Protein AF-0000000082941789 (afdb_homodimer)

Organism: Aphis glycines (NCBI:txid307491)

Nearest PDB structures (foldseek):
  6ey7-assembly2_B  TM=3.973E-01  e=3.651E+00  Human herpesvirus 5 strain AD169
  7m5o-assembly1_A  TM=1.607E-01  e=4.211E-01  Biggievirus Mos11
  6ey7-assembly2_B  TM=4.343E-01  e=2.459E+00  Human herpesvirus 5 strain AD169
  6w2v-assembly1_A  TM=1.800E-01  e=8.247E+00  synthetic construct

pLDDT: mean 80.83, std 19.11, range [17.14, 97.19]

Secondary structure (DSSP, 8-state):
-------------------------------------------------PPP-GGGGGGTEEEES-TTS-EEEETTT-PBPPGGG-SHHHHHHHHHHH-GGGTT--HHHHHHHHHHHHHHHHHHHHHHHHHHHHHHHHHHHHHHHHHTT--TTHIIIIIHHHHHHHHHHHH-HHHHHHHTTS---HHHHHHHHHHHHHHHHHHHHHHHTTT--EEEEEEEEE-TTS-EEEEEEEEEEETTEEEEEEEEEEE--TT--HHHHHHHH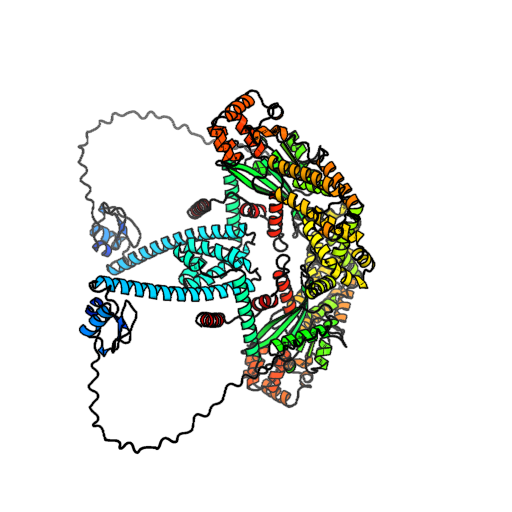HHHHHHTT--GGGEEEEEE-S-HHHH-TTTSHHHHHHHH-TT-EEEE-HHHHHHHHHH---HHHHHHHHHHHHHHHHHHT-HHHHHHHHHHHHHHT-S--------TT-GGGGHHHHHHHHHTHHHHHHHHTTT-HHHHHHHT-HHHHHHHHHHHHHHHHHHHHHHHT-STT-BHHHHHHHHHHHHHHHHHHHHHHHTT--TTSHHHHHH-TT-TTTHHHHHHHHHHHHHHHHSTTTS----GGGGHHHH-TTS--TTTTTTS-HHHHHHHHHHHH-HHHHHHHHHS-HHHHHHHHTTT-HHHHHHHHHHHTSB---HHHHHHHHHHHHHS-GGGTT-S-HHHHHHHHH-SSPP-HHHHHHHHHHHHH-/-------------------------------------------------PPP-GGGGGGTEEEES-TTS-EEEETTT-PBPPGGG-SHHHHHHHHHHH-GGGTT--HHHHHHHHHHHHHHHHHHHHHHHHHHHHHHHHHHHHHHHHHTT--TTHIIIIIHHHHHHHHHHHH-HHHHHHHTTS---HHHHHHHHHHHHHHHHHHHHHHHTTT--EEEEEEEEE-TT--EEEEEEEEEEETTEEEEEEEEEEE--TT--HHHHHHHHHHHHHHTT--GGGEEEEEE-S-HHHH-TTTSHHHHHHHH-TT-EEEE-HHHHHHHHHH---HHHHHHHHHHHHHHHHHHT-HHHHHHHHHHHHHHT-S--------TT-GGGGHHHHHHHHHTHHHHHHHHTTT-HHHHHHHT-HHHHHHHHHHHHHHHHHHHHHHHT-STT-BHHHHHHHHHHHHHHHHHHHHHHHTT--TTSHHHHHH-TT-TTTHHHHHHHHHHHHHHHHSTTTS----GGGGHHHH-TTS--TTTTTTS-HHHHHHHHHHHH-HHHHHHHHHS-HHHHHHHHTTT-HHHHHHHHHHHTSB---HHHHHHHHHHHHHS-GGGTT-S-HHHHHHHHH-SSPP-HHHHHHHHHHHHH-

Structure (mmCIF, N/CA/C/O backbone):
data_AF-0000000082941789-model_v1
#
loop_
_entity.id
_entity.type
_entity.pdbx_description
1 polymer 'Uncharacterized protein'
#
loop_
_atom_site.group_PDB
_atom_site.id
_atom_site.type_symbol
_atom_site.label_atom_id
_atom_site.label_alt_id
_atom_site.label_comp_id
_atom_site.label_asym_id
_atom_site.label_entity_id
_atom_site.label_seq_id
_atom_site.pdbx_PDB_ins_code
_atom_site.Cartn_x
_atom_site.Cartn_y
_atom_site.Cartn_z
_atom_site.occupancy
_atom_site.B_iso_or_equiv
_atom_site.auth_seq_id
_atom_site.auth_comp_id
_atom_site.auth_asym_id
_atom_site.auth_atom_id
_atom_site.pdbx_PDB_model_num
ATOM 1 N N . MET A 1 1 ? 34.562 6.492 15.297 1 21.12 1 MET A N 1
ATOM 2 C CA . MET A 1 1 ? 34.25 7.918 15.297 1 21.12 1 MET A CA 1
ATOM 3 C C . MET A 1 1 ? 35.344 8.727 14.625 1 21.12 1 MET A C 1
ATOM 5 O O . MET A 1 1 ? 35.25 9.945 14.508 1 21.12 1 MET A O 1
ATOM 9 N N . ASP A 1 2 ? 36.625 8.164 14.602 1 20.77 2 ASP A N 1
ATOM 10 C CA . ASP A 1 2 ? 38 8.578 14.547 1 20.77 2 ASP A CA 1
ATOM 11 C C . ASP A 1 2 ? 38.281 9.391 13.281 1 20.77 2 ASP A C 1
ATOM 13 O O . ASP A 1 2 ? 37.688 9.141 12.234 1 20.77 2 ASP A O 1
ATOM 17 N N . LYS A 1 3 ? 39.062 10.539 13.547 1 21.45 3 LYS A N 1
ATOM 18 C CA . LYS A 1 3 ? 39.531 11.828 13.055 1 21.45 3 LYS A CA 1
ATOM 19 C C . LYS A 1 3 ? 40.469 11.641 11.859 1 21.45 3 LYS A C 1
ATOM 21 O O . LYS A 1 3 ? 41.531 12.25 11.805 1 21.45 3 LYS A O 1
ATOM 26 N N . PHE A 1 4 ? 40.375 10.531 11.195 1 20.3 4 PHE A N 1
ATOM 27 C CA . PHE A 1 4 ? 41.469 10.164 10.305 1 20.3 4 PHE A CA 1
ATOM 28 C C . PHE A 1 4 ? 41.781 11.312 9.344 1 20.3 4 PHE A C 1
ATOM 30 O O . PHE A 1 4 ? 40.875 11.922 8.781 1 20.3 4 PHE A O 1
ATOM 37 N N . ILE A 1 5 ? 43.031 11.875 9.391 1 20.11 5 ILE A N 1
ATOM 38 C CA . ILE A 1 5 ? 43.938 12.969 9.078 1 20.11 5 ILE A CA 1
ATOM 39 C C . ILE A 1 5 ? 44.219 13 7.574 1 20.11 5 ILE A C 1
ATOM 41 O O . ILE A 1 5 ? 44.969 13.852 7.086 1 20.11 5 ILE A O 1
ATOM 45 N N . VAL A 1 6 ? 43.438 12.484 6.711 1 21.05 6 VAL A N 1
ATOM 46 C CA . VAL A 1 6 ? 44.188 12.242 5.492 1 21.05 6 VAL A CA 1
ATOM 47 C C . VAL A 1 6 ? 44.812 13.562 4.996 1 21.05 6 VAL A C 1
ATOM 49 O O . VAL A 1 6 ? 44.094 14.539 4.801 1 21.05 6 VAL A O 1
ATOM 52 N N . LYS A 1 7 ? 46.094 13.68 5.043 1 18.95 7 LYS A N 1
ATOM 53 C CA . LYS A 1 7 ? 47.188 14.641 4.836 1 18.95 7 LYS A CA 1
ATOM 54 C C . LYS A 1 7 ? 47.125 15.234 3.43 1 18.95 7 LYS A C 1
ATOM 56 O O . LYS A 1 7 ? 46.594 14.609 2.506 1 18.95 7 LYS A O 1
ATOM 61 N N . LYS A 1 8 ? 47.656 16.484 3.293 1 20.62 8 LYS A N 1
ATOM 62 C CA . LYS A 1 8 ? 47.781 17.688 2.463 1 20.62 8 LYS A CA 1
ATOM 63 C C . LYS A 1 8 ? 48.719 17.438 1.286 1 20.62 8 LYS A C 1
ATOM 65 O O . LYS A 1 8 ? 49.406 18.359 0.846 1 20.62 8 LYS A O 1
ATOM 70 N N . ARG A 1 9 ? 48.844 16.234 0.715 1 17.36 9 ARG A N 1
ATOM 71 C CA . ARG A 1 9 ? 50.094 16.172 -0.062 1 17.36 9 ARG A CA 1
ATOM 72 C C . ARG A 1 9 ? 50.219 17.359 -1.002 1 17.36 9 ARG A C 1
ATOM 74 O O . ARG A 1 9 ? 49.281 17.703 -1.716 1 17.36 9 ARG A O 1
ATOM 81 N N . LYS A 1 10 ? 51.344 18.141 -0.85 1 18.33 10 LYS A N 1
ATOM 82 C CA . LYS A 1 10 ? 52.031 19.344 -1.296 1 18.33 10 LYS A CA 1
ATOM 83 C C . LYS A 1 10 ? 52.375 19.266 -2.779 1 18.33 10 LYS A C 1
ATOM 85 O O . LYS A 1 10 ? 53.031 20.156 -3.322 1 18.33 10 LYS A O 1
ATOM 90 N N . LEU A 1 11 ? 51.688 18.5 -3.566 1 18.98 11 LEU A N 1
ATOM 91 C CA . LEU A 1 11 ? 52.5 18.219 -4.754 1 18.98 11 LEU A CA 1
ATOM 92 C C . LEU A 1 11 ? 53.062 19.5 -5.332 1 18.98 11 LEU A C 1
ATOM 94 O O . LEU A 1 11 ? 52.375 20.5 -5.457 1 18.98 11 LEU A O 1
ATOM 98 N N . GLU A 1 12 ? 54.406 19.609 -5.461 1 17.58 12 GLU A N 1
ATOM 99 C CA . GLU A 1 12 ? 55.594 20.453 -5.676 1 17.58 12 GLU A CA 1
ATOM 100 C C . GLU A 1 12 ? 55.469 21.234 -6.98 1 17.58 12 GLU A C 1
ATOM 102 O O . GLU A 1 12 ? 55.688 22.453 -7.004 1 17.58 12 GLU A O 1
ATOM 107 N N . ASP A 1 13 ? 55.781 20.547 -8.117 1 19.44 13 ASP A N 1
ATOM 108 C CA . ASP A 1 13 ? 56.938 20.984 -8.914 1 19.44 13 ASP A CA 1
ATOM 109 C C . ASP A 1 13 ? 56.562 22.172 -9.805 1 19.44 13 ASP A C 1
ATOM 111 O O . ASP A 1 13 ? 55.438 22.25 -10.305 1 19.44 13 ASP A O 1
ATOM 115 N N . GLY A 1 14 ? 57.281 23.25 -9.711 1 19.62 14 GLY A N 1
ATOM 116 C CA . GLY A 1 14 ? 57.438 24.656 -10.062 1 19.62 14 GLY A CA 1
ATOM 117 C C . GLY A 1 14 ? 57.594 24.875 -11.555 1 19.62 14 GLY A C 1
ATOM 118 O O . GLY A 1 14 ? 57.938 25.984 -11.984 1 19.62 14 GLY A O 1
ATOM 119 N N . VAL A 1 15 ? 57.406 23.719 -12.406 1 20.02 15 VAL A N 1
ATOM 120 C CA . VAL A 1 15 ? 58.188 23.938 -13.609 1 20.02 15 VAL A CA 1
ATOM 121 C C . VAL A 1 15 ? 57.875 25.297 -14.211 1 20.02 15 VAL A C 1
ATOM 123 O O . VAL A 1 15 ? 56.688 25.672 -14.312 1 20.02 15 VAL A O 1
ATOM 126 N N . PRO A 1 16 ? 58.875 26.078 -14.359 1 20.83 16 PRO A N 1
ATOM 127 C CA . PRO A 1 16 ? 59.156 27.484 -14.617 1 20.83 16 PRO A CA 1
ATOM 128 C C . PRO A 1 16 ? 58.656 27.938 -15.992 1 20.83 16 PRO A C 1
ATOM 130 O O . PRO A 1 16 ? 58.844 29.094 -16.375 1 20.83 16 PRO A O 1
ATOM 133 N N . LEU A 1 17 ? 57.531 27.234 -16.469 1 19.16 17 LEU A N 1
ATOM 134 C CA . LEU A 1 17 ? 57.531 27.375 -17.922 1 19.16 17 LEU A CA 1
ATOM 135 C C . LEU A 1 17 ? 57.656 28.844 -18.328 1 19.16 17 LEU A C 1
ATOM 137 O O . LEU A 1 17 ? 56.906 29.703 -17.875 1 19.16 17 LEU A O 1
ATOM 141 N N . ASN A 1 18 ? 58.812 29.156 -18.719 1 19.53 18 ASN A N 1
ATOM 142 C CA . ASN A 1 18 ? 59.562 30.359 -19.078 1 19.53 18 ASN A CA 1
ATOM 143 C C . ASN A 1 18 ? 58.875 31.109 -20.219 1 19.53 18 ASN A C 1
ATOM 145 O O . ASN A 1 18 ? 59.438 32.031 -20.797 1 19.53 18 ASN A O 1
ATOM 149 N N . ILE A 1 19 ? 57.531 30.844 -20.344 1 19.5 19 ILE A N 1
ATOM 150 C CA . ILE A 1 19 ? 57.156 31.234 -21.703 1 19.5 19 ILE A CA 1
ATOM 151 C C . ILE A 1 19 ? 57.531 32.688 -21.938 1 19.5 19 ILE A C 1
ATOM 153 O O . ILE A 1 19 ? 57.125 33.594 -21.172 1 19.5 19 ILE A O 1
ATOM 157 N N . SER A 1 20 ? 58.656 32.812 -22.594 1 19.39 20 SER A N 1
ATOM 158 C CA . SER A 1 20 ? 59.406 34 -23 1 19.39 20 SER A CA 1
ATOM 159 C C . SER A 1 20 ? 58.531 35 -23.719 1 19.39 20 SER A C 1
ATOM 161 O O . SER A 1 20 ? 57.906 34.688 -24.734 1 19.39 20 SER A O 1
ATOM 163 N N . ILE A 1 21 ? 57.75 35.719 -22.922 1 20.83 21 ILE A N 1
ATOM 164 C CA . ILE A 1 21 ? 56.875 36.812 -23.375 1 20.83 21 ILE A CA 1
ATOM 165 C C . ILE A 1 21 ? 57.688 37.781 -24.234 1 20.83 21 ILE A C 1
ATOM 167 O O . ILE A 1 21 ? 58.5 38.562 -23.719 1 20.83 21 ILE A O 1
ATOM 171 N N . GLU A 1 22 ? 58.406 37.062 -25.219 1 18.97 22 GLU A N 1
ATOM 172 C CA . GLU A 1 22 ? 59.281 38.031 -25.875 1 18.97 22 GLU A CA 1
ATOM 173 C C . GLU A 1 22 ? 58.5 39.281 -26.25 1 18.97 22 GLU A C 1
ATOM 175 O O . GLU A 1 22 ? 57.375 39.219 -26.688 1 18.97 22 GLU A O 1
ATOM 180 N N . LYS A 1 23 ? 58.938 40.344 -25.609 1 21.62 23 LYS A N 1
ATOM 181 C CA . LYS A 1 23 ? 58.625 41.781 -25.625 1 21.62 23 LYS A CA 1
ATOM 182 C C . LYS A 1 23 ? 58.719 42.344 -27.031 1 21.62 23 LYS A C 1
ATOM 184 O O . LYS A 1 23 ? 59.812 42.594 -27.516 1 21.62 23 LYS A O 1
ATOM 189 N N . GLU A 1 24 ? 58.125 41.531 -28 1 19.52 24 GLU A N 1
ATOM 190 C CA . GLU A 1 24 ? 58.469 42.062 -29.312 1 19.52 24 GLU A CA 1
ATOM 191 C C . GLU A 1 24 ? 58.281 43.562 -29.344 1 19.52 24 GLU A C 1
ATOM 193 O O . GLU A 1 24 ? 57.312 44.094 -28.781 1 19.52 24 GLU A O 1
ATOM 198 N N . ASP A 1 25 ? 59.375 44.219 -29.625 1 19.8 25 ASP A N 1
ATOM 199 C CA . ASP A 1 25 ? 59.812 45.625 -29.719 1 19.8 25 ASP A CA 1
ATOM 200 C C . ASP A 1 25 ? 58.906 46.438 -30.625 1 19.8 25 ASP A C 1
ATOM 202 O O . ASP A 1 25 ? 58.281 45.875 -31.547 1 19.8 25 ASP A O 1
ATOM 206 N N . ASP A 1 26 ? 58.531 47.594 -30.109 1 20.8 26 ASP A N 1
ATOM 207 C CA . ASP A 1 26 ? 57.656 48.781 -30.359 1 20.8 26 ASP A CA 1
ATOM 208 C C . ASP A 1 26 ? 58 49.406 -31.703 1 20.8 26 ASP A C 1
ATOM 210 O O . ASP A 1 26 ? 57.562 50.531 -31.969 1 20.8 26 ASP A O 1
ATOM 214 N N . HIS A 1 27 ? 58.5 48.531 -32.719 1 21.22 27 HIS A N 1
ATOM 215 C CA . HIS A 1 27 ? 59.125 49.375 -33.75 1 21.22 27 HIS A CA 1
ATOM 216 C C . HIS A 1 27 ? 58.125 50.438 -34.25 1 21.22 27 HIS A C 1
ATOM 218 O O . HIS A 1 27 ? 56.938 50.156 -34.344 1 21.22 27 HIS A O 1
ATOM 224 N N . VAL A 1 28 ? 58.562 51.656 -34.125 1 21.38 28 VAL A N 1
ATOM 225 C CA . VAL A 1 28 ? 58.125 53.031 -34.375 1 21.38 28 VAL A CA 1
ATOM 226 C C . VAL A 1 28 ? 57.719 53.188 -35.844 1 21.38 28 VAL A C 1
ATOM 228 O O . VAL A 1 28 ? 58.531 53.094 -36.75 1 21.38 28 VAL A O 1
ATOM 231 N N . ALA A 1 29 ? 56.688 52.438 -36.281 1 21.31 29 ALA A N 1
ATOM 232 C CA . ALA A 1 29 ? 56.312 52.531 -37.688 1 21.31 29 ALA A CA 1
ATOM 233 C C . ALA A 1 29 ? 56.125 54 -38.094 1 21.31 29 ALA A C 1
ATOM 235 O O . ALA A 1 29 ? 55.469 54.781 -37.406 1 21.31 29 ALA A O 1
ATOM 236 N N . SER A 1 30 ? 57.094 54.438 -38.75 1 21.31 30 SER A N 1
ATOM 237 C CA . SER A 1 30 ? 57.25 55.75 -39.344 1 21.31 30 SER A CA 1
ATOM 238 C C . SER A 1 30 ? 56.031 56.094 -40.219 1 21.31 30 SER A C 1
ATOM 240 O O . SER A 1 30 ? 55.469 55.219 -40.875 1 21.31 30 SER A O 1
ATOM 242 N N . THR A 1 31 ? 55.281 57.156 -39.844 1 21.75 31 THR A N 1
ATOM 243 C CA . THR A 1 31 ? 54.062 57.875 -40.188 1 21.75 31 THR A CA 1
ATOM 244 C C . THR A 1 31 ? 54.094 58.25 -41.656 1 21.75 31 THR A C 1
ATOM 246 O O . THR A 1 31 ? 53.25 59.031 -42.125 1 21.75 31 THR A O 1
ATOM 249 N N . SER A 1 32 ? 54.562 57.312 -42.594 1 22.19 32 SER A N 1
ATOM 250 C CA . SER A 1 32 ? 54.719 57.969 -43.906 1 22.19 32 SER A CA 1
ATOM 251 C C . SER A 1 32 ? 53.375 58.531 -44.406 1 22.19 32 SER A C 1
ATOM 253 O O . SER A 1 32 ? 52.312 57.969 -44.125 1 22.19 32 SER A O 1
ATOM 255 N N . VAL A 1 33 ? 53.312 59.781 -44.719 1 23.94 33 VAL A N 1
ATOM 256 C CA . VAL A 1 33 ? 52.375 60.812 -45.188 1 23.94 33 VAL A CA 1
ATOM 257 C C . VAL A 1 33 ? 51.656 60.344 -46.438 1 23.94 33 VAL A C 1
ATOM 259 O O . VAL A 1 33 ? 52.281 60.188 -47.5 1 23.94 33 VAL A O 1
ATOM 262 N N . VAL A 1 34 ? 50.938 59.188 -46.375 1 24.55 34 VAL A N 1
ATOM 263 C CA . VAL A 1 34 ? 50.406 58.75 -47.688 1 24.55 34 VAL A CA 1
ATOM 264 C C . VAL A 1 34 ? 49.375 59.781 -48.156 1 24.55 34 VAL A C 1
ATOM 266 O O . VAL A 1 34 ? 48.531 60.219 -47.406 1 24.55 34 VAL A O 1
ATOM 269 N N . SER A 1 35 ? 49.688 60.594 -49.156 1 23.2 35 SER A N 1
ATOM 270 C CA . SER A 1 35 ? 48.906 61.594 -49.875 1 23.2 35 SER A CA 1
ATOM 271 C C . SER A 1 35 ? 47.625 61.031 -50.438 1 23.2 35 SER A C 1
ATOM 273 O O . SER A 1 35 ? 47.625 59.969 -51.031 1 23.2 35 SER A O 1
ATOM 275 N N . LYS A 1 36 ? 46.438 61.312 -49.719 1 25.81 36 LYS A N 1
ATOM 276 C CA . LYS A 1 36 ? 45.031 60.969 -49.906 1 25.81 36 LYS A CA 1
ATOM 277 C C . LYS A 1 36 ? 44.562 61.25 -51.344 1 25.81 36 LYS A C 1
ATOM 279 O O . LYS A 1 36 ? 44.406 62.406 -51.719 1 25.81 36 LYS A O 1
ATOM 284 N N . VAL A 1 37 ? 45.125 60.531 -52.344 1 26.55 37 VAL A N 1
ATOM 285 C CA . VAL A 1 37 ? 44.5 60.844 -53.625 1 26.55 37 VAL A CA 1
ATOM 286 C C . VAL A 1 37 ? 43 60.625 -53.562 1 26.55 37 VAL A C 1
ATOM 288 O O . VAL A 1 37 ? 42.531 59.625 -53.031 1 26.55 37 VAL A O 1
ATOM 291 N N . VAL A 1 38 ? 42.125 61.656 -53.562 1 28.27 38 VAL A N 1
ATOM 292 C CA . VAL A 1 38 ? 40.688 61.844 -53.562 1 28.27 38 VAL A CA 1
ATOM 293 C C . VAL A 1 38 ? 40.031 60.906 -54.594 1 28.27 38 VAL A C 1
ATOM 295 O O . VAL A 1 38 ? 40.25 61.062 -55.781 1 28.27 38 VAL A O 1
ATOM 298 N N . GLN A 1 39 ? 40.062 59.562 -54.375 1 29.69 39 GLN A N 1
ATOM 299 C CA . GLN A 1 39 ? 39.344 58.719 -55.344 1 29.69 39 GLN A CA 1
ATOM 300 C C . GLN A 1 39 ? 37.875 59.125 -55.469 1 29.69 39 GLN A C 1
ATOM 302 O O . GLN A 1 39 ? 37.219 59.406 -54.469 1 29.69 39 GLN A O 1
ATOM 307 N N . GLU A 1 40 ? 37.312 59.5 -56.594 1 32.72 40 GLU A N 1
ATOM 308 C CA . GLU A 1 40 ? 36 59.875 -57.125 1 32.72 40 GLU A CA 1
ATOM 309 C C . GLU A 1 40 ? 34.938 58.844 -56.688 1 32.72 40 GLU A C 1
ATOM 311 O O . GLU A 1 40 ? 35.156 57.656 -56.781 1 32.72 40 GLU A O 1
ATOM 316 N N . ASN A 1 41 ? 34.031 59.188 -55.75 1 30.48 41 ASN A N 1
ATOM 317 C CA . ASN A 1 41 ? 32.906 58.531 -55.094 1 30.48 41 ASN A CA 1
ATOM 318 C C . ASN A 1 41 ? 31.969 57.875 -56.094 1 30.48 41 ASN A C 1
ATOM 320 O O . ASN A 1 41 ? 31.234 58.562 -56.812 1 30.48 41 ASN A O 1
ATOM 324 N N . LYS A 1 42 ? 32.312 56.812 -56.938 1 35.19 42 LYS A N 1
ATOM 325 C CA . LYS A 1 42 ? 31.328 56.125 -57.781 1 35.19 42 LYS A CA 1
ATOM 326 C C . LYS A 1 42 ? 30.062 55.781 -57 1 35.19 42 LYS A C 1
ATOM 328 O O . LYS A 1 42 ? 30.141 55.25 -55.875 1 35.19 42 LYS A O 1
ATOM 333 N N . GLN A 1 43 ? 28.938 56.5 -57.219 1 36.56 43 GLN A N 1
ATOM 334 C CA . GLN A 1 43 ? 27.609 56.281 -56.656 1 36.56 43 GLN A CA 1
ATOM 335 C C . GLN A 1 43 ? 27.281 54.781 -56.594 1 36.56 43 GLN A C 1
ATOM 337 O O . GLN A 1 43 ? 27.578 54.031 -57.531 1 36.56 43 GLN A O 1
ATOM 342 N N . PRO A 1 44 ? 27.172 54.219 -55.438 1 44.91 44 PRO A N 1
ATOM 343 C CA . PRO A 1 44 ? 26.828 52.781 -55.406 1 44.91 44 PRO A CA 1
ATOM 344 C C . PRO A 1 44 ? 25.625 52.438 -56.281 1 44.91 44 PRO A C 1
ATOM 346 O O . PRO A 1 44 ? 24.641 53.156 -56.312 1 44.91 44 PRO A O 1
ATOM 349 N N . THR A 1 45 ? 25.766 51.938 -57.5 1 47.66 45 THR A N 1
ATOM 350 C CA . THR A 1 45 ? 24.734 51.438 -58.406 1 47.66 45 THR A CA 1
ATOM 351 C C . THR A 1 45 ? 23.625 50.719 -57.594 1 47.66 45 THR A C 1
ATOM 353 O O . THR A 1 45 ? 23.906 49.969 -56.656 1 47.66 45 THR A O 1
ATOM 356 N N . PRO A 1 46 ? 22.391 51.25 -57.625 1 51.81 46 PRO A N 1
ATOM 357 C CA . PRO A 1 46 ? 21.266 50.688 -56.906 1 51.81 46 PRO A CA 1
ATOM 358 C C . PRO A 1 46 ? 21.219 49.156 -57 1 51.81 46 PRO A C 1
ATOM 360 O O . PRO A 1 46 ? 21.406 48.594 -58.094 1 51.81 46 PRO A O 1
ATOM 363 N N . ILE A 1 47 ? 21.562 48.5 -56.031 1 57.56 47 ILE A N 1
ATOM 364 C CA . ILE A 1 47 ? 21.531 47.031 -55.969 1 57.56 47 ILE A CA 1
ATOM 365 C C . ILE A 1 47 ? 20.141 46.531 -56.312 1 57.56 47 ILE A C 1
ATOM 367 O O . ILE A 1 47 ? 19.156 46.844 -55.625 1 57.56 47 ILE A O 1
ATOM 371 N N . LEU A 1 48 ? 19.75 46.25 -57.469 1 69.12 48 LEU A N 1
ATOM 372 C CA . LEU A 1 48 ? 18.531 45.656 -57.969 1 69.12 48 LEU A CA 1
ATOM 373 C C . LEU A 1 48 ? 18.156 44.375 -57.219 1 69.12 48 LEU A C 1
ATOM 375 O O . LEU A 1 48 ? 18.953 43.438 -57.156 1 69.12 48 LEU A O 1
ATOM 379 N N . VAL A 1 49 ? 17.094 44.469 -56.406 1 77.62 49 VAL A N 1
ATOM 380 C CA . VAL A 1 49 ? 16.562 43.344 -55.688 1 77.62 49 VAL A CA 1
ATOM 381 C C . VAL A 1 49 ? 15.695 42.469 -56.625 1 77.62 49 VAL A C 1
ATOM 383 O O . VAL A 1 49 ? 14.758 42.969 -57.219 1 77.62 49 VAL A O 1
ATOM 386 N N . ARG A 1 50 ? 16.109 41.312 -56.906 1 84.06 50 ARG A N 1
ATOM 387 C CA . ARG A 1 50 ? 15.406 40.406 -57.781 1 84.06 50 ARG A CA 1
ATOM 388 C C . ARG A 1 50 ? 14.344 39.594 -57.031 1 84.06 50 ARG A C 1
ATOM 390 O O . ARG A 1 50 ? 14.523 39.281 -55.875 1 84.06 50 ARG A O 1
ATOM 397 N N . LYS A 1 51 ? 13.234 39.438 -57.719 1 85.44 51 LYS A N 1
ATOM 398 C CA . LYS A 1 51 ? 12.117 38.688 -57.125 1 85.44 51 LYS A CA 1
ATOM 399 C C . LYS A 1 51 ? 12.156 37.219 -57.531 1 85.44 51 LYS A C 1
ATOM 401 O O . LYS A 1 51 ? 12.703 36.906 -58.594 1 85.44 51 LYS A O 1
ATOM 406 N N . TYR A 1 52 ? 11.633 36.344 -56.75 1 87.19 52 TYR A N 1
ATOM 407 C CA . TYR A 1 52 ? 11.578 34.938 -57.031 1 87.19 52 TYR A CA 1
ATOM 408 C C . TYR A 1 52 ? 10.477 34.625 -58.062 1 87.19 52 TYR A C 1
ATOM 410 O O . TYR A 1 52 ? 9.352 35.125 -57.938 1 87.19 52 TYR A O 1
ATOM 418 N N . LEU A 1 53 ? 10.828 33.938 -59.094 1 83.81 53 LEU A N 1
ATOM 419 C CA . LEU A 1 53 ? 9.859 33.469 -60.094 1 83.81 53 LEU A CA 1
ATOM 420 C C . LEU A 1 53 ? 9.602 31.984 -59.969 1 83.81 53 LEU A C 1
ATOM 422 O O . LEU A 1 53 ? 10.531 31.203 -59.719 1 83.81 53 LEU A O 1
ATOM 426 N N . ASP A 1 54 ? 8.406 31.516 -60.125 1 83.75 54 ASP A N 1
ATOM 427 C CA . ASP A 1 54 ? 7.992 30.109 -60 1 83.75 54 ASP A CA 1
ATOM 428 C C . ASP A 1 54 ? 8.781 29.219 -60.938 1 83.75 54 ASP A C 1
ATOM 430 O O . ASP A 1 54 ? 8.961 28.031 -60.656 1 83.75 54 ASP A O 1
ATOM 434 N N . ASN A 1 55 ? 9.266 29.766 -62 1 85.31 55 ASN A N 1
ATOM 435 C CA . ASN A 1 55 ? 10.008 29 -62.969 1 85.31 55 ASN A CA 1
ATOM 436 C C . ASN A 1 55 ? 11.359 28.547 -62.438 1 85.31 55 ASN A C 1
ATOM 438 O O . ASN A 1 55 ? 11.977 27.625 -62.969 1 85.31 55 ASN A O 1
ATOM 442 N N . TYR A 1 56 ? 11.758 29.203 -61.344 1 89.12 56 TYR A N 1
ATOM 443 C CA . TYR A 1 56 ? 13.055 28.844 -60.781 1 89.12 56 TYR A CA 1
ATOM 444 C C . TYR A 1 56 ? 12.992 27.484 -60.125 1 89.12 56 TYR A C 1
ATOM 446 O O . TYR A 1 56 ? 14.023 26.844 -59.875 1 89.12 56 TYR A O 1
ATOM 454 N N . LEU A 1 57 ? 11.836 26.969 -59.875 1 88 57 LEU A N 1
ATOM 455 C CA . LEU A 1 57 ? 11.641 25.625 -59.344 1 88 57 LEU A CA 1
ATOM 456 C C . LEU A 1 57 ? 12.109 24.562 -60.344 1 88 57 LEU A C 1
ATOM 458 O O . LEU A 1 57 ? 12.484 23.453 -59.938 1 88 57 LEU A O 1
ATOM 462 N N . ASN A 1 58 ? 12.125 24.922 -61.656 1 85.88 58 ASN A N 1
ATOM 463 C CA . ASN A 1 58 ? 12.617 24.031 -62.688 1 85.88 58 ASN A CA 1
ATOM 464 C C . ASN A 1 58 ? 14.109 23.766 -62.531 1 85.88 58 ASN A C 1
ATOM 466 O O . ASN A 1 58 ? 14.617 22.766 -63.062 1 85.88 58 ASN A O 1
ATOM 470 N N . PHE A 1 59 ? 14.656 24.688 -61.781 1 88.25 59 PHE A N 1
ATOM 471 C CA . PHE A 1 59 ? 16.094 24.531 -61.562 1 88.25 59 PHE A CA 1
ATOM 472 C C . PHE A 1 59 ? 16.375 24.062 -60.156 1 88.25 59 PHE A C 1
ATOM 474 O O . PHE A 1 59 ? 17.531 24.031 -59.719 1 88.25 59 PHE A O 1
ATOM 481 N N . GLY A 1 60 ? 15.312 23.703 -59.344 1 88 60 GLY A N 1
ATOM 482 C CA . GLY A 1 60 ? 15.469 23.156 -58 1 88 60 GLY A CA 1
ATOM 483 C C . GLY A 1 60 ? 15.656 24.219 -56.938 1 88 60 GLY A C 1
ATOM 484 O O . GLY A 1 60 ? 16.25 23.953 -55.875 1 88 60 GLY A O 1
ATOM 485 N N . PHE A 1 61 ? 15.242 25.375 -57.188 1 89.31 61 PHE A N 1
ATOM 486 C CA . PHE A 1 61 ? 15.461 26.422 -56.219 1 89.31 61 PHE A CA 1
ATOM 487 C C . PHE A 1 61 ? 14.133 26.953 -55.688 1 89.31 61 PHE A C 1
ATOM 489 O O . PHE A 1 61 ? 13.172 27.094 -56.438 1 89.31 61 PHE A O 1
ATOM 496 N N . THR A 1 62 ? 14.047 27.078 -54.375 1 88.12 62 THR A N 1
ATOM 497 C CA . THR A 1 62 ? 13 27.812 -53.688 1 88.12 62 THR A CA 1
ATOM 498 C C . THR A 1 62 ? 13.547 29.078 -53.031 1 88.12 62 THR A C 1
ATOM 500 O O . THR A 1 62 ? 14.672 29.5 -53.344 1 88.12 62 THR A O 1
ATOM 503 N N . PHE A 1 63 ? 12.758 29.859 -52.469 1 85 63 PHE A N 1
ATOM 504 C CA . PHE A 1 63 ? 13.289 31.078 -51.844 1 85 63 PHE A CA 1
ATOM 505 C C . PHE A 1 63 ? 13.109 31.047 -50.344 1 85 63 PHE A C 1
ATOM 507 O O . PHE A 1 63 ? 12.25 30.344 -49.812 1 85 63 PHE A O 1
ATOM 514 N N . ASN A 1 64 ? 14.109 31.594 -49.688 1 81.19 64 ASN A N 1
ATOM 515 C CA . ASN A 1 64 ? 14.109 31.797 -48.25 1 81.19 64 ASN A CA 1
ATOM 516 C C . ASN A 1 64 ? 14.359 33.25 -47.875 1 81.19 64 ASN A C 1
ATOM 518 O O . ASN A 1 64 ? 14.836 34.031 -48.719 1 81.19 64 ASN A O 1
ATOM 522 N N . GLY A 1 65 ? 13.789 33.75 -46.75 1 70.56 65 GLY A N 1
ATOM 523 C CA . GLY A 1 65 ? 14.016 35.125 -46.312 1 70.56 65 GLY A CA 1
ATOM 524 C C . GLY A 1 65 ? 12.812 36 -46.5 1 70.56 65 GLY A C 1
ATOM 525 O O . GLY A 1 65 ? 11.734 35.562 -46.875 1 70.56 65 GLY A O 1
ATOM 526 N N . PRO A 1 66 ? 12.945 37.344 -46.281 1 76.75 66 PRO A N 1
ATOM 527 C CA . PRO A 1 66 ? 11.836 38.281 -46.375 1 76.75 66 PRO A CA 1
ATOM 528 C C . PRO A 1 66 ? 11.367 38.5 -47.812 1 76.75 66 PRO A C 1
ATOM 530 O O . PRO A 1 66 ? 12.156 38.312 -48.75 1 76.75 66 PRO A O 1
ATOM 533 N N . GLU A 1 67 ? 10.086 38.719 -48.062 1 76.75 67 GLU A N 1
ATOM 534 C CA . GLU A 1 67 ? 9.477 38.906 -49.375 1 76.75 67 GLU A CA 1
ATOM 535 C C . GLU A 1 67 ? 10.141 40.031 -50.125 1 76.75 67 GLU A C 1
ATOM 537 O O . GLU A 1 67 ? 10.188 40.031 -51.375 1 76.75 67 GLU A O 1
ATOM 542 N N . ASN A 1 68 ? 10.695 41.031 -49.5 1 77.62 68 ASN A N 1
ATOM 543 C CA . ASN A 1 68 ? 11.289 42.219 -50.156 1 77.62 68 ASN A CA 1
ATOM 544 C C . ASN A 1 68 ? 12.695 41.906 -50.656 1 77.62 68 ASN A C 1
ATOM 546 O O . ASN A 1 68 ? 13.242 42.656 -51.469 1 77.62 68 ASN A O 1
ATOM 550 N N . ARG A 1 69 ? 13.289 40.938 -50.156 1 79.44 69 ARG A N 1
ATOM 551 C CA . ARG A 1 69 ? 14.609 40.531 -50.625 1 79.44 69 ARG A CA 1
ATOM 552 C C . ARG A 1 69 ? 14.797 39.031 -50.5 1 79.44 69 ARG A C 1
ATOM 554 O O . ARG A 1 69 ? 15.562 38.562 -49.656 1 79.44 69 ARG A O 1
ATOM 561 N N . PRO A 1 70 ? 14.133 38.219 -51.375 1 85.94 70 PRO A N 1
ATOM 562 C CA . PRO A 1 70 ? 14.234 36.781 -51.281 1 85.94 70 PRO A CA 1
ATOM 563 C C . PRO A 1 70 ? 15.602 36.25 -51.688 1 85.94 70 PRO A C 1
ATOM 565 O O . PRO A 1 70 ? 16.25 36.812 -52.562 1 85.94 70 PRO A O 1
ATOM 568 N N . VAL A 1 71 ? 16.062 35.312 -51 1 87.12 71 VAL A N 1
ATOM 569 C CA . VAL A 1 71 ? 17.312 34.625 -51.344 1 87.12 71 VAL A CA 1
ATOM 570 C C . VAL A 1 71 ? 17.016 33.25 -51.875 1 87.12 71 VAL A C 1
ATOM 572 O O . VAL A 1 71 ? 16.25 32.5 -51.281 1 87.12 71 VAL A O 1
ATOM 575 N N . PRO A 1 72 ? 17.531 33 -53.062 1 87.62 72 PRO A N 1
ATOM 576 C CA . PRO A 1 72 ? 17.281 31.641 -53.625 1 87.62 72 PRO A CA 1
ATOM 577 C C . PRO A 1 72 ? 18 30.547 -52.812 1 87.62 72 PRO A C 1
ATOM 579 O O . PRO A 1 72 ? 19.156 30.719 -52.438 1 87.62 72 PRO A O 1
ATOM 582 N N . GLN A 1 73 ? 17.188 29.516 -52.5 1 88.75 73 GLN A N 1
ATOM 583 C CA . GLN A 1 73 ? 17.719 28.359 -51.781 1 88.75 73 GLN A CA 1
ATOM 584 C C . GLN A 1 73 ? 17.531 27.078 -52.594 1 88.75 73 GLN A C 1
ATOM 586 O O . GLN A 1 73 ? 16.438 26.797 -53.062 1 88.75 73 GLN A O 1
ATOM 591 N N . CYS A 1 74 ? 18.594 26.328 -52.75 1 86.38 74 CYS A N 1
ATOM 592 C CA . CYS A 1 74 ? 18.531 25.062 -53.5 1 86.38 74 CYS A CA 1
ATOM 593 C C . CYS A 1 74 ? 17.797 24 -52.688 1 86.38 74 CYS A C 1
ATOM 595 O O . CYS A 1 74 ? 18.125 23.766 -51.531 1 86.38 74 CYS A O 1
ATOM 597 N N . ILE A 1 75 ? 16.891 23.359 -53.219 1 85.94 75 ILE A N 1
ATOM 598 C CA . ILE A 1 75 ? 16.062 22.359 -52.531 1 85.94 75 ILE A CA 1
ATOM 599 C C . ILE A 1 75 ? 16.875 21.078 -52.312 1 85.94 75 ILE A C 1
ATOM 601 O O . ILE A 1 75 ? 16.625 20.328 -51.375 1 85.94 75 ILE A O 1
ATOM 605 N N . VAL A 1 76 ? 17.891 20.859 -53.125 1 79.94 76 VAL A N 1
ATOM 606 C CA . VAL A 1 76 ? 18.641 19.609 -53.094 1 79.94 76 VAL A CA 1
ATOM 607 C C . VAL A 1 76 ? 19.781 19.719 -52.062 1 79.94 76 VAL A C 1
ATOM 609 O O . VAL A 1 76 ? 19.906 18.844 -51.219 1 79.94 76 VAL A O 1
ATOM 612 N N . CYS A 1 77 ? 20.5 20.703 -52.156 1 79.5 77 CYS A N 1
ATOM 613 C CA . CYS A 1 77 ? 21.672 20.766 -51.281 1 79.5 77 CYS A CA 1
ATOM 614 C C . CYS A 1 77 ? 21.438 21.75 -50.125 1 79.5 77 CYS A C 1
ATOM 616 O O . CYS A 1 77 ? 22.219 21.797 -49.188 1 79.5 77 CYS A O 1
ATOM 618 N N . GLY A 1 78 ? 20.438 22.609 -50.125 1 83.25 78 GLY A N 1
ATOM 619 C CA . GLY A 1 78 ? 20.094 23.531 -49.062 1 83.25 78 GLY A CA 1
ATOM 620 C C . GLY A 1 78 ? 20.906 24.812 -49.062 1 83.25 78 GLY A C 1
ATOM 621 O O . GLY A 1 78 ? 20.75 25.672 -48.219 1 83.25 78 GLY A O 1
ATOM 622 N N . GLU A 1 79 ? 21.719 25.016 -50.094 1 83.06 79 GLU A N 1
ATOM 623 C CA . GLU A 1 79 ? 22.594 26.188 -50.188 1 83.06 79 GLU A CA 1
ATOM 624 C C . GLU A 1 79 ? 21.797 27.438 -50.531 1 83.06 79 GLU A C 1
ATOM 626 O O . GLU A 1 79 ? 20.938 27.406 -51.406 1 83.06 79 GLU A O 1
ATOM 631 N N . LYS A 1 80 ? 22.031 28.5 -49.812 1 87.38 80 LYS A N 1
ATOM 632 C CA . LYS A 1 80 ? 21.422 29.812 -50.062 1 87.38 80 LYS A CA 1
ATOM 633 C C . LYS A 1 80 ? 22.359 30.703 -50.906 1 87.38 80 LYS A C 1
ATOM 635 O O . LYS A 1 80 ? 23.547 30.812 -50.594 1 87.38 80 LYS A O 1
ATOM 640 N N . LEU A 1 81 ? 21.891 31.156 -51.938 1 86 81 LEU A N 1
ATOM 641 C CA . LEU A 1 81 ? 22.656 32.062 -52.781 1 86 81 LEU A CA 1
ATOM 642 C C . LEU A 1 81 ? 22.25 33.5 -52.562 1 86 81 LEU A C 1
ATOM 644 O O . LEU A 1 81 ? 21.25 33.781 -51.906 1 86 81 LEU A O 1
ATOM 648 N N . SER A 1 82 ? 23.078 34.469 -52.969 1 84.94 82 SER A N 1
ATOM 649 C CA . SER A 1 82 ? 22.766 35.875 -52.812 1 84.94 82 SER A CA 1
ATOM 650 C C . SER A 1 82 ? 21.609 36.281 -53.719 1 84.94 82 SER A C 1
ATOM 652 O O . SER A 1 82 ? 21.297 35.594 -54.688 1 84.94 82 SER A O 1
ATOM 654 N N . ASN A 1 83 ? 20.875 37.25 -53.406 1 87.31 83 ASN A N 1
ATOM 655 C CA . ASN A 1 83 ? 19.75 37.75 -54.188 1 87.31 83 ASN A CA 1
ATOM 656 C C . ASN A 1 83 ? 20.172 38.062 -55.625 1 87.31 83 ASN A C 1
ATOM 658 O O . ASN A 1 83 ? 19.391 37.906 -56.562 1 87.31 83 ASN A O 1
ATOM 662 N N . GLU A 1 84 ? 21.453 38.406 -55.875 1 84.5 84 GLU A N 1
ATOM 663 C CA . GLU A 1 84 ? 21.969 38.75 -57.188 1 84.5 84 GLU A CA 1
ATOM 664 C C . GLU A 1 84 ? 22.031 37.531 -58.094 1 84.5 84 GLU A C 1
ATOM 666 O O . GLU A 1 84 ? 22.031 37.656 -59.312 1 84.5 84 GLU A O 1
ATOM 671 N N . SER A 1 85 ? 21.984 36.375 -57.406 1 87.12 85 SER A N 1
ATOM 672 C CA . SER A 1 85 ? 22.094 35.125 -58.156 1 87.12 85 SER A CA 1
ATOM 673 C C . SER A 1 85 ? 20.734 34.625 -58.594 1 87.12 85 SER A C 1
ATOM 675 O O . SER A 1 85 ? 20.625 33.562 -59.219 1 87.12 85 SER A O 1
ATOM 677 N N . MET A 1 86 ? 19.75 35.406 -58.312 1 87.44 86 MET A N 1
ATOM 678 C CA . MET A 1 86 ? 18.391 35.031 -58.688 1 87.44 86 MET A CA 1
ATOM 679 C C . MET A 1 86 ? 18.125 35.281 -60.156 1 87.44 86 MET A C 1
ATOM 681 O O . MET A 1 86 ? 17.203 36.031 -60.5 1 87.44 86 MET A O 1
ATOM 685 N N . VAL A 1 87 ? 18.938 34.781 -61.062 1 87.19 87 VAL A N 1
ATOM 686 C CA . VAL A 1 87 ? 18.812 34.812 -62.531 1 87.19 87 VAL A CA 1
ATOM 687 C C . VAL A 1 87 ? 18.891 33.375 -63.094 1 87.19 87 VAL A C 1
ATOM 689 O O . VAL A 1 87 ? 19.609 32.531 -62.531 1 87.19 87 VAL A O 1
ATOM 692 N N . SER A 1 88 ? 18.172 33.031 -64.062 1 88.19 88 SER A N 1
ATOM 693 C CA . SER A 1 88 ? 18.047 31.688 -64.625 1 88.19 88 SER A CA 1
ATOM 694 C C . SER A 1 88 ? 19.406 31.094 -65 1 88.19 88 SER A C 1
ATOM 696 O O . SER A 1 88 ? 19.641 29.906 -64.75 1 88.19 88 SER A O 1
ATOM 698 N N . SER A 1 89 ? 20.25 31.875 -65.562 1 88 89 SER A N 1
ATOM 699 C CA . SER A 1 89 ? 21.547 31.391 -66 1 88 89 SER A CA 1
ATOM 700 C C . SER A 1 89 ? 22.406 30.906 -64.812 1 88 89 SER A C 1
ATOM 702 O O . SER A 1 89 ? 23.016 29.844 -64.875 1 88 89 SER A O 1
ATOM 704 N N . LYS A 1 90 ? 22.328 31.688 -63.781 1 88.19 90 LYS A N 1
ATOM 705 C CA . LYS A 1 90 ? 23.141 31.344 -62.625 1 88.19 90 LYS A CA 1
ATOM 706 C C . LYS A 1 90 ? 22.547 30.172 -61.875 1 88.19 90 LYS A C 1
ATOM 708 O O . LYS A 1 90 ? 23.281 29.297 -61.375 1 88.19 90 LYS A O 1
ATOM 713 N N . LEU A 1 91 ? 21.281 30.031 -61.719 1 91.5 91 LEU A N 1
ATOM 714 C CA . LEU A 1 91 ? 20.609 28.938 -61.031 1 91.5 91 LEU A CA 1
ATOM 715 C C . LEU A 1 91 ? 20.781 27.625 -61.812 1 91.5 91 LEU A C 1
ATOM 717 O O . LEU A 1 91 ? 21.016 26.578 -61.219 1 91.5 91 LEU A O 1
ATOM 721 N N . LYS A 1 92 ? 20.766 27.75 -63.125 1 87.38 92 LYS A N 1
ATOM 722 C CA . LYS A 1 92 ? 21 26.578 -64 1 87.38 92 LYS A CA 1
ATOM 723 C C . LYS A 1 92 ? 22.438 26.094 -63.875 1 87.38 92 LYS A C 1
ATOM 725 O O . LYS A 1 92 ? 22.688 24.891 -63.875 1 87.38 92 LYS A O 1
ATOM 730 N N . ARG A 1 93 ? 23.266 26.969 -63.75 1 88.31 93 ARG A N 1
ATOM 731 C CA . ARG A 1 93 ? 24.672 26.641 -63.594 1 88.31 93 ARG A CA 1
ATOM 732 C C . ARG A 1 93 ? 24.922 25.891 -62.281 1 88.31 93 ARG A C 1
ATOM 734 O O . ARG A 1 93 ? 25.672 24.906 -62.25 1 88.31 93 ARG A O 1
ATOM 741 N N . HIS A 1 94 ? 24.281 26.406 -61.25 1 89.88 94 HIS A N 1
ATOM 742 C CA . HIS A 1 94 ? 24.391 25.703 -59.969 1 89.88 94 HIS A CA 1
ATOM 743 C C . HIS A 1 94 ? 23.891 24.266 -60.094 1 89.88 94 HIS A C 1
ATOM 745 O O . HIS A 1 94 ? 24.547 23.344 -59.625 1 89.88 94 HIS A O 1
ATOM 751 N N . LEU A 1 95 ? 22.766 24.031 -60.719 1 88.81 95 LEU A N 1
ATOM 752 C CA . LEU A 1 95 ? 22.188 22.719 -60.906 1 88.81 95 LEU A CA 1
ATOM 753 C C . LEU A 1 95 ? 23.094 21.828 -61.75 1 88.81 95 LEU A C 1
ATOM 755 O O . LEU A 1 95 ? 23.297 20.656 -61.438 1 88.81 95 LEU A O 1
ATOM 759 N N . SER A 1 96 ? 23.703 22.391 -62.781 1 86.75 96 SER A N 1
ATOM 760 C CA . SER A 1 96 ? 24.547 21.625 -63.688 1 86.75 96 SER A CA 1
ATOM 761 C C . SER A 1 96 ? 25.906 21.312 -63.031 1 86.75 96 SER A C 1
ATOM 763 O O . SER A 1 96 ? 26.484 20.266 -63.281 1 86.75 96 SER A O 1
ATOM 765 N N . SER A 1 97 ? 26.312 22.203 -62.188 1 87.75 97 SER A N 1
ATOM 766 C CA . SER A 1 97 ? 27.641 22.031 -61.594 1 87.75 97 SER A CA 1
ATOM 767 C C . SER A 1 97 ? 27.594 21.188 -60.344 1 87.75 97 SER A C 1
ATOM 769 O O . SER A 1 97 ? 28.422 20.297 -60.156 1 87.75 97 SER A O 1
ATOM 771 N N . LYS A 1 98 ? 26.609 21.453 -59.531 1 84.56 98 LYS A N 1
ATOM 772 C CA . LYS A 1 98 ? 26.594 20.781 -58.219 1 84.56 98 LYS A CA 1
ATOM 773 C C . LYS A 1 98 ? 25.703 19.547 -58.25 1 84.56 98 LYS A C 1
ATOM 775 O O . LYS A 1 98 ? 25.938 18.594 -57.5 1 84.56 98 LYS A O 1
ATOM 780 N N . HIS A 1 99 ? 24.703 19.578 -59.062 1 86.25 99 HIS A N 1
ATOM 781 C CA . HIS A 1 99 ? 23.734 18.484 -59.125 1 86.25 99 HIS A CA 1
ATOM 782 C C . HIS A 1 99 ? 23.5 18.016 -60.531 1 86.25 99 HIS A C 1
ATOM 784 O O . HIS A 1 99 ? 22.359 17.969 -61 1 86.25 99 HIS A O 1
ATOM 790 N N . SER A 1 100 ? 24.562 17.641 -61.156 1 85.5 100 SER A N 1
ATOM 791 C CA . SER A 1 100 ? 24.516 17.266 -62.594 1 85.5 100 SER A CA 1
ATOM 792 C C . SER A 1 100 ? 23.609 16.062 -62.812 1 85.5 100 SER A C 1
ATOM 794 O O . SER A 1 100 ? 23.031 15.898 -63.875 1 85.5 100 SER A O 1
ATOM 796 N N . HIS A 1 101 ? 23.484 15.273 -61.75 1 81.88 101 HIS A N 1
ATOM 797 C CA . HIS A 1 101 ? 22.688 14.055 -61.844 1 81.88 101 HIS A CA 1
ATOM 798 C C . HIS A 1 101 ? 21.203 14.359 -61.906 1 81.88 101 HIS A C 1
ATOM 800 O O . HIS A 1 101 ? 20.391 13.492 -62.25 1 81.88 101 HIS A O 1
ATOM 806 N N . LEU A 1 102 ? 20.781 15.562 -61.625 1 82.56 102 LEU A N 1
ATOM 807 C CA . LEU A 1 102 ? 19.375 15.945 -61.625 1 82.56 102 LEU A CA 1
ATOM 808 C C . LEU A 1 102 ? 19.047 16.844 -62.812 1 82.56 102 LEU A C 1
ATOM 810 O O . LEU A 1 102 ? 17.953 17.391 -62.906 1 82.56 102 LEU A O 1
ATOM 814 N N . LEU A 1 103 ? 20.156 16.781 -63.688 1 79.75 103 LEU A N 1
ATOM 815 C CA . LEU A 1 103 ? 19.984 17.547 -64.875 1 79.75 103 LEU A CA 1
ATOM 816 C C . LEU A 1 103 ? 18.938 16.891 -65.812 1 79.75 103 LEU A C 1
ATOM 818 O O . LEU A 1 103 ? 18.984 15.68 -66.062 1 79.75 103 LEU A O 1
ATOM 822 N N . GLY A 1 104 ? 17.75 17.547 -66.125 1 79.12 104 GLY A N 1
ATOM 823 C CA . GLY A 1 104 ? 16.688 17 -66.938 1 79.12 104 GLY A CA 1
ATOM 824 C C . GLY A 1 104 ? 15.414 16.719 -66.188 1 79.12 104 GLY A C 1
ATOM 825 O O . GLY A 1 104 ? 14.383 16.391 -66.812 1 79.12 104 GLY A O 1
ATOM 826 N N . LYS A 1 105 ? 15.562 16.75 -64.875 1 81.75 105 LYS A N 1
ATOM 827 C CA . LYS A 1 105 ? 14.352 16.547 -64.125 1 81.75 105 LYS A CA 1
ATOM 828 C C . LYS A 1 105 ? 13.383 17.719 -64.25 1 81.75 105 LYS A C 1
ATOM 830 O O . LYS A 1 105 ? 13.805 18.844 -64.562 1 81.75 105 LYS A O 1
ATOM 835 N N . ASP A 1 106 ? 12.141 17.344 -64.25 1 80.94 106 ASP A N 1
ATOM 836 C CA . ASP A 1 106 ? 11.141 18.359 -64.5 1 80.94 106 ASP A CA 1
ATOM 837 C C . ASP A 1 106 ? 10.742 19.094 -63.219 1 80.94 106 ASP A C 1
ATOM 839 O O . ASP A 1 106 ? 11.188 18.734 -62.125 1 80.94 106 ASP A O 1
ATOM 843 N N . LYS A 1 107 ? 9.961 20.156 -63.375 1 83.25 107 LYS A N 1
ATOM 844 C CA . LYS A 1 107 ? 9.453 21 -62.281 1 83.25 107 LYS A CA 1
ATOM 845 C C . LYS A 1 107 ? 8.727 20.156 -61.219 1 83.25 107 LYS A C 1
ATOM 847 O O . LYS A 1 107 ? 8.812 20.453 -60.031 1 83.25 107 LYS A O 1
ATOM 852 N N . ASN A 1 108 ? 8.117 19.156 -61.688 1 82.19 108 ASN A N 1
ATOM 853 C CA . ASN A 1 108 ? 7.34 18.312 -60.781 1 82.19 108 ASN A CA 1
ATOM 854 C C . ASN A 1 108 ? 8.234 17.562 -59.812 1 82.19 108 ASN A C 1
ATOM 856 O O . ASN A 1 108 ? 7.871 17.375 -58.625 1 82.19 108 ASN A O 1
ATOM 860 N N . TYR A 1 109 ? 9.305 17.219 -60.25 1 84.81 109 TYR A N 1
ATOM 861 C CA . TYR A 1 109 ? 10.266 16.547 -59.375 1 84.81 109 TYR A CA 1
ATOM 862 C C . TYR A 1 109 ? 10.703 17.453 -58.25 1 84.81 109 TYR A C 1
ATOM 864 O O . TYR A 1 109 ? 10.688 17.047 -57.094 1 84.81 109 TYR A O 1
ATOM 872 N N . PHE A 1 110 ? 11.078 18.609 -58.594 1 85.06 110 PHE A N 1
ATOM 873 C CA . PHE A 1 110 ? 11.578 19.531 -57.562 1 85.06 110 PHE A CA 1
ATOM 874 C C . PHE A 1 110 ? 10.453 20.016 -56.656 1 85.06 110 PHE A C 1
ATOM 876 O O . PHE A 1 110 ? 10.672 20.281 -55.469 1 85.06 110 PHE A O 1
ATOM 883 N N . SER A 1 111 ? 9.273 20.031 -57.156 1 83.62 111 SER A N 1
ATOM 884 C CA . SER A 1 111 ? 8.109 20.359 -56.344 1 83.62 111 SER A CA 1
ATOM 885 C C . SER A 1 111 ? 7.828 19.281 -55.312 1 83.62 111 SER A C 1
ATOM 887 O O . SER A 1 111 ? 7.488 19.578 -54.156 1 83.62 111 SER A O 1
ATOM 889 N N . ARG A 1 112 ? 7.992 18.125 -55.656 1 80.94 112 ARG A N 1
ATOM 890 C CA . ARG A 1 112 ? 7.816 17.016 -54.719 1 80.94 112 ARG A CA 1
ATOM 891 C C . ARG A 1 112 ? 8.891 17.031 -53.656 1 80.94 112 ARG A C 1
ATOM 893 O O . ARG A 1 112 ? 8.609 16.781 -52.469 1 80.94 112 ARG A O 1
ATOM 900 N N . LEU A 1 113 ? 10.078 17.281 -54.125 1 79.69 113 LEU A N 1
ATOM 901 C CA . LEU A 1 113 ? 11.188 17.359 -53.188 1 79.69 113 LEU A CA 1
ATOM 902 C C . LEU A 1 113 ? 10.969 18.484 -52.188 1 79.69 113 LEU A C 1
ATOM 904 O O . LEU A 1 113 ? 11.242 18.312 -51 1 79.69 113 LEU A O 1
ATOM 908 N N . LEU A 1 114 ? 10.531 19.562 -52.688 1 79.75 114 LEU A N 1
ATOM 909 C CA . LEU A 1 114 ? 10.219 20.688 -51.812 1 79.75 114 LEU A CA 1
ATOM 910 C C . LEU A 1 114 ? 9.094 20.344 -50.844 1 79.75 114 LEU A C 1
ATOM 912 O O . LEU A 1 114 ? 9.172 20.641 -49.656 1 79.75 114 LEU A O 1
ATOM 916 N N . SER A 1 115 ? 8.031 19.734 -51.375 1 78.88 115 SER A N 1
ATOM 917 C CA . SER A 1 115 ? 6.906 19.328 -50.562 1 78.88 115 SER A CA 1
ATOM 918 C C . SER A 1 115 ? 7.332 18.328 -49.5 1 78.88 115 SER A C 1
ATOM 920 O O . SER A 1 115 ? 6.875 18.391 -48.344 1 78.88 115 SER A O 1
ATOM 922 N N . SER A 1 116 ? 8.211 17.5 -49.906 1 76.62 116 SER A N 1
ATOM 923 C CA . SER A 1 116 ? 8.727 16.516 -48.969 1 76.62 116 SER A CA 1
ATOM 924 C C . SER A 1 116 ? 9.555 17.156 -47.875 1 76.62 116 SER A C 1
ATOM 926 O O . SER A 1 116 ? 9.461 16.781 -46.719 1 76.62 116 SER A O 1
ATOM 928 N N . GLU A 1 117 ? 10.414 18.109 -48.312 1 74.06 117 GLU A N 1
ATOM 929 C CA . GLU A 1 117 ? 11.227 18.844 -47.344 1 74.06 117 GLU A CA 1
ATOM 930 C C . GLU A 1 117 ? 10.352 19.641 -46.375 1 74.06 117 GLU A C 1
ATOM 932 O O . GLU A 1 117 ? 10.648 19.734 -45.188 1 74.06 117 GLU A O 1
ATOM 937 N N . GLU A 1 118 ? 9.367 20.234 -46.938 1 74.06 118 GLU A N 1
ATOM 938 C CA . GLU A 1 118 ? 8.43 20.984 -46.094 1 74.06 118 GLU A CA 1
ATOM 939 C C . GLU A 1 118 ? 7.676 20.047 -45.156 1 74.06 118 GLU A C 1
ATOM 941 O O . GLU A 1 118 ? 7.469 20.391 -43.969 1 74.06 118 GLU A O 1
ATOM 946 N N . LYS A 1 119 ? 7.27 18.984 -45.719 1 70.06 119 LYS A N 1
ATOM 947 C CA . LYS A 1 119 ? 6.586 18 -44.875 1 70.06 119 LYS A CA 1
ATOM 948 C C . LYS A 1 119 ? 7.504 17.484 -43.781 1 70.06 119 LYS A C 1
ATOM 950 O O . LYS A 1 119 ? 7.07 17.312 -42.625 1 70.06 119 LYS A O 1
ATOM 955 N N . GLN A 1 120 ? 8.758 17.266 -44.219 1 69.94 120 GLN A N 1
ATOM 956 C CA . GLN A 1 120 ? 9.734 16.812 -43.25 1 69.94 120 GLN A CA 1
ATOM 957 C C . GLN A 1 120 ? 9.969 17.859 -42.156 1 69.94 120 GLN A C 1
ATOM 959 O O . GLN A 1 120 ? 10.086 17.531 -40.969 1 69.94 120 GLN A O 1
ATOM 964 N N . ALA A 1 121 ? 10.094 19.109 -42.625 1 69.12 121 ALA A N 1
ATOM 965 C CA . ALA A 1 121 ? 10.273 20.203 -41.656 1 69.12 121 ALA A CA 1
ATOM 966 C C . ALA A 1 121 ? 9.062 20.328 -40.719 1 69.12 121 ALA A C 1
ATOM 968 O O . ALA A 1 121 ? 9.227 20.516 -39.531 1 69.12 121 ALA A O 1
ATOM 969 N N . LYS A 1 122 ? 7.918 20.203 -41.25 1 69.69 122 LYS A N 1
ATOM 970 C CA . LYS A 1 122 ? 6.699 20.266 -40.438 1 69.69 122 LYS A CA 1
ATOM 971 C C . LYS A 1 122 ? 6.617 19.094 -39.469 1 69.69 122 LYS A C 1
ATOM 973 O O . LYS A 1 122 ? 6.207 19.266 -38.344 1 69.69 122 LYS A O 1
ATOM 978 N N . THR A 1 123 ? 7.078 18 -40 1 69.44 123 THR A N 1
ATOM 979 C CA . THR A 1 123 ? 7.082 16.812 -39.156 1 69.44 123 THR A CA 1
ATOM 980 C C . THR A 1 123 ? 8.07 16.969 -38 1 69.44 123 THR A C 1
ATOM 982 O O . THR A 1 123 ? 7.789 16.547 -36.875 1 69.44 123 THR A O 1
ATOM 985 N N . MET A 1 124 ? 9.148 17.625 -38.375 1 68.62 124 MET A N 1
ATOM 986 C CA . MET A 1 124 ? 10.164 17.828 -37.344 1 68.62 124 MET A CA 1
ATOM 987 C C . MET A 1 124 ? 9.664 18.797 -36.281 1 68.62 124 MET A C 1
ATOM 989 O O . MET A 1 124 ? 9.891 18.578 -35.062 1 68.62 124 MET A O 1
ATOM 993 N N . VAL A 1 125 ? 9.078 19.859 -36.75 1 68.75 125 VAL A N 1
ATOM 994 C CA . VAL A 1 125 ? 8.516 20.828 -35.844 1 68.75 125 VAL A CA 1
ATOM 995 C C . VAL A 1 125 ? 7.438 20.172 -34.969 1 68.75 125 VAL A C 1
ATOM 997 O O . VAL A 1 125 ? 7.375 20.391 -33.75 1 68.75 125 VAL A O 1
ATOM 1000 N N . ARG A 1 126 ? 6.707 19.406 -35.625 1 70.12 126 ARG A N 1
ATOM 1001 C CA . ARG A 1 126 ? 5.645 18.703 -34.906 1 70.12 126 ARG A CA 1
ATOM 1002 C C . ARG A 1 126 ? 6.227 17.766 -33.875 1 70.12 126 ARG A C 1
ATOM 1004 O O . ARG A 1 126 ? 5.73 17.688 -32.75 1 70.12 126 ARG A O 1
ATOM 1011 N N . ARG A 1 127 ? 7.215 17.156 -34.219 1 68.75 127 ARG A N 1
ATOM 1012 C CA . ARG A 1 127 ? 7.852 16.219 -33.312 1 68.75 127 ARG A CA 1
ATOM 1013 C C . ARG A 1 127 ? 8.445 16.953 -32.094 1 68.75 127 ARG A C 1
ATOM 1015 O O . ARG A 1 127 ? 8.375 16.469 -30.984 1 68.75 127 ARG A O 1
ATOM 1022 N N . ALA A 1 128 ? 9.047 18.047 -32.438 1 71.75 128 ALA A N 1
ATOM 1023 C CA . ALA A 1 128 ? 9.633 18.828 -31.359 1 71.75 128 ALA A CA 1
ATOM 1024 C C . ALA A 1 128 ? 8.555 19.344 -30.406 1 71.75 128 ALA A C 1
ATOM 1026 O O . ALA A 1 128 ? 8.742 19.344 -29.188 1 71.75 128 ALA A O 1
ATOM 1027 N N . THR A 1 129 ? 7.535 19.797 -30.984 1 77.56 129 THR A N 1
ATOM 1028 C CA . THR A 1 129 ? 6.434 20.297 -30.156 1 77.56 129 THR A CA 1
ATOM 1029 C C . THR A 1 129 ? 5.832 19.172 -29.312 1 77.56 129 THR A C 1
ATOM 1031 O O . THR A 1 129 ? 5.488 19.375 -28.156 1 77.56 129 THR A O 1
ATOM 1034 N N . ILE A 1 130 ? 5.809 18.078 -29.922 1 79.75 130 ILE A N 1
ATOM 1035 C CA . ILE A 1 130 ? 5.242 16.938 -29.219 1 79.75 130 ILE A CA 1
ATOM 1036 C C . ILE A 1 130 ? 6.152 16.547 -28.062 1 79.75 130 ILE A C 1
ATOM 1038 O O . ILE A 1 130 ? 5.676 16.203 -26.969 1 79.75 130 ILE A O 1
ATOM 1042 N N . SER A 1 131 ? 7.367 16.672 -28.344 1 84 131 SER A N 1
ATOM 1043 C CA . SER A 1 131 ? 8.328 16.312 -27.297 1 84 131 SER A CA 1
ATOM 1044 C C . SER A 1 131 ? 8.25 17.266 -26.109 1 84 131 SER A C 1
ATOM 1046 O O . SER A 1 131 ? 8.375 16.844 -24.969 1 84 131 SER A O 1
ATOM 1048 N N . GLU A 1 132 ? 8.039 18.531 -26.469 1 88.12 132 GLU A N 1
ATOM 1049 C CA . GLU A 1 132 ? 7.906 19.531 -25.422 1 88.12 132 GLU A CA 1
ATOM 1050 C C . GLU A 1 132 ? 6.637 19.297 -24.594 1 88.12 132 GLU A C 1
ATOM 1052 O O . GLU A 1 132 ? 6.648 19.422 -23.375 1 88.12 132 GLU A O 1
ATOM 1057 N N . LYS A 1 133 ? 5.621 18.984 -25.297 1 91.31 133 LYS A N 1
ATOM 1058 C CA . LYS A 1 133 ? 4.359 18.719 -24.609 1 91.31 133 LYS A CA 1
ATOM 1059 C C . LYS A 1 133 ? 4.449 17.453 -23.766 1 91.31 133 LYS A C 1
ATOM 1061 O O . LYS A 1 133 ? 3.9 17.391 -22.656 1 91.31 133 LYS A O 1
ATOM 1066 N N . ALA A 1 134 ? 5.141 16.516 -24.297 1 94 134 ALA A N 1
ATOM 1067 C CA . ALA A 1 134 ? 5.316 15.258 -23.578 1 94 134 ALA A CA 1
ATOM 1068 C C . ALA A 1 134 ? 6.133 15.461 -22.312 1 94 134 ALA A C 1
ATOM 1070 O O . ALA A 1 134 ? 5.871 14.82 -21.281 1 94 134 ALA A O 1
ATOM 1071 N N . LEU A 1 135 ? 7.074 16.297 -22.453 1 94 135 LEU A N 1
ATOM 1072 C CA . LEU A 1 135 ? 7.906 16.609 -21.297 1 94 135 LEU A CA 1
ATOM 1073 C C . LEU A 1 135 ? 7.082 17.281 -20.188 1 94 135 LEU A C 1
ATOM 1075 O O . LEU A 1 135 ? 7.207 16.922 -19.016 1 94 135 LEU A O 1
ATOM 1079 N N . LEU A 1 136 ? 6.289 18.234 -20.594 1 95.19 136 LEU A N 1
ATOM 1080 C CA . LEU A 1 136 ? 5.41 18.922 -19.641 1 95.19 136 LEU A CA 1
ATOM 1081 C C . LEU A 1 136 ? 4.461 17.938 -18.969 1 95.19 136 LEU A C 1
ATOM 1083 O O . LEU A 1 136 ? 4.27 17.984 -17.75 1 95.19 136 LEU A O 1
ATOM 1087 N N . ALA A 1 137 ? 3.902 17.062 -19.766 1 96.19 137 ALA A N 1
ATOM 1088 C CA . ALA A 1 137 ? 2.994 16.047 -19.234 1 96.19 137 ALA A CA 1
ATOM 1089 C C . ALA A 1 137 ? 3.711 15.133 -18.25 1 96.19 137 ALA A C 1
ATOM 1091 O O . ALA A 1 137 ? 3.146 14.758 -17.219 1 96.19 137 ALA A O 1
ATOM 1092 N N . SER A 1 138 ? 4.898 14.758 -18.578 1 96.56 138 SER A N 1
ATOM 1093 C CA . SER A 1 138 ? 5.699 13.875 -17.734 1 96.56 138 SER A CA 1
ATOM 1094 C C . SER A 1 138 ? 5.926 14.484 -16.359 1 96.56 138 SER A C 1
ATOM 1096 O O . SER A 1 138 ? 5.797 13.797 -15.344 1 96.56 138 SER A O 1
ATOM 1098 N N . TYR A 1 139 ? 6.246 15.781 -16.281 1 97 139 TYR A N 1
ATOM 1099 C CA . TYR A 1 139 ? 6.461 16.469 -15.016 1 97 139 TYR A CA 1
ATOM 1100 C C . TYR A 1 139 ? 5.168 16.562 -14.219 1 97 139 TYR A C 1
ATOM 1102 O O . TYR A 1 139 ? 5.168 16.328 -13.008 1 97 139 TYR A O 1
ATOM 1110 N N . LYS A 1 140 ? 4.109 16.875 -14.891 1 96.88 140 LYS A N 1
ATOM 1111 C CA . LYS A 1 140 ? 2.832 17.031 -14.203 1 96.88 140 LYS A CA 1
ATOM 1112 C C . LYS A 1 140 ? 2.352 15.711 -13.617 1 96.88 140 LYS A C 1
ATOM 1114 O O . LYS A 1 140 ? 1.838 15.672 -12.5 1 96.88 140 LYS A O 1
ATOM 1119 N N . VAL A 1 141 ? 2.51 14.656 -14.383 1 97.19 141 VAL A N 1
ATOM 1120 C CA . VAL A 1 141 ? 2.121 13.336 -13.898 1 97.19 141 VAL A CA 1
ATOM 1121 C C . VAL A 1 141 ? 2.998 12.945 -12.703 1 97.19 141 VAL A C 1
ATOM 1123 O O . VAL A 1 141 ? 2.506 12.391 -11.719 1 97.19 141 VAL A O 1
ATOM 1126 N N . SER A 1 142 ? 4.281 13.164 -12.812 1 96.62 142 SER A N 1
ATOM 1127 C CA . SER A 1 142 ? 5.203 12.844 -11.734 1 96.62 142 SER A CA 1
ATOM 1128 C C . SER A 1 142 ? 4.848 13.602 -10.461 1 96.62 142 SER A C 1
ATOM 1130 O O . SER A 1 142 ? 5.02 13.078 -9.352 1 96.62 142 SER A O 1
ATOM 1132 N N . GLU A 1 143 ? 4.426 14.836 -10.602 1 96.38 143 GLU A N 1
ATOM 1133 C CA . GLU A 1 143 ? 3.986 15.609 -9.445 1 96.38 143 GLU A CA 1
ATOM 1134 C C . GLU A 1 143 ? 2.793 14.953 -8.758 1 96.38 143 GLU A C 1
ATOM 1136 O O . GLU A 1 143 ? 2.736 14.883 -7.531 1 96.38 143 GLU A O 1
ATOM 1141 N N . ILE A 1 144 ? 1.861 14.453 -9.594 1 96 144 ILE A N 1
ATOM 1142 C CA . ILE A 1 144 ? 0.674 13.797 -9.055 1 96 144 ILE A CA 1
ATOM 1143 C C . ILE A 1 144 ? 1.079 12.531 -8.312 1 96 144 ILE A C 1
ATOM 1145 O O . ILE A 1 144 ? 0.577 12.258 -7.219 1 96 144 ILE A O 1
ATOM 1149 N N . VAL A 1 145 ? 1.964 11.75 -8.859 1 94.62 145 VAL A N 1
ATOM 1150 C CA . VAL A 1 145 ? 2.443 10.508 -8.266 1 94.62 145 VAL A CA 1
ATOM 1151 C C . VAL A 1 145 ? 3.062 10.797 -6.898 1 94.62 145 VAL A C 1
ATOM 1153 O O . VAL A 1 145 ? 2.789 10.086 -5.926 1 94.62 145 VAL A O 1
ATOM 1156 N N . ALA A 1 146 ? 3.865 11.805 -6.809 1 93.44 146 ALA A N 1
ATOM 1157 C CA . ALA A 1 146 ? 4.52 12.164 -5.555 1 93.44 146 ALA A CA 1
ATOM 1158 C C . ALA A 1 146 ? 3.506 12.688 -4.535 1 93.44 146 ALA A C 1
ATOM 1160 O O . ALA A 1 146 ? 3.527 12.289 -3.369 1 93.44 146 ALA A O 1
ATOM 1161 N N . LYS A 1 147 ? 2.615 13.594 -4.965 1 93.44 147 LYS A N 1
ATOM 1162 C CA . LYS A 1 147 ? 1.638 14.211 -4.078 1 93.44 147 LYS A CA 1
ATOM 1163 C C . LYS A 1 147 ? 0.693 13.172 -3.484 1 93.44 147 LYS A C 1
ATOM 1165 O O . LYS A 1 147 ? 0.226 13.32 -2.354 1 93.44 147 LYS A O 1
ATOM 1170 N N . ARG A 1 148 ? 0.492 12.148 -4.281 1 91.38 148 ARG A N 1
ATOM 1171 C CA . ARG A 1 148 ? -0.427 11.109 -3.82 1 91.38 148 ARG A CA 1
ATOM 1172 C C . ARG A 1 148 ? 0.33 9.953 -3.178 1 91.38 148 ARG A C 1
ATOM 1174 O O . ARG A 1 148 ? -0.249 8.898 -2.908 1 91.38 148 ARG A O 1
ATOM 1181 N N . MET A 1 149 ? 1.599 10.07 -2.973 1 89.5 149 MET A N 1
ATOM 1182 C CA . MET A 1 149 ? 2.467 9.156 -2.23 1 89.5 149 MET A CA 1
ATOM 1183 C C . MET A 1 149 ? 2.463 7.766 -2.859 1 89.5 149 MET A C 1
ATOM 1185 O O . MET A 1 149 ? 2.428 6.762 -2.15 1 89.5 149 MET A O 1
ATOM 1189 N N . GLN A 1 150 ? 2.361 7.719 -4.184 1 89.69 150 GLN A N 1
ATOM 1190 C CA . GLN A 1 150 ? 2.377 6.449 -4.898 1 89.69 150 GLN A CA 1
ATOM 1191 C C . GLN A 1 150 ? 3.795 6.07 -5.32 1 89.69 150 GLN A C 1
ATOM 1193 O O . GLN A 1 150 ? 4.648 6.941 -5.496 1 89.69 150 GLN A O 1
ATOM 1198 N N . PRO A 1 151 ? 4.051 4.758 -5.477 1 89.06 151 PRO A N 1
ATOM 1199 C CA . PRO A 1 151 ? 5.348 4.359 -6.027 1 89.06 151 PRO A CA 1
ATOM 1200 C C . PRO A 1 151 ? 5.559 4.855 -7.457 1 89.06 151 PRO A C 1
ATOM 1202 O O . PRO A 1 151 ? 4.586 5.059 -8.195 1 89.06 151 PRO A O 1
ATOM 1205 N N . HIS A 1 152 ? 6.801 4.98 -7.828 1 90.12 152 HIS A N 1
ATOM 1206 C CA . HIS A 1 152 ? 7.137 5.523 -9.141 1 90.12 152 HIS A CA 1
ATOM 1207 C C . HIS A 1 152 ? 6.645 4.609 -10.258 1 90.12 152 HIS A C 1
ATOM 1209 O O . HIS A 1 152 ? 6.297 5.082 -11.344 1 90.12 152 HIS A O 1
ATOM 1215 N N . THR A 1 153 ? 6.559 3.348 -10.023 1 91.56 153 THR A N 1
ATOM 1216 C CA . THR A 1 153 ? 6.211 2.363 -11.039 1 91.56 153 THR A CA 1
ATOM 1217 C C . THR A 1 153 ? 4.746 2.5 -11.445 1 91.56 153 THR A C 1
ATOM 1219 O O . THR A 1 153 ? 4.336 1.992 -12.492 1 91.56 153 THR A O 1
ATOM 1222 N N . ILE A 1 154 ? 3.928 3.131 -10.648 1 93.5 154 ILE A N 1
ATOM 1223 C CA . ILE A 1 154 ? 2.496 3.242 -10.898 1 93.5 154 ILE A CA 1
ATOM 1224 C C . ILE A 1 154 ? 2.264 3.996 -12.211 1 93.5 154 ILE A C 1
ATOM 1226 O O . ILE A 1 154 ? 1.269 3.762 -12.898 1 93.5 154 ILE A O 1
ATOM 1230 N N . ALA A 1 155 ? 3.176 4.93 -12.516 1 95.19 155 ALA A N 1
ATOM 1231 C CA . ALA A 1 155 ? 3.02 5.738 -13.719 1 95.19 155 ALA A CA 1
ATOM 1232 C C . ALA A 1 155 ? 3.066 4.863 -14.969 1 95.19 155 ALA A C 1
ATOM 1234 O O . ALA A 1 155 ? 2.225 4.996 -15.859 1 95.19 155 ALA A O 1
ATOM 1235 N N . GLU A 1 156 ? 3.959 3.934 -15.039 1 93.56 156 GLU A N 1
ATOM 1236 C CA . GLU A 1 156 ? 4.137 3.07 -16.203 1 93.56 156 GLU A CA 1
ATOM 1237 C C . GLU A 1 156 ? 3.174 1.889 -16.172 1 93.56 156 GLU A C 1
ATOM 1239 O O . GLU A 1 156 ? 2.674 1.459 -17.203 1 93.56 156 GLU A O 1
ATOM 1244 N N . ASP A 1 157 ? 2.889 1.466 -14.969 1 92.88 157 ASP A N 1
ATOM 1245 C CA . ASP A 1 157 ? 2.172 0.201 -14.844 1 92.88 157 ASP A CA 1
ATOM 1246 C C . ASP A 1 157 ? 0.662 0.424 -14.828 1 92.88 157 ASP A C 1
ATOM 1248 O O . ASP A 1 157 ? -0.106 -0.461 -15.211 1 92.88 157 ASP A O 1
ATOM 1252 N N . VAL A 1 158 ? 0.215 1.57 -14.336 1 95 158 VAL A N 1
ATOM 1253 C CA . VAL A 1 158 ? -1.218 1.747 -14.125 1 95 158 VAL A CA 1
ATOM 1254 C C . VAL A 1 158 ? -1.701 2.986 -14.875 1 95 158 VAL A C 1
ATOM 1256 O O . VAL A 1 158 ? -2.607 2.9 -15.703 1 95 158 VAL A O 1
ATOM 1259 N N . ILE A 1 159 ? -1.044 4.113 -14.672 1 96.5 159 ILE A N 1
ATOM 1260 C CA . ILE A 1 159 ? -1.522 5.387 -15.203 1 96.5 159 ILE A CA 1
ATOM 1261 C C . ILE A 1 159 ? -1.469 5.359 -16.734 1 96.5 159 ILE A C 1
ATOM 1263 O O . ILE A 1 159 ? -2.469 5.633 -17.391 1 96.5 159 ILE A O 1
ATOM 1267 N N . LEU A 1 160 ? -0.328 5.027 -17.281 1 95.69 160 LEU A N 1
ATOM 1268 C CA . LEU A 1 160 ? -0.148 5.094 -18.719 1 95.69 160 LEU A CA 1
ATOM 1269 C C . LEU A 1 160 ? -1.079 4.113 -19.438 1 95.69 160 LEU A C 1
ATOM 1271 O O . LEU A 1 160 ? -1.795 4.492 -20.359 1 95.69 160 LEU A O 1
ATOM 1275 N N . PRO A 1 161 ? -1.123 2.865 -19.016 1 95.56 161 PRO A N 1
ATOM 1276 C CA . PRO A 1 161 ? -2.055 1.943 -19.672 1 95.56 161 PRO A CA 1
ATOM 1277 C C . PRO A 1 161 ? -3.512 2.383 -19.531 1 95.56 161 PRO A C 1
ATOM 1279 O O . PRO A 1 161 ? -4.297 2.232 -20.469 1 95.56 161 PRO A O 1
ATOM 1282 N N . ALA A 1 162 ? -3.92 2.854 -18.391 1 96.56 162 ALA A N 1
ATOM 1283 C CA . ALA A 1 162 ? -5.285 3.334 -18.203 1 96.56 162 ALA A CA 1
ATOM 1284 C C . ALA A 1 162 ? -5.582 4.527 -19.109 1 96.56 162 ALA A C 1
ATOM 1286 O O . ALA A 1 162 ? -6.656 4.609 -19.703 1 96.56 162 ALA A O 1
ATOM 1287 N N . CYS A 1 163 ? -4.605 5.414 -19.172 1 96.75 163 CYS A N 1
ATOM 1288 C CA . CYS A 1 163 ? -4.762 6.578 -20.047 1 96.75 163 CYS A CA 1
ATOM 1289 C C . CYS A 1 163 ? -4.891 6.156 -21.5 1 96.75 163 CYS A C 1
ATOM 1291 O O . CYS A 1 163 ? -5.699 6.719 -22.25 1 96.75 163 CYS A O 1
ATOM 1293 N N . LYS A 1 164 ? -4.102 5.188 -21.906 1 95.56 164 LYS A N 1
ATOM 1294 C CA . LYS A 1 164 ? -4.168 4.688 -23.266 1 95.56 164 LYS A CA 1
ATOM 1295 C C . LYS A 1 164 ? -5.551 4.129 -23.578 1 95.56 164 LYS A C 1
ATOM 1297 O O . LYS A 1 164 ? -6.113 4.406 -24.656 1 95.56 164 LYS A O 1
ATOM 1302 N N . GLU A 1 165 ? -6.105 3.412 -22.672 1 95.75 165 GLU A N 1
ATOM 1303 C CA . GLU A 1 165 ? -7.43 2.832 -22.859 1 95.75 165 GLU A CA 1
ATOM 1304 C C . GLU A 1 165 ? -8.5 3.912 -22.922 1 95.75 165 GLU A C 1
ATOM 1306 O O . GLU A 1 165 ? -9.438 3.826 -23.719 1 95.75 165 GLU A O 1
ATOM 1311 N N . ILE A 1 166 ? -8.391 4.895 -22.031 1 95.88 166 ILE A N 1
ATOM 1312 C CA . ILE A 1 166 ? -9.367 5.98 -22.016 1 95.88 166 ILE A CA 1
ATOM 1313 C C . ILE A 1 166 ? -9.312 6.75 -23.328 1 95.88 166 ILE A C 1
ATOM 1315 O O . ILE A 1 166 ? -10.344 6.957 -23.984 1 95.88 166 ILE A O 1
ATOM 1319 N N . VAL A 1 167 ? -8.109 7.113 -23.766 1 95.88 167 VAL A N 1
ATOM 1320 C CA . VAL A 1 167 ? -7.934 7.957 -24.953 1 95.88 167 VAL A CA 1
ATOM 1321 C C . VAL A 1 167 ? -8.273 7.172 -26.203 1 95.88 167 VAL A C 1
ATOM 1323 O O . VAL A 1 167 ? -8.891 7.707 -27.141 1 95.88 167 VAL A O 1
ATOM 1326 N N . LYS A 1 168 ? -7.91 5.914 -26.219 1 94.5 168 LYS A N 1
ATOM 1327 C CA . LYS A 1 168 ? -8.258 5.07 -27.359 1 94.5 168 LYS A CA 1
ATOM 1328 C C . LYS A 1 168 ? -9.766 4.949 -27.516 1 94.5 168 LYS A C 1
ATOM 1330 O O . LYS A 1 168 ? -10.289 5.062 -28.625 1 94.5 168 LYS A O 1
ATOM 1335 N N . SER A 1 169 ? -10.438 4.754 -26.422 1 93.56 169 SER A N 1
ATOM 1336 C CA . SER A 1 169 ? -11.883 4.559 -26.438 1 93.56 169 SER A CA 1
ATOM 1337 C C . SER A 1 169 ? -12.609 5.867 -26.734 1 93.56 169 SER A C 1
ATOM 1339 O O . SER A 1 169 ? -13.586 5.883 -27.484 1 93.56 169 SER A O 1
ATOM 1341 N N . MET A 1 170 ? -12.086 6.977 -26.266 1 93 170 MET A N 1
ATOM 1342 C CA . MET A 1 170 ? -12.805 8.242 -26.344 1 93 170 MET A CA 1
ATOM 1343 C C . MET A 1 170 ? -12.383 9.031 -27.578 1 93 170 MET A C 1
ATOM 1345 O O . MET A 1 170 ? -13.211 9.672 -28.219 1 93 170 MET A O 1
ATOM 1349 N N . LEU A 1 171 ? -11.031 9.008 -27.938 1 92.31 171 LEU A N 1
ATOM 1350 C CA . LEU A 1 171 ? -10.508 9.938 -28.938 1 92.31 171 LEU A CA 1
ATOM 1351 C C . LEU A 1 171 ? -9.938 9.18 -30.125 1 92.31 171 LEU A C 1
ATOM 1353 O O . LEU A 1 171 ? -9.633 9.781 -31.156 1 92.31 171 LEU A O 1
ATOM 1357 N N . GLY A 1 172 ? -9.727 7.922 -29.984 1 91.44 172 GLY A N 1
ATOM 1358 C CA . GLY A 1 172 ? -9.32 7.133 -31.125 1 91.44 172 GLY A CA 1
ATOM 1359 C C . GLY A 1 172 ? -7.871 6.676 -31.062 1 91.44 172 GLY A C 1
ATOM 1360 O O . GLY A 1 172 ? -7.152 7.023 -30.125 1 91.44 172 GLY A O 1
ATOM 1361 N N . ASP A 1 173 ? -7.41 6 -32.031 1 92.56 173 ASP A N 1
ATOM 1362 C CA . ASP A 1 173 ? -6.117 5.32 -32.062 1 92.56 173 ASP A CA 1
ATOM 1363 C C . ASP A 1 173 ? -4.977 6.316 -32.25 1 92.56 173 ASP A C 1
ATOM 1365 O O . ASP A 1 173 ? -3.893 6.141 -31.688 1 92.56 173 ASP A O 1
ATOM 1369 N N . ASN A 1 174 ? -5.207 7.336 -33 1 90.12 174 ASN A N 1
ATOM 1370 C CA . ASN A 1 174 ? -4.16 8.32 -33.25 1 90.12 174 ASN A CA 1
ATOM 1371 C C . ASN A 1 174 ? -3.799 9.086 -31.984 1 90.12 174 ASN A C 1
ATOM 1373 O O . ASN A 1 174 ? -2.621 9.336 -31.719 1 90.12 174 ASN A O 1
ATOM 1377 N N . ALA A 1 175 ? -4.836 9.438 -31.281 1 92.06 175 ALA A N 1
ATOM 1378 C CA . ALA A 1 175 ? -4.605 10.141 -30.016 1 92.06 175 ALA A CA 1
ATOM 1379 C C . ALA A 1 175 ? -3.857 9.25 -29.031 1 92.06 175 ALA A C 1
ATOM 1381 O O . ALA A 1 175 ? -3.004 9.734 -28.281 1 92.06 175 ALA A O 1
ATOM 1382 N N . GLU A 1 176 ? -4.145 7.996 -29.047 1 94 176 GLU A N 1
ATOM 1383 C CA . GLU A 1 176 ? -3.484 7.039 -28.172 1 94 176 GLU A CA 1
ATOM 1384 C C . GLU A 1 176 ? -1.992 6.945 -28.484 1 94 176 GLU A C 1
ATOM 1386 O O . GLU A 1 176 ? -1.168 6.867 -27.562 1 94 176 GLU A O 1
ATOM 1391 N N . LYS A 1 177 ? -1.643 6.902 -29.719 1 91.06 177 LYS A N 1
ATOM 1392 C CA . LYS A 1 177 ? -0.24 6.836 -30.125 1 91.06 177 LYS A CA 1
ATOM 1393 C C . LYS A 1 177 ? 0.521 8.078 -29.672 1 91.06 177 LYS A C 1
ATOM 1395 O O . LYS A 1 177 ? 1.688 7.988 -29.281 1 91.06 177 LYS A O 1
ATOM 1400 N N . GLU A 1 178 ? -0.155 9.188 -29.719 1 90.69 178 GLU A N 1
ATOM 1401 C CA . GLU A 1 178 ? 0.485 10.438 -29.312 1 90.69 178 GLU A CA 1
ATOM 1402 C C . GLU A 1 178 ? 0.784 10.43 -27.812 1 90.69 178 GLU A C 1
ATOM 1404 O O . GLU A 1 178 ? 1.863 10.852 -27.391 1 90.69 178 GLU A O 1
ATOM 1409 N N . ILE A 1 179 ? -0.137 9.977 -27.016 1 93.19 179 ILE A N 1
ATOM 1410 C CA . ILE A 1 179 ? 0.026 10.031 -25.562 1 93.19 179 ILE A CA 1
ATOM 1411 C C . ILE A 1 179 ? 1.037 8.977 -25.125 1 93.19 179 ILE A C 1
ATOM 1413 O O . ILE A 1 179 ? 1.619 9.086 -24.031 1 93.19 179 ILE A O 1
ATOM 1417 N N . SER A 1 180 ? 1.213 7.898 -25.969 1 92.5 180 SER A N 1
ATOM 1418 C CA . SER A 1 180 ? 2.146 6.824 -25.641 1 92.5 180 SER A CA 1
ATOM 1419 C C . SER A 1 180 ? 3.588 7.32 -25.656 1 92.5 180 SER A C 1
ATOM 1421 O O . SER A 1 180 ? 4.48 6.664 -25.109 1 92.5 180 SER A O 1
ATOM 1423 N N . LEU A 1 181 ? 3.762 8.531 -26.141 1 91.5 181 LEU A N 1
ATOM 1424 C CA . LEU A 1 181 ? 5.102 9.094 -26.25 1 91.5 181 LEU A CA 1
ATOM 1425 C C . LEU A 1 181 ? 5.523 9.758 -24.938 1 91.5 181 LEU A C 1
ATOM 1427 O O . LEU A 1 181 ? 6.684 10.133 -24.781 1 91.5 181 LEU A O 1
ATOM 1431 N N . VAL A 1 182 ? 4.68 9.914 -24 1 94.38 182 VAL A N 1
ATOM 1432 C CA . VAL A 1 182 ? 5.008 10.539 -22.719 1 94.38 182 VAL A CA 1
ATOM 1433 C C . VAL A 1 182 ? 5.891 9.602 -21.906 1 94.38 182 VAL A C 1
ATOM 1435 O O . VAL A 1 182 ? 5.488 8.477 -21.578 1 94.38 182 VAL A O 1
ATOM 1438 N N . PRO A 1 183 ? 7.078 9.984 -21.578 1 93.94 183 PRO A N 1
ATOM 1439 C CA . PRO A 1 183 ? 7.953 9.109 -20.797 1 93.94 183 PRO A CA 1
ATOM 1440 C C . PRO A 1 183 ? 7.527 9.008 -19.328 1 93.94 183 PRO A C 1
ATOM 1442 O O . PRO A 1 183 ? 7.52 10.016 -18.625 1 93.94 183 PRO A O 1
ATOM 1445 N N . LEU A 1 184 ? 7.207 7.848 -18.906 1 95.81 184 LEU A N 1
ATOM 1446 C CA . LEU A 1 184 ? 6.719 7.672 -17.531 1 95.81 184 LEU A CA 1
ATOM 1447 C C . LEU A 1 184 ? 7.355 6.445 -16.891 1 95.81 184 LEU A C 1
ATOM 1449 O O . LEU A 1 184 ? 6.742 5.805 -16.031 1 95.81 184 LEU A O 1
ATOM 1453 N N . SER A 1 185 ? 8.547 6.125 -17.281 1 93.31 185 SER A N 1
ATOM 1454 C CA . SER A 1 185 ? 9.25 5.008 -16.656 1 93.31 185 SER A CA 1
ATOM 1455 C C . SER A 1 185 ? 9.594 5.32 -15.211 1 93.31 185 SER A C 1
ATOM 1457 O O . SER A 1 185 ? 9.586 6.484 -14.797 1 93.31 185 SER A O 1
ATOM 1459 N N . ASN A 1 186 ? 9.867 4.32 -14.508 1 91.06 186 ASN A N 1
ATOM 1460 C CA . ASN A 1 186 ? 10.242 4.453 -13.102 1 91.06 186 ASN A CA 1
ATOM 1461 C C . ASN A 1 186 ? 11.398 5.426 -12.914 1 91.06 186 ASN A C 1
ATOM 1463 O O . ASN A 1 186 ? 11.344 6.309 -12.055 1 91.06 186 ASN A O 1
ATOM 1467 N N . ASP A 1 187 ? 12.391 5.285 -13.734 1 90.5 187 ASP A N 1
ATOM 1468 C CA . ASP A 1 187 ? 13.578 6.125 -13.625 1 90.5 187 ASP A CA 1
ATOM 1469 C C . ASP A 1 187 ? 13.273 7.566 -14.023 1 90.5 187 ASP A C 1
ATOM 1471 O O . ASP A 1 187 ? 13.781 8.508 -13.414 1 90.5 187 ASP A O 1
ATOM 1475 N N . THR A 1 188 ? 12.484 7.73 -15.047 1 93.31 188 THR A N 1
ATOM 1476 C CA . THR A 1 188 ? 12.117 9.07 -15.5 1 93.31 188 THR A CA 1
ATOM 1477 C C . THR A 1 188 ? 11.328 9.805 -14.422 1 93.31 188 THR A C 1
ATOM 1479 O O . THR A 1 188 ? 11.609 10.969 -14.125 1 93.31 188 THR A O 1
ATOM 1482 N N . VAL A 1 189 ? 10.375 9.133 -13.875 1 94.5 189 VAL A N 1
ATOM 1483 C CA . VAL A 1 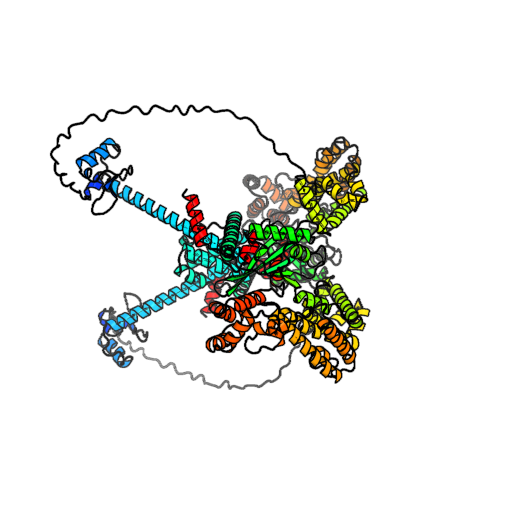189 ? 9.547 9.734 -12.836 1 94.5 189 VAL A CA 1
ATOM 1484 C C . VAL A 1 189 ? 10.414 10.109 -11.641 1 94.5 189 VAL A C 1
ATOM 1486 O O . VAL A 1 189 ? 10.25 11.18 -11.055 1 94.5 189 VAL A O 1
ATOM 1489 N N . SER A 1 190 ? 11.352 9.211 -11.281 1 92.81 190 SER A N 1
ATOM 1490 C CA . SER A 1 190 ? 12.266 9.484 -10.18 1 92.81 190 SER A CA 1
ATOM 1491 C C . SER A 1 190 ? 13.094 10.742 -10.438 1 92.81 190 SER A C 1
ATOM 1493 O O . SER A 1 190 ? 13.25 11.578 -9.547 1 92.81 190 SER A O 1
ATOM 1495 N N . ARG A 1 191 ? 13.555 10.859 -11.648 1 93.19 191 ARG A N 1
ATOM 1496 C CA . ARG A 1 191 ? 14.352 12.023 -12.023 1 93.19 191 ARG A CA 1
ATOM 1497 C C . ARG A 1 191 ? 13.516 13.297 -11.977 1 93.19 191 ARG A C 1
ATOM 1499 O O . ARG A 1 191 ? 14 14.344 -11.539 1 93.19 191 ARG A O 1
ATOM 1506 N N . ARG A 1 192 ? 12.305 13.258 -12.484 1 96.25 192 ARG A N 1
ATOM 1507 C CA . ARG A 1 192 ? 11.43 14.422 -12.477 1 96.25 192 ARG A CA 1
ATOM 1508 C C . ARG A 1 192 ? 11.148 14.883 -11.047 1 96.25 192 ARG A C 1
ATOM 1510 O O . ARG A 1 192 ? 11.133 16.078 -10.766 1 96.25 192 ARG A O 1
ATOM 1517 N N . ILE A 1 193 ? 10.914 13.922 -10.164 1 95.06 193 ILE A N 1
ATOM 1518 C CA . ILE A 1 193 ? 10.648 14.242 -8.766 1 95.06 193 ILE A CA 1
ATOM 1519 C C . ILE A 1 193 ? 11.883 14.883 -8.133 1 95.06 193 ILE A C 1
ATOM 1521 O O . ILE A 1 193 ? 11.766 15.852 -7.375 1 95.06 193 ILE A O 1
ATOM 1525 N N . GLY A 1 194 ? 13.039 14.336 -8.484 1 95 194 GLY A N 1
ATOM 1526 C CA . GLY A 1 194 ? 14.273 14.945 -8.023 1 95 194 GLY A CA 1
ATOM 1527 C C . GLY A 1 194 ? 14.43 16.375 -8.477 1 95 194 GLY A C 1
ATOM 1528 O O . GLY A 1 194 ? 14.812 17.25 -7.688 1 95 194 GLY A O 1
ATOM 1529 N N . ASP A 1 195 ? 14.094 16.641 -9.734 1 95.44 195 ASP A N 1
ATOM 1530 C CA . ASP A 1 195 ? 14.148 17.984 -10.281 1 95.44 195 ASP A CA 1
ATOM 1531 C C . ASP A 1 195 ? 13.188 18.922 -9.555 1 95.44 195 ASP A C 1
ATOM 1533 O O . ASP A 1 195 ? 13.539 20.047 -9.227 1 95.44 195 ASP A O 1
ATOM 1537 N N . MET A 1 196 ? 12.055 18.469 -9.391 1 97.19 196 MET A N 1
ATOM 1538 C CA . MET A 1 196 ? 11.039 19.281 -8.734 1 97.19 196 MET A CA 1
ATOM 1539 C C . MET A 1 196 ? 11.43 19.578 -7.293 1 97.19 196 MET A C 1
ATOM 1541 O O . MET A 1 196 ? 11.219 20.703 -6.809 1 97.19 196 MET A O 1
ATOM 1545 N N . SER A 1 197 ? 11.93 18.562 -6.629 1 95.62 197 SER A N 1
ATOM 1546 C CA . SER A 1 197 ? 12.391 18.75 -5.258 1 95.62 197 SER A CA 1
ATOM 1547 C C . SER A 1 197 ? 13.461 19.828 -5.184 1 95.62 197 SER A C 1
ATOM 1549 O O . SER A 1 197 ? 13.398 20.719 -4.332 1 95.62 197 SER A O 1
ATOM 1551 N N . SER A 1 198 ? 14.406 19.75 -6.113 1 94.69 198 SER A N 1
ATOM 1552 C CA . SER A 1 198 ? 15.484 20.75 -6.152 1 94.69 198 SER A CA 1
ATOM 1553 C C . SER A 1 198 ? 14.938 22.141 -6.453 1 94.69 198 SER A C 1
ATOM 1555 O O . SER A 1 198 ? 15.445 23.141 -5.934 1 94.69 198 SER A O 1
ATOM 1557 N N . ASP A 1 199 ? 14.016 22.188 -7.316 1 96 199 ASP A N 1
ATOM 1558 C CA . ASP A 1 199 ? 13.414 23.469 -7.664 1 96 199 ASP A CA 1
ATOM 1559 C C . ASP A 1 199 ? 12.68 24.078 -6.469 1 96 199 ASP A C 1
ATOM 1561 O O . ASP A 1 199 ? 12.75 25.281 -6.238 1 96 199 ASP A O 1
ATOM 1565 N N . ILE A 1 200 ? 11.961 23.281 -5.754 1 96.12 200 ILE A N 1
ATOM 1566 C CA . ILE A 1 200 ? 11.258 23.75 -4.566 1 96.12 200 ILE A CA 1
ATOM 1567 C C . ILE A 1 200 ? 12.258 24.297 -3.549 1 96.12 200 ILE A C 1
ATOM 1569 O O . ILE A 1 200 ? 12.047 25.359 -2.967 1 96.12 200 ILE A O 1
ATOM 1573 N N . GLN A 1 201 ? 13.32 23.562 -3.346 1 94 201 GLN A N 1
ATOM 1574 C CA . GLN A 1 201 ? 14.359 23.984 -2.418 1 94 201 GLN A CA 1
ATOM 1575 C C . GLN A 1 201 ? 14.93 25.344 -2.82 1 94 201 GLN A C 1
ATOM 1577 O O . GLN A 1 201 ? 15.141 26.219 -1.97 1 94 201 GLN A O 1
ATOM 1582 N N . CYS A 1 202 ? 15.109 25.5 -4.09 1 92.81 202 CYS A N 1
ATOM 1583 C CA . CYS A 1 202 ? 15.625 26.766 -4.605 1 92.81 202 CYS A CA 1
ATOM 1584 C C . CYS A 1 202 ? 14.625 27.891 -4.398 1 92.81 202 CYS A C 1
ATOM 1586 O O . CYS A 1 202 ? 15.008 29 -4.023 1 92.81 202 CYS A O 1
ATOM 1588 N N . HIS A 1 203 ? 13.438 27.578 -4.641 1 92.38 203 HIS A N 1
ATOM 1589 C CA . HIS A 1 203 ? 12.383 28.578 -4.488 1 92.38 203 HIS A CA 1
ATOM 1590 C C . HIS A 1 203 ? 12.258 29.016 -3.035 1 92.38 203 HIS A C 1
ATOM 1592 O O . HIS A 1 203 ? 12.047 30.203 -2.766 1 92.38 203 HIS A O 1
ATOM 1598 N N . VAL A 1 204 ? 12.352 28.109 -2.104 1 91.69 204 VAL A N 1
ATOM 1599 C CA . VAL A 1 204 ? 12.305 28.438 -0.681 1 91.69 204 VAL A CA 1
ATOM 1600 C C . VAL A 1 204 ? 13.484 29.312 -0.308 1 91.69 204 VAL A C 1
ATOM 1602 O O . VAL A 1 204 ? 13.336 30.297 0.426 1 91.69 204 VAL A O 1
ATOM 1605 N N . HIS A 1 205 ? 14.594 29.047 -0.84 1 91.06 205 HIS A N 1
ATOM 1606 C CA . HIS A 1 205 ? 15.797 29.844 -0.597 1 91.06 205 HIS A CA 1
ATOM 1607 C C . HIS A 1 205 ? 15.625 31.266 -1.109 1 91.06 205 HIS A C 1
ATOM 1609 O O . HIS A 1 205 ? 16.016 32.219 -0.44 1 91.06 205 HIS A O 1
ATOM 1615 N N . GLU A 1 206 ? 15.062 31.359 -2.266 1 89.88 206 GLU A N 1
ATOM 1616 C CA . GLU A 1 206 ? 14.828 32.688 -2.855 1 89.88 206 GLU A CA 1
ATOM 1617 C C . GLU A 1 206 ? 13.867 33.5 -2.01 1 89.88 206 GLU A C 1
ATOM 1619 O O . GLU A 1 206 ? 14.055 34.719 -1.848 1 89.88 206 GLU A O 1
ATOM 1624 N N . LYS A 1 207 ? 12.961 32.875 -1.445 1 89.06 207 LYS A N 1
ATOM 1625 C CA . LYS A 1 207 ? 11.953 33.594 -0.649 1 89.06 207 LYS A CA 1
ATOM 1626 C C . LYS A 1 207 ? 12.508 33.969 0.714 1 89.06 207 LYS A C 1
ATOM 1628 O O . LYS A 1 207 ? 12.094 35 1.293 1 89.06 207 LYS A O 1
ATOM 1633 N N . LEU A 1 208 ? 13.477 33.281 1.21 1 89.44 208 LEU A N 1
ATOM 1634 C CA . LEU A 1 208 ? 14 33.531 2.551 1 89.44 208 LEU A CA 1
ATOM 1635 C C . LEU A 1 208 ? 15.32 34.281 2.49 1 89.44 208 LEU A C 1
ATOM 1637 O O . LEU A 1 208 ? 15.891 34.625 3.527 1 89.44 208 LEU A O 1
ATOM 1641 N N . SER A 1 209 ? 15.852 34.531 1.322 1 79.38 209 SER A N 1
ATOM 1642 C CA . SER A 1 209 ? 17.141 35.188 1.153 1 79.38 209 SER A CA 1
ATOM 1643 C C . SER A 1 209 ? 17.141 36.594 1.746 1 79.38 209 SER A C 1
ATOM 1645 O O . SER A 1 209 ? 18.156 37.062 2.266 1 79.38 209 SER A O 1
ATOM 1647 N N . ASP A 1 210 ? 16.156 37.344 1.773 1 67.25 210 ASP A N 1
ATOM 1648 C CA . ASP A 1 210 ? 16.188 38.75 2.18 1 67.25 210 ASP A CA 1
ATOM 1649 C C . ASP A 1 210 ? 16.062 38.875 3.697 1 67.25 210 ASP A C 1
ATOM 1651 O O . ASP A 1 210 ? 15.469 39.844 4.195 1 67.25 210 ASP A O 1
ATOM 1655 N N . SER A 1 211 ? 16.766 38.094 4.395 1 65.69 211 SER A N 1
ATOM 1656 C CA . SER A 1 211 ? 16.891 38.219 5.844 1 65.69 211 SER A CA 1
ATOM 1657 C C . SER A 1 211 ? 15.539 38.094 6.527 1 65.69 211 SER A C 1
ATOM 1659 O O . SER A 1 211 ? 15.273 38.781 7.516 1 65.69 211 SER A O 1
ATOM 1661 N N . ARG A 1 212 ? 14.805 37.344 5.949 1 82.88 212 ARG A N 1
ATOM 1662 C CA . ARG A 1 212 ? 13.492 37.094 6.551 1 82.88 212 ARG A CA 1
ATOM 1663 C C . ARG A 1 212 ? 13.594 36.094 7.695 1 82.88 212 ARG A C 1
ATOM 1665 O O . ARG A 1 212 ? 14.398 35.156 7.648 1 82.88 212 ARG A O 1
ATOM 1672 N N . LEU A 1 213 ? 12.891 36.469 8.711 1 91.94 213 LEU A N 1
ATOM 1673 C CA . LEU A 1 213 ? 12.867 35.625 9.906 1 91.94 213 LEU A CA 1
ATOM 1674 C C . LEU A 1 213 ? 11.945 34.438 9.703 1 91.94 213 LEU A C 1
ATOM 1676 O O . LEU A 1 213 ? 11.016 34.5 8.906 1 91.94 213 LEU A O 1
ATOM 1680 N N . PHE A 1 214 ? 12.32 33.312 10.32 1 95.81 214 PHE A N 1
ATOM 1681 C CA . PHE A 1 214 ? 11.508 32.094 10.195 1 95.81 214 PHE A CA 1
ATOM 1682 C C . PHE A 1 214 ? 11.469 31.328 11.508 1 95.81 214 PHE A C 1
ATOM 1684 O O . PHE A 1 214 ? 12.258 31.594 12.414 1 95.81 214 PHE A O 1
ATOM 1691 N N . ALA A 1 215 ? 10.492 30.562 11.648 1 96.44 215 ALA A N 1
ATOM 1692 C CA . ALA A 1 215 ? 10.367 29.641 12.781 1 96.44 215 ALA A CA 1
ATOM 1693 C C . ALA A 1 215 ? 10.469 28.188 12.328 1 96.44 215 ALA A C 1
ATOM 1695 O O . ALA A 1 215 ? 10.18 27.875 11.172 1 96.44 215 ALA A O 1
ATOM 1696 N N . LEU A 1 216 ? 10.914 27.266 13.297 1 96.75 216 LEU A N 1
ATOM 1697 C CA . LEU A 1 216 ? 11.141 25.875 12.93 1 96.75 216 LEU A CA 1
ATOM 1698 C C . LEU A 1 216 ? 10.367 24.938 13.844 1 96.75 216 LEU A C 1
ATOM 1700 O O . LEU A 1 216 ? 10.156 25.25 15.023 1 96.75 216 LEU A O 1
ATOM 1704 N N . GLN A 1 217 ? 9.891 23.906 13.32 1 96.25 217 GLN A N 1
ATOM 1705 C CA . GLN A 1 217 ? 9.445 22.781 14.117 1 96.25 217 GLN A CA 1
ATOM 1706 C C . GLN A 1 217 ? 10.164 21.5 13.695 1 96.25 217 GLN A C 1
ATOM 1708 O O . GLN A 1 217 ? 10.43 21.297 12.508 1 96.25 217 GLN A O 1
ATOM 1713 N N . LEU A 1 218 ? 10.57 20.719 14.664 1 94.62 218 LEU A N 1
ATOM 1714 C CA . LEU A 1 218 ? 11.305 19.484 14.383 1 94.62 218 LEU A CA 1
ATOM 1715 C C . LEU A 1 218 ? 10.844 18.359 15.297 1 94.62 218 LEU A C 1
ATOM 1717 O O . LEU A 1 218 ? 10.422 18.594 16.422 1 94.62 218 LEU A O 1
ATOM 1721 N N . ASP A 1 219 ? 10.867 17.203 14.766 1 91.62 219 ASP A N 1
ATOM 1722 C CA . ASP A 1 219 ? 10.562 15.992 15.508 1 91.62 219 ASP A CA 1
ATOM 1723 C C . ASP A 1 219 ? 11.266 14.781 14.898 1 91.62 219 ASP A C 1
ATOM 1725 O O . ASP A 1 219 ? 11.641 14.805 13.719 1 91.62 219 ASP A O 1
ATOM 1729 N N . GLU A 1 220 ? 11.555 13.805 15.742 1 89.12 220 GLU A N 1
ATOM 1730 C CA . GLU A 1 220 ? 12.25 12.609 15.273 1 89.12 220 GLU A CA 1
ATOM 1731 C C . GLU A 1 220 ? 11.344 11.375 15.367 1 89.12 220 GLU A C 1
ATOM 1733 O O . GLU A 1 220 ? 10.508 11.281 16.266 1 89.12 220 GLU A O 1
ATOM 1738 N N . SER A 1 221 ? 11.438 10.531 14.344 1 82.81 221 SER A N 1
ATOM 1739 C CA . SER A 1 221 ? 10.711 9.266 14.367 1 82.81 221 SER A CA 1
ATOM 1740 C C . SER A 1 221 ? 11.508 8.164 13.688 1 82.81 221 SER A C 1
ATOM 1742 O O . SER A 1 221 ? 12.445 8.438 12.938 1 82.81 221 SER A O 1
ATOM 1744 N N . THR A 1 222 ? 11.164 6.961 14.016 1 79.19 222 THR A N 1
ATOM 1745 C CA . THR A 1 222 ? 11.82 5.812 13.398 1 79.19 222 THR A CA 1
ATOM 1746 C C . THR A 1 222 ? 10.984 5.273 12.242 1 79.19 222 THR A C 1
ATOM 1748 O O . THR A 1 222 ? 9.781 5.055 12.383 1 79.19 222 THR A O 1
ATOM 1751 N N . ASP A 1 223 ? 11.539 5.117 11.164 1 76.44 223 ASP A N 1
ATOM 1752 C CA . ASP A 1 223 ? 10.82 4.625 9.992 1 76.44 223 ASP A CA 1
ATOM 1753 C C . ASP A 1 223 ? 10.75 3.098 9.992 1 76.44 223 ASP A C 1
ATOM 1755 O O . ASP A 1 223 ? 11.219 2.451 10.93 1 76.44 223 ASP A O 1
ATOM 1759 N N . ILE A 1 224 ? 10.062 2.521 9.016 1 72.88 224 ILE A N 1
ATOM 1760 C CA . ILE A 1 224 ? 9.812 1.087 8.914 1 72.88 224 ILE A CA 1
ATOM 1761 C C . ILE A 1 224 ? 11.141 0.337 8.82 1 72.88 224 ILE A C 1
ATOM 1763 O O . ILE A 1 224 ? 11.242 -0.819 9.242 1 72.88 224 ILE A O 1
ATOM 1767 N N . SER A 1 225 ? 12.172 0.976 8.258 1 69.81 225 SER A N 1
ATOM 1768 C CA . SER A 1 225 ? 13.492 0.37 8.148 1 69.81 225 SER A CA 1
ATOM 1769 C C . SER A 1 225 ? 14.297 0.561 9.43 1 69.81 225 SER A C 1
ATOM 1771 O O . SER A 1 225 ? 15.508 0.349 9.445 1 69.81 225 SER A O 1
ATOM 1773 N N . LYS A 1 226 ? 13.656 1.139 10.469 1 72.19 226 LYS A N 1
ATOM 1774 C CA . LYS A 1 226 ? 14.234 1.336 11.797 1 72.19 226 LYS A CA 1
ATOM 1775 C C . LYS A 1 226 ? 15.312 2.416 11.773 1 72.19 226 LYS A C 1
ATOM 1777 O O . LYS A 1 226 ? 16.266 2.367 12.547 1 72.19 226 LYS A O 1
ATOM 1782 N N . LYS A 1 227 ? 15.266 3.15 10.828 1 78.44 227 LYS A N 1
ATOM 1783 C CA . LYS A 1 227 ? 16.141 4.32 10.766 1 78.44 227 LYS A CA 1
ATOM 1784 C C . LYS A 1 227 ? 15.477 5.531 11.414 1 78.44 227 LYS A C 1
ATOM 1786 O O . LYS A 1 227 ? 14.266 5.738 11.281 1 78.44 227 LYS A O 1
ATOM 1791 N N . CYS A 1 228 ? 16.297 6.258 12.211 1 83.75 228 CYS A N 1
ATOM 1792 C CA . CYS A 1 228 ? 15.789 7.469 12.844 1 83.75 228 CYS A CA 1
ATOM 1793 C C . CYS A 1 228 ? 15.773 8.633 11.859 1 83.75 228 CYS A C 1
ATOM 1795 O O . CYS A 1 228 ? 16.812 8.977 11.281 1 83.75 228 CYS A O 1
ATOM 1797 N N . GLN A 1 229 ? 14.625 9.18 11.648 1 88.88 229 GLN A N 1
ATOM 1798 C CA . GLN A 1 229 ? 14.453 10.281 10.711 1 88.88 229 GLN A CA 1
ATOM 1799 C C . GLN A 1 229 ? 14.086 11.57 11.445 1 88.88 229 GLN A C 1
ATOM 1801 O O . GLN A 1 229 ? 13.258 11.562 12.352 1 88.88 229 GLN A O 1
ATOM 1806 N N . LEU A 1 230 ? 14.789 12.641 11.117 1 92.5 230 LEU A N 1
ATOM 1807 C CA . LEU A 1 230 ? 14.469 13.969 11.633 1 92.5 230 LEU A CA 1
ATOM 1808 C C . LEU A 1 230 ? 13.68 14.773 10.609 1 92.5 230 LEU A C 1
ATOM 1810 O O . LEU A 1 230 ? 14.133 14.984 9.484 1 92.5 230 LEU A O 1
ATOM 1814 N N . LEU A 1 231 ? 12.5 15.164 10.984 1 94.19 231 LEU A N 1
ATOM 1815 C CA . LEU A 1 231 ? 11.664 15.992 10.117 1 94.19 231 LEU A CA 1
ATOM 1816 C C . LEU A 1 231 ? 11.656 17.438 10.586 1 94.19 231 LEU A C 1
ATOM 1818 O O . LEU A 1 231 ? 11.625 17.719 11.789 1 94.19 231 LEU A O 1
ATOM 1822 N N . SER A 1 232 ? 11.672 18.312 9.641 1 96.25 232 SER A N 1
ATOM 1823 C CA . SER A 1 232 ? 11.664 19.719 9.977 1 96.25 232 SER A CA 1
ATOM 1824 C C . SER A 1 232 ? 10.766 20.516 9.023 1 96.25 232 SER A C 1
ATOM 1826 O O . SER A 1 232 ? 10.703 20.219 7.828 1 96.25 232 SER A O 1
ATOM 1828 N N . TYR A 1 233 ? 10.031 21.438 9.516 1 96.69 233 TYR A N 1
ATOM 1829 C CA . TYR A 1 233 ? 9.188 22.375 8.789 1 96.69 233 TYR A CA 1
ATOM 1830 C C . TYR A 1 233 ? 9.57 23.812 9.125 1 96.69 233 TYR A C 1
ATOM 1832 O O . TYR A 1 233 ? 10.086 24.094 10.203 1 96.69 233 TYR A O 1
ATOM 1840 N N . ILE A 1 234 ? 9.344 24.672 8.211 1 96 234 ILE A N 1
ATOM 1841 C CA . ILE A 1 234 ? 9.68 26.078 8.383 1 96 234 ILE A CA 1
ATOM 1842 C C . ILE A 1 234 ? 8.445 26.938 8.148 1 96 234 ILE A C 1
ATOM 1844 O O . ILE A 1 234 ? 7.598 26.594 7.312 1 96 234 ILE A O 1
ATOM 1848 N N . ARG A 1 235 ? 8.297 27.875 8.938 1 95.44 235 ARG A N 1
ATOM 1849 C CA . ARG A 1 235 ? 7.203 28.844 8.828 1 95.44 235 ARG A CA 1
ATOM 1850 C C . ARG A 1 235 ? 7.734 30.25 8.602 1 95.44 235 ARG A C 1
ATOM 1852 O O . ARG A 1 235 ? 8.641 30.703 9.312 1 95.44 235 ARG A O 1
ATOM 1859 N N . PHE A 1 236 ? 7.266 30.984 7.605 1 93.94 236 PHE A N 1
ATOM 1860 C CA . PHE A 1 236 ? 7.699 32.344 7.305 1 93.94 236 PHE A CA 1
ATOM 1861 C C . PHE A 1 236 ? 6.605 33.125 6.578 1 93.94 236 PHE A C 1
ATOM 1863 O O . PHE A 1 236 ? 5.562 32.562 6.238 1 93.94 236 PHE A O 1
ATOM 1870 N N . ILE A 1 237 ? 6.812 34.406 6.484 1 91.56 237 ILE A N 1
ATOM 1871 C CA . ILE A 1 237 ? 5.832 35.25 5.84 1 91.56 237 ILE A CA 1
ATOM 1872 C C . ILE A 1 237 ? 6.223 35.469 4.379 1 91.56 237 ILE A C 1
ATOM 1874 O O . ILE A 1 237 ? 7.379 35.781 4.078 1 91.56 237 ILE A O 1
ATOM 1878 N N . ASP A 1 238 ? 5.281 35.125 3.492 1 88.12 238 ASP A N 1
ATOM 1879 C CA . ASP A 1 238 ? 5.434 35.406 2.07 1 88.12 238 ASP A CA 1
ATOM 1880 C C . ASP A 1 238 ? 4.203 36.125 1.52 1 88.12 238 ASP A C 1
ATOM 1882 O O . ASP A 1 238 ? 3.098 35.594 1.548 1 88.12 238 ASP A O 1
ATOM 1886 N N . ASP A 1 239 ? 4.363 37.25 0.876 1 81.12 239 ASP A N 1
ATOM 1887 C CA . ASP A 1 239 ? 3.307 38.062 0.256 1 81.12 239 ASP A CA 1
ATOM 1888 C C . ASP A 1 239 ? 2.102 38.188 1.185 1 81.12 239 ASP A C 1
ATOM 1890 O O . ASP A 1 239 ? 0.975 37.875 0.8 1 81.12 239 ASP A O 1
ATOM 1894 N N . ASP A 1 240 ? 2.254 38.531 2.428 1 79.81 240 ASP A N 1
ATOM 1895 C CA . ASP A 1 240 ? 1.239 38.844 3.424 1 79.81 240 ASP A CA 1
ATOM 1896 C C . ASP A 1 240 ? 0.522 37.594 3.91 1 79.81 240 ASP A C 1
ATOM 1898 O O . ASP A 1 240 ? -0.628 37.656 4.348 1 79.81 240 ASP A O 1
ATOM 1902 N N . SER A 1 241 ? 1.147 36.469 3.611 1 86.31 241 SER A N 1
ATOM 1903 C CA . SER A 1 241 ? 0.578 35.219 4.113 1 86.31 241 SER A CA 1
ATOM 1904 C C . SER A 1 241 ? 1.631 34.375 4.824 1 86.31 241 SER A C 1
ATOM 1906 O O . SER A 1 241 ? 2.826 34.5 4.547 1 86.31 241 SER A O 1
ATOM 1908 N N . VAL A 1 242 ? 1.126 33.625 5.762 1 91.19 242 VAL A N 1
ATOM 1909 C CA . VAL A 1 242 ? 2.018 32.719 6.473 1 91.19 242 VAL A CA 1
ATOM 1910 C C . VAL A 1 242 ? 2.18 31.438 5.676 1 91.19 242 VAL A C 1
ATOM 1912 O O . VAL A 1 242 ? 1.191 30.828 5.266 1 91.19 242 VAL A O 1
ATOM 1915 N N . ILE A 1 243 ? 3.389 31.047 5.402 1 92.75 243 ILE A N 1
ATOM 1916 C CA . ILE A 1 243 ? 3.662 29.828 4.656 1 92.75 243 ILE A CA 1
ATOM 1917 C C . ILE A 1 243 ? 4.293 28.797 5.582 1 92.75 243 ILE A C 1
ATOM 1919 O O . ILE A 1 243 ? 5.23 29.094 6.32 1 92.75 243 ILE A O 1
ATOM 1923 N N . GLU A 1 244 ? 3.693 27.719 5.648 1 94.75 244 GLU A N 1
ATOM 1924 C CA . GLU A 1 244 ? 4.273 26.547 6.305 1 94.75 244 GLU A CA 1
ATOM 1925 C C . GLU A 1 244 ? 4.84 25.562 5.285 1 94.75 244 GLU A C 1
ATOM 1927 O O . GLU A 1 244 ? 4.098 25.016 4.473 1 94.75 244 GLU A O 1
ATOM 1932 N N . GLN A 1 245 ? 6.125 25.375 5.371 1 94.94 245 GLN A N 1
ATOM 1933 C CA . GLN A 1 245 ? 6.828 24.688 4.301 1 94.94 245 GLN A CA 1
ATOM 1934 C C . GLN A 1 245 ? 7.664 23.531 4.852 1 94.94 245 GLN A C 1
ATOM 1936 O O . GLN A 1 245 ? 8.305 23.672 5.895 1 94.94 245 GLN A O 1
ATOM 1941 N N . PHE A 1 246 ? 7.531 22.422 4.117 1 95.81 246 PHE A N 1
ATOM 1942 C CA . PHE A 1 246 ? 8.414 21.312 4.418 1 95.81 246 PHE A CA 1
ATOM 1943 C C . PHE A 1 246 ? 9.867 21.672 4.133 1 95.81 246 PHE A C 1
ATOM 1945 O O . PHE A 1 246 ? 10.188 22.156 3.049 1 95.81 246 PHE A O 1
ATOM 1952 N N . LEU A 1 247 ? 10.727 21.406 5.086 1 95.31 247 LEU A N 1
ATOM 1953 C CA . LEU A 1 247 ? 12.117 21.781 4.895 1 95.31 247 LEU A CA 1
ATOM 1954 C C . LEU A 1 247 ? 12.969 20.578 4.516 1 95.31 247 LEU A C 1
ATOM 1956 O O . LEU A 1 247 ? 13.586 20.547 3.447 1 95.31 247 LEU A O 1
ATOM 1960 N N . ALA A 1 248 ? 12.969 19.531 5.465 1 94.44 248 ALA A N 1
ATOM 1961 C CA . ALA A 1 248 ? 13.82 18.391 5.156 1 94.44 248 ALA A CA 1
ATOM 1962 C C . ALA A 1 248 ? 13.445 17.172 6.008 1 94.44 248 ALA A C 1
ATOM 1964 O O . ALA A 1 248 ? 12.805 17.312 7.051 1 94.44 248 ALA A O 1
ATOM 1965 N N . CYS A 1 249 ? 13.719 16.094 5.516 1 93.06 249 CYS A N 1
ATOM 1966 C CA . CYS A 1 249 ? 13.742 14.82 6.223 1 93.06 249 CYS A CA 1
ATOM 1967 C C . CYS A 1 249 ? 15.141 14.211 6.188 1 93.06 249 CYS A C 1
ATOM 1969 O O . CYS A 1 249 ? 15.617 13.797 5.129 1 93.06 249 CYS A O 1
ATOM 1971 N N . SER A 1 250 ? 15.805 14.188 7.25 1 90.06 250 SER A N 1
ATOM 1972 C CA . SER A 1 250 ? 17.188 13.742 7.285 1 90.06 250 SER A CA 1
ATOM 1973 C C . SER A 1 250 ? 17.359 12.547 8.219 1 90.06 250 SER A C 1
ATOM 1975 O O . SER A 1 250 ? 16.766 12.5 9.297 1 90.06 250 SER A O 1
ATOM 1977 N N . GLU A 1 251 ? 18.141 11.625 7.777 1 87.25 251 GLU A N 1
ATOM 1978 C CA . GLU A 1 251 ? 18.453 10.461 8.602 1 87.25 251 GLU A CA 1
ATOM 1979 C C . GLU A 1 251 ? 19.469 10.805 9.68 1 87.25 251 GLU A C 1
ATOM 1981 O O . GLU A 1 251 ? 20.484 11.461 9.414 1 87.25 251 GLU A O 1
ATOM 1986 N N . LEU A 1 252 ? 19.094 10.539 10.922 1 85.19 252 LEU A N 1
ATOM 1987 C CA . LEU A 1 252 ? 20.016 10.758 12.031 1 85.19 252 LEU A CA 1
ATOM 1988 C C . LEU A 1 252 ? 20.922 9.547 12.242 1 85.19 252 LEU A C 1
ATOM 1990 O O . LEU A 1 252 ? 20.516 8.414 11.953 1 85.19 252 LEU A O 1
ATOM 1994 N N . PRO A 1 253 ? 22.109 9.906 12.609 1 70.94 253 PRO A N 1
ATOM 1995 C CA . PRO A 1 253 ? 23 8.773 12.906 1 70.94 253 PRO A CA 1
ATOM 1996 C C . PRO A 1 253 ? 22.469 7.906 14.047 1 70.94 253 PRO A C 1
ATOM 1998 O O . PRO A 1 253 ? 21.469 8.25 14.688 1 70.94 253 PRO A O 1
ATOM 2001 N N . THR A 1 254 ? 23.078 6.926 14.383 1 64.38 254 THR A N 1
ATOM 2002 C CA . THR A 1 254 ? 22.688 5.836 15.266 1 64.38 254 THR A CA 1
ATOM 2003 C C . THR A 1 254 ? 22.391 6.359 16.672 1 64.38 254 THR A C 1
ATOM 2005 O O . THR A 1 254 ? 21.453 5.887 17.328 1 64.38 254 THR A O 1
ATOM 2008 N N . THR A 1 255 ? 22.969 7.379 17.25 1 63.19 255 THR A N 1
ATOM 2009 C CA . THR A 1 255 ? 22.797 7.734 18.656 1 63.19 255 THR A CA 1
ATOM 2010 C C . THR A 1 255 ? 21.688 8.781 18.828 1 63.19 255 THR A C 1
ATOM 2012 O O . THR A 1 255 ? 21.094 8.898 19.906 1 63.19 255 THR A O 1
ATOM 2015 N N . SER A 1 256 ? 21.125 9.227 17.953 1 67.75 256 SER A N 1
ATOM 2016 C CA . SER A 1 256 ? 20.109 10.266 17.922 1 67.75 256 SER A CA 1
ATOM 2017 C C . SER A 1 256 ? 20.188 11.172 19.141 1 67.75 256 SER A C 1
ATOM 2019 O O . SER A 1 256 ? 19.188 11.414 19.828 1 67.75 256 SER A O 1
ATOM 2021 N N . THR A 1 257 ? 21.422 11.672 19.547 1 80.44 257 THR A N 1
ATOM 2022 C CA . THR A 1 257 ? 21.625 12.57 20.672 1 80.44 257 THR A CA 1
ATOM 2023 C C . THR A 1 257 ? 21.281 14.008 20.297 1 80.44 257 THR A C 1
ATOM 2025 O O . THR A 1 257 ? 21.062 14.305 19.109 1 80.44 257 THR A O 1
ATOM 2028 N N . GLY A 1 258 ? 21.188 14.859 21.312 1 86.5 258 GLY A N 1
ATOM 2029 C CA . GLY A 1 258 ? 20.922 16.266 21.062 1 86.5 258 GLY A CA 1
ATOM 2030 C C . GLY A 1 258 ? 21.953 16.906 20.141 1 86.5 258 GLY A C 1
ATOM 2031 O O . GLY A 1 258 ? 21.594 17.719 19.297 1 86.5 258 GLY A O 1
ATOM 2032 N N . ALA A 1 259 ? 23.172 16.469 20.297 1 87.81 259 ALA A N 1
ATOM 2033 C CA . ALA A 1 259 ? 24.234 17 19.469 1 87.81 259 ALA A CA 1
ATOM 2034 C C . ALA A 1 259 ? 24.062 16.547 18.016 1 87.81 259 ALA A C 1
ATOM 2036 O O . ALA A 1 259 ? 24.328 17.312 17.078 1 87.81 259 ALA A O 1
ATOM 2037 N N . ASP A 1 260 ? 23.672 15.32 17.891 1 88 260 ASP A N 1
ATOM 2038 C CA . ASP A 1 260 ? 23.453 14.789 16.547 1 88 260 ASP A CA 1
ATOM 2039 C C . ASP A 1 260 ? 22.344 15.555 15.828 1 88 260 ASP A C 1
ATOM 2041 O O . ASP A 1 260 ? 22.453 15.859 14.641 1 88 260 ASP A O 1
ATOM 2045 N N . VAL A 1 261 ? 21.312 15.828 16.578 1 91.88 261 VAL A N 1
ATOM 2046 C CA . VAL A 1 261 ? 20.172 16.547 16.031 1 91.88 261 VAL A CA 1
ATOM 2047 C C . VAL A 1 261 ? 20.594 17.969 15.641 1 91.88 261 VAL A C 1
ATOM 2049 O O . VAL A 1 261 ? 20.234 18.469 14.578 1 91.88 261 VAL A O 1
ATOM 2052 N N . TYR A 1 262 ? 21.359 18.594 16.516 1 93.5 262 TYR A N 1
ATOM 2053 C CA . TYR A 1 262 ? 21.844 19.953 16.25 1 93.5 262 TYR A CA 1
ATOM 2054 C C . TYR A 1 262 ? 22.688 19.984 14.984 1 93.5 262 TYR A C 1
ATOM 2056 O O . TYR A 1 262 ? 22.531 20.875 14.141 1 93.5 262 TYR A O 1
ATOM 2064 N N . ASP A 1 263 ? 23.609 19.047 14.859 1 92.25 263 ASP A N 1
ATOM 2065 C CA . ASP A 1 263 ? 24.484 18.984 13.688 1 92.25 263 ASP A CA 1
ATOM 2066 C C . ASP A 1 263 ? 23.672 18.75 12.414 1 92.25 263 ASP A C 1
ATOM 2068 O O . ASP A 1 263 ? 23.938 19.391 11.391 1 92.25 263 ASP A O 1
ATOM 2072 N N . SER A 1 264 ? 22.781 17.859 12.508 1 92.56 264 SER A N 1
ATOM 2073 C CA . SER A 1 264 ? 21.969 17.531 11.344 1 92.56 264 SER A CA 1
ATOM 2074 C C . SER A 1 264 ? 21.141 18.75 10.914 1 92.56 264 SER A C 1
ATOM 2076 O O . SER A 1 264 ? 21.047 19.047 9.719 1 92.56 264 SER A O 1
ATOM 2078 N N . MET A 1 265 ? 20.516 19.406 11.875 1 94.25 265 MET A N 1
ATOM 2079 C CA . MET A 1 265 ? 19.688 20.562 11.57 1 94.25 265 MET A CA 1
ATOM 2080 C C . MET A 1 265 ? 20.531 21.734 11.047 1 94.25 265 MET A C 1
ATOM 2082 O O . MET A 1 265 ? 20.109 22.453 10.141 1 94.25 265 MET A O 1
ATOM 2086 N N . SER A 1 266 ? 21.688 21.938 11.625 1 94.88 266 SER A N 1
ATOM 2087 C CA . SER A 1 266 ? 22.578 23 11.164 1 94.88 266 SER A CA 1
ATOM 2088 C C . SER A 1 266 ? 23.016 22.766 9.719 1 94.88 266 SER A C 1
ATOM 2090 O O . SER A 1 266 ? 23.078 23.703 8.922 1 94.88 266 SER A O 1
ATOM 2092 N N . ASN A 1 267 ? 23.312 21.516 9.469 1 93.56 267 ASN A N 1
ATOM 2093 C CA . ASN A 1 267 ? 23.656 21.172 8.102 1 93.56 267 ASN A CA 1
ATOM 2094 C C . ASN A 1 267 ? 22.484 21.422 7.145 1 93.56 267 ASN A C 1
ATOM 2096 O O . ASN A 1 267 ? 22.688 21.922 6.035 1 93.56 267 ASN A O 1
ATOM 2100 N N . THR A 1 268 ? 21.328 21.062 7.598 1 93.88 268 THR A N 1
ATOM 2101 C CA . THR A 1 268 ? 20.125 21.266 6.793 1 93.88 268 THR A CA 1
ATOM 2102 C C . THR A 1 268 ? 19.922 22.75 6.5 1 93.88 268 THR A C 1
ATOM 2104 O O . THR A 1 268 ? 19.578 23.125 5.379 1 93.88 268 THR A O 1
ATOM 2107 N N . LEU A 1 269 ? 20.094 23.609 7.492 1 94.19 269 LEU A N 1
ATOM 2108 C CA . LEU A 1 269 ? 19.953 25.062 7.305 1 94.19 269 LEU A CA 1
ATOM 2109 C C . LEU A 1 269 ? 20.984 25.578 6.324 1 94.19 269 LEU A C 1
ATOM 2111 O O . LEU A 1 269 ? 20.656 26.344 5.406 1 94.19 269 LEU A O 1
ATOM 2115 N N . THR A 1 270 ? 22.156 25.078 6.445 1 92.44 270 THR A N 1
ATOM 2116 C CA . THR A 1 270 ? 23.234 25.516 5.57 1 92.44 270 THR A CA 1
ATOM 2117 C C . THR A 1 270 ? 22.984 25.094 4.129 1 92.44 270 THR A C 1
ATOM 2119 O O . THR A 1 270 ? 23.188 25.875 3.197 1 92.44 270 THR A O 1
ATOM 2122 N N . GLU A 1 271 ? 22.594 23.891 4.008 1 89.94 271 GLU A N 1
ATOM 2123 C CA . GLU A 1 271 ? 22.312 23.344 2.684 1 89.94 271 GLU A CA 1
ATOM 2124 C C . GLU A 1 271 ? 21.188 24.125 1.995 1 89.94 271 GLU A C 1
ATOM 2126 O O . GLU A 1 271 ? 21.156 24.203 0.767 1 89.94 271 GLU A O 1
ATOM 2131 N N . ASN A 1 272 ? 20.297 24.688 2.752 1 89.94 272 ASN A N 1
ATOM 2132 C CA . ASN A 1 272 ? 19.172 25.438 2.195 1 89.94 272 ASN A CA 1
ATOM 2133 C C . ASN A 1 272 ? 19.453 26.938 2.174 1 89.94 272 ASN A C 1
ATOM 2135 O O . ASN A 1 272 ? 18.562 27.734 1.896 1 89.94 272 ASN A O 1
ATOM 2139 N N . GLY A 1 273 ? 20.688 27.297 2.547 1 87.75 273 GLY A N 1
ATOM 2140 C CA . GLY A 1 273 ? 21.094 28.703 2.527 1 87.75 273 GLY A CA 1
ATOM 2141 C C . GLY A 1 273 ? 20.5 29.516 3.664 1 87.75 273 GLY A C 1
ATOM 2142 O O . GLY A 1 273 ? 20.281 30.719 3.529 1 87.75 273 GLY A O 1
ATOM 2143 N N . LEU A 1 274 ? 20.156 28.828 4.688 1 92.75 274 LEU A N 1
ATOM 2144 C CA . LEU A 1 274 ? 19.578 29.5 5.848 1 92.75 274 LEU A CA 1
ATOM 2145 C C . LEU A 1 274 ? 20.562 29.547 7.008 1 92.75 274 LEU A C 1
ATOM 2147 O O . LEU A 1 274 ? 21.578 28.844 6.992 1 92.75 274 LEU A O 1
ATOM 2151 N N . SER A 1 275 ? 20.25 30.469 7.945 1 92.44 275 SER A N 1
ATOM 2152 C CA . SER A 1 275 ? 21.125 30.625 9.102 1 92.44 275 SER A CA 1
ATOM 2153 C C . SER A 1 275 ? 20.328 30.641 10.398 1 92.44 275 SER A C 1
ATOM 2155 O O . SER A 1 275 ? 19.188 31.125 10.43 1 92.44 275 SER A O 1
ATOM 2157 N N . TRP A 1 276 ? 20.953 30.219 11.461 1 94.25 276 TRP A N 1
ATOM 2158 C CA . TRP A 1 276 ? 20.344 30.234 12.781 1 94.25 276 TRP A CA 1
ATOM 2159 C C . TRP A 1 276 ? 20.094 31.672 13.242 1 94.25 276 TRP A C 1
ATOM 2161 O O . TRP A 1 276 ? 19.219 31.922 14.086 1 94.25 276 TRP A O 1
ATOM 2171 N N . LYS A 1 277 ? 20.766 32.625 12.711 1 91.75 277 LYS A N 1
ATOM 2172 C CA . LYS A 1 277 ? 20.625 34 13.086 1 91.75 277 LYS A CA 1
ATOM 2173 C C . LYS A 1 277 ? 19.234 34.531 12.742 1 91.75 277 LYS A C 1
ATOM 2175 O O . LYS A 1 277 ? 18.719 35.438 13.398 1 91.75 277 LYS A O 1
ATOM 2180 N N . ASN A 1 278 ? 18.672 33.938 11.766 1 93.75 278 ASN A N 1
ATOM 2181 C CA . ASN A 1 278 ? 17.359 34.375 11.32 1 93.75 278 ASN A CA 1
ATOM 2182 C C . ASN A 1 278 ? 16.25 33.531 11.906 1 93.75 278 ASN A C 1
ATOM 2184 O O . ASN A 1 278 ? 15.078 33.688 11.562 1 93.75 278 ASN A O 1
ATOM 2188 N N . CYS A 1 279 ? 16.641 32.594 12.781 1 95.69 279 CYS A N 1
ATOM 2189 C CA . CYS A 1 279 ? 15.656 31.688 13.367 1 95.69 279 CYS A CA 1
ATOM 2190 C C . CYS A 1 279 ? 15.039 32.281 14.617 1 95.69 279 CYS A C 1
ATOM 2192 O O . CYS A 1 279 ? 15.742 32.656 15.562 1 95.69 279 CYS A O 1
ATOM 2194 N N . LEU A 1 280 ? 13.758 32.438 14.586 1 94.44 280 LEU A N 1
ATOM 2195 C CA . LEU A 1 280 ? 13.039 33.031 15.695 1 94.44 280 LEU A CA 1
ATOM 2196 C C . LEU A 1 280 ? 12.859 32.062 16.844 1 94.44 280 LEU A C 1
ATOM 2198 O O . LEU A 1 280 ? 13.016 32.406 18.016 1 94.44 280 LEU A O 1
ATOM 2202 N N . SER A 1 281 ? 12.445 30.875 16.438 1 94.69 281 SER A N 1
ATOM 2203 C CA . SER A 1 281 ? 12.133 29.891 17.469 1 94.69 281 SER A CA 1
ATOM 2204 C C . SER A 1 281 ? 12.141 28.469 16.922 1 94.69 281 SER A C 1
ATOM 2206 O O . SER A 1 281 ? 12.008 28.281 15.703 1 94.69 281 SER A O 1
ATOM 2208 N N . VAL A 1 282 ? 12.328 27.5 17.875 1 95.06 282 VAL A N 1
ATOM 2209 C CA . VAL A 1 282 ? 12.281 26.094 17.531 1 95.06 282 VAL A CA 1
ATOM 2210 C C . VAL A 1 282 ? 11.25 25.375 18.391 1 95.06 282 VAL A C 1
ATOM 2212 O O . VAL A 1 282 ? 11.203 25.578 19.609 1 95.06 282 VAL A O 1
ATOM 2215 N N . CYS A 1 283 ? 10.383 24.672 17.719 1 94.56 283 CYS A N 1
ATOM 2216 C CA . CYS A 1 283 ? 9.391 23.859 18.438 1 94.56 283 CYS A CA 1
ATOM 2217 C C . CYS A 1 283 ? 9.719 22.375 18.328 1 94.56 283 CYS A C 1
ATOM 2219 O O . CYS A 1 283 ? 9.906 21.859 17.234 1 94.56 283 CYS A O 1
ATOM 2221 N N . THR A 1 284 ? 9.883 21.641 19.391 1 92.81 284 THR A N 1
ATOM 2222 C CA . THR A 1 284 ? 10.227 20.219 19.406 1 92.81 284 THR A CA 1
ATOM 2223 C C . THR A 1 284 ? 9.312 19.453 20.359 1 92.81 284 THR A C 1
ATOM 2225 O O . THR A 1 284 ? 8.461 20.047 21.031 1 92.81 284 THR A O 1
ATOM 2228 N N . ASP A 1 285 ? 9.641 18.219 20.234 1 83.06 285 ASP A N 1
ATOM 2229 C CA . ASP A 1 285 ? 8.875 17.422 21.172 1 83.06 285 ASP A CA 1
ATOM 2230 C C . ASP A 1 285 ? 9.531 17.391 22.547 1 83.06 285 ASP A C 1
ATOM 2232 O O . ASP A 1 285 ? 10.617 17.953 22.734 1 83.06 285 ASP A O 1
ATOM 2236 N N . GLY A 1 286 ? 9.109 17.203 23.625 1 73.56 286 GLY A N 1
ATOM 2237 C CA . GLY A 1 286 ? 9.594 17.219 25 1 73.56 286 GLY A CA 1
ATOM 2238 C C . GLY A 1 286 ? 10.523 16.078 25.328 1 73.56 286 GLY A C 1
ATOM 2239 O O . GLY A 1 286 ? 10.914 15.891 26.484 1 73.56 286 GLY A O 1
ATOM 2240 N N . ALA A 1 287 ? 11.07 15.359 24.219 1 76.69 287 ALA A N 1
ATOM 2241 C CA . ALA A 1 287 ? 11.969 14.234 24.484 1 76.69 287 ALA A CA 1
ATOM 2242 C C . ALA A 1 287 ? 13.312 14.719 25 1 76.69 287 ALA A C 1
ATOM 2244 O O . ALA A 1 287 ? 13.75 15.828 24.688 1 76.69 287 ALA A O 1
ATOM 2245 N N . PRO A 1 288 ? 13.938 13.961 25.781 1 74.69 288 PRO A N 1
ATOM 2246 C CA . PRO A 1 288 ? 15.203 14.383 26.391 1 74.69 288 PRO A CA 1
ATOM 2247 C C . PRO A 1 288 ? 16.266 14.773 25.359 1 74.69 288 PRO A C 1
ATOM 2249 O O . PRO A 1 288 ? 17.031 15.719 25.578 1 74.69 288 PRO A O 1
ATOM 2252 N N . ALA A 1 289 ? 16.328 14.07 24.297 1 75.5 289 ALA A N 1
ATOM 2253 C CA . ALA A 1 289 ? 17.297 14.391 23.25 1 75.5 289 ALA A CA 1
ATOM 2254 C C . ALA A 1 289 ? 17.047 15.789 22.672 1 75.5 289 ALA A C 1
ATOM 2256 O O . ALA A 1 289 ? 17.984 16.453 22.219 1 75.5 289 ALA A O 1
ATOM 2257 N N . MET A 1 290 ? 15.859 16.219 22.781 1 81.06 290 MET A N 1
ATOM 2258 C CA . MET A 1 290 ? 15.477 17.5 22.203 1 81.06 290 MET A CA 1
ATOM 2259 C C . MET A 1 290 ? 15.586 18.609 23.234 1 81.06 290 MET A C 1
ATOM 2261 O O . MET A 1 290 ? 16.141 19.688 22.953 1 81.06 290 MET A O 1
ATOM 2265 N N . THR A 1 291 ? 15.062 18.328 24.453 1 75.75 291 THR A N 1
ATOM 2266 C CA . THR A 1 291 ? 14.898 19.438 25.406 1 75.75 291 THR A CA 1
ATOM 2267 C C . THR A 1 291 ? 15.781 19.234 26.625 1 75.75 291 THR A C 1
ATOM 2269 O O . THR A 1 291 ? 15.68 19.984 27.594 1 75.75 291 THR A O 1
ATOM 2272 N N . GLY A 1 292 ? 16.656 18.266 26.562 1 71.5 292 GLY A N 1
ATOM 2273 C CA . GLY A 1 292 ? 17.547 18.094 27.688 1 71.5 292 GLY A CA 1
ATOM 2274 C C . GLY A 1 292 ? 18.297 19.359 28.062 1 71.5 292 GLY A C 1
ATOM 2275 O O . GLY A 1 292 ? 18.703 20.125 27.188 1 71.5 292 GLY A O 1
ATOM 2276 N N . LYS A 1 293 ? 18.406 19.703 29.266 1 73.12 293 LYS A N 1
ATOM 2277 C CA . LYS A 1 293 ? 18.922 20.969 29.781 1 73.12 293 LYS A CA 1
ATOM 2278 C C . LYS A 1 293 ? 20.391 21.172 29.375 1 73.12 293 LYS A C 1
ATOM 2280 O O . LYS A 1 293 ? 20.781 22.281 29.031 1 73.12 293 LYS A O 1
ATOM 2285 N N . PHE A 1 294 ? 21.109 20.109 29.281 1 73.5 294 PHE A N 1
ATOM 2286 C CA . PHE A 1 294 ? 22.531 20.312 29.047 1 73.5 294 PHE A CA 1
ATOM 2287 C C . PHE A 1 294 ? 22.938 19.703 27.703 1 73.5 294 PHE A C 1
ATOM 2289 O O . PHE A 1 294 ? 23.719 20.312 26.969 1 73.5 294 PHE A O 1
ATOM 2296 N N . LYS A 1 295 ? 22.328 18.625 27.375 1 77 295 LYS A N 1
ATOM 2297 C CA . LYS A 1 295 ? 22.828 17.891 26.219 1 77 295 LYS A CA 1
ATOM 2298 C C . LYS A 1 295 ? 21.75 17.812 25.125 1 77 295 LYS A C 1
ATOM 2300 O O . LYS A 1 295 ? 21.969 17.203 24.078 1 77 295 LYS A O 1
ATOM 2305 N N . GLY A 1 296 ? 20.719 18.531 25.406 1 86.12 296 GLY A N 1
ATOM 2306 C CA . GLY A 1 296 ? 19.625 18.453 24.438 1 86.12 296 GLY A CA 1
ATOM 2307 C C . GLY A 1 296 ? 19.844 19.359 23.234 1 86.12 296 GLY A C 1
ATOM 2308 O O . GLY A 1 296 ? 20.719 20.234 23.25 1 86.12 296 GLY A O 1
ATOM 2309 N N . PHE A 1 297 ? 19.188 19.141 22.188 1 91.38 297 PHE A N 1
ATOM 2310 C CA . PHE A 1 297 ? 19.234 19.906 20.953 1 91.38 297 PHE A CA 1
ATOM 2311 C C . PHE A 1 297 ? 18.984 21.391 21.234 1 91.38 297 PHE A C 1
ATOM 2313 O O . PHE A 1 297 ? 19.75 22.25 20.781 1 91.38 297 PHE A O 1
ATOM 2320 N N . VAL A 1 298 ? 17.922 21.719 22.031 1 91.31 298 VAL A N 1
ATOM 2321 C CA . VAL A 1 298 ? 17.547 23.094 22.328 1 91.31 298 VAL A CA 1
ATOM 2322 C C . VAL A 1 298 ? 18.656 23.766 23.125 1 91.31 298 VAL A C 1
ATOM 2324 O O . VAL A 1 298 ? 18.969 24.938 22.906 1 91.31 298 VAL A O 1
ATOM 2327 N N . ALA A 1 299 ? 19.219 23.016 24.016 1 91 299 ALA A N 1
ATOM 2328 C CA . ALA A 1 299 ? 20.328 23.562 24.812 1 91 299 ALA A CA 1
ATOM 2329 C C . ALA A 1 299 ? 21.516 23.938 23.922 1 91 299 ALA A C 1
ATOM 2331 O O . ALA A 1 299 ? 22.141 24.969 24.125 1 91 299 ALA A O 1
ATOM 2332 N N . LYS A 1 300 ? 21.781 23.156 23.016 1 92.5 300 LYS A N 1
ATOM 2333 C CA . LYS A 1 300 ? 22.891 23.422 22.094 1 92.5 300 LYS A CA 1
ATOM 2334 C C . LYS A 1 300 ? 22.594 24.641 21.234 1 92.5 300 LYS A C 1
ATOM 2336 O O . LYS A 1 300 ? 23.5 25.438 20.953 1 92.5 300 LYS A O 1
ATOM 2341 N N . VAL A 1 301 ? 21.406 24.75 20.766 1 93.62 301 VAL A N 1
ATOM 2342 C CA . VAL A 1 301 ? 21.031 25.906 19.953 1 93.62 301 VAL A CA 1
ATOM 2343 C C . VAL A 1 301 ? 21.172 27.188 20.766 1 93.62 301 VAL A C 1
ATOM 2345 O O . VAL A 1 301 ? 21.734 28.172 20.281 1 93.62 301 VAL A O 1
ATOM 2348 N N . LYS A 1 302 ? 20.672 27.172 21.984 1 92 302 LYS A N 1
ATOM 2349 C CA . LYS A 1 302 ? 20.688 28.359 22.844 1 92 302 LYS A CA 1
ATOM 2350 C C . LYS A 1 302 ? 22.109 28.734 23.234 1 92 302 LYS A C 1
ATOM 2352 O O . LYS A 1 302 ? 22.406 29.906 23.469 1 92 302 LYS A O 1
ATOM 2357 N N . GLN A 1 303 ? 22.969 27.766 23.328 1 91.56 303 GLN A N 1
ATOM 2358 C CA . GLN A 1 303 ? 24.375 28.031 23.641 1 91.56 303 GLN A CA 1
ATOM 2359 C C . GLN A 1 303 ? 25.047 28.844 22.547 1 91.56 303 GLN A C 1
ATOM 2361 O O . GLN A 1 303 ? 25.828 29.75 22.812 1 91.56 303 GLN A O 1
ATOM 2366 N N . ASN A 1 304 ? 24.703 28.547 21.375 1 92.12 304 ASN A N 1
ATOM 2367 C CA . ASN A 1 304 ? 25.297 29.219 20.219 1 92.12 304 ASN A CA 1
ATOM 2368 C C . ASN A 1 304 ? 24.484 30.438 19.812 1 92.12 304 ASN A C 1
ATOM 2370 O O . ASN A 1 304 ? 25.047 31.406 19.266 1 92.12 304 ASN A O 1
ATOM 2374 N N . PHE A 1 305 ? 23.156 30.312 19.984 1 94.44 305 PHE A N 1
ATOM 2375 C CA . PHE A 1 305 ? 22.234 31.375 19.594 1 94.44 305 PHE A CA 1
ATOM 2376 C C . PHE A 1 305 ? 21.203 31.625 20.672 1 94.44 305 PHE A C 1
ATOM 2378 O O . PHE A 1 305 ? 20.047 31.203 20.547 1 94.44 305 PHE A O 1
ATOM 2385 N N . PRO A 1 306 ? 21.469 32.375 21.625 1 91.94 306 PRO A N 1
ATOM 2386 C CA . PRO A 1 306 ? 20.609 32.562 22.812 1 91.94 306 PRO A CA 1
ATOM 2387 C C . PRO A 1 306 ? 19.312 33.281 22.469 1 91.94 306 PRO A C 1
ATOM 2389 O O . PRO A 1 306 ? 18.328 33.156 23.219 1 91.94 306 PRO A O 1
ATOM 2392 N N . ASN A 1 307 ? 19.219 33.938 21.406 1 90.25 307 ASN A N 1
ATOM 2393 C CA . ASN A 1 307 ? 18.031 34.719 21.047 1 90.25 307 ASN A CA 1
ATOM 2394 C C . ASN A 1 307 ? 16.938 33.844 20.438 1 90.25 307 ASN A C 1
ATOM 2396 O O . ASN A 1 307 ? 15.797 34.25 20.297 1 90.25 307 ASN A O 1
ATOM 2400 N N . VAL A 1 308 ? 17.328 32.625 20.094 1 92.69 308 VAL A N 1
ATOM 2401 C CA . VAL A 1 308 ? 16.359 31.703 19.5 1 92.69 308 VAL A CA 1
ATOM 2402 C C . VAL A 1 308 ? 15.43 31.156 20.578 1 92.69 308 VAL A C 1
ATOM 2404 O O . VAL A 1 308 ? 15.883 30.609 21.594 1 92.69 308 VAL A O 1
ATOM 2407 N N . GLY A 1 309 ? 14.148 31.422 20.375 1 89.25 309 GLY A N 1
ATOM 2408 C CA . GLY A 1 309 ? 13.172 30.922 21.328 1 89.25 309 GLY A CA 1
ATOM 2409 C C . GLY A 1 309 ? 12.93 29.422 21.203 1 89.25 309 GLY A C 1
ATOM 2410 O O . GLY A 1 309 ? 13.305 28.812 20.188 1 89.25 309 GLY A O 1
ATOM 2411 N N . SER A 1 310 ? 12.414 28.812 22.25 1 89.75 310 SER A N 1
ATOM 2412 C CA . SER A 1 310 ? 12.094 27.391 22.234 1 89.75 310 SER A CA 1
ATOM 2413 C C . SER A 1 310 ? 10.695 27.125 22.781 1 89.75 310 SER A C 1
ATOM 2415 O O . SER A 1 310 ? 10.273 27.766 23.75 1 89.75 310 SER A O 1
ATOM 2417 N N . THR A 1 311 ? 9.984 26.375 22.078 1 88.38 311 THR A N 1
ATOM 2418 C CA . THR A 1 311 ? 8.641 25.984 22.516 1 88.38 311 THR A CA 1
ATOM 2419 C C . THR A 1 311 ? 8.523 24.469 22.594 1 88.38 311 THR A C 1
ATOM 2421 O O . THR A 1 311 ? 8.945 23.75 21.688 1 88.38 311 THR A O 1
ATOM 2424 N N . HIS A 1 312 ? 8.055 23.984 23.75 1 88.56 312 HIS A N 1
ATOM 2425 C CA . HIS A 1 312 ? 7.691 22.578 23.875 1 88.56 312 HIS A CA 1
ATOM 2426 C C . HIS A 1 312 ? 6.293 22.312 23.312 1 88.56 312 HIS A C 1
ATOM 2428 O O . HIS A 1 312 ? 5.328 22.953 23.734 1 88.56 312 HIS A O 1
ATOM 2434 N N . CYS A 1 313 ? 6.195 21.422 22.438 1 90 313 CYS A N 1
ATOM 2435 C CA . CYS A 1 313 ? 4.957 21.141 21.719 1 90 313 CYS A CA 1
ATOM 2436 C C . CYS A 1 313 ? 3.793 20.969 22.688 1 90 313 CYS A C 1
ATOM 2438 O O . CYS A 1 313 ? 3.828 20.094 23.562 1 90 313 CYS A O 1
ATOM 2440 N N . PHE A 1 314 ? 2.764 21.766 22.5 1 87.31 314 PHE A N 1
ATOM 2441 C CA . PHE A 1 314 ? 1.608 21.781 23.391 1 87.31 314 PHE A CA 1
ATOM 2442 C C . PHE A 1 314 ? 0.872 20.453 23.344 1 87.31 314 PHE A C 1
ATOM 2444 O O . PHE A 1 314 ? 0.317 20.016 24.359 1 87.31 314 PHE A O 1
ATOM 2451 N N . ILE A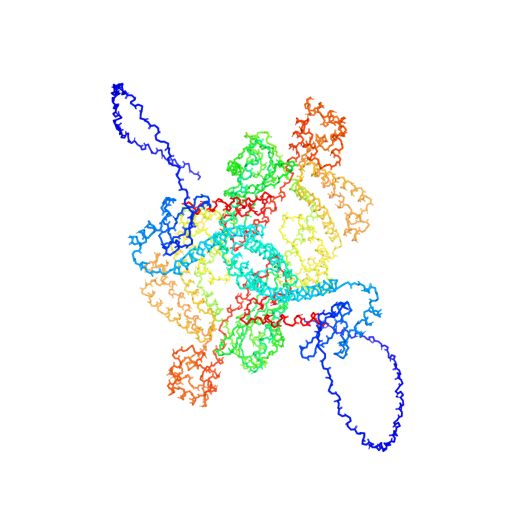 1 315 ? 0.851 19.828 22.234 1 84.56 315 ILE A N 1
ATOM 2452 C CA . ILE A 1 315 ? 0.164 18.547 22.094 1 84.56 315 ILE A CA 1
ATOM 2453 C C . ILE A 1 315 ? 0.867 17.484 22.922 1 84.56 315 ILE A C 1
ATOM 2455 O O . ILE A 1 315 ? 0.214 16.641 23.547 1 84.56 315 ILE A O 1
ATOM 2459 N N . HIS A 1 316 ? 2.117 17.516 22.969 1 80.88 316 HIS A N 1
ATOM 2460 C CA . HIS A 1 316 ? 2.881 16.562 23.766 1 80.88 316 HIS A CA 1
ATOM 2461 C C . HIS A 1 316 ? 2.734 16.844 25.25 1 80.88 316 HIS A C 1
ATOM 2463 O O . HIS A 1 316 ? 2.707 15.922 26.078 1 80.88 316 HIS A O 1
ATOM 2469 N N . ARG A 1 317 ? 2.738 18.078 25.531 1 81.56 317 ARG A N 1
ATOM 2470 C CA . ARG A 1 317 ? 2.531 18.453 26.938 1 81.56 317 ARG A CA 1
ATOM 2471 C C . ARG A 1 317 ? 1.17 17.984 27.438 1 81.56 317 ARG A C 1
ATOM 2473 O O . ARG A 1 317 ? 1.047 17.516 28.562 1 81.56 317 ARG A O 1
ATOM 2480 N N . GLU A 1 318 ? 0.24 18.188 26.562 1 82.62 318 GLU A N 1
ATOM 2481 C CA . GLU A 1 318 ? -1.093 17.703 26.906 1 82.62 318 GLU A CA 1
ATOM 2482 C C . GLU A 1 318 ? -1.083 16.203 27.156 1 82.62 318 GLU A C 1
ATOM 2484 O O . GLU A 1 318 ? -1.733 15.719 28.094 1 82.62 318 GLU A O 1
ATOM 2489 N N . ALA A 1 319 ? -0.409 15.5 26.359 1 77.81 319 ALA A N 1
ATOM 2490 C CA . ALA A 1 319 ? -0.329 14.047 26.484 1 77.81 319 ALA A CA 1
ATOM 2491 C C . ALA A 1 319 ? 0.331 13.656 27.812 1 77.81 319 ALA A C 1
ATOM 2493 O O . ALA A 1 319 ? -0.065 12.672 28.438 1 77.81 319 ALA A O 1
ATOM 2494 N N . LEU A 1 320 ? 1.314 14.383 28.234 1 73.62 320 LEU A N 1
ATOM 2495 C CA . LEU A 1 320 ? 2.006 14.141 29.5 1 73.62 320 LEU A CA 1
ATOM 2496 C C . LEU A 1 320 ? 1.075 14.383 30.688 1 73.62 320 LEU A C 1
ATOM 2498 O O . LEU A 1 320 ? 1.131 13.648 31.672 1 73.62 320 LEU A O 1
ATOM 2502 N N . MET A 1 321 ? 0.281 15.375 30.531 1 76.19 321 MET A N 1
ATOM 2503 C CA . MET A 1 321 ? -0.683 15.703 31.578 1 76.19 321 MET A CA 1
ATOM 2504 C C . MET A 1 321 ? -1.666 14.555 31.797 1 76.19 321 MET A C 1
ATOM 2506 O O . MET A 1 321 ? -2.037 14.258 32.938 1 76.19 321 MET A O 1
ATOM 2510 N N . VAL A 1 322 ? -2 13.898 30.766 1 74.25 322 VAL A N 1
ATOM 2511 C CA . VAL A 1 322 ? -3.018 12.852 30.797 1 74.25 322 VAL A CA 1
ATOM 2512 C C . VAL A 1 322 ? -2.412 11.562 31.359 1 74.25 322 VAL A C 1
ATOM 2514 O O . VAL A 1 322 ? -3.129 10.711 31.891 1 74.25 322 VAL A O 1
ATOM 2517 N N . LYS A 1 323 ? -1.122 11.453 31.344 1 71.44 323 LYS A N 1
ATOM 2518 C CA . LYS A 1 323 ? -0.459 10.25 31.828 1 71.44 323 LYS A CA 1
ATOM 2519 C C . LYS A 1 323 ? -0.614 10.109 33.344 1 71.44 323 LYS A C 1
ATOM 2521 O O . LYS A 1 323 ? -0.529 9 33.875 1 71.44 323 LYS A O 1
ATOM 2526 N N . THR A 1 324 ? -0.91 11.195 34 1 73.62 324 THR A N 1
ATOM 2527 C CA . THR A 1 324 ? -1.039 11.148 35.438 1 73.62 324 THR A CA 1
ATOM 2528 C C . THR A 1 324 ? -2.461 10.773 35.844 1 73.62 324 THR A C 1
ATOM 2530 O O . THR A 1 324 ? -3.082 11.453 36.656 1 73.62 324 THR A O 1
ATOM 2533 N N . ILE A 1 325 ? -2.924 9.719 35.344 1 79.81 325 ILE A N 1
ATOM 2534 C CA . ILE A 1 325 ? -4.242 9.211 35.688 1 79.81 325 ILE A CA 1
ATOM 2535 C C . ILE A 1 325 ? -4.164 8.477 37.031 1 79.81 325 ILE A C 1
ATOM 2537 O O . ILE A 1 325 ? -3.162 7.816 37.312 1 79.81 325 ILE A O 1
ATOM 2541 N N . PRO A 1 326 ? -5.145 8.719 37.812 1 86.62 326 PRO A N 1
ATOM 2542 C CA . PRO A 1 326 ? -5.152 8.008 39.094 1 86.62 326 PRO A CA 1
ATOM 2543 C C . PRO A 1 326 ? -5.016 6.5 38.938 1 86.62 326 PRO A C 1
ATOM 2545 O O . PRO A 1 326 ? -5.426 5.941 37.938 1 86.62 326 PRO A O 1
ATOM 2548 N N . ALA A 1 327 ? -4.492 5.91 39.969 1 88.12 327 ALA A N 1
ATOM 2549 C CA . ALA A 1 327 ? -4.172 4.484 39.938 1 88.12 327 ALA A CA 1
ATOM 2550 C C . ALA A 1 327 ? -5.422 3.652 39.656 1 88.12 327 ALA A C 1
ATOM 2552 O O . ALA A 1 327 ? -5.363 2.652 38.938 1 88.12 327 ALA A O 1
ATOM 2553 N N . GLU A 1 328 ? -6.453 4.074 40.281 1 90.81 328 GLU A N 1
ATOM 2554 C CA . GLU A 1 328 ? -7.695 3.326 40.094 1 90.81 328 GLU A CA 1
ATOM 2555 C C . GLU A 1 328 ? -8.148 3.307 38.656 1 90.81 328 GLU A C 1
ATOM 2557 O O . GLU A 1 328 ? -8.602 2.275 38.156 1 90.81 328 GLU A O 1
ATOM 2562 N N . LEU A 1 329 ? -8.07 4.371 38.062 1 90.69 329 LEU A N 1
ATOM 2563 C CA . LEU A 1 329 ? -8.469 4.473 36.656 1 90.69 329 LEU A CA 1
ATOM 2564 C C . LEU A 1 329 ? -7.426 3.83 35.75 1 90.69 329 LEU A C 1
ATOM 2566 O O . LEU A 1 329 ? -7.77 3.262 34.719 1 90.69 329 LEU A O 1
ATOM 2570 N N . LYS A 1 330 ? -6.191 3.914 36.094 1 87.5 330 LYS A N 1
ATOM 2571 C CA . LYS A 1 330 ? -5.113 3.301 35.312 1 87.5 330 LYS A CA 1
ATOM 2572 C C . LYS A 1 330 ? -5.266 1.783 35.281 1 87.5 330 LYS A C 1
ATOM 2574 O O . LYS A 1 330 ? -5.031 1.162 34.25 1 87.5 330 LYS A O 1
ATOM 2579 N N . ASN A 1 331 ? -5.625 1.268 36.406 1 89.56 331 ASN A N 1
ATOM 2580 C CA . ASN A 1 331 ? -5.848 -0.173 36.469 1 89.56 331 ASN A CA 1
ATOM 2581 C C . ASN A 1 331 ? -6.984 -0.604 35.531 1 89.56 331 ASN A C 1
ATOM 2583 O O . ASN A 1 331 ? -6.898 -1.647 34.875 1 89.56 331 ASN A O 1
ATOM 2587 N N . VAL A 1 332 ? -7.992 0.198 35.594 1 91.31 332 VAL A N 1
ATOM 2588 C CA . VAL A 1 332 ? -9.125 -0.093 34.719 1 91.31 332 VAL A CA 1
ATOM 2589 C C . VAL A 1 332 ? -8.68 -0.042 33.25 1 91.31 332 VAL A C 1
ATOM 2591 O O . VAL A 1 332 ? -9.016 -0.93 32.469 1 91.31 332 VAL A O 1
ATOM 2594 N N . LEU A 1 333 ? -7.93 0.943 32.938 1 88.12 333 LEU A N 1
ATOM 2595 C CA . LEU A 1 333 ? -7.441 1.115 31.562 1 88.12 333 LEU A CA 1
ATOM 2596 C C . LEU A 1 333 ? -6.551 -0.055 31.156 1 88.12 333 LEU A C 1
ATOM 2598 O O . LEU A 1 333 ? -6.676 -0.574 30.047 1 88.12 333 LEU A O 1
ATOM 2602 N N . ASN A 1 334 ? -5.688 -0.438 31.984 1 85.06 334 ASN A N 1
ATOM 2603 C CA . ASN A 1 334 ? -4.789 -1.553 31.703 1 85.06 334 ASN A CA 1
ATOM 2604 C C . ASN A 1 334 ? -5.559 -2.848 31.453 1 85.06 334 ASN A C 1
ATOM 2606 O O . ASN A 1 334 ? -5.184 -3.648 30.594 1 85.06 334 ASN A O 1
ATOM 2610 N N . LEU A 1 335 ? -6.504 -3.004 32.25 1 89.38 335 LEU A N 1
ATOM 2611 C CA . LEU A 1 335 ? -7.316 -4.203 32.094 1 89.38 335 LEU A CA 1
ATOM 2612 C C . LEU A 1 335 ? -8.055 -4.191 30.75 1 89.38 335 LEU A C 1
ATOM 2614 O O . LEU A 1 335 ? -8.195 -5.234 30.109 1 89.38 335 LEU A O 1
ATOM 2618 N N . VAL A 1 336 ? -8.57 -3.045 30.391 1 88.31 336 VAL A N 1
ATOM 2619 C CA . VAL A 1 336 ? -9.234 -2.914 29.094 1 88.31 336 VAL A CA 1
ATOM 2620 C C . VAL A 1 336 ? -8.266 -3.268 27.969 1 88.31 336 VAL A C 1
ATOM 2622 O O . VAL A 1 336 ? -8.617 -4 27.047 1 88.31 336 VAL A O 1
ATOM 2625 N N . VAL A 1 337 ? -7.035 -2.76 28.016 1 83.12 337 VAL A N 1
ATOM 2626 C CA . VAL A 1 337 ? -6.012 -3.016 27.016 1 83.12 337 VAL A CA 1
ATOM 2627 C C . VAL A 1 337 ? -5.703 -4.512 26.953 1 83.12 337 VAL A C 1
ATOM 2629 O O . VAL A 1 337 ? -5.543 -5.078 25.875 1 83.12 337 VAL A O 1
ATOM 2632 N N . ASN A 1 338 ? -5.66 -5.086 28.078 1 84.88 338 ASN A N 1
ATOM 2633 C CA . ASN A 1 338 ? -5.41 -6.523 28.141 1 84.88 338 ASN A CA 1
ATOM 2634 C C . ASN A 1 338 ? -6.52 -7.316 27.469 1 84.88 338 ASN A C 1
ATOM 2636 O O . ASN A 1 338 ? -6.254 -8.297 26.766 1 84.88 338 ASN A O 1
ATOM 2640 N N . MET A 1 339 ? -7.691 -6.949 27.75 1 87 339 MET A N 1
ATOM 2641 C CA . MET A 1 339 ? -8.836 -7.629 27.156 1 87 339 MET A CA 1
ATOM 2642 C C . MET A 1 339 ? -8.812 -7.5 25.625 1 87 339 MET A C 1
ATOM 2644 O O . MET A 1 339 ? -9.047 -8.477 24.922 1 87 339 MET A O 1
ATOM 2648 N N . VAL A 1 340 ? -8.539 -6.309 25.156 1 83.12 340 VAL A N 1
ATOM 2649 C CA . VAL A 1 340 ? -8.523 -6.043 23.719 1 83.12 340 VAL A CA 1
ATOM 2650 C C . VAL A 1 340 ? -7.398 -6.832 23.062 1 83.12 340 VAL A C 1
ATOM 2652 O O . VAL A 1 340 ? -7.586 -7.418 22 1 83.12 340 VAL A O 1
ATOM 2655 N N . ASN A 1 341 ? -6.285 -6.844 23.734 1 78 341 ASN A N 1
ATOM 2656 C CA . ASN A 1 341 ? -5.145 -7.586 23.203 1 78 341 ASN A CA 1
ATOM 2657 C C . ASN A 1 341 ? -5.426 -9.086 23.156 1 78 341 ASN A C 1
ATOM 2659 O O . ASN A 1 341 ? -4.98 -9.773 22.234 1 78 341 ASN A O 1
ATOM 2663 N N . PHE A 1 342 ? -6.105 -9.586 24.156 1 83.56 342 PHE A N 1
ATOM 2664 C CA . PHE A 1 342 ? -6.484 -10.992 24.203 1 83.56 342 PHE A CA 1
ATOM 2665 C C . PHE A 1 342 ? -7.336 -11.359 23 1 83.56 342 PHE A C 1
ATOM 2667 O O . PHE A 1 342 ? -7.184 -12.438 22.422 1 83.56 342 PHE A O 1
ATOM 2674 N N . VAL A 1 343 ? -8.211 -10.492 22.641 1 82.12 343 VAL A N 1
ATOM 2675 C CA . VAL A 1 343 ? -9.117 -10.75 21.516 1 82.12 343 VAL A CA 1
ATOM 2676 C C . VAL A 1 343 ? -8.352 -10.617 20.203 1 82.12 343 VAL A C 1
ATOM 2678 O O . VAL A 1 343 ? -8.484 -11.461 19.312 1 82.12 343 VAL A O 1
ATOM 2681 N N . LYS A 1 344 ? -7.477 -9.602 20.062 1 76.06 344 LYS A N 1
ATOM 2682 C CA . LYS A 1 344 ? -6.82 -9.266 18.812 1 76.06 344 LYS A CA 1
ATOM 2683 C C . LYS A 1 344 ? -5.688 -10.234 18.5 1 76.06 344 LYS A C 1
ATOM 2685 O O . LYS A 1 344 ? -5.305 -10.406 17.344 1 76.06 344 LYS A O 1
ATOM 2690 N N . SER A 1 345 ? -5.152 -10.852 19.484 1 73.12 345 SER A N 1
ATOM 2691 C CA . SER A 1 345 ? -4.035 -11.773 19.297 1 73.12 345 SER A CA 1
ATOM 2692 C C . SER A 1 345 ? -4.5 -13.078 18.656 1 73.12 345 SER A C 1
ATOM 2694 O O . SER A 1 345 ? -3.695 -13.805 18.062 1 73.12 345 SER A O 1
ATOM 2696 N N . ARG A 1 346 ? -5.746 -13.391 18.844 1 71.81 346 ARG A N 1
ATOM 2697 C CA . ARG A 1 346 ? -6.273 -14.641 18.312 1 71.81 346 ARG A CA 1
ATOM 2698 C C . ARG A 1 346 ? -7.277 -14.375 17.188 1 71.81 346 ARG A C 1
ATOM 2700 O O . ARG A 1 346 ? -8.336 -13.781 17.422 1 71.81 346 ARG A O 1
ATOM 2707 N N . ALA A 1 347 ? -6.934 -14.812 16.078 1 65.12 347 ALA A N 1
ATOM 2708 C CA . ALA A 1 347 ? -7.781 -14.586 14.914 1 65.12 347 ALA A CA 1
ATOM 2709 C C . ALA A 1 347 ? -9.18 -15.156 15.125 1 65.12 347 ALA A C 1
ATOM 2711 O O . ALA A 1 347 ? -10.172 -14.531 14.75 1 65.12 347 ALA A O 1
ATOM 2712 N N . LEU A 1 348 ? -9.219 -16.281 15.688 1 68.94 348 LEU A N 1
ATOM 2713 C CA . LEU A 1 348 ? -10.5 -16.953 15.914 1 68.94 348 LEU A CA 1
ATOM 2714 C C . LEU A 1 348 ? -11.406 -16.094 16.781 1 68.94 348 LEU A C 1
ATOM 2716 O O . LEU A 1 348 ? -12.602 -15.945 16.5 1 68.94 348 LEU A O 1
ATOM 2720 N N . LYS A 1 349 ? -10.906 -15.523 17.75 1 73.38 349 LYS A N 1
ATOM 2721 C CA . LYS A 1 349 ? -11.703 -14.719 18.672 1 73.38 349 LYS A CA 1
ATOM 2722 C C . LYS A 1 349 ? -12.219 -13.453 18 1 73.38 349 LYS A C 1
ATOM 2724 O O . LYS A 1 349 ? -13.344 -13.023 18.25 1 73.38 349 LYS A O 1
ATOM 2729 N N . THR A 1 350 ? -11.406 -12.977 17.25 1 73.19 350 THR A N 1
ATOM 2730 C CA . THR A 1 350 ? -11.812 -11.781 16.516 1 73.19 350 THR A CA 1
ATOM 2731 C C . THR A 1 350 ? -12.992 -12.086 15.594 1 73.19 350 THR A C 1
ATOM 2733 O O . THR A 1 350 ? -13.922 -11.289 15.477 1 73.19 350 THR A O 1
ATOM 2736 N N . ARG A 1 351 ? -12.93 -13.188 15.125 1 72 351 ARG A N 1
ATOM 2737 C CA . ARG A 1 351 ? -14 -13.594 14.227 1 72 351 ARG A CA 1
ATOM 2738 C C . ARG A 1 351 ? -15.297 -13.836 15 1 72 351 ARG A C 1
ATOM 2740 O O . ARG A 1 351 ? -16.375 -13.438 14.555 1 72 351 ARG A O 1
ATOM 2747 N N . ILE A 1 352 ? -15.133 -14.422 16.016 1 72.25 352 ILE A N 1
ATOM 2748 C CA . ILE A 1 352 ? -16.297 -14.727 16.844 1 72.25 352 ILE A CA 1
ATOM 2749 C C . ILE A 1 352 ? -16.953 -13.43 17.328 1 72.25 352 ILE A C 1
ATOM 2751 O O . ILE A 1 352 ? -18.172 -13.289 17.281 1 72.25 352 ILE A O 1
ATOM 2755 N N . LEU A 1 353 ? -16.141 -12.523 17.672 1 76.81 353 LEU A N 1
ATOM 2756 C CA . LEU A 1 353 ? -16.656 -11.242 18.156 1 76.81 353 LEU A CA 1
ATOM 2757 C C . LEU A 1 353 ? -17.391 -10.508 17.047 1 76.81 353 LEU A C 1
ATOM 2759 O O . LEU A 1 353 ? -18.469 -9.938 17.281 1 76.81 353 LEU A O 1
ATOM 2763 N N . LYS A 1 354 ? -16.75 -10.508 15.977 1 74.12 354 LYS A N 1
ATOM 2764 C CA . LYS A 1 354 ? -17.391 -9.852 14.836 1 74.12 354 LYS A CA 1
ATOM 2765 C C . LYS A 1 354 ? -18.766 -10.461 14.555 1 74.12 354 LYS A C 1
ATOM 2767 O O . LYS A 1 354 ? -19.719 -9.727 14.305 1 74.12 354 LYS A O 1
ATOM 2772 N N . GLU A 1 355 ? -18.812 -11.734 14.57 1 70.88 355 GLU A N 1
ATOM 2773 C CA . GLU A 1 355 ? -20.062 -12.422 14.32 1 70.88 355 GLU A CA 1
ATOM 2774 C C . GLU A 1 355 ? -21.094 -12.109 15.414 1 70.88 355 GLU A C 1
ATOM 2776 O O . GLU A 1 355 ? -22.266 -11.922 15.125 1 70.88 355 GLU A O 1
ATOM 2781 N N . MET A 1 356 ? -20.656 -12.062 16.562 1 73.56 356 MET A N 1
ATOM 2782 C CA . MET A 1 356 ? -21.547 -11.758 17.688 1 73.56 356 MET A CA 1
ATOM 2783 C C . MET A 1 356 ? -22.109 -10.344 17.562 1 73.56 356 MET A C 1
ATOM 2785 O O . MET A 1 356 ? -23.281 -10.117 17.828 1 73.56 356 MET A O 1
ATOM 2789 N N . CYS A 1 357 ? -21.25 -9.492 17.141 1 75.44 357 CYS A N 1
ATOM 2790 C CA . CYS A 1 357 ? -21.672 -8.102 16.984 1 75.44 357 CYS A CA 1
ATOM 2791 C C . CYS A 1 357 ? -22.688 -7.949 15.859 1 75.44 357 CYS A C 1
ATOM 2793 O O . CYS A 1 357 ? -23.656 -7.195 15.984 1 75.44 357 CYS A O 1
ATOM 2795 N N . ARG A 1 358 ? -22.406 -8.641 14.836 1 71.81 358 ARG A N 1
ATOM 2796 C CA . ARG A 1 358 ? -23.328 -8.602 13.703 1 71.81 358 ARG A CA 1
ATOM 2797 C C . ARG A 1 358 ? -24.688 -9.164 14.078 1 71.81 358 ARG A C 1
ATOM 2799 O O . ARG A 1 358 ? -25.719 -8.594 13.734 1 71.81 358 ARG A O 1
ATOM 2806 N N . GLU A 1 359 ? -24.656 -10.312 14.719 1 66.94 359 GLU A N 1
ATOM 2807 C CA . GLU A 1 359 ? -25.891 -10.945 15.156 1 66.94 359 GLU A CA 1
ATOM 2808 C C . GLU A 1 359 ? -26.672 -10.039 16.109 1 66.94 359 GLU A C 1
ATOM 2810 O O . GLU A 1 359 ? -27.906 -9.984 16.047 1 66.94 359 GLU A O 1
ATOM 2815 N N . ALA A 1 360 ? -25.922 -9.383 16.922 1 69.19 360 ALA A N 1
ATOM 2816 C CA . ALA A 1 360 ? -26.562 -8.539 17.922 1 69.19 360 ALA A CA 1
ATOM 2817 C C . ALA A 1 360 ? -26.906 -7.168 17.344 1 69.19 360 ALA A C 1
ATOM 2819 O O . ALA A 1 360 ? -27.641 -6.395 17.984 1 69.19 360 ALA A O 1
ATOM 2820 N N . GLY A 1 361 ? -26.422 -6.965 16.016 1 63.97 361 GLY A N 1
ATOM 2821 C CA . GLY A 1 361 ? -26.656 -5.66 15.414 1 63.97 361 GLY A CA 1
ATOM 2822 C C . GLY A 1 361 ? -25.875 -4.547 16.078 1 63.97 361 GLY A C 1
ATOM 2823 O O . GLY A 1 361 ? -26.375 -3.424 16.203 1 63.97 361 GLY A O 1
ATOM 2824 N N . SER A 1 362 ? -24.797 -4.965 16.609 1 69.06 362 SER A N 1
ATOM 2825 C CA . SER A 1 362 ? -24 -3.975 17.312 1 69.06 362 SER A CA 1
ATOM 2826 C C . SER A 1 362 ? -23.469 -2.908 16.359 1 69.06 362 SER A C 1
ATOM 2828 O O . SER A 1 362 ? -23.359 -3.143 15.156 1 69.06 362 SER A O 1
ATOM 2830 N N . LYS A 1 363 ? -23.234 -1.689 16.859 1 67.69 363 LYS A N 1
ATOM 2831 C CA . LYS A 1 363 ? -22.781 -0.533 16.094 1 67.69 363 LYS A CA 1
ATOM 2832 C C . LYS A 1 363 ? -21.391 -0.777 15.516 1 67.69 363 LYS A C 1
ATOM 2834 O O . LYS A 1 363 ? -21.062 -0.228 14.461 1 67.69 363 LYS A O 1
ATOM 2839 N N . HIS A 1 364 ? -20.641 -1.516 16.375 1 68.12 364 HIS A N 1
ATOM 2840 C CA . HIS A 1 364 ? -19.266 -1.772 15.953 1 68.12 364 HIS A CA 1
ATOM 2841 C C . HIS A 1 364 ? -19 -3.268 15.812 1 68.12 364 HIS A C 1
ATOM 2843 O O . HIS A 1 364 ? -19.672 -4.082 16.453 1 68.12 364 HIS A O 1
ATOM 2849 N N . ASP A 1 365 ? -18.141 -3.537 14.859 1 59.97 365 ASP A N 1
ATOM 2850 C CA . ASP A 1 365 ? -17.906 -4.965 14.664 1 59.97 365 ASP A CA 1
ATOM 2851 C C . ASP A 1 365 ? -16.438 -5.324 14.945 1 59.97 365 ASP A C 1
ATOM 2853 O O . ASP A 1 365 ? -16.062 -6.488 14.859 1 59.97 365 ASP A O 1
ATOM 2857 N N . THR A 1 366 ? -15.617 -4.227 15.148 1 62.81 366 THR A N 1
ATOM 2858 C CA . THR A 1 366 ? -14.211 -4.539 15.406 1 62.81 366 THR A CA 1
ATOM 2859 C C . THR A 1 366 ? -13.656 -3.654 16.516 1 62.81 366 THR A C 1
ATOM 2861 O O . THR A 1 366 ? -14.203 -2.584 16.797 1 62.81 366 THR A O 1
ATOM 2864 N N . LEU A 1 367 ? -12.711 -4.184 17.312 1 64.94 367 LEU A N 1
ATOM 2865 C CA . LEU A 1 367 ? -11.992 -3.426 18.328 1 64.94 367 LEU A CA 1
ATOM 2866 C C . LEU A 1 367 ? -10.727 -2.809 17.766 1 64.94 367 LEU A C 1
ATOM 2868 O O . LEU A 1 367 ? -10.117 -3.369 16.844 1 64.94 367 LEU A O 1
ATOM 2872 N N . VAL A 1 368 ? -10.453 -1.509 17.859 1 56.09 368 VAL A N 1
ATOM 2873 C CA . VAL A 1 368 ? -9.266 -0.835 17.328 1 56.09 368 VAL A CA 1
ATOM 2874 C C . VAL A 1 368 ? -8.281 -0.56 18.469 1 56.09 368 VAL A C 1
ATOM 2876 O O . 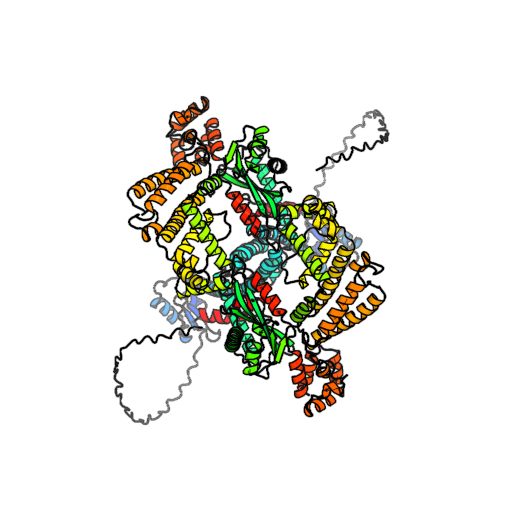VAL A 1 368 ? -8.664 -0.048 19.516 1 56.09 368 VAL A O 1
ATOM 2879 N N . LEU A 1 369 ? -7.535 -1.428 19.188 1 52.44 369 LEU A N 1
ATOM 2880 C CA . LEU A 1 369 ? -6.656 -0.913 20.234 1 52.44 369 LEU A CA 1
ATOM 2881 C C . LEU A 1 369 ? -5.191 -1.096 19.859 1 52.44 369 LEU A C 1
ATOM 2883 O O . LEU A 1 369 ? -4.785 -2.186 19.438 1 52.44 369 LEU A O 1
ATOM 2887 N N . HIS A 1 370 ? -4.441 -0.281 19.312 1 46.97 370 HIS A N 1
ATOM 2888 C CA . HIS A 1 370 ? -3.021 -0.614 19.266 1 46.97 370 HIS A CA 1
ATOM 2889 C C . HIS A 1 370 ? -2.352 -0.339 20.609 1 46.97 370 HIS A C 1
ATOM 2891 O O . HIS A 1 370 ? -3.033 -0.184 21.625 1 46.97 370 HIS A O 1
ATOM 2897 N N . THR A 1 371 ? -1.068 0.474 20.609 1 45.19 371 THR A N 1
ATOM 2898 C CA . THR A 1 371 ? 0.063 0.543 21.531 1 45.19 371 THR A CA 1
ATOM 2899 C C . THR A 1 371 ? -0.288 1.377 22.766 1 45.19 371 THR A C 1
ATOM 2901 O O . THR A 1 371 ? -1.17 2.236 22.703 1 45.19 371 THR A O 1
ATOM 2904 N N . GLU A 1 372 ? 0.087 0.995 23.969 1 44.28 372 GLU A N 1
ATOM 2905 C CA . GLU A 1 372 ? 0.059 1.646 25.281 1 44.28 372 GLU A CA 1
ATOM 2906 C C . GLU A 1 372 ? 0.208 3.158 25.141 1 44.28 372 GLU A C 1
ATOM 2908 O O . GLU A 1 372 ? -0.396 3.918 25.906 1 44.28 372 GLU A O 1
ATOM 2913 N N . ILE A 1 373 ? 1.026 3.564 24.344 1 44.72 373 ILE A N 1
ATOM 2914 C CA . ILE A 1 373 ? 1.493 4.938 24.516 1 44.72 373 ILE A CA 1
ATOM 2915 C C . ILE A 1 373 ? 0.468 5.91 23.938 1 44.72 373 ILE A C 1
ATOM 2917 O O . ILE A 1 373 ? 0.398 7.066 24.359 1 44.72 373 ILE A O 1
ATOM 2921 N N . ARG A 1 374 ? -0.294 5.547 22.906 1 53.41 374 ARG A N 1
ATOM 2922 C CA . ARG A 1 374 ? -1.026 6.684 22.359 1 53.41 374 ARG A CA 1
ATOM 2923 C C . ARG A 1 374 ? -2.465 6.707 22.859 1 53.41 374 ARG A C 1
ATOM 2925 O O . ARG A 1 374 ? -3.387 6.309 22.141 1 53.41 374 ARG A O 1
ATOM 2932 N N . TRP A 1 375 ? -2.586 7.031 24.109 1 52.12 375 TRP A N 1
ATOM 2933 C CA . TRP A 1 375 ? -3.875 7.07 24.797 1 52.12 375 TRP A CA 1
ATOM 2934 C C . TRP A 1 375 ? -4.859 7.969 24.047 1 52.12 375 TRP A C 1
ATOM 2936 O O . TRP A 1 375 ? -6.059 7.688 24.016 1 52.12 375 TRP A O 1
ATOM 2946 N N . LEU A 1 376 ? -4.289 9.078 23.562 1 52.47 376 LEU A N 1
ATOM 2947 C CA . LEU A 1 376 ? -5.207 10.078 23.031 1 52.47 376 LEU A CA 1
ATOM 2948 C C . LEU A 1 376 ? -5.93 9.555 21.797 1 52.47 376 LEU A C 1
ATOM 2950 O O . LEU A 1 376 ? -7.066 9.945 21.531 1 52.47 376 LEU A O 1
ATOM 2954 N N . SER A 1 377 ? -5.355 8.641 21.109 1 55.97 377 SER A N 1
ATOM 2955 C CA . SER A 1 377 ? -6.078 8.055 19.984 1 55.97 377 SER A CA 1
ATOM 2956 C C . SER A 1 377 ? -7.043 6.969 20.453 1 55.97 377 SER A C 1
ATOM 2958 O O . SER A 1 377 ? -7.859 6.473 19.672 1 55.97 377 SER A O 1
ATOM 2960 N N . LYS A 1 378 ? -7.262 6.91 21.891 1 59 378 LYS A N 1
ATOM 2961 C CA . LYS A 1 378 ? -7.945 5.766 22.484 1 59 378 LYS A CA 1
ATOM 2962 C C . LYS A 1 378 ? -9.398 6.098 22.797 1 59 378 LYS A C 1
ATOM 2964 O O . LYS A 1 378 ? -10.203 5.199 23.047 1 59 378 LYS A O 1
ATOM 2969 N N . GLY A 1 379 ? -9.719 7.438 22.75 1 60.22 379 GLY A N 1
ATOM 2970 C CA . GLY A 1 379 ? -11.086 7.773 23.125 1 60.22 379 GLY A CA 1
ATOM 2971 C C . GLY A 1 379 ? -12.125 7.02 22.328 1 60.22 379 GLY A C 1
ATOM 2972 O O . GLY A 1 379 ? -13.062 6.449 22.891 1 60.22 379 GLY A O 1
ATOM 2973 N N . LYS A 1 380 ? -11.875 6.961 21.125 1 72 380 LYS A N 1
ATOM 2974 C CA . LYS A 1 380 ? -12.844 6.289 20.266 1 72 380 LYS A CA 1
ATOM 2975 C C . LYS A 1 380 ? -12.789 4.777 20.453 1 72 380 LYS A C 1
ATOM 2977 O O . LYS A 1 380 ? -13.828 4.105 20.422 1 72 380 LYS A O 1
ATOM 2982 N N . ASP A 1 381 ? -11.68 4.387 20.844 1 77.31 381 ASP A N 1
ATOM 2983 C CA . ASP A 1 381 ? -11.508 2.951 21.047 1 77.31 381 ASP A CA 1
ATOM 2984 C C . ASP A 1 381 ? -12.164 2.492 22.344 1 77.31 381 ASP A C 1
ATOM 2986 O O . ASP A 1 381 ? -12.758 1.412 22.406 1 77.31 381 ASP A O 1
ATOM 2990 N N . LEU A 1 382 ? -12.102 3.338 23.344 1 84.25 382 LEU A N 1
ATOM 2991 C CA . LEU A 1 382 ? -12.719 3 24.625 1 84.25 382 LEU A CA 1
ATOM 2992 C C . LEU A 1 382 ? -14.234 3.035 24.516 1 84.25 382 LEU A C 1
ATOM 2994 O O . LEU A 1 382 ? -14.922 2.219 25.141 1 84.25 382 LEU A O 1
ATOM 2998 N N . GLN A 1 383 ? -14.68 4.023 23.812 1 84.88 383 GLN A N 1
ATOM 2999 C CA . GLN A 1 383 ? -16.125 4.102 23.594 1 84.88 383 GLN A CA 1
ATOM 3000 C C . GLN A 1 383 ? -16.641 2.857 22.875 1 84.88 383 GLN A C 1
ATOM 3002 O O . GLN A 1 383 ? -17.688 2.316 23.234 1 84.88 383 GLN A O 1
ATOM 3007 N N . ARG A 1 384 ? -15.898 2.428 21.922 1 82.25 384 ARG A N 1
ATOM 3008 C CA . ARG A 1 384 ? -16.266 1.222 21.188 1 82.25 384 ARG A CA 1
ATOM 3009 C C . ARG A 1 384 ? -16.25 0 22.109 1 82.25 384 ARG A C 1
ATOM 3011 O O . ARG A 1 384 ? -17.141 -0.849 22.031 1 82.25 384 ARG A O 1
ATOM 3018 N N . PHE A 1 385 ? -15.273 -0.167 22.922 1 87.31 385 PHE A N 1
ATOM 3019 C CA . PHE A 1 385 ? -15.18 -1.254 23.891 1 87.31 385 PHE A CA 1
ATOM 3020 C C . PHE A 1 385 ? -16.391 -1.267 24.812 1 87.31 385 PHE A C 1
ATOM 3022 O O . PHE A 1 385 ? -16.984 -2.322 25.062 1 87.31 385 PHE A O 1
ATOM 3029 N N . TYR A 1 386 ? -16.703 -0.072 25.266 1 88.69 386 TYR A N 1
ATOM 3030 C CA . TYR A 1 386 ? -17.812 0.054 26.203 1 88.69 386 TYR A CA 1
ATOM 3031 C C . TYR A 1 386 ? -19.125 -0.342 25.531 1 88.69 386 TYR A C 1
ATOM 3033 O O . TYR A 1 386 ? -19.969 -0.999 26.156 1 88.69 386 TYR A O 1
ATOM 3041 N N . GLU A 1 387 ? -19.312 -0.008 24.328 1 86.62 387 GLU A N 1
ATOM 3042 C CA . GLU A 1 387 ? -20.547 -0.309 23.609 1 86.62 387 GLU A CA 1
ATOM 3043 C C . GLU A 1 387 ? -20.641 -1.799 23.297 1 86.62 387 GLU A C 1
ATOM 3045 O O . GLU A 1 387 ? -21.75 -2.328 23.141 1 86.62 387 GLU A O 1
ATOM 3050 N N . LEU A 1 388 ? -19.5 -2.49 23.266 1 87.5 388 LEU A N 1
ATOM 3051 C CA . LEU A 1 388 ? -19.484 -3.91 22.938 1 87.5 388 LEU A CA 1
ATOM 3052 C C . LEU A 1 388 ? -19.312 -4.758 24.188 1 87.5 388 LEU A C 1
ATOM 3054 O O . LEU A 1 388 ? -18.953 -5.938 24.109 1 87.5 388 LEU A O 1
ATOM 3058 N N . LYS A 1 389 ? -19.531 -4.27 25.328 1 88.75 389 LYS A N 1
ATOM 3059 C CA . LYS A 1 389 ? -19.25 -4.945 26.594 1 88.75 389 LYS A CA 1
ATOM 3060 C C . LYS A 1 389 ? -20.062 -6.227 26.719 1 88.75 389 LYS A C 1
ATOM 3062 O O . LYS A 1 389 ? -19.578 -7.234 27.234 1 88.75 389 LYS A O 1
ATOM 3067 N N . ASN A 1 390 ? -21.219 -6.246 26.188 1 87.38 390 ASN A N 1
ATOM 3068 C CA . ASN A 1 390 ? -22.062 -7.43 26.297 1 87.38 390 ASN A CA 1
ATOM 3069 C C . ASN A 1 390 ? -21.578 -8.555 25.391 1 87.38 390 ASN A C 1
ATOM 3071 O O . ASN A 1 390 ? -21.531 -9.719 25.812 1 87.38 390 ASN A O 1
ATOM 3075 N N . GLU A 1 391 ? -21.234 -8.203 24.203 1 87.12 391 GLU A N 1
ATOM 3076 C CA . GLU A 1 391 ? -20.703 -9.188 23.281 1 87.12 391 GLU A CA 1
ATOM 3077 C C . GLU A 1 391 ? -19.375 -9.758 23.781 1 87.12 391 GLU A C 1
ATOM 3079 O O . GLU A 1 391 ? -19.109 -10.953 23.641 1 87.12 391 GLU A O 1
ATOM 3084 N N . LEU A 1 392 ? -18.656 -8.922 24.406 1 89.06 392 LEU A N 1
ATOM 3085 C CA . LEU A 1 392 ? -17.375 -9.359 24.938 1 89.06 392 LEU A CA 1
ATOM 3086 C C . LEU A 1 392 ? -17.578 -10.297 26.125 1 89.06 392 LEU A C 1
ATOM 3088 O O . LEU A 1 392 ? -16.844 -11.273 26.297 1 89.06 392 LEU A O 1
ATOM 3092 N N . SER A 1 393 ? -18.531 -9.984 26.906 1 90.62 393 SER A N 1
ATOM 3093 C CA . SER A 1 393 ? -18.844 -10.844 28.047 1 90.62 393 SER A CA 1
ATOM 3094 C C . SER A 1 393 ? -19.219 -12.25 27.594 1 90.62 393 SER A C 1
ATOM 3096 O O . SER A 1 393 ? -18.797 -13.234 28.203 1 90.62 393 SER A O 1
ATOM 3098 N N . LYS A 1 394 ? -19.906 -12.32 26.531 1 87.44 394 LYS A N 1
ATOM 3099 C CA . LYS A 1 394 ? -20.297 -13.617 25.984 1 87.44 394 LYS A CA 1
ATOM 3100 C C . LYS A 1 394 ? -19.094 -14.352 25.422 1 87.44 394 LYS A C 1
ATOM 3102 O O . LYS A 1 394 ? -18.969 -15.57 25.578 1 87.44 394 LYS A O 1
ATOM 3107 N N . LEU A 1 395 ? -18.297 -13.617 24.828 1 87.19 395 LEU A N 1
ATOM 3108 C CA . LEU A 1 395 ? -17.109 -14.203 24.203 1 87.19 395 LEU A CA 1
ATOM 3109 C C . LEU A 1 395 ? -16.172 -14.773 25.266 1 87.19 395 LEU A C 1
ATOM 3111 O O . LEU A 1 395 ? -15.57 -15.828 25.047 1 87.19 395 LEU A O 1
ATOM 3115 N N . PHE A 1 396 ? -16.078 -14.086 26.406 1 89.94 396 PHE A N 1
ATOM 3116 C CA . PHE A 1 396 ? -15.117 -14.461 27.438 1 89.94 396 PHE A CA 1
ATOM 3117 C C . PHE A 1 396 ? -15.711 -15.5 28.391 1 89.94 396 PHE A C 1
ATOM 3119 O O . PHE A 1 396 ? -15.008 -16.047 29.234 1 89.94 396 PHE A O 1
ATOM 3126 N N . SER A 1 397 ? -16.875 -15.805 28.328 1 87.06 397 SER A N 1
ATOM 3127 C CA . SER A 1 397 ? -17.609 -16.609 29.312 1 87.06 397 SER A CA 1
ATOM 3128 C C . SER A 1 397 ? -16.938 -17.953 29.531 1 87.06 397 SER A C 1
ATOM 3130 O O . SER A 1 397 ? -16.875 -18.438 30.672 1 87.06 397 SER A O 1
ATOM 3132 N N . THR A 1 398 ? -16.344 -18.469 28.453 1 82.62 398 THR A N 1
ATOM 3133 C CA . THR A 1 398 ? -15.797 -19.812 28.578 1 82.62 398 THR A CA 1
ATOM 3134 C C . THR A 1 398 ? -14.305 -19.766 28.906 1 82.62 398 THR A C 1
ATOM 3136 O O . THR A 1 398 ? -13.82 -20.562 29.719 1 82.62 398 THR A O 1
ATOM 3139 N N . GLU A 1 399 ? -13.594 -18.875 28.453 1 85.56 399 GLU A N 1
ATOM 3140 C CA . GLU A 1 399 ? -12.133 -18.922 28.484 1 85.56 399 GLU A CA 1
ATOM 3141 C C . GLU A 1 399 ? -11.578 -18.016 29.578 1 85.56 399 GLU A C 1
ATOM 3143 O O . GLU A 1 399 ? -10.539 -18.312 30.172 1 85.56 399 GLU A O 1
ATOM 3148 N N . LYS A 1 400 ? -12.25 -16.922 29.828 1 88.38 400 LYS A N 1
ATOM 3149 C CA . LYS A 1 400 ? -11.734 -15.93 30.766 1 88.38 400 LYS A CA 1
ATOM 3150 C C . LYS A 1 400 ? -12.836 -15.445 31.703 1 88.38 400 LYS A C 1
ATOM 3152 O O . LYS A 1 400 ? -13.266 -14.289 31.625 1 88.38 400 LYS A O 1
ATOM 3157 N N . PRO A 1 401 ? -13.195 -16.25 32.625 1 88.25 401 PRO A N 1
ATOM 3158 C CA . PRO A 1 401 ? -14.281 -15.859 33.531 1 88.25 401 PRO A CA 1
ATOM 3159 C C . PRO A 1 401 ? -13.938 -14.617 34.344 1 88.25 401 PRO A C 1
ATOM 3161 O O . PRO A 1 401 ? -14.836 -13.852 34.719 1 88.25 401 PRO A O 1
ATOM 3164 N N . ASP A 1 402 ? -12.688 -14.383 34.594 1 92.44 402 ASP A N 1
ATOM 3165 C CA . ASP A 1 402 ? -12.266 -13.195 35.312 1 92.44 402 ASP A CA 1
ATOM 3166 C C . ASP A 1 402 ? -12.641 -11.922 34.562 1 92.44 402 ASP A C 1
ATOM 3168 O O . ASP A 1 402 ? -13.07 -10.938 35.188 1 92.44 402 ASP A O 1
ATOM 3172 N N . PHE A 1 403 ? -12.508 -11.977 33.312 1 93.56 403 PHE A N 1
ATOM 3173 C CA . PHE A 1 403 ? -12.875 -10.844 32.469 1 93.56 403 PHE A CA 1
ATOM 3174 C C . PHE A 1 403 ? -14.375 -10.586 32.531 1 93.56 403 PHE A C 1
ATOM 3176 O O . PHE A 1 403 ? -14.805 -9.43 32.594 1 93.56 403 PHE A O 1
ATOM 3183 N N . VAL A 1 404 ? -15.109 -11.633 32.562 1 93.69 404 VAL A N 1
ATOM 3184 C CA . VAL A 1 404 ? -16.562 -11.531 32.562 1 93.69 404 VAL A CA 1
ATOM 3185 C C . VAL A 1 404 ? -17.031 -10.898 33.875 1 93.69 404 VAL A C 1
ATOM 3187 O O . VAL A 1 404 ? -17.984 -10.117 33.875 1 93.69 404 VAL A O 1
ATOM 3190 N N . ALA A 1 405 ? -16.406 -11.227 34.906 1 94.19 405 ALA A N 1
ATOM 3191 C CA . ALA A 1 405 ? -16.766 -10.664 36.188 1 94.19 405 ALA A CA 1
ATOM 3192 C C . ALA A 1 405 ? -16.641 -9.141 36.188 1 94.19 405 ALA A C 1
ATOM 3194 O O . ALA A 1 405 ? -17.5 -8.438 36.75 1 94.19 405 ALA A O 1
ATOM 3195 N N . TYR A 1 406 ? -15.656 -8.656 35.594 1 94.5 406 TYR A N 1
ATOM 3196 C CA . TYR A 1 406 ? -15.453 -7.215 35.5 1 94.5 406 TYR A CA 1
ATOM 3197 C C . TYR A 1 406 ? -16.484 -6.582 34.562 1 94.5 406 TYR A C 1
ATOM 3199 O O . TYR A 1 406 ? -17.047 -5.523 34.875 1 94.5 406 TYR A O 1
ATOM 3207 N N . LEU A 1 407 ? -16.797 -7.191 33.531 1 94.25 407 LEU A N 1
ATOM 3208 C CA . LEU A 1 407 ? -17.719 -6.656 32.531 1 94.25 407 LEU A CA 1
ATOM 3209 C C . LEU A 1 407 ? -19.141 -6.602 33.062 1 94.25 407 LEU A C 1
ATOM 3211 O O . LEU A 1 407 ? -19.969 -5.816 32.594 1 94.25 407 LEU A O 1
ATOM 3215 N N . ASN A 1 408 ? -19.344 -7.426 34.062 1 93 408 ASN A N 1
ATOM 3216 C CA . ASN A 1 408 ? -20.672 -7.438 34.688 1 93 408 ASN A CA 1
ATOM 3217 C C . ASN A 1 408 ? -20.703 -6.574 35.938 1 93 408 ASN A C 1
ATOM 3219 O O . ASN A 1 408 ? -21.766 -6.391 36.562 1 93 408 ASN A O 1
ATOM 3223 N N . ASP A 1 409 ? -19.594 -6.062 36.312 1 93.75 409 ASP A N 1
ATOM 3224 C CA . ASP A 1 409 ? -19.5 -5.18 37.469 1 93.75 409 ASP A CA 1
ATOM 3225 C C . ASP A 1 409 ? -19.891 -3.75 37.125 1 93.75 409 ASP A C 1
ATOM 3227 O O . ASP A 1 409 ? -19.188 -3.094 36.344 1 93.75 409 ASP A O 1
ATOM 3231 N N . THR A 1 410 ? -20.875 -3.258 37.656 1 93.25 410 THR A N 1
ATOM 3232 C CA . THR A 1 410 ? -21.406 -1.938 37.312 1 93.25 410 THR A CA 1
ATOM 3233 C C . THR A 1 410 ? -20.406 -0.846 37.688 1 93.25 410 THR A C 1
ATOM 3235 O O . THR A 1 410 ? -20.281 0.153 36.969 1 93.25 410 THR A O 1
ATOM 3238 N N . GLU A 1 411 ? -19.781 -0.979 38.781 1 94.31 411 GLU A N 1
ATOM 3239 C CA . GLU A 1 411 ? -18.797 0.008 39.188 1 94.31 411 GLU A CA 1
ATOM 3240 C C . GLU A 1 411 ? -17.625 0.068 38.219 1 94.31 411 GLU A C 1
ATOM 3242 O O . GLU A 1 411 ? -17.156 1.153 37.844 1 94.31 411 GLU A O 1
ATOM 3247 N N . TRP A 1 412 ? -17.203 -1.074 37.844 1 95.31 412 TRP A N 1
ATOM 3248 C CA . TRP A 1 412 ? -16.094 -1.129 36.906 1 95.31 412 TRP A CA 1
ATOM 3249 C C . TRP A 1 412 ? -16.5 -0.531 35.562 1 95.31 412 TRP A C 1
ATOM 3251 O O . TRP A 1 412 ? -15.734 0.232 34.938 1 95.31 412 TRP A O 1
ATOM 3261 N N . CYS A 1 413 ? -17.672 -0.82 35.125 1 95.19 413 CYS A N 1
ATOM 3262 C CA . CYS A 1 413 ? -18.172 -0.311 33.875 1 95.19 413 CYS A CA 1
ATOM 3263 C C . CYS A 1 413 ? -18.359 1.2 33.906 1 95.19 413 CYS A C 1
ATOM 3265 O O . CYS A 1 413 ? -18.172 1.889 32.906 1 95.19 413 CYS A O 1
ATOM 3267 N N . ALA A 1 414 ? -18.719 1.645 35.031 1 95.5 414 ALA A N 1
ATOM 3268 C CA . ALA A 1 414 ? -18.875 3.088 35.188 1 95.5 414 ALA A CA 1
ATOM 3269 C C . ALA A 1 414 ? -17.531 3.797 35.062 1 95.5 414 ALA A C 1
ATOM 3271 O O . ALA A 1 414 ? -17.453 4.891 34.5 1 95.5 414 ALA A O 1
ATOM 3272 N N . LYS A 1 415 ? -16.562 3.211 35.594 1 95.12 415 LYS A N 1
ATOM 3273 C CA . LYS A 1 415 ? -15.219 3.77 35.469 1 95.12 415 LYS A CA 1
ATOM 3274 C C . LYS A 1 415 ? -14.75 3.752 34 1 95.12 415 LYS A C 1
ATOM 3276 O O . LYS A 1 415 ? -14.094 4.684 33.562 1 95.12 415 LYS A O 1
ATOM 3281 N N . VAL A 1 416 ? -15.109 2.729 33.281 1 93.75 416 VAL A N 1
ATOM 3282 C CA . VAL A 1 416 ? -14.773 2.645 31.859 1 93.75 416 VAL A CA 1
ATOM 3283 C C . VAL A 1 416 ? -15.516 3.734 31.078 1 93.75 416 VAL A C 1
ATOM 3285 O O . VAL A 1 416 ? -14.945 4.379 30.203 1 93.75 416 VAL A O 1
ATOM 3288 N N . ALA A 1 417 ? -16.703 3.859 31.422 1 94.31 417 ALA A N 1
ATOM 3289 C CA . ALA A 1 417 ? -17.516 4.891 30.766 1 94.31 417 ALA A CA 1
ATOM 3290 C C . ALA A 1 417 ? -16.906 6.277 30.984 1 94.31 417 ALA A C 1
ATOM 3292 O O . ALA A 1 417 ? -16.844 7.082 30.047 1 94.31 417 ALA A O 1
ATOM 3293 N N . TYR A 1 418 ? -16.484 6.559 32.156 1 94.56 418 TYR A N 1
ATOM 3294 C CA . TYR A 1 418 ? -15.867 7.848 32.438 1 94.56 418 TYR A CA 1
ATOM 3295 C C . TYR A 1 418 ? -14.586 8.031 31.641 1 94.56 418 TYR A C 1
ATOM 3297 O O . TYR A 1 418 ? -14.336 9.109 31.109 1 94.56 418 TYR A O 1
ATOM 3305 N N . LEU A 1 419 ? -13.828 6.984 31.641 1 91.38 419 LEU A N 1
ATOM 3306 C CA . LEU A 1 419 ? -12.594 7.047 30.875 1 91.38 419 LEU A CA 1
ATOM 3307 C C . LEU A 1 419 ? -12.883 7.355 29.406 1 91.38 419 LEU A C 1
ATOM 3309 O O . LEU A 1 419 ? -12.18 8.148 28.781 1 91.38 419 LEU A O 1
ATOM 3313 N N . ALA A 1 420 ? -13.875 6.75 28.891 1 90.44 420 ALA A N 1
ATOM 3314 C CA . ALA A 1 420 ? -14.25 6.992 27.5 1 90.44 420 ALA A CA 1
ATOM 3315 C C . ALA A 1 420 ? -14.672 8.445 27.297 1 90.44 420 ALA A C 1
ATOM 3317 O O . ALA A 1 420 ? -14.281 9.078 26.312 1 90.44 420 ALA A O 1
ATOM 3318 N N . ASP A 1 421 ? -15.375 8.961 28.188 1 92.31 421 ASP A N 1
ATOM 3319 C CA . ASP A 1 421 ? -15.883 10.328 28.094 1 92.31 421 ASP A CA 1
ATOM 3320 C C . ASP A 1 421 ? -14.75 11.344 28.203 1 92.31 421 ASP A C 1
ATOM 3322 O O . ASP A 1 421 ? -14.641 12.266 27.391 1 92.31 421 ASP A O 1
ATOM 3326 N N . ILE A 1 422 ? -13.961 11.234 29.203 1 91.06 422 ILE A N 1
ATOM 3327 C CA . ILE A 1 422 ? -12.914 12.219 29.453 1 91.06 422 ILE A CA 1
ATOM 3328 C C . ILE A 1 422 ? -11.891 12.188 28.328 1 91.06 422 ILE A C 1
ATOM 3330 O O . ILE A 1 422 ? -11.375 13.234 27.906 1 91.06 422 ILE A O 1
ATOM 3334 N N . PHE A 1 423 ? -11.586 11.008 27.859 1 88.25 423 PHE A N 1
ATOM 3335 C CA . PHE A 1 423 ? -10.633 10.898 26.75 1 88.25 423 PHE A CA 1
ATOM 3336 C C . PHE A 1 423 ? -11.211 11.492 25.484 1 88.25 423 PHE A C 1
ATOM 3338 O O . PHE A 1 423 ? -10.477 12.031 24.656 1 88.25 423 PHE A O 1
ATOM 3345 N N . TYR A 1 424 ? -12.469 11.375 25.344 1 86.31 424 TYR A N 1
ATOM 3346 C CA . TYR A 1 424 ? -13.109 12.039 24.219 1 86.31 424 TYR A CA 1
ATOM 3347 C C . TYR A 1 424 ? -12.883 13.547 24.266 1 86.31 424 TYR A C 1
ATOM 3349 O O . TYR A 1 424 ? -12.516 14.164 23.266 1 86.31 424 TYR A O 1
ATOM 3357 N N . HIS A 1 425 ? -13.109 14.125 25.422 1 89.44 425 HIS A N 1
ATOM 3358 C CA . HIS A 1 425 ? -12.922 15.562 25.594 1 89.44 425 HIS A CA 1
ATOM 3359 C C . HIS A 1 425 ? -11.461 15.953 25.375 1 89.44 425 HIS A C 1
ATOM 3361 O O . HIS A 1 425 ? -11.172 16.984 24.766 1 89.44 425 HIS A O 1
ATOM 3367 N N . LEU A 1 426 ? -10.633 15.164 25.891 1 87.5 426 LEU A N 1
ATOM 3368 C CA . LEU A 1 426 ? -9.211 15.445 25.75 1 87.5 426 LEU A CA 1
ATOM 3369 C C . LEU A 1 426 ? -8.773 15.328 24.297 1 87.5 426 LEU A C 1
ATOM 3371 O O . LEU A 1 426 ? -7.914 16.094 23.828 1 87.5 426 LEU A O 1
ATOM 3375 N N . ASN A 1 427 ? -9.336 14.406 23.609 1 85.75 427 ASN A N 1
ATOM 3376 C CA . ASN A 1 427 ? -9.039 14.258 22.188 1 85.75 427 ASN A CA 1
ATOM 3377 C C . ASN A 1 427 ? -9.523 15.469 21.391 1 85.75 427 ASN A C 1
ATOM 3379 O O . ASN A 1 427 ? -8.859 15.891 20.438 1 85.75 427 ASN A O 1
ATOM 3383 N N . CYS A 1 428 ? -10.633 15.953 21.719 1 86.56 428 CYS A N 1
ATOM 3384 C CA . CYS A 1 428 ? -11.148 17.141 21.062 1 86.56 428 CYS A CA 1
ATOM 3385 C C . CYS A 1 428 ? -10.203 18.328 21.266 1 86.56 428 CYS A C 1
ATOM 3387 O O . CYS A 1 428 ? -9.953 19.094 20.328 1 86.56 428 CYS A O 1
ATOM 3389 N N . LEU A 1 429 ? -9.727 18.469 22.422 1 88.19 429 LEU A N 1
ATOM 3390 C CA . LEU A 1 429 ? -8.766 19.516 22.703 1 88.19 429 LEU A CA 1
ATOM 3391 C C . LEU A 1 429 ? -7.496 19.328 21.875 1 88.19 429 LEU A C 1
ATOM 3393 O O . LEU A 1 429 ? -6.996 20.281 21.266 1 88.19 429 LEU A O 1
ATOM 3397 N N . ASN A 1 430 ? -7.023 18.141 21.844 1 85.75 430 ASN A N 1
ATOM 3398 C CA . ASN A 1 430 ? -5.82 17.812 21.078 1 85.75 430 ASN A CA 1
ATOM 3399 C C . ASN A 1 430 ? -5.984 18.156 19.594 1 85.75 430 ASN A C 1
ATOM 3401 O O . ASN A 1 430 ? -5.109 18.797 19 1 85.75 430 ASN A O 1
ATOM 3405 N N . GLU A 1 431 ? -7.074 17.797 19.031 1 86.69 431 GLU A N 1
ATOM 3406 C CA . GLU A 1 431 ? -7.34 18.031 17.609 1 86.69 431 GLU A CA 1
ATOM 3407 C C . GLU A 1 431 ? -7.488 19.531 17.312 1 86.69 431 GLU A C 1
ATOM 3409 O O . GLU A 1 431 ? -7.121 19.984 16.234 1 86.69 431 GLU A O 1
ATOM 3414 N N . SER A 1 432 ? -8.023 20.234 18.25 1 89.56 432 SER A N 1
ATOM 3415 C CA . SER A 1 432 ? -8.25 21.656 18.047 1 89.56 432 SER A CA 1
ATOM 3416 C C . SER A 1 432 ? -6.938 22.422 17.953 1 89.56 432 SER A C 1
ATOM 3418 O O . SER A 1 432 ? -6.891 23.516 17.375 1 89.56 432 SER A O 1
ATOM 3420 N N . MET A 1 433 ? -5.918 21.859 18.531 1 90.12 433 MET A N 1
ATOM 3421 C CA . MET A 1 433 ? -4.625 22.547 18.531 1 90.12 433 MET A CA 1
ATOM 3422 C C . MET A 1 433 ? -3.803 22.141 17.312 1 90.12 433 MET A C 1
ATOM 3424 O O . MET A 1 433 ? -2.623 22.484 17.203 1 90.12 433 MET A O 1
ATOM 3428 N N . GLN A 1 434 ? -4.469 21.359 16.5 1 87.5 434 GLN A N 1
ATOM 3429 C CA . GLN A 1 434 ? -3.805 20.953 15.273 1 87.5 434 GLN A CA 1
ATOM 3430 C C . GLN A 1 434 ? -4.383 21.688 14.07 1 87.5 434 GLN A C 1
ATOM 3432 O O . GLN A 1 434 ? -5.574 22 14.039 1 87.5 434 GLN A O 1
ATOM 3437 N N . GLY A 1 435 ? -3.641 22.438 13.273 1 83.06 435 GLY A N 1
ATOM 3438 C CA . GLY A 1 435 ? -4.16 23.109 12.094 1 83.06 435 GLY A CA 1
ATOM 3439 C C . GLY A 1 435 ? -3.221 24.172 11.539 1 83.06 435 GLY A C 1
ATOM 3440 O O . GLY A 1 435 ? -2.203 24.484 12.156 1 83.06 435 GLY A O 1
ATOM 3441 N N . LYS A 1 436 ? -3.717 24.641 10.438 1 84.5 436 LYS A N 1
ATOM 3442 C CA . LYS A 1 436 ? -2.902 25.656 9.766 1 84.5 436 LYS A CA 1
ATOM 3443 C C . LYS A 1 436 ? -2.883 26.953 10.562 1 84.5 436 LYS A C 1
ATOM 3445 O O . LYS A 1 436 ? -3.91 27.375 11.109 1 84.5 436 LYS A O 1
ATOM 3450 N N . GLU A 1 437 ? -1.79 27.547 10.797 1 84.44 437 GLU A N 1
ATOM 3451 C CA . GLU A 1 437 ? -1.559 28.859 11.391 1 84.44 437 GLU A CA 1
ATOM 3452 C C . GLU A 1 437 ? -1.834 28.828 12.891 1 84.44 437 GLU A C 1
ATOM 3454 O O . GLU A 1 437 ? -2.135 29.875 13.492 1 84.44 437 GLU A O 1
ATOM 3459 N N . GLU A 1 438 ? -1.825 27.609 13.383 1 88.5 438 GLU A N 1
ATOM 3460 C CA . GLU A 1 438 ? -1.869 27.516 14.836 1 88.5 438 GLU A CA 1
ATOM 3461 C C . GLU A 1 438 ? -0.603 28.078 15.469 1 88.5 438 GLU A C 1
ATOM 3463 O O . GLU A 1 438 ? 0.505 27.828 14.992 1 88.5 438 GLU A O 1
ATOM 3468 N N . ASN A 1 439 ? -0.755 28.938 16.453 1 88.5 439 ASN A N 1
ATOM 3469 C CA . ASN A 1 439 ? 0.395 29.547 17.109 1 88.5 439 ASN A CA 1
ATOM 3470 C C . ASN A 1 439 ? 0.29 29.453 18.625 1 88.5 439 ASN A C 1
ATOM 3472 O O . ASN A 1 439 ? -0.636 28.828 19.141 1 88.5 439 ASN A O 1
ATOM 3476 N N . VAL A 1 440 ? 1.174 30.016 19.297 1 86.62 440 VAL A N 1
ATOM 3477 C CA . VAL A 1 440 ? 1.294 29.875 20.734 1 86.62 440 VAL A CA 1
ATOM 3478 C C . VAL A 1 440 ? 0.117 30.578 21.422 1 86.62 440 VAL A C 1
ATOM 3480 O O . VAL A 1 440 ? -0.385 30.094 22.438 1 86.62 440 VAL A O 1
ATOM 3483 N N . LEU A 1 441 ? -0.362 31.656 20.859 1 86.5 441 LEU A N 1
ATOM 3484 C CA . LEU A 1 441 ? -1.443 32.406 21.469 1 86.5 441 LEU A CA 1
ATOM 3485 C C . LEU A 1 441 ? -2.77 31.672 21.344 1 86.5 441 LEU A C 1
ATOM 3487 O O . LEU A 1 441 ? -3.498 31.547 22.328 1 86.5 441 LEU A O 1
ATOM 3491 N N . THR A 1 442 ? -3.035 31.203 20.156 1 87.56 442 THR A N 1
ATOM 3492 C CA . THR A 1 442 ? -4.293 30.484 19.953 1 87.56 442 THR A CA 1
ATOM 3493 C C . THR A 1 442 ? -4.316 29.188 20.75 1 87.56 442 THR A C 1
ATOM 3495 O O . THR A 1 442 ? -5.344 28.828 21.344 1 87.56 442 THR A O 1
ATOM 3498 N N . SER A 1 443 ? -3.248 28.469 20.812 1 88.62 443 SER A N 1
ATOM 3499 C CA . SER A 1 443 ? -3.172 27.219 21.578 1 88.62 443 SER A CA 1
ATOM 3500 C C . SER A 1 443 ? -3.334 27.484 23.062 1 88.62 443 SER A C 1
ATOM 3502 O O . SER A 1 443 ? -3.979 26.703 23.781 1 88.62 443 SER A O 1
ATOM 3504 N N . SER A 1 444 ? -2.75 28.547 23.484 1 85.31 444 SER A N 1
ATOM 3505 C CA . SER A 1 444 ? -2.879 28.906 24.906 1 85.31 444 SER A CA 1
ATOM 3506 C C . SER A 1 444 ? -4.324 29.234 25.25 1 85.31 444 SER A C 1
ATOM 3508 O O . SER A 1 444 ? -4.785 28.938 26.359 1 85.31 444 SER A O 1
ATOM 3510 N N . ASP A 1 445 ? -4.98 29.906 24.359 1 84.75 445 ASP A N 1
ATOM 3511 C CA . ASP A 1 445 ? -6.391 30.234 24.578 1 84.75 445 ASP A CA 1
ATOM 3512 C C . ASP A 1 445 ? -7.23 28.953 24.688 1 84.75 445 ASP A C 1
ATOM 3514 O O . ASP A 1 445 ? -8.141 28.875 25.516 1 84.75 445 ASP A O 1
ATOM 3518 N N . LYS A 1 446 ? -6.941 28.094 23.859 1 88.38 446 LYS A N 1
ATOM 3519 C CA . LYS A 1 446 ? -7.676 26.828 23.875 1 88.38 446 LYS A CA 1
ATOM 3520 C C . LYS A 1 446 ? -7.426 26.062 25.172 1 88.38 446 LYS A C 1
ATOM 3522 O O . LYS A 1 446 ? -8.352 25.469 25.75 1 88.38 446 LYS A O 1
ATOM 3527 N N . LEU A 1 447 ? -6.254 26.078 25.641 1 86.25 447 LEU A N 1
ATOM 3528 C CA . LEU A 1 447 ? -5.906 25.422 26.906 1 86.25 447 LEU A CA 1
ATOM 3529 C C . LEU A 1 447 ? -6.582 26.109 28.078 1 86.25 447 LEU A C 1
ATOM 3531 O O . LEU A 1 447 ? -7.098 25.438 28.984 1 86.25 447 LEU A O 1
ATOM 3535 N N . LYS A 1 448 ? -6.57 27.391 28.031 1 84.5 448 LYS A N 1
ATOM 3536 C CA . LYS A 1 448 ? -7.242 28.156 29.078 1 84.5 448 LYS A CA 1
ATOM 3537 C C . LYS A 1 448 ? -8.75 27.891 29.062 1 84.5 448 LYS A C 1
ATOM 3539 O O . LYS A 1 448 ? -9.375 27.812 30.125 1 84.5 448 LYS A O 1
ATOM 3544 N N . GLY A 1 449 ? -9.242 27.906 27.875 1 87.81 449 GLY A N 1
ATOM 3545 C CA . GLY A 1 449 ? -10.648 27.547 27.75 1 87.81 449 GLY A CA 1
ATOM 3546 C C . GLY A 1 449 ? -10.969 26.188 28.344 1 87.81 449 GLY A C 1
ATOM 3547 O O . GLY A 1 449 ? -12 26.016 29 1 87.81 449 GLY A O 1
ATOM 3548 N N . PHE A 1 450 ? -10.133 25.266 28.125 1 90.69 450 PHE A N 1
ATOM 3549 C CA . PHE A 1 450 ? -10.336 23.922 28.656 1 90.69 450 PHE A CA 1
ATOM 3550 C C . PHE A 1 450 ? -10.211 23.922 30.172 1 90.69 450 PHE A C 1
ATOM 3552 O O . PHE A 1 450 ? -10.945 23.219 30.859 1 90.69 450 PHE A O 1
ATOM 3559 N N . LEU A 1 451 ? -9.32 24.703 30.688 1 88.06 451 LEU A N 1
ATOM 3560 C CA . LEU A 1 451 ? -9.156 24.844 32.125 1 88.06 451 LEU A CA 1
ATOM 3561 C C . LEU A 1 451 ? -10.43 25.375 32.781 1 88.06 451 LEU A C 1
ATOM 3563 O O . LEU A 1 451 ? -10.852 24.891 33.844 1 88.06 451 LEU A O 1
ATOM 3567 N N . LYS A 1 452 ? -10.992 26.328 32.156 1 89.94 452 LYS A N 1
ATOM 3568 C CA . LYS A 1 452 ? -12.25 26.875 32.656 1 89.94 452 LYS A CA 1
ATOM 3569 C C . LYS A 1 452 ? -13.367 25.828 32.594 1 89.94 452 LYS A C 1
ATOM 3571 O O . LYS A 1 452 ? -14.211 25.781 33.5 1 89.94 452 LYS A O 1
ATOM 3576 N N . LYS A 1 453 ? -13.352 25.078 31.578 1 92.38 453 LYS A N 1
ATOM 3577 C CA . LYS A 1 453 ? -14.328 24 31.484 1 92.38 453 LYS A CA 1
ATOM 3578 C C . LYS A 1 453 ? -14.164 23 32.625 1 92.38 453 LYS A C 1
ATOM 3580 O O . LYS A 1 453 ? -15.156 22.531 33.188 1 92.38 453 LYS A O 1
ATOM 3585 N N . LEU A 1 454 ? -12.938 22.719 32.938 1 92.12 454 LEU A N 1
ATOM 3586 C CA . LEU A 1 454 ? -12.672 21.797 34.031 1 92.12 454 LEU A CA 1
ATOM 3587 C C . LEU A 1 454 ? -13.234 22.328 35.344 1 92.12 454 LEU A C 1
ATOM 3589 O O . LEU A 1 454 ? -13.797 21.562 36.125 1 92.12 454 LEU A O 1
ATOM 3593 N N . GLN A 1 455 ? -13.156 23.594 35.5 1 92.88 455 GLN A N 1
ATOM 3594 C CA . GLN A 1 455 ? -13.664 24.219 36.719 1 92.88 455 GLN A CA 1
ATOM 3595 C C . GLN A 1 455 ? -15.195 24.156 36.75 1 92.88 455 GLN A C 1
ATOM 3597 O O . GLN A 1 455 ? -15.773 23.891 37.812 1 92.88 455 GLN A O 1
ATOM 3602 N N . VAL A 1 456 ? -15.734 24.375 35.625 1 94.94 456 VAL A N 1
ATOM 3603 C CA . VAL A 1 456 ? -17.188 24.281 35.531 1 94.94 456 VAL A CA 1
ATOM 3604 C C . VAL A 1 456 ? -17.641 22.859 35.812 1 94.94 456 VAL A C 1
ATOM 3606 O O . VAL A 1 456 ? -18.594 22.625 36.562 1 94.94 456 VAL A O 1
ATOM 3609 N N . TRP A 1 457 ? -16.938 21.906 35.25 1 95.56 457 TRP A N 1
ATOM 3610 C CA . TRP A 1 457 ? -17.281 20.5 35.438 1 95.56 457 TRP A CA 1
ATOM 3611 C C . TRP A 1 457 ? -17.156 20.094 36.906 1 95.56 457 TRP A C 1
ATOM 3613 O O . TRP A 1 457 ? -18 19.375 37.438 1 95.56 457 TRP A O 1
ATOM 3623 N N . LYS A 1 458 ? -16.156 20.547 37.531 1 94.38 458 LYS A N 1
ATOM 3624 C CA . LYS A 1 458 ? -15.938 20.219 38.938 1 94.38 458 LYS A CA 1
ATOM 3625 C C . LYS A 1 458 ? -17.094 20.703 39.812 1 94.38 458 LYS A C 1
ATOM 3627 O O . LYS A 1 458 ? -17.562 19.984 40.688 1 94.38 458 LYS A O 1
ATOM 3632 N N . ARG A 1 459 ? -17.562 21.875 39.531 1 94.38 459 ARG A N 1
ATOM 3633 C CA . ARG A 1 459 ? -18.672 22.422 40.281 1 94.38 459 ARG A CA 1
ATOM 3634 C C . ARG A 1 459 ? -19.938 21.609 40.094 1 94.38 459 ARG A C 1
ATOM 3636 O O . ARG A 1 459 ? -20.688 21.359 41.031 1 94.38 459 ARG A O 1
ATOM 3643 N N . HIS A 1 460 ? -20.156 21.188 38.938 1 94.5 460 HIS A N 1
ATOM 3644 C CA . HIS A 1 460 ? -21.328 20.375 38.656 1 94.5 460 HIS A CA 1
ATOM 3645 C C . HIS A 1 460 ? -21.219 19 39.281 1 94.5 460 HIS A C 1
ATOM 3647 O O . HIS A 1 460 ? -22.219 18.453 39.781 1 94.5 460 HIS A O 1
ATOM 3653 N N . VAL A 1 461 ? -20.047 18.422 39.219 1 95.19 461 VAL A N 1
ATOM 3654 C CA . VAL A 1 461 ? -19.828 17.094 39.781 1 95.19 461 VAL A CA 1
ATOM 3655 C C . VAL A 1 461 ? -19.969 17.141 41.312 1 95.19 461 VAL A C 1
ATOM 3657 O O . VAL A 1 461 ? -20.453 16.188 41.906 1 95.19 461 VAL A O 1
ATOM 3660 N N . GLU A 1 462 ? -19.531 18.25 41.875 1 93.38 462 GLU A N 1
ATOM 3661 C CA . GLU A 1 462 ? -19.703 18.438 43.312 1 93.38 462 GLU A CA 1
ATOM 3662 C C . GLU A 1 462 ? -21.172 18.359 43.719 1 93.38 462 GLU A C 1
ATOM 3664 O O . GLU A 1 462 ? -21.516 17.922 44.812 1 93.38 462 GLU A O 1
ATOM 3669 N N . ASN A 1 463 ? -22.016 18.766 42.781 1 91.81 463 ASN A N 1
ATOM 3670 C CA . ASN A 1 463 ? -23.453 18.688 43 1 91.81 463 ASN A CA 1
ATOM 3671 C C . ASN A 1 463 ? -24.031 17.391 42.438 1 91.81 463 ASN A C 1
ATOM 3673 O O . ASN A 1 463 ? -25.234 17.297 42.188 1 91.81 463 ASN A O 1
ATOM 3677 N N . LYS A 1 464 ? -23.172 16.469 42.094 1 89.81 464 LYS A N 1
ATOM 3678 C CA . LYS A 1 464 ? -23.5 15.117 41.688 1 89.81 464 LYS A CA 1
ATOM 3679 C C . LYS A 1 464 ? -24.141 15.117 40.281 1 89.81 464 LYS A C 1
ATOM 3681 O O . LYS A 1 464 ? -24.969 14.258 39.969 1 89.81 464 LYS A O 1
ATOM 3686 N N . SER A 1 465 ? -23.781 16.109 39.625 1 91.56 465 SER A N 1
ATOM 3687 C CA . SER A 1 465 ? -24.234 16.141 38.25 1 91.56 465 SER A CA 1
ATOM 3688 C C . SER A 1 465 ? -23.156 15.68 37.281 1 91.56 465 SER A C 1
ATOM 3690 O O . SER A 1 465 ? -22.062 16.234 37.25 1 91.56 465 SER A O 1
ATOM 3692 N N . LEU A 1 466 ? -23.422 14.664 36.531 1 94.06 466 LEU A N 1
ATOM 3693 C CA . LEU A 1 466 ? -22.453 14.109 35.594 1 94.06 466 LEU A CA 1
ATOM 3694 C C . LEU A 1 466 ? -22.922 14.281 34.156 1 94.06 466 LEU A C 1
ATOM 3696 O O . LEU A 1 466 ? -22.562 13.492 33.281 1 94.06 466 LEU A O 1
ATOM 3700 N N . LYS A 1 467 ? -23.641 15.281 33.781 1 91.31 467 LYS A N 1
ATOM 3701 C CA . LYS A 1 467 ? -24.297 15.469 32.5 1 91.31 467 LYS A CA 1
ATOM 3702 C C . LYS A 1 467 ? -23.266 15.734 31.391 1 91.31 467 LYS A C 1
ATOM 3704 O O . LYS A 1 467 ? -23.531 15.477 30.219 1 91.31 467 LYS A O 1
ATOM 3709 N N . MET A 1 468 ? -22.141 16.25 31.75 1 93.44 468 MET A N 1
ATOM 3710 C CA . MET A 1 468 ? -21.109 16.562 30.766 1 93.44 468 MET A CA 1
ATOM 3711 C C . MET A 1 468 ? -20.438 15.297 30.25 1 93.44 468 MET A C 1
ATOM 3713 O O . MET A 1 468 ? -19.734 15.328 29.234 1 93.44 468 MET A O 1
ATOM 3717 N N . PHE A 1 469 ? -20.656 14.219 31 1 95 469 PHE A N 1
ATOM 3718 C CA . PHE A 1 469 ? -20.156 12.898 30.641 1 95 469 PHE A CA 1
ATOM 3719 C C . PHE A 1 469 ? -21.297 11.961 30.297 1 95 469 PHE A C 1
ATOM 3721 O O . PHE A 1 469 ? -21.734 11.18 31.141 1 95 469 PHE A O 1
ATOM 3728 N N . PRO A 1 470 ? -21.656 11.914 29.078 1 93.44 470 PRO A N 1
ATOM 3729 C CA . PRO A 1 470 ? -22.906 11.25 28.688 1 93.44 470 PRO A CA 1
ATOM 3730 C C . PRO A 1 470 ? -22.906 9.758 29.016 1 93.44 470 PRO A C 1
ATOM 3732 O O . PRO A 1 470 ? -23.906 9.234 29.516 1 93.44 470 PRO A O 1
ATOM 3735 N N . LEU A 1 471 ? -21.875 9.031 28.703 1 93.75 471 LEU A N 1
ATOM 3736 C CA . LEU A 1 471 ? -21.828 7.602 28.984 1 93.75 471 LEU A CA 1
ATOM 3737 C C . LEU A 1 471 ? -21.859 7.336 30.484 1 93.75 471 LEU A C 1
ATOM 3739 O O . LEU A 1 471 ? -22.531 6.398 30.938 1 93.75 471 LEU A O 1
ATOM 3743 N N . THR A 1 472 ? -21.109 8.133 31.25 1 94.56 472 THR A N 1
ATOM 3744 C CA . THR A 1 472 ? -21.094 8.008 32.688 1 94.56 472 THR A CA 1
ATOM 3745 C C . THR A 1 472 ? -22.469 8.32 33.281 1 94.56 472 THR A C 1
ATOM 3747 O O . THR A 1 472 ? -22.922 7.645 34.219 1 94.56 472 THR A O 1
ATOM 3750 N N . PHE A 1 473 ? -23.094 9.336 32.719 1 93.94 473 PHE A N 1
ATOM 3751 C CA . PHE A 1 473 ? -24.406 9.75 33.188 1 93.94 473 PHE A CA 1
ATOM 3752 C C . PHE A 1 473 ? -25.438 8.656 32.938 1 93.94 473 PHE A C 1
ATOM 3754 O O . PHE A 1 473 ? -26.344 8.461 33.75 1 93.94 473 PHE A O 1
ATOM 3761 N N . ASP A 1 474 ? -25.297 7.984 31.922 1 93.69 474 ASP A N 1
ATOM 3762 C CA . ASP A 1 474 ? -26.234 6.922 31.562 1 93.69 474 ASP A CA 1
ATOM 3763 C C . ASP A 1 474 ? -26.156 5.77 32.562 1 93.69 474 ASP A C 1
ATOM 3765 O O . ASP A 1 474 ? -27.188 5.191 32.938 1 93.69 474 ASP A O 1
ATOM 3769 N N . ILE A 1 475 ? -25.016 5.391 33.031 1 93.31 475 ILE A N 1
ATOM 3770 C CA . ILE A 1 475 ? -24.828 4.242 33.906 1 93.31 475 ILE A CA 1
ATOM 3771 C C . ILE A 1 475 ? -24.969 4.676 35.375 1 93.31 475 ILE A C 1
ATOM 3773 O O . ILE A 1 475 ? -25.359 3.877 36.219 1 93.31 475 ILE A O 1
ATOM 3777 N N . ASP A 1 476 ? -24.531 5.922 35.656 1 93.06 476 ASP A N 1
ATOM 3778 C CA . ASP A 1 476 ? -24.562 6.465 37.031 1 93.06 476 ASP A CA 1
ATOM 3779 C C . ASP A 1 476 ? -25.234 7.836 37.031 1 93.06 476 ASP A C 1
ATOM 3781 O O . ASP A 1 476 ? -24.594 8.844 37.375 1 93.06 476 ASP A O 1
ATOM 3785 N N . PRO A 1 477 ? -26.484 7.895 36.812 1 91.88 477 PRO A N 1
ATOM 3786 C CA . PRO A 1 477 ? -27.188 9.172 36.688 1 91.88 477 PRO A CA 1
ATOM 3787 C C . PRO A 1 477 ? -27.172 9.984 38 1 91.88 477 PRO A C 1
ATOM 3789 O O . PRO A 1 477 ? -27.203 11.219 37.938 1 91.88 477 PRO A O 1
ATOM 3792 N N . GLN A 1 478 ? -27.156 9.297 39.125 1 90.81 478 GLN A N 1
ATOM 3793 C CA . GLN A 1 478 ? -27.234 10.016 40.406 1 90.81 478 GLN A CA 1
ATOM 3794 C C . GLN A 1 478 ? -25.828 10.336 40.906 1 90.81 478 GLN A C 1
ATOM 3796 O O . GLN A 1 478 ? -25.688 11.078 41.906 1 90.81 478 GLN A O 1
ATOM 3801 N N . GLY A 1 479 ? -24.828 9.828 40.312 1 88.94 479 GLY A N 1
ATOM 3802 C CA . GLY A 1 479 ? -23.453 10.125 40.656 1 88.94 479 GLY A CA 1
ATOM 3803 C C . GLY A 1 479 ? -23.016 9.461 41.938 1 88.94 479 GLY A C 1
ATOM 3804 O O . GLY A 1 479 ? -22.078 9.93 42.625 1 88.94 479 GLY A O 1
ATOM 3805 N N . ASP A 1 480 ? -23.609 8.422 42.281 1 89.19 480 ASP A N 1
ATOM 3806 C CA . ASP A 1 480 ? -23.344 7.766 43.562 1 89.19 480 ASP A CA 1
ATOM 3807 C C . ASP A 1 480 ? -22.078 6.906 43.469 1 89.19 480 ASP A C 1
ATOM 3809 O O . ASP A 1 480 ? -21.375 6.75 44.469 1 89.19 480 ASP A O 1
ATOM 3813 N N . ILE A 1 481 ? -21.781 6.445 42.375 1 87.94 481 ILE A N 1
ATOM 3814 C CA . ILE A 1 481 ? -20.688 5.5 42.219 1 87.94 481 ILE A CA 1
ATOM 3815 C C . ILE A 1 481 ? -19.406 6.246 41.844 1 87.94 481 ILE A C 1
ATOM 3817 O O . ILE A 1 481 ? -18.344 6.02 42.438 1 87.94 481 ILE A O 1
ATOM 3821 N N . THR A 1 482 ? -19.5 7.16 40.875 1 91 482 THR A N 1
ATOM 3822 C CA . THR A 1 482 ? -18.281 7.641 40.219 1 91 482 THR A CA 1
ATOM 3823 C C . THR A 1 482 ? -18.016 9.102 40.562 1 91 482 THR A C 1
ATOM 3825 O O . THR A 1 482 ? -16.938 9.617 40.312 1 91 482 THR A O 1
ATOM 3828 N N . ALA A 1 483 ? -18.938 9.828 41.219 1 93.12 483 ALA A N 1
ATOM 3829 C CA . ALA A 1 483 ? -18.828 11.273 41.375 1 93.12 483 ALA A CA 1
ATOM 3830 C C . ALA A 1 483 ? -17.531 11.656 42.094 1 93.12 483 ALA A C 1
ATOM 3832 O O . ALA A 1 483 ? -16.828 12.578 41.688 1 93.12 483 ALA A O 1
ATOM 3833 N N . GLN A 1 484 ? -17.281 10.938 43.156 1 93.5 484 GLN A N 1
ATOM 3834 C CA . GLN A 1 484 ? -16.078 11.25 43.906 1 93.5 484 GLN A CA 1
ATOM 3835 C C . GLN A 1 484 ? -14.82 10.961 43.094 1 93.5 484 GLN A C 1
ATOM 3837 O O . GLN A 1 484 ? -13.859 11.734 43.125 1 93.5 484 GLN A O 1
ATOM 3842 N N . LEU A 1 485 ? -14.805 9.922 42.406 1 93.69 485 LEU A N 1
ATOM 3843 C CA . LEU A 1 485 ? -13.672 9.555 41.562 1 93.69 485 LEU A CA 1
ATOM 3844 C C . LEU A 1 485 ? -13.461 10.586 40.469 1 93.69 485 LEU A C 1
ATOM 3846 O O . LEU A 1 485 ? -12.328 10.961 40.156 1 93.69 485 LEU A O 1
ATOM 3850 N N . VAL A 1 486 ? -14.539 10.984 39.906 1 94.88 486 VAL A N 1
ATOM 3851 C CA . VAL A 1 486 ? -14.492 11.961 38.812 1 94.88 486 VAL A CA 1
ATOM 3852 C C . VAL A 1 486 ? -13.969 13.289 39.344 1 94.88 486 VAL A C 1
ATOM 3854 O O . VAL A 1 486 ? -13.109 13.922 38.719 1 94.88 486 VAL A O 1
ATOM 3857 N N . LEU A 1 487 ? -14.484 13.633 40.438 1 94.62 487 LEU A N 1
ATOM 3858 C CA . LEU A 1 487 ? -14.07 14.891 41.062 1 94.62 487 LEU A CA 1
ATOM 3859 C C . LEU A 1 487 ? -12.578 14.875 41.375 1 94.62 487 LEU A C 1
ATOM 3861 O O . LEU A 1 487 ? -11.875 15.859 41.125 1 94.62 487 LEU A O 1
ATOM 3865 N N . ASN A 1 488 ? -12.133 13.797 41.875 1 93.56 488 ASN A N 1
ATOM 3866 C CA . ASN A 1 488 ? -10.711 13.672 42.188 1 93.56 488 ASN A CA 1
ATOM 3867 C C . ASN A 1 488 ? -9.844 13.766 40.938 1 93.56 488 ASN A C 1
ATOM 3869 O O . ASN A 1 488 ? -8.812 14.438 40.938 1 93.56 488 ASN A O 1
ATOM 3873 N N . HIS A 1 489 ? -10.25 13.125 39.938 1 93.25 489 HIS A N 1
ATOM 3874 C CA . HIS A 1 489 ? -9.469 13.141 38.719 1 93.25 489 HIS A CA 1
ATOM 3875 C C . HIS A 1 489 ? -9.469 14.523 38.062 1 93.25 489 HIS A C 1
ATOM 3877 O O . HIS A 1 489 ? -8.438 14.984 37.562 1 93.25 489 HIS A O 1
ATOM 3883 N N . LEU A 1 490 ? -10.609 15.125 38.062 1 93.31 490 LEU A N 1
ATOM 3884 C CA . LEU A 1 490 ? -10.703 16.453 37.5 1 93.31 490 LEU A CA 1
ATOM 3885 C C . LEU A 1 490 ? -9.836 17.453 38.281 1 93.31 490 LEU A C 1
ATOM 3887 O O . LEU A 1 490 ? -9.219 18.344 37.656 1 93.31 490 LEU A O 1
ATOM 3891 N N . THR A 1 491 ? -9.82 17.281 39.5 1 91.69 491 THR A N 1
ATOM 3892 C CA . THR A 1 491 ? -8.977 18.141 40.312 1 91.69 491 THR A CA 1
ATOM 3893 C C . THR A 1 491 ? -7.496 17.906 40.031 1 91.69 491 THR A C 1
ATOM 3895 O O . THR A 1 491 ? -6.719 18.859 39.938 1 91.69 491 THR A O 1
ATOM 3898 N N . ASP A 1 492 ? -7.191 16.688 39.844 1 89 492 ASP A N 1
ATOM 3899 C CA . ASP A 1 492 ? -5.82 16.359 39.5 1 89 492 ASP A CA 1
ATOM 3900 C C . ASP A 1 492 ? -5.449 16.953 38.125 1 89 492 ASP A C 1
ATOM 3902 O O . ASP A 1 492 ? -4.328 17.438 37.938 1 89 492 ASP A O 1
ATOM 3906 N N . LEU A 1 493 ? -6.348 16.859 37.219 1 88.69 493 LEU A N 1
ATOM 3907 C CA . LEU A 1 493 ? -6.117 17.406 35.875 1 88.69 493 LEU A CA 1
ATOM 3908 C C . LEU A 1 493 ? -5.945 18.922 35.938 1 88.69 493 LEU A C 1
ATOM 3910 O O . LEU A 1 493 ? -5.078 19.469 35.25 1 88.69 493 LEU A O 1
ATOM 3914 N N . GLU A 1 494 ? -6.766 19.531 36.688 1 87.94 494 GLU A N 1
ATOM 3915 C CA . GLU A 1 494 ? -6.676 20.969 36.844 1 87.94 494 GLU A CA 1
ATOM 3916 C C . GLU A 1 494 ? -5.336 21.375 37.469 1 87.94 494 GLU A C 1
ATOM 3918 O O . GLU A 1 494 ? -4.703 22.328 37 1 87.94 494 GLU A O 1
ATOM 3923 N N . ASP A 1 495 ? -4.945 20.672 38.406 1 85.25 495 ASP A N 1
ATOM 3924 C CA . ASP A 1 495 ? -3.674 20.953 39.062 1 85.25 495 ASP A CA 1
ATOM 3925 C C . ASP A 1 495 ? -2.498 20.75 38.125 1 85.25 495 ASP A C 1
ATOM 3927 O O . ASP A 1 495 ? -1.54 21.531 38.125 1 85.25 495 ASP A O 1
ATOM 3931 N N . SER A 1 496 ? -2.605 19.734 37.406 1 82.06 496 SER A N 1
ATOM 3932 C CA . SER A 1 496 ? -1.541 19.453 36.469 1 82.06 496 SER A CA 1
ATOM 3933 C C . SER A 1 496 ? -1.443 20.547 35.406 1 82.06 496 SER A C 1
ATOM 3935 O O . SER A 1 496 ? -0.354 20.844 34.906 1 82.06 496 SER A O 1
ATOM 3937 N N . MET A 1 497 ? -2.518 21.078 35.031 1 81.81 497 MET A N 1
ATOM 3938 C CA . MET A 1 497 ? -2.541 22.109 34 1 81.81 497 MET A CA 1
ATOM 3939 C C . MET A 1 497 ? -2.037 23.438 34.531 1 81.81 497 MET A C 1
ATOM 3941 O O . MET A 1 497 ? -1.44 24.234 33.812 1 81.81 497 MET A O 1
ATOM 3945 N N . THR A 1 498 ? -2.393 23.625 35.75 1 75.38 498 THR A N 1
ATOM 3946 C CA . THR A 1 498 ? -2.025 24.906 36.344 1 75.38 498 THR A CA 1
ATOM 3947 C C . THR A 1 498 ? -0.577 24.875 36.844 1 75.38 498 THR A C 1
ATOM 3949 O O . THR A 1 498 ? 0.075 25.906 36.938 1 75.38 498 THR A O 1
ATOM 3952 N N . GLN A 1 499 ? -0.262 23.641 37.219 1 65 499 GLN A N 1
ATOM 3953 C CA . GLN A 1 499 ? 1.106 23.562 37.719 1 65 499 GLN A CA 1
ATOM 3954 C C . GLN A 1 499 ? 2.113 23.812 36.594 1 65 499 GLN A C 1
ATOM 3956 O O . GLN A 1 499 ? 1.892 23.422 35.438 1 65 499 GLN A O 1
ATOM 3961 N N . TYR A 1 500 ? 2.705 25 36.562 1 53.03 500 TYR A N 1
ATOM 3962 C CA . TYR A 1 500 ? 3.654 25.688 35.688 1 53.03 500 TYR A CA 1
ATOM 3963 C C . TYR A 1 500 ? 4.527 24.688 34.938 1 53.03 500 TYR A C 1
ATOM 3965 O O . TYR A 1 500 ? 5.043 25 33.875 1 53.03 500 TYR A O 1
ATOM 3973 N N . GLN A 1 501 ? 4.543 23.516 35.469 1 54.84 501 GLN A N 1
ATOM 3974 C CA . GLN A 1 501 ? 5.609 22.688 34.906 1 54.84 501 GLN A CA 1
ATOM 3975 C C . GLN A 1 501 ? 5.289 22.25 33.469 1 54.84 501 GLN A C 1
ATOM 3977 O O . GLN A 1 501 ? 6.176 22.188 32.625 1 54.84 501 GLN A O 1
ATOM 3982 N N . TYR A 1 502 ? 4.039 22 33.219 1 57.22 502 TYR A N 1
ATOM 3983 C CA . TYR A 1 502 ? 3.785 21.469 31.891 1 57.22 502 TYR A CA 1
ATOM 3984 C C . TYR A 1 502 ? 3.475 22.594 30.906 1 57.22 502 TYR A C 1
ATOM 3986 O O . TYR A 1 502 ? 3.803 22.5 29.719 1 57.22 502 TYR A O 1
ATOM 3994 N N . PHE A 1 503 ? 2.877 23.547 31.391 1 59.03 503 PHE A N 1
ATOM 3995 C CA . PHE A 1 503 ? 2.59 24.656 30.5 1 59.03 503 PHE A CA 1
ATOM 3996 C C . PHE A 1 503 ? 3.115 25.969 31.094 1 59.03 503 PHE A C 1
ATOM 3998 O O . PHE A 1 503 ? 2.479 26.562 31.969 1 59.03 503 PHE A O 1
ATOM 4005 N N . PRO A 1 504 ? 4.52 26 31.062 1 52.62 504 PRO A N 1
ATOM 4006 C CA . PRO A 1 504 ? 5.062 27.234 31.641 1 52.62 504 PRO A CA 1
ATOM 4007 C C . PRO A 1 504 ? 4.133 28.438 31.469 1 52.62 504 PRO A C 1
ATOM 4009 O O . PRO A 1 504 ? 3.375 28.484 30.5 1 52.62 504 PRO A O 1
ATOM 4012 N N . ARG A 1 505 ? 3.883 29.047 32.469 1 48.19 505 ARG A N 1
ATOM 4013 C CA . ARG A 1 505 ? 3.158 30.312 32.469 1 48.19 505 ARG A CA 1
ATOM 4014 C C . ARG A 1 505 ? 3.498 31.141 31.25 1 48.19 505 ARG A C 1
ATOM 4016 O O . ARG A 1 505 ? 4.527 31.828 31.203 1 48.19 505 ARG A O 1
ATOM 4023 N N . ILE A 1 506 ? 3.549 30.609 30.156 1 49.91 506 ILE A N 1
ATOM 4024 C CA . ILE A 1 506 ? 3.621 31.547 29.047 1 49.91 506 ILE A CA 1
ATOM 4025 C C . ILE A 1 506 ? 2.836 32.812 29.375 1 49.91 506 ILE A C 1
ATOM 4027 O O . ILE A 1 506 ? 1.615 32.75 29.547 1 49.91 506 ILE A O 1
ATOM 4031 N N . SER A 1 507 ? 3.328 33.438 30.359 1 56.88 507 SER A N 1
ATOM 4032 C CA . SER A 1 507 ? 2.641 34.688 30.672 1 56.88 507 SER A CA 1
ATOM 4033 C C . SER A 1 507 ? 2.051 35.344 29.422 1 56.88 507 SER A C 1
ATOM 4035 O O . SER A 1 507 ? 2.676 36.188 28.812 1 56.88 507 SER A O 1
ATOM 4037 N N . VAL A 1 508 ? 1.191 34.562 28.766 1 63.12 508 VAL A N 1
ATOM 4038 C CA . VAL A 1 508 ? 0.535 34.938 27.516 1 63.12 508 VAL A CA 1
ATOM 4039 C C . VAL A 1 508 ? -0.151 36.312 27.688 1 63.12 508 VAL A C 1
ATOM 4041 O O . VAL A 1 508 ? -0.441 37 26.703 1 63.12 508 VAL A O 1
ATOM 4044 N N . ASP A 1 509 ? -0.223 36.625 28.969 1 71.94 509 ASP A N 1
ATOM 4045 C CA . ASP A 1 509 ? -0.83 37.938 29.188 1 71.94 509 ASP A CA 1
ATOM 4046 C C . ASP A 1 509 ? 0.084 39.062 28.688 1 71.94 509 ASP A C 1
ATOM 4048 O O . ASP A 1 509 ? -0.388 40.125 28.344 1 71.94 509 ASP A O 1
ATOM 4052 N N . LYS A 1 510 ? 1.304 38.562 28.688 1 75.88 510 LYS A N 1
ATOM 4053 C CA . LYS A 1 510 ? 2.275 39.531 28.219 1 75.88 510 LYS A CA 1
ATOM 4054 C C . LYS A 1 510 ? 2.064 39.844 26.734 1 75.88 510 LYS A C 1
ATOM 4056 O O . LYS A 1 510 ? 2.49 40.875 26.25 1 75.88 510 LYS A O 1
ATOM 4061 N N . TYR A 1 511 ? 1.312 39 26.062 1 82.44 511 TYR A N 1
ATOM 4062 C CA . TYR A 1 511 ? 1.149 39.188 24.625 1 82.44 511 TYR A CA 1
ATOM 4063 C C . TYR A 1 511 ? -0.286 39.562 24.281 1 82.44 511 TYR A C 1
ATOM 4065 O O . TYR A 1 511 ? -0.721 39.406 23.141 1 82.44 511 TYR A O 1
ATOM 4073 N N . ASP A 1 512 ? -0.962 40.125 25.234 1 84.81 512 ASP A N 1
ATOM 4074 C CA . ASP A 1 512 ? -2.35 40.5 25 1 84.81 512 ASP A CA 1
ATOM 4075 C C . ASP A 1 512 ? -2.445 41.625 23.969 1 84.81 512 ASP A C 1
ATOM 4077 O O . ASP A 1 512 ? -3.414 41.688 23.203 1 84.81 512 ASP A O 1
ATOM 4081 N N . TRP A 1 513 ? -1.417 42.469 24.031 1 88.75 513 TRP A N 1
ATOM 4082 C CA . TRP A 1 513 ? -1.426 43.562 23.078 1 88.75 513 TRP A CA 1
ATOM 4083 C C . TRP A 1 513 ? -1.323 43.031 21.656 1 88.75 513 TRP A C 1
ATOM 4085 O O . TRP A 1 513 ? -1.772 43.719 20.719 1 88.75 513 TRP A O 1
ATOM 4095 N N . VAL A 1 514 ? -0.72 41.906 21.469 1 90 514 VAL A N 1
ATOM 4096 C CA . VAL A 1 514 ? -0.619 41.312 20.156 1 90 514 VAL A CA 1
ATOM 4097 C C . VAL A 1 514 ? -1.988 40.781 19.703 1 90 514 VAL A C 1
ATOM 4099 O O . VAL A 1 514 ? -2.387 40.969 18.562 1 90 514 VAL A O 1
ATOM 4102 N N . ARG A 1 515 ? -2.697 40.281 20.609 1 88.06 515 ARG A N 1
ATOM 4103 C CA . ARG A 1 515 ? -4.008 39.688 20.328 1 88.06 515 ARG A CA 1
ATOM 4104 C C . ARG A 1 515 ? -5.031 40.781 20.031 1 88.06 515 ARG A C 1
ATOM 4106 O O . ARG A 1 515 ? -5.828 40.688 19.094 1 88.06 515 ARG A O 1
ATOM 4113 N N . ASN A 1 516 ? -4.977 41.688 20.984 1 87.56 516 ASN A N 1
ATOM 4114 C CA . ASN A 1 516 ? -5.883 42.812 20.859 1 87.56 516 ASN A CA 1
ATOM 4115 C C . ASN A 1 516 ? -5.195 44.125 21.25 1 87.56 516 ASN A C 1
ATOM 4117 O O . ASN A 1 516 ? -5.191 44.5 22.422 1 87.56 516 ASN A O 1
ATOM 4121 N N . PRO A 1 517 ? -4.734 44.781 20.219 1 89.38 517 PRO A N 1
ATOM 4122 C CA . PRO A 1 517 ? -4.039 46.031 20.516 1 89.38 517 PRO A CA 1
ATOM 4123 C C . PRO A 1 517 ? -4.961 47.094 21.125 1 89.38 517 PRO A C 1
ATOM 4125 O O . PRO A 1 517 ? -4.484 48.094 21.672 1 89.38 517 PRO A O 1
ATOM 4128 N N . TYR A 1 518 ? -6.27 46.844 21.172 1 86.5 518 TYR A N 1
ATOM 4129 C CA . TYR A 1 518 ? -7.223 47.875 21.609 1 86.5 518 TYR A CA 1
ATOM 4130 C C . TYR A 1 518 ? -7.695 47.594 23.031 1 86.5 518 TYR A C 1
ATOM 4132 O O . TYR A 1 518 ? -8.352 48.438 23.656 1 86.5 518 TYR A O 1
ATOM 4140 N N . ALA A 1 519 ? -7.469 46.375 23.484 1 79.38 519 ALA A N 1
ATOM 4141 C CA . ALA A 1 519 ? -7.82 46.031 24.859 1 79.38 519 ALA A CA 1
ATOM 4142 C C . ALA A 1 519 ? -6.574 45.719 25.688 1 79.38 519 ALA A C 1
ATOM 4144 O O . ALA A 1 519 ? -6.336 44.562 26.062 1 79.38 519 ALA A O 1
ATOM 4145 N N . THR A 1 520 ? -5.754 46.75 25.844 1 75 520 THR A N 1
ATOM 4146 C CA . THR A 1 520 ? -4.484 46.469 26.5 1 75 520 THR A CA 1
ATOM 4147 C C . THR A 1 520 ? -4.535 46.875 27.984 1 75 520 THR A C 1
ATOM 4149 O O . THR A 1 520 ? -5.207 47.844 28.344 1 75 520 THR A O 1
ATOM 4152 N N . SER A 1 521 ? -4.062 45.906 28.734 1 71.94 521 SER A N 1
ATOM 4153 C CA . SER A 1 521 ? -3.883 46.219 30.156 1 71.94 521 SER A CA 1
ATOM 4154 C C . SER A 1 521 ? -2.479 46.75 30.438 1 71.94 521 SER A C 1
ATOM 4156 O O . SER A 1 521 ? -1.574 46.562 29.625 1 71.94 521 SER A O 1
ATOM 4158 N N . SER A 1 522 ? -2.346 47.438 31.516 1 69.38 522 SER A N 1
ATOM 4159 C CA . SER A 1 522 ? -1.061 48 31.906 1 69.38 522 SER A CA 1
ATOM 4160 C C . SER A 1 522 ? 0.002 46.938 32.062 1 69.38 522 SER A C 1
ATOM 4162 O O . SER A 1 522 ? 1.178 47.156 31.766 1 69.38 522 SER A O 1
ATOM 4164 N N . GLU A 1 523 ? -0.399 45.781 32.312 1 69.44 523 GLU A N 1
ATOM 4165 C CA . GLU A 1 523 ? 0.538 44.688 32.531 1 69.44 523 GLU A CA 1
ATOM 4166 C C . GLU A 1 523 ? 1.115 44.188 31.219 1 69.44 523 GLU A C 1
ATOM 4168 O O . GLU A 1 523 ? 2.297 43.844 31.141 1 69.44 523 GLU A O 1
ATOM 4173 N N . SER A 1 524 ? 0.376 44.25 30.25 1 70.38 524 SER A N 1
ATOM 4174 C CA . SER A 1 524 ? 0.787 43.688 28.969 1 70.38 524 SER A CA 1
ATOM 4175 C C . SER A 1 524 ? 1.75 44.625 28.25 1 70.38 524 SER A C 1
ATOM 4177 O O . SER A 1 524 ? 2.506 44.219 27.375 1 70.38 524 SER A O 1
ATOM 4179 N N . THR A 1 525 ? 1.776 45.875 28.688 1 76.25 525 THR A N 1
ATOM 4180 C CA . THR A 1 525 ? 2.602 46.844 27.969 1 76.25 525 THR A CA 1
ATOM 4181 C C . THR A 1 525 ? 3.857 47.188 28.766 1 76.25 525 THR A C 1
ATOM 4183 O O . THR A 1 525 ? 4.699 47.969 28.312 1 76.25 525 THR A O 1
ATOM 4186 N N . ALA A 1 526 ? 3.93 46.5 29.875 1 75.38 526 ALA A N 1
ATOM 4187 C CA . ALA A 1 526 ? 5.023 46.844 30.781 1 75.38 526 ALA A CA 1
ATOM 4188 C C . ALA A 1 526 ? 6.371 46.469 30.172 1 75.38 526 ALA A C 1
ATOM 4190 O O . ALA A 1 526 ? 7.379 47.125 30.422 1 75.38 526 ALA A O 1
ATOM 4191 N N . ASP A 1 527 ? 6.355 45.5 29.375 1 79.12 527 ASP A N 1
ATOM 4192 C CA . ASP A 1 527 ? 7.621 45 28.859 1 79.12 527 ASP A CA 1
ATOM 4193 C C . ASP A 1 527 ? 7.957 45.656 27.516 1 79.12 527 ASP A C 1
ATOM 4195 O O . ASP A 1 527 ? 9.016 45.375 26.938 1 79.12 527 ASP A O 1
ATOM 4199 N N . LEU A 1 528 ? 7.188 46.562 27.094 1 86.12 528 LEU A N 1
ATOM 4200 C CA . LEU A 1 528 ? 7.418 47.188 25.797 1 86.12 528 LEU A CA 1
ATOM 4201 C C . LEU A 1 528 ? 8.375 48.375 25.922 1 86.12 528 LEU A C 1
ATOM 4203 O O . LEU A 1 528 ? 8.352 49.094 26.922 1 86.12 528 LEU A O 1
ATOM 4207 N N . SER A 1 529 ? 9.227 48.5 25.078 1 88.12 529 SER A N 1
ATOM 4208 C CA . SER A 1 529 ? 10.07 49.688 25.031 1 88.12 529 SER A CA 1
ATOM 4209 C C . SER A 1 529 ? 9.227 50.938 24.797 1 88.12 529 SER A C 1
ATOM 4211 O O . SER A 1 529 ? 8.078 50.844 24.359 1 88.12 529 SER A O 1
ATOM 4213 N N . LEU A 1 530 ? 9.797 52 25.125 1 88.88 530 LEU A N 1
ATOM 4214 C CA . LEU A 1 530 ? 9.094 53.25 24.984 1 88.88 530 LEU A CA 1
ATOM 4215 C C . LEU A 1 530 ? 8.625 53.469 23.547 1 88.88 530 LEU A C 1
ATOM 4217 O O . LEU A 1 530 ? 7.5 53.906 23.312 1 88.88 530 LEU A O 1
ATOM 4221 N N . GLU A 1 531 ? 9.453 53.125 22.672 1 90.81 531 GLU A N 1
ATOM 4222 C CA . GLU A 1 531 ? 9.117 53.281 21.266 1 90.81 531 GLU A CA 1
ATOM 4223 C C . GLU A 1 531 ? 7.918 52.438 20.875 1 90.81 531 GLU A C 1
ATOM 4225 O O . GLU A 1 531 ? 7.039 52.875 20.141 1 90.81 531 GLU A O 1
ATOM 4230 N N . LYS A 1 532 ? 7.891 51.281 21.344 1 91.81 532 LYS A N 1
ATOM 4231 C CA . LYS A 1 532 ? 6.805 50.344 21.047 1 91.81 532 LYS A CA 1
ATOM 4232 C C . LYS A 1 532 ? 5.5 50.812 21.703 1 91.81 532 LYS A C 1
ATOM 4234 O O . LYS A 1 532 ? 4.426 50.688 21.109 1 91.81 532 LYS A O 1
ATOM 4239 N N . GLU A 1 533 ? 5.652 51.312 22.844 1 89.62 533 GLU A N 1
ATOM 4240 C CA . GLU A 1 533 ? 4.469 51.781 23.547 1 89.62 533 GLU A CA 1
ATOM 4241 C C . GLU A 1 533 ? 3.846 53 22.828 1 89.62 533 GLU A C 1
ATOM 4243 O O . GLU A 1 533 ? 2.621 53.125 22.781 1 89.62 533 GLU A O 1
ATOM 4248 N N . GLU A 1 534 ? 4.719 53.812 22.344 1 90.56 534 GLU A N 1
ATOM 4249 C CA . GLU A 1 534 ? 4.23 54.969 21.609 1 90.56 534 GLU A CA 1
ATOM 4250 C C . GLU A 1 534 ? 3.508 54.562 20.328 1 90.56 534 GLU A C 1
ATOM 4252 O O . GLU A 1 534 ? 2.445 55.094 20.016 1 90.56 534 GLU A O 1
ATOM 4257 N N . GLN A 1 535 ? 4.082 53.594 19.734 1 92.38 535 GLN A N 1
ATOM 4258 C CA . GLN A 1 535 ? 3.453 53.125 18.5 1 92.38 535 GLN A CA 1
ATOM 4259 C C . GLN A 1 535 ? 2.117 52.469 18.797 1 92.38 535 GLN A C 1
ATOM 4261 O O . GLN A 1 535 ? 1.157 52.625 18.047 1 92.38 535 GLN A O 1
ATOM 4266 N N . LEU A 1 536 ? 2.09 51.781 19.844 1 92.12 536 LEU A N 1
ATOM 4267 C CA . LEU A 1 536 ? 0.856 51.094 20.234 1 92.12 536 LEU A CA 1
ATOM 4268 C C . LEU A 1 536 ? -0.241 52.125 20.547 1 92.12 536 LEU A C 1
ATOM 4270 O O . LEU A 1 536 ? -1.402 51.906 20.188 1 92.12 536 LEU A O 1
ATOM 4274 N N . ALA A 1 537 ? 0.17 53.156 21.141 1 90 537 ALA A N 1
ATOM 4275 C CA . ALA A 1 537 ? -0.789 54.188 21.469 1 90 537 ALA A CA 1
ATOM 4276 C C . ALA A 1 537 ? -1.37 54.812 20.219 1 90 537 ALA A C 1
ATOM 4278 O O . ALA A 1 537 ? -2.562 55.125 20.156 1 90 537 ALA A O 1
ATOM 4279 N N . GLU A 1 538 ? -0.543 54.969 19.281 1 91.81 538 GLU A N 1
ATOM 4280 C CA . GLU A 1 538 ? -0.994 55.531 18.016 1 91.81 538 GLU A CA 1
ATOM 4281 C C . GLU A 1 538 ? -1.94 54.594 17.297 1 91.81 538 GLU A C 1
ATOM 4283 O O . GLU A 1 538 ? -2.924 55.031 16.688 1 91.81 538 GLU A O 1
ATOM 4288 N N . ILE A 1 539 ? -1.618 53.344 17.312 1 92.56 539 ILE A N 1
ATOM 4289 C C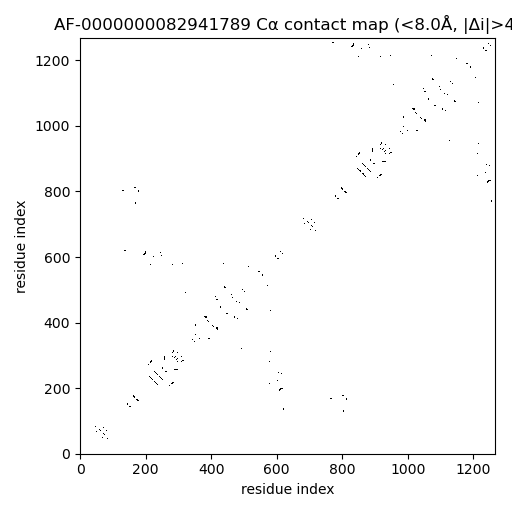A . ILE A 1 539 ? -2.449 52.312 16.672 1 92.56 539 ILE A CA 1
ATOM 4290 C C . ILE A 1 539 ? -3.84 52.312 17.312 1 92.56 539 ILE A C 1
ATOM 4292 O O . ILE A 1 539 ? -4.844 52.188 16.609 1 92.56 539 ILE A O 1
ATOM 4296 N N . GLN A 1 540 ? -3.934 52.531 18.562 1 90.81 540 GLN A N 1
ATOM 4297 C CA . GLN A 1 540 ? -5.188 52.5 19.312 1 90.81 540 GLN A CA 1
ATOM 4298 C C . GLN A 1 540 ? -6.109 53.625 18.906 1 90.81 540 GLN A C 1
ATOM 4300 O O . GLN A 1 540 ? -7.332 53.531 19.031 1 90.81 540 GLN A O 1
ATOM 4305 N N . GLU A 1 541 ? -5.465 54.656 18.438 1 89.19 541 GLU A N 1
ATOM 4306 C CA . GLU A 1 541 ? -6.258 55.844 18.094 1 89.19 541 GLU A CA 1
ATOM 4307 C C . GLU A 1 541 ? -6.531 55.906 16.594 1 89.19 541 GLU A C 1
ATOM 4309 O O . GLU A 1 541 ? -7.312 56.75 16.125 1 89.19 541 GLU A O 1
ATOM 4314 N N . ASP A 1 542 ? -5.906 55.062 15.922 1 88.19 542 ASP A N 1
ATOM 4315 C CA . ASP A 1 542 ? -6.082 55.031 14.469 1 88.19 542 ASP A CA 1
ATOM 4316 C C . ASP A 1 542 ? -7.367 54.312 14.094 1 88.19 542 ASP A C 1
ATOM 4318 O O . ASP A 1 542 ? -7.449 53.062 14.234 1 88.19 542 ASP A O 1
ATOM 4322 N N . ARG A 1 543 ? -8.312 54.906 13.516 1 86.12 543 ARG A N 1
ATOM 4323 C CA . ARG A 1 543 ? -9.617 54.312 13.195 1 86.12 543 ARG A CA 1
ATOM 4324 C C . ARG A 1 543 ? -9.523 53.375 12.008 1 86.12 543 ARG A C 1
ATOM 4326 O O . ARG A 1 543 ? -10.242 52.375 11.945 1 86.12 543 ARG A O 1
ATOM 4333 N N . THR A 1 544 ? -8.68 53.719 11.109 1 87.44 544 THR A N 1
ATOM 4334 C CA . THR A 1 544 ? -8.5 52.875 9.945 1 87.44 544 THR A CA 1
ATOM 4335 C C . THR A 1 544 ? -7.938 51.5 10.352 1 87.44 544 THR A C 1
ATOM 4337 O O . THR A 1 544 ? -8.391 50.469 9.867 1 87.44 544 THR A O 1
ATOM 4340 N N . LEU A 1 545 ? -7.008 51.531 11.18 1 90.69 545 LEU A N 1
ATOM 4341 C CA . LEU A 1 545 ? -6.398 50.281 11.656 1 90.69 545 LEU A CA 1
ATOM 4342 C C . LEU A 1 545 ? -7.387 49.469 12.492 1 90.69 545 LEU A C 1
ATOM 4344 O O . LEU A 1 545 ? -7.359 48.25 12.477 1 90.69 545 LEU A O 1
ATOM 4348 N N . ARG A 1 546 ? -8.234 50.156 13.164 1 89.38 546 ARG A N 1
ATOM 4349 C CA . ARG A 1 546 ? -9.258 49.469 13.945 1 89.38 546 ARG A CA 1
ATOM 4350 C C . ARG A 1 546 ? -10.219 48.719 13.039 1 89.38 546 ARG A C 1
ATOM 4352 O O . ARG A 1 546 ? -10.641 47.594 13.359 1 89.38 546 ARG A O 1
ATOM 4359 N N . MET A 1 547 ? -10.562 49.281 12.023 1 87.62 547 MET A N 1
ATOM 4360 C CA . MET A 1 547 ? -11.438 48.594 11.055 1 87.62 547 MET A CA 1
ATOM 4361 C C . MET A 1 547 ? -10.75 47.375 10.445 1 87.62 547 MET A C 1
ATOM 4363 O O . MET A 1 547 ? -11.375 46.344 10.289 1 87.62 547 MET A O 1
ATOM 4367 N N . LYS A 1 548 ? -9.492 47.531 10.102 1 89.5 548 LYS A N 1
ATOM 4368 C CA . LYS A 1 548 ? -8.727 46.406 9.531 1 89.5 548 LYS A CA 1
ATOM 4369 C C . LYS A 1 548 ? -8.617 45.25 10.516 1 89.5 548 LYS A C 1
ATOM 4371 O O . LYS A 1 548 ? -8.633 44.094 10.109 1 89.5 548 LYS A O 1
ATOM 4376 N N . TYR A 1 549 ? -8.461 45.562 11.742 1 91.5 549 TYR A N 1
ATOM 4377 C CA . TYR A 1 549 ? -8.359 44.562 12.797 1 91.5 549 TYR A CA 1
ATOM 4378 C C . TYR A 1 549 ? -9.625 43.688 12.859 1 91.5 549 TYR A C 1
ATOM 4380 O O . TYR A 1 549 ? -9.555 42.5 13.07 1 91.5 549 TYR A O 1
ATOM 4388 N N . ASN A 1 550 ? -10.711 44.25 12.578 1 87.25 550 ASN A N 1
ATOM 4389 C CA . ASN A 1 550 ? -11.992 43.562 12.672 1 87.25 550 ASN A CA 1
ATOM 4390 C C . ASN A 1 550 ? -12.273 42.75 11.414 1 87.25 550 ASN A C 1
ATOM 4392 O O . ASN A 1 550 ? -13.023 41.781 11.461 1 87.25 550 ASN A O 1
ATOM 4396 N N . GLU A 1 551 ? -11.617 43 10.367 1 87.44 551 GLU A N 1
ATOM 4397 C CA . GLU A 1 551 ? -11.953 42.406 9.086 1 87.44 551 GLU A CA 1
ATOM 4398 C C . GLU A 1 551 ? -10.953 41.312 8.703 1 87.44 551 GLU A C 1
ATOM 4400 O O . GLU A 1 551 ? -11.266 40.438 7.91 1 87.44 551 GLU A O 1
ATOM 4405 N N . SER A 1 552 ? -9.875 41.469 9.211 1 86.69 552 SER A N 1
ATOM 4406 C CA . SER A 1 552 ? -8.812 40.594 8.734 1 86.69 552 SER A CA 1
ATOM 4407 C C . SER A 1 552 ? -8.297 39.688 9.859 1 86.69 552 SER A C 1
ATOM 4409 O O . SER A 1 552 ? -8.453 40 11.039 1 86.69 552 SER A O 1
ATOM 4411 N N . PRO A 1 553 ? -7.758 38.594 9.43 1 86.5 553 PRO A N 1
ATOM 4412 C CA . PRO A 1 553 ? -7.074 37.781 10.445 1 86.5 553 PRO A CA 1
ATOM 4413 C C . PRO A 1 553 ? -5.941 38.562 11.133 1 86.5 553 PRO A C 1
ATOM 4415 O O . PRO A 1 553 ? -5.367 39.469 10.555 1 86.5 553 PRO A O 1
ATOM 4418 N N . LEU A 1 554 ? -5.609 38.156 12.273 1 88.88 554 LEU A N 1
ATOM 4419 C CA . LEU A 1 554 ? -4.703 38.906 13.156 1 88.88 554 LEU A CA 1
ATOM 4420 C C . LEU A 1 554 ? -3.355 39.125 12.484 1 88.88 554 LEU A C 1
ATOM 4422 O O . LEU A 1 554 ? -2.809 40.219 12.539 1 88.88 554 LEU A O 1
ATOM 4426 N N . ILE A 1 555 ? -2.852 38.125 11.875 1 88.06 555 ILE A N 1
ATOM 4427 C CA . ILE A 1 555 ? -1.521 38.25 11.289 1 88.06 555 ILE A CA 1
ATOM 4428 C C . ILE A 1 555 ? -1.56 39.219 10.125 1 88.06 555 ILE A C 1
ATOM 4430 O O . ILE A 1 555 ? -0.613 40 9.914 1 88.06 555 ILE A O 1
ATOM 4434 N N . ARG A 1 556 ? -2.578 39.25 9.352 1 87.81 556 ARG A N 1
ATOM 4435 C CA . ARG A 1 556 ? -2.719 40.188 8.242 1 87.81 556 ARG A CA 1
ATOM 4436 C C . ARG A 1 556 ? -2.857 41.625 8.742 1 87.81 556 ARG A C 1
ATOM 4438 O O . ARG A 1 556 ? -2.367 42.562 8.109 1 87.81 556 ARG A O 1
ATOM 4445 N N . PHE A 1 557 ? -3.539 41.844 9.867 1 92.56 557 PHE A N 1
ATOM 4446 C CA . PHE A 1 557 ? -3.658 43.156 10.508 1 92.56 557 PHE A CA 1
ATOM 4447 C C . PHE A 1 557 ? -2.283 43.719 10.852 1 92.56 557 PHE A C 1
ATOM 4449 O O . PHE A 1 557 ? -1.973 44.844 10.508 1 92.56 557 PHE A O 1
ATOM 4456 N N . TRP A 1 558 ? -1.522 42.844 11.438 1 93.19 558 TRP A N 1
ATOM 4457 C CA . TRP A 1 558 ? -0.216 43.312 11.875 1 93.19 558 TRP A CA 1
ATOM 4458 C C . TRP A 1 558 ? 0.702 43.562 10.688 1 93.19 558 TRP A C 1
ATOM 4460 O O . TRP A 1 558 ? 1.543 44.469 10.719 1 93.19 558 TRP A O 1
ATOM 4470 N N . MET A 1 559 ? 0.507 42.812 9.656 1 90.5 559 MET A N 1
ATOM 4471 C CA . MET A 1 559 ? 1.274 43.062 8.438 1 90.5 559 MET A CA 1
ATOM 4472 C C . MET A 1 559 ? 0.896 44.406 7.809 1 90.5 559 MET A C 1
ATOM 4474 O O . MET A 1 559 ? 1.76 45.125 7.309 1 90.5 559 MET A O 1
ATOM 4478 N N . TYR A 1 560 ? -0.308 44.625 7.828 1 90.12 560 TYR A N 1
ATOM 4479 C CA . TYR A 1 560 ? -0.791 45.938 7.332 1 90.12 560 TYR A CA 1
ATOM 4480 C C . TYR A 1 560 ? -0.268 47.062 8.188 1 90.12 560 TYR A C 1
ATOM 4482 O O . TYR A 1 560 ? 0.15 48.094 7.668 1 90.12 560 TYR A O 1
ATOM 4490 N N . ALA A 1 561 ? -0.277 46.906 9.484 1 93.25 561 ALA A N 1
ATOM 4491 C CA . ALA A 1 561 ? 0.153 47.938 10.438 1 93.25 561 ALA A CA 1
ATOM 4492 C C . ALA A 1 561 ? 1.657 48.188 10.336 1 93.25 561 ALA A C 1
ATOM 4494 O O . ALA A 1 561 ? 2.146 49.25 10.727 1 93.25 561 ALA A O 1
ATOM 4495 N N . LYS A 1 562 ? 2.389 47.25 9.805 1 91.88 562 LYS A N 1
ATOM 4496 C CA . LYS A 1 562 ? 3.844 47.312 9.727 1 91.88 562 LYS A CA 1
ATOM 4497 C C . LYS A 1 562 ? 4.297 48.469 8.836 1 91.88 562 LYS A C 1
ATOM 4499 O O . LYS A 1 562 ? 5.371 49.031 9.047 1 91.88 562 LYS A O 1
ATOM 4504 N N . THR A 1 563 ? 3.555 48.812 7.918 1 90.31 563 THR A N 1
ATOM 4505 C CA . THR A 1 563 ? 3.91 49.875 6.992 1 90.31 563 THR A CA 1
ATOM 4506 C C . THR A 1 563 ? 4.086 51.219 7.734 1 90.31 563 THR A C 1
ATOM 4508 O O . THR A 1 563 ? 5.004 51.969 7.438 1 90.31 563 THR A O 1
ATOM 4511 N N . GLU A 1 564 ? 3.232 51.469 8.703 1 92.19 564 GLU A N 1
ATOM 4512 C CA . GLU A 1 564 ? 3.254 52.719 9.438 1 92.19 564 GLU A CA 1
ATOM 4513 C C . GLU A 1 564 ? 3.967 52.562 10.781 1 92.19 564 GLU A C 1
ATOM 4515 O O . GLU A 1 564 ? 4.625 53.5 11.25 1 92.19 564 GLU A O 1
ATOM 4520 N N . TYR A 1 565 ? 3.719 51.375 11.312 1 93.88 565 TYR A N 1
ATOM 4521 C CA . TYR A 1 565 ? 4.277 51.094 12.633 1 93.88 565 TYR A CA 1
ATOM 4522 C C . TYR A 1 565 ? 5.141 49.844 12.617 1 93.88 565 TYR A C 1
ATOM 4524 O O . TYR A 1 565 ? 4.801 48.844 13.242 1 93.88 565 TYR A O 1
ATOM 4532 N N . PRO A 1 566 ? 6.324 49.875 12.125 1 92.88 566 PRO A N 1
ATOM 4533 C CA . PRO A 1 566 ? 7.129 48.688 11.844 1 92.88 566 PRO A CA 1
ATOM 4534 C C . PRO A 1 566 ? 7.688 48.031 13.102 1 92.88 566 PRO A C 1
ATOM 4536 O O . PRO A 1 566 ? 7.785 46.812 13.18 1 92.88 566 PRO A O 1
ATOM 4539 N N . VAL A 1 567 ? 8.008 48.75 14.109 1 92.69 567 VAL A N 1
ATOM 4540 C CA . VAL A 1 567 ? 8.719 48.219 15.266 1 92.69 567 VAL A CA 1
ATOM 4541 C C . VAL A 1 567 ? 7.797 47.281 16.062 1 92.69 567 VAL A C 1
ATOM 4543 O O . VAL A 1 567 ? 8.141 46.125 16.312 1 92.69 567 VAL A O 1
ATOM 4546 N N . ILE A 1 568 ? 6.613 47.844 16.391 1 93.12 568 ILE A N 1
ATOM 4547 C CA . ILE A 1 568 ? 5.699 47.031 17.203 1 93.12 568 ILE A CA 1
ATOM 4548 C C . ILE A 1 568 ? 5.09 45.938 16.359 1 93.12 568 ILE A C 1
ATOM 4550 O O . ILE A 1 568 ? 4.832 44.844 16.844 1 93.12 568 ILE A O 1
ATOM 4554 N N . ALA A 1 569 ? 4.855 46.25 15.109 1 93.81 569 ALA A N 1
ATOM 4555 C CA . ALA A 1 569 ? 4.262 45.25 14.219 1 93.81 569 ALA A CA 1
ATOM 4556 C C . ALA A 1 569 ? 5.215 44.094 13.984 1 93.81 569 ALA A C 1
ATOM 4558 O O . ALA A 1 569 ? 4.785 42.938 13.93 1 93.81 569 ALA A O 1
ATOM 4559 N N . ASP A 1 570 ? 6.438 44.406 13.875 1 92.25 570 ASP A N 1
ATOM 4560 C CA . ASP A 1 570 ? 7.438 43.375 13.68 1 92.25 570 ASP A CA 1
ATOM 4561 C C . ASP A 1 570 ? 7.496 42.438 14.891 1 92.25 570 ASP A C 1
ATOM 4563 O O . ASP A 1 570 ? 7.637 41.219 14.742 1 92.25 570 ASP A O 1
ATOM 4567 N N . GLU A 1 571 ? 7.434 43.031 15.961 1 91.88 571 GLU A N 1
ATOM 4568 C CA . GLU A 1 571 ? 7.445 42.219 17.172 1 91.88 571 GLU A CA 1
ATOM 4569 C C . GLU A 1 571 ? 6.219 41.312 17.25 1 91.88 571 GLU A C 1
ATOM 4571 O O . GLU A 1 571 ? 6.32 40.156 17.656 1 91.88 571 GLU A O 1
ATOM 4576 N N . ALA A 1 572 ? 5.098 41.906 16.938 1 92.56 572 ALA A N 1
ATOM 4577 C CA . ALA A 1 572 ? 3.863 41.125 16.953 1 92.56 572 ALA A CA 1
ATOM 4578 C C . ALA A 1 572 ? 3.934 39.969 15.953 1 92.56 572 ALA A C 1
ATOM 4580 O O . ALA A 1 572 ? 3.566 38.844 16.281 1 92.56 572 ALA A O 1
ATOM 4581 N N . ILE A 1 573 ? 4.414 40.25 14.773 1 92.25 573 ILE A N 1
ATOM 4582 C CA . ILE A 1 573 ? 4.523 39.25 13.727 1 92.25 573 ILE A CA 1
ATOM 4583 C C . ILE A 1 573 ? 5.484 38.125 14.164 1 92.25 573 ILE A C 1
ATOM 4585 O O . ILE A 1 573 ? 5.219 36.938 13.945 1 92.25 573 ILE A O 1
ATOM 4589 N N . ASN A 1 574 ? 6.531 38.531 14.781 1 91.5 574 ASN A N 1
ATOM 4590 C CA . ASN A 1 574 ? 7.516 37.562 15.25 1 91.5 574 ASN A CA 1
ATOM 4591 C C . ASN A 1 574 ? 6.91 36.594 16.266 1 91.5 574 ASN A C 1
ATOM 4593 O O . ASN A 1 574 ? 7.203 35.375 16.234 1 91.5 574 ASN A O 1
ATOM 4597 N N . ILE A 1 575 ? 6.098 37.094 17.062 1 89.31 575 ILE A N 1
ATOM 4598 C CA . ILE A 1 575 ? 5.465 36.281 18.094 1 89.31 575 ILE A CA 1
ATOM 4599 C C . ILE A 1 575 ? 4.461 35.312 17.438 1 89.31 575 ILE A C 1
ATOM 4601 O O . ILE A 1 575 ? 4.375 34.156 17.812 1 89.31 575 ILE A O 1
ATOM 4605 N N . LEU A 1 576 ? 3.754 35.812 16.484 1 91.25 576 LEU A N 1
ATOM 4606 C CA . LEU A 1 576 ? 2.705 35.031 15.836 1 91.25 576 LEU A CA 1
ATOM 4607 C C . LEU A 1 576 ? 3.307 33.938 14.953 1 91.25 576 LEU A C 1
ATOM 4609 O O . LEU A 1 576 ? 2.629 32.969 14.617 1 91.25 576 LEU A O 1
ATOM 4613 N N . LEU A 1 577 ? 4.531 34 14.602 1 93.06 577 LEU A N 1
ATOM 4614 C CA . LEU A 1 577 ? 5.188 33.062 13.711 1 93.06 577 LEU A CA 1
ATOM 4615 C C . LEU A 1 577 ? 5.656 31.828 14.477 1 93.06 577 LEU A C 1
ATOM 4617 O O . LEU A 1 577 ? 5.957 30.797 13.875 1 93.06 577 LEU A O 1
ATOM 4621 N N . HIS A 1 578 ? 5.68 31.891 15.781 1 92.69 578 HIS A N 1
ATOM 4622 C CA . HIS A 1 578 ? 6.141 30.75 16.594 1 92.69 578 HIS A CA 1
ATOM 4623 C C . HIS A 1 578 ? 5.207 29.562 16.438 1 92.69 578 HIS A C 1
ATOM 4625 O O . HIS A 1 578 ? 3.986 29.703 16.547 1 92.69 578 HIS A O 1
ATOM 4631 N N . PHE A 1 579 ? 5.793 28.359 16.203 1 94 579 PHE A N 1
ATOM 4632 C CA . PHE A 1 579 ? 4.996 27.141 16.234 1 94 579 PHE A CA 1
ATOM 4633 C C . PHE A 1 579 ? 4.605 26.797 17.672 1 94 579 PHE A C 1
ATOM 4635 O O . PHE A 1 579 ? 5.41 26.953 18.594 1 94 579 PHE A O 1
ATOM 4642 N N . SER A 1 580 ? 3.42 26.391 17.797 1 91.31 580 SER A N 1
ATOM 4643 C CA . SER A 1 580 ? 3.002 25.922 19.109 1 91.31 580 SER A CA 1
ATOM 4644 C C . SER A 1 580 ? 3.035 24.406 19.203 1 91.31 580 SER A C 1
ATOM 4646 O O . SER A 1 580 ? 3.096 23.844 20.297 1 91.31 580 SER A O 1
ATOM 4648 N N . THR A 1 581 ? 2.896 23.797 18.062 1 92.06 581 THR A N 1
ATOM 4649 C CA . THR A 1 581 ? 2.84 22.344 18.047 1 92.06 581 THR A CA 1
ATOM 4650 C C . THR A 1 581 ? 3.709 21.781 16.922 1 92.06 581 THR A C 1
ATOM 4652 O O . THR A 1 581 ? 4.195 22.531 16.078 1 92.06 581 THR A O 1
ATOM 4655 N N . THR A 1 582 ? 3.939 20.453 17 1 92.75 582 THR A N 1
ATOM 4656 C CA . THR A 1 582 ? 4.684 19.766 15.953 1 92.75 582 THR A CA 1
ATOM 4657 C C . THR A 1 582 ? 3.75 18.906 15.102 1 92.75 582 THR A C 1
ATOM 4659 O O . THR A 1 582 ? 4.09 17.766 14.758 1 92.75 582 THR A O 1
ATOM 4662 N N . TYR A 1 583 ? 2.561 19.422 14.828 1 89.06 583 TYR A N 1
ATOM 4663 C CA . TYR A 1 583 ? 1.54 18.641 14.148 1 89.06 583 TYR A CA 1
ATOM 4664 C C . TYR A 1 583 ? 1.956 18.328 12.711 1 89.06 583 TYR A C 1
ATOM 4666 O O . TYR A 1 583 ? 1.621 17.281 12.172 1 89.06 583 TYR A O 1
ATOM 4674 N N . LEU A 1 584 ? 2.68 19.25 12.062 1 92.94 584 LEU A N 1
ATOM 4675 C CA . LEU A 1 584 ? 3.133 19.031 10.695 1 92.94 584 LEU A CA 1
ATOM 4676 C C . LEU A 1 584 ? 4.102 17.844 10.625 1 92.94 584 LEU A C 1
ATOM 4678 O O . LEU A 1 584 ? 4.09 17.094 9.656 1 92.94 584 LEU A O 1
ATOM 4682 N N . CYS A 1 585 ? 4.902 17.719 11.664 1 92.25 585 CYS A N 1
ATOM 4683 C CA . CYS A 1 585 ? 5.82 16.578 11.711 1 92.25 585 CYS A CA 1
ATOM 4684 C C . CYS A 1 585 ? 5.062 15.266 11.836 1 92.25 585 CYS A C 1
ATOM 4686 O O . CYS A 1 585 ? 5.445 14.266 11.227 1 92.25 585 CYS A O 1
ATOM 4688 N N . GLU A 1 586 ? 3.994 15.305 12.578 1 86.56 586 GLU A N 1
ATOM 4689 C CA . GLU A 1 586 ? 3.162 14.109 12.68 1 86.56 586 GLU A CA 1
ATOM 4690 C C . GLU A 1 586 ? 2.566 13.727 11.328 1 86.56 586 GLU A C 1
ATOM 4692 O O . GLU A 1 586 ? 2.508 12.547 10.984 1 86.56 586 GLU A O 1
ATOM 4697 N N . LEU A 1 587 ? 2.129 14.719 10.656 1 86.19 587 LEU A N 1
ATOM 4698 C CA . LEU A 1 587 ? 1.622 14.492 9.305 1 86.19 587 LEU A CA 1
ATOM 4699 C C . LEU A 1 587 ? 2.723 13.961 8.398 1 86.19 587 LEU A C 1
ATOM 4701 O O . LEU A 1 587 ? 2.477 13.086 7.562 1 86.19 587 LEU A O 1
ATOM 4705 N N . GLY A 1 588 ? 3.84 14.578 8.586 1 91.12 588 GLY A N 1
ATOM 4706 C CA . GLY A 1 588 ? 4.984 14.133 7.801 1 91.12 588 GLY A CA 1
ATOM 4707 C C . GLY A 1 588 ? 5.355 12.68 8.062 1 91.12 588 GLY A C 1
ATOM 4708 O O . GLY A 1 588 ? 5.703 11.945 7.137 1 91.12 588 GLY A O 1
ATOM 4709 N N . PHE A 1 589 ? 5.273 12.25 9.297 1 88.19 589 PHE A N 1
ATOM 4710 C CA . PHE A 1 589 ? 5.594 10.867 9.641 1 88.19 589 PHE A CA 1
ATOM 4711 C C . PHE A 1 589 ? 4.582 9.906 9.031 1 88.19 589 PHE A C 1
ATOM 4713 O O . PHE A 1 589 ? 4.941 8.805 8.602 1 88.19 589 PHE A O 1
ATOM 4720 N N . SER A 1 590 ? 3.354 10.352 9.055 1 84.19 590 SER A N 1
ATOM 4721 C CA . SER A 1 590 ? 2.324 9.547 8.398 1 84.19 590 SER A CA 1
ATOM 4722 C C . SER A 1 590 ? 2.615 9.391 6.914 1 84.19 590 SER A C 1
ATOM 4724 O O . SER A 1 590 ? 2.496 8.289 6.367 1 84.19 590 SER A O 1
ATOM 4726 N N . ALA A 1 591 ? 2.994 10.438 6.328 1 87.56 591 ALA A N 1
ATOM 4727 C CA . ALA A 1 591 ? 3.359 10.398 4.914 1 87.56 591 ALA A CA 1
ATOM 4728 C C . ALA A 1 591 ? 4.566 9.492 4.684 1 87.56 591 ALA A C 1
ATOM 4730 O O . ALA A 1 591 ? 4.59 8.711 3.736 1 87.56 591 ALA A O 1
ATOM 4731 N N . LEU A 1 592 ? 5.523 9.609 5.566 1 88.12 592 LEU A N 1
ATOM 4732 C CA . LEU A 1 592 ? 6.738 8.805 5.473 1 88.12 592 LEU A CA 1
ATOM 4733 C C . LEU A 1 592 ? 6.41 7.32 5.527 1 88.12 592 LEU A C 1
ATOM 4735 O O . LEU A 1 592 ? 6.961 6.527 4.754 1 88.12 592 LEU A O 1
ATOM 4739 N N . THR A 1 593 ? 5.496 7.004 6.367 1 83.19 593 THR A N 1
ATOM 4740 C CA . THR A 1 593 ? 5.098 5.609 6.527 1 83.19 593 THR A CA 1
ATOM 4741 C C . THR A 1 593 ? 4.387 5.105 5.27 1 83.19 593 THR A C 1
ATOM 4743 O O . THR A 1 593 ? 4.52 3.936 4.906 1 83.19 593 THR A O 1
ATOM 4746 N N . ASN A 1 594 ? 3.68 5.938 4.66 1 80.94 594 ASN A N 1
ATOM 4747 C CA . ASN A 1 594 ? 2.973 5.566 3.441 1 80.94 594 ASN A CA 1
ATOM 4748 C C . ASN A 1 594 ? 3.926 5.438 2.258 1 80.94 594 ASN A C 1
ATOM 4750 O O . ASN A 1 594 ? 3.74 4.574 1.398 1 80.94 594 ASN A O 1
ATOM 4754 N N . ILE A 1 595 ? 4.844 6.309 2.252 1 84.75 595 ILE A N 1
ATOM 4755 C CA . ILE A 1 595 ? 5.797 6.332 1.147 1 84.75 595 ILE A CA 1
ATOM 4756 C C . ILE A 1 595 ? 6.77 5.164 1.281 1 84.75 595 ILE A C 1
ATOM 4758 O O . ILE A 1 595 ? 7.031 4.453 0.308 1 84.75 595 ILE A O 1
ATOM 4762 N N . LYS A 1 596 ? 7.262 5.008 2.488 1 80.19 596 LYS A N 1
ATOM 4763 C CA . LYS A 1 596 ? 8.195 3.92 2.758 1 80.19 596 LYS A CA 1
ATOM 4764 C C . LYS A 1 596 ? 7.484 2.725 3.383 1 80.19 596 LYS A C 1
ATOM 4766 O O . LYS A 1 596 ? 7.363 2.637 4.605 1 80.19 596 LYS A O 1
ATOM 4771 N N . ASN A 1 597 ? 6.988 1.911 2.58 1 71.06 597 ASN A N 1
ATOM 4772 C CA . ASN A 1 597 ? 6.328 0.71 3.082 1 71.06 597 ASN A CA 1
ATOM 4773 C C . ASN A 1 597 ? 7.199 -0.529 2.893 1 71.06 597 ASN A C 1
ATOM 4775 O O . ASN A 1 597 ? 8.352 -0.425 2.465 1 71.06 597 ASN A O 1
ATOM 4779 N N . LYS A 1 598 ? 6.719 -1.641 3.26 1 63.31 598 LYS A N 1
ATOM 4780 C CA . LYS A 1 598 ? 7.504 -2.873 3.244 1 63.31 598 LYS A CA 1
ATOM 4781 C C . LYS A 1 598 ? 8.07 -3.143 1.854 1 63.31 598 LYS A C 1
ATOM 4783 O O . LYS A 1 598 ? 9.203 -3.607 1.722 1 63.31 598 LYS A O 1
ATOM 4788 N N . LYS A 1 599 ? 7.316 -2.727 0.858 1 61.25 599 LYS A N 1
ATOM 4789 C CA . LYS A 1 599 ? 7.742 -2.988 -0.514 1 61.25 599 LYS A CA 1
ATOM 4790 C C . LYS A 1 599 ? 8.75 -1.944 -0.986 1 61.25 599 LYS A C 1
ATOM 4792 O O . LYS A 1 599 ? 9.523 -2.195 -1.91 1 61.25 599 LYS A O 1
ATOM 4797 N N . ARG A 1 600 ? 8.773 -0.772 -0.265 1 67.38 600 ARG A N 1
ATOM 4798 C CA . ARG A 1 600 ? 9.625 0.34 -0.673 1 67.38 600 ARG A CA 1
ATOM 4799 C C . ARG A 1 600 ? 10.57 0.748 0.452 1 67.38 600 ARG A C 1
ATOM 4801 O O . ARG A 1 600 ? 10.844 1.936 0.644 1 67.38 600 ARG A O 1
ATOM 4808 N N . GLU A 1 601 ? 10.914 -0.197 1.188 1 61.16 601 GLU A N 1
ATOM 4809 C CA . GLU A 1 601 ? 11.727 0.061 2.369 1 61.16 601 GLU A CA 1
ATOM 4810 C C . GLU A 1 601 ? 13.086 0.647 1.986 1 61.16 601 GLU A C 1
ATOM 4812 O O . GLU A 1 601 ? 13.664 1.426 2.744 1 61.16 601 GLU A O 1
ATOM 4817 N N . ARG A 1 602 ? 13.461 0.414 0.71 1 54.62 602 ARG A N 1
ATOM 4818 C CA . ARG A 1 602 ? 14.82 0.768 0.32 1 54.62 602 ARG A CA 1
ATOM 4819 C C . ARG A 1 602 ? 14.844 2.068 -0.477 1 54.62 602 ARG A C 1
ATOM 4821 O O . ARG A 1 602 ? 15.875 2.443 -1.037 1 54.62 602 ARG A O 1
ATOM 4828 N N . LEU A 1 603 ? 13.766 2.678 -0.393 1 68 603 LEU A N 1
ATOM 4829 C CA . LEU A 1 603 ? 13.727 3.922 -1.154 1 68 603 LEU A CA 1
ATOM 4830 C C . LEU A 1 603 ? 14.773 4.902 -0.648 1 68 603 LEU A C 1
ATOM 4832 O O . LEU A 1 603 ? 14.781 5.262 0.532 1 68 603 LEU A O 1
ATOM 4836 N N . LEU A 1 604 ? 15.727 5.25 -1.461 1 58.88 604 LEU A N 1
ATOM 4837 C CA . LEU A 1 604 ? 16.875 6.059 -1.083 1 58.88 604 LEU A CA 1
ATOM 4838 C C . LEU A 1 604 ? 16.516 7.539 -1.043 1 58.88 604 LEU A C 1
ATOM 4840 O O . LEU A 1 604 ? 17.016 8.281 -0.187 1 58.88 604 LEU A O 1
ATOM 4844 N N . SER A 1 605 ? 15.695 7.996 -1.896 1 77.12 605 SER A N 1
ATOM 4845 C CA . SER A 1 605 ? 15.438 9.43 -1.986 1 77.12 605 SER A CA 1
ATOM 4846 C C . SER A 1 605 ? 14.062 9.781 -1.428 1 77.12 605 SER A C 1
ATOM 4848 O O . SER A 1 605 ? 13.281 10.484 -2.078 1 77.12 605 SER A O 1
ATOM 4850 N N . VAL A 1 606 ? 14.016 9.414 -0.115 1 84.81 606 VAL A N 1
ATOM 4851 C CA . VAL A 1 606 ? 12.711 9.633 0.505 1 84.81 606 VAL A CA 1
ATOM 4852 C C . VAL A 1 606 ? 12.492 11.117 0.743 1 84.81 606 VAL A C 1
ATOM 4854 O O . VAL A 1 606 ? 11.359 11.609 0.641 1 84.81 606 VAL A O 1
ATOM 4857 N N . ASP A 1 607 ? 13.602 11.852 0.986 1 89.38 607 ASP A N 1
ATOM 4858 C CA . ASP A 1 607 ? 13.523 13.289 1.252 1 89.38 607 ASP A CA 1
ATOM 4859 C C . ASP A 1 607 ? 12.969 14.039 0.043 1 89.38 607 ASP A C 1
ATOM 4861 O O . ASP A 1 607 ? 12.156 14.953 0.192 1 89.38 607 ASP A O 1
ATOM 4865 N N . GLN A 1 608 ? 13.414 13.688 -1.121 1 91.38 608 GLN A N 1
ATOM 4866 C CA . GLN A 1 608 ? 12.953 14.344 -2.342 1 91.38 608 GLN A CA 1
ATOM 4867 C C . GLN A 1 608 ? 11.461 14.086 -2.574 1 91.38 608 GLN A C 1
ATOM 4869 O O . GLN A 1 608 ? 10.727 15 -2.947 1 91.38 608 GLN A O 1
ATOM 4874 N N . GLU A 1 609 ? 11.094 12.859 -2.32 1 92 609 GLU A N 1
ATOM 4875 C CA . GLU A 1 609 ? 9.688 12.508 -2.461 1 92 609 GLU A CA 1
ATOM 4876 C C . GLU A 1 609 ? 8.82 13.289 -1.48 1 92 609 GLU A C 1
ATOM 4878 O O . GLU A 1 609 ? 7.762 13.805 -1.853 1 92 609 GLU A O 1
ATOM 4883 N N . MET A 1 610 ? 9.281 13.359 -0.284 1 94 610 MET A N 1
ATOM 4884 C CA . MET A 1 610 ? 8.523 14.039 0.765 1 94 610 MET A CA 1
ATOM 4885 C C . MET A 1 610 ? 8.422 15.531 0.485 1 94 610 MET A C 1
ATOM 4887 O O . MET A 1 610 ? 7.383 16.141 0.749 1 94 610 MET A O 1
ATOM 4891 N N . ARG A 1 611 ? 9.469 16.094 -0.016 1 94.69 611 ARG A N 1
ATOM 4892 C CA . ARG A 1 611 ? 9.461 17.516 -0.309 1 94.69 611 ARG A CA 1
ATOM 4893 C C . ARG A 1 611 ? 8.391 17.859 -1.336 1 94.69 611 ARG A C 1
ATOM 4895 O O . ARG A 1 611 ? 7.637 18.812 -1.159 1 94.69 611 ARG A O 1
ATOM 4902 N N . VAL A 1 612 ? 8.328 17.078 -2.387 1 95.19 612 VAL A N 1
ATOM 4903 C CA . VAL A 1 612 ? 7.324 17.344 -3.414 1 95.19 612 VAL A CA 1
ATOM 4904 C C . VAL A 1 612 ? 5.93 17.062 -2.857 1 95.19 612 VAL A C 1
ATOM 4906 O O . VAL A 1 612 ? 4.977 17.781 -3.168 1 95.19 612 VAL A O 1
ATOM 4909 N N . CYS A 1 613 ? 5.805 16.078 -2.016 1 94.19 613 CYS A N 1
ATOM 4910 C CA . CYS A 1 613 ? 4.535 15.617 -1.464 1 94.19 613 CYS A CA 1
ATOM 4911 C C . CYS A 1 613 ? 3.98 16.625 -0.459 1 94.19 613 CYS A C 1
ATOM 4913 O O . CYS A 1 613 ? 2.785 16.922 -0.474 1 94.19 613 CYS A O 1
ATOM 4915 N N . LEU A 1 614 ? 4.816 17.188 0.394 1 94.31 614 LEU A N 1
ATOM 4916 C CA . LEU A 1 614 ? 4.332 17.891 1.583 1 94.31 614 LEU A CA 1
ATOM 4917 C C . LEU A 1 614 ? 4.531 19.391 1.451 1 94.31 614 LEU A C 1
ATOM 4919 O O . LEU A 1 614 ? 3.996 20.172 2.25 1 94.31 614 LEU A O 1
ATOM 4923 N N . SER A 1 615 ? 5.238 19.812 0.427 1 93.69 615 SER A N 1
ATOM 4924 C CA . SER A 1 615 ? 5.535 21.234 0.287 1 93.69 615 SER A CA 1
ATOM 4925 C C . SER A 1 615 ? 4.289 22.031 -0.112 1 93.69 615 SER A C 1
ATOM 4927 O O . SER A 1 615 ? 3.48 21.547 -0.912 1 93.69 615 SER A O 1
ATOM 4929 N N . SER A 1 616 ? 4.176 23.172 0.483 1 91.62 616 SER A N 1
ATOM 4930 C CA . SER A 1 616 ? 3.121 24.109 0.093 1 91.62 616 SER A CA 1
ATOM 4931 C C . SER A 1 616 ? 3.5 24.875 -1.169 1 91.62 616 SER A C 1
ATOM 4933 O O . SER A 1 616 ? 2.635 25.219 -1.978 1 91.62 616 SER A O 1
ATOM 4935 N N . ILE A 1 617 ? 4.777 25.156 -1.272 1 92.81 617 ILE A N 1
ATOM 4936 C CA . ILE A 1 617 ? 5.297 25.812 -2.467 1 92.81 617 ILE A CA 1
ATOM 4937 C C . ILE A 1 617 ? 5.398 24.797 -3.609 1 92.81 617 ILE A C 1
ATOM 4939 O O . ILE A 1 617 ? 6.027 23.75 -3.463 1 92.81 617 ILE A O 1
ATOM 4943 N N . ARG A 1 618 ? 4.855 25.094 -4.734 1 93.06 618 ARG A N 1
ATOM 4944 C CA . ARG A 1 618 ? 4.828 24.188 -5.875 1 93.06 618 ARG A CA 1
ATOM 4945 C C . ARG A 1 618 ? 6.07 24.359 -6.742 1 93.06 618 ARG A C 1
ATOM 4947 O O . ARG A 1 618 ? 6.625 25.453 -6.832 1 93.06 618 ARG A O 1
ATOM 4954 N N . PRO A 1 619 ? 6.457 23.234 -7.332 1 95.75 619 PRO A N 1
ATOM 4955 C CA . PRO A 1 619 ? 7.566 23.375 -8.281 1 95.75 619 PRO A CA 1
ATOM 4956 C C . PRO A 1 619 ? 7.184 24.172 -9.523 1 95.75 619 PRO A C 1
ATOM 4958 O O . PRO A 1 619 ? 6.031 24.125 -9.961 1 95.75 619 PRO A O 1
ATOM 4961 N N . ARG A 1 620 ? 8.086 25.062 -10.102 1 94.5 620 ARG A N 1
ATOM 4962 C CA . ARG A 1 620 ? 7.902 25.797 -11.352 1 94.5 620 ARG A CA 1
ATOM 4963 C C . ARG A 1 620 ? 8.164 24.891 -12.555 1 94.5 620 ARG A C 1
ATOM 4965 O O . ARG A 1 620 ? 9.227 24.969 -13.18 1 94.5 620 ARG A O 1
ATOM 4972 N N . ILE A 1 621 ? 7.207 24.047 -12.898 1 95.94 621 ILE A N 1
ATOM 4973 C CA . ILE A 1 621 ? 7.32 22.969 -13.875 1 95.94 621 ILE A CA 1
ATOM 4974 C C . ILE A 1 621 ? 7.676 23.547 -15.242 1 95.94 621 ILE A C 1
ATOM 4976 O O . ILE A 1 621 ? 8.477 22.984 -15.977 1 95.94 621 ILE A O 1
ATOM 4980 N N . GLU A 1 622 ? 7.102 24.703 -15.594 1 92.44 622 GLU A N 1
ATOM 4981 C CA . GLU A 1 622 ? 7.395 25.328 -16.875 1 92.44 622 GLU A CA 1
ATOM 4982 C C . GLU A 1 622 ? 8.867 25.703 -16.984 1 92.44 622 GLU A C 1
ATOM 4984 O O . GLU A 1 622 ? 9.492 25.531 -18.031 1 92.44 622 GLU A O 1
ATOM 4989 N N . LEU A 1 623 ? 9.328 26.219 -15.883 1 91.94 623 LEU A N 1
ATOM 4990 C CA . LEU A 1 623 ? 10.742 26.578 -15.852 1 91.94 623 LEU A CA 1
ATOM 4991 C C . LEU A 1 623 ? 11.625 25.344 -15.977 1 91.94 623 LEU A C 1
ATOM 4993 O O . LEU A 1 623 ? 12.648 25.375 -16.656 1 91.94 623 LEU A O 1
ATOM 4997 N N . LEU A 1 624 ? 11.273 24.281 -15.336 1 94.31 624 LEU A N 1
ATOM 4998 C CA . LEU A 1 624 ? 12.031 23.031 -15.383 1 94.31 624 LEU A CA 1
ATOM 4999 C C . LEU A 1 624 ? 12.047 22.469 -16.797 1 94.31 624 LEU A C 1
ATOM 5001 O O . LEU A 1 624 ? 13.062 21.938 -17.25 1 94.31 624 LEU A O 1
ATOM 5005 N N . CYS A 1 625 ? 10.906 22.562 -17.484 1 92.62 625 CYS A N 1
ATOM 5006 C CA . CYS A 1 625 ? 10.82 22.109 -18.875 1 92.62 625 CYS A CA 1
ATOM 5007 C C . CYS A 1 625 ? 11.75 22.906 -19.781 1 92.62 625 CYS A C 1
ATOM 5009 O O . CYS A 1 625 ? 12.438 22.328 -20.625 1 92.62 625 CYS A O 1
ATOM 5011 N N . MET A 1 626 ? 11.82 24.203 -19.547 1 88.94 626 MET A N 1
ATOM 5012 C CA . MET A 1 626 ? 12.68 25.062 -20.359 1 88.94 626 MET A CA 1
ATOM 5013 C C . MET A 1 626 ? 14.148 24.734 -20.141 1 88.94 626 MET A C 1
ATOM 5015 O O . MET A 1 626 ? 14.922 24.688 -21.109 1 88.94 626 MET A O 1
ATOM 5019 N N . LYS A 1 627 ? 14.461 24.453 -18.938 1 87.06 627 LYS A N 1
ATOM 5020 C CA . LYS A 1 627 ? 15.852 24.125 -18.625 1 87.06 627 LYS A CA 1
ATOM 5021 C C . LYS A 1 627 ? 16.266 22.812 -19.266 1 87.06 627 LYS A C 1
ATOM 5023 O O . LYS A 1 627 ? 17.406 22.672 -19.719 1 87.06 627 LYS A O 1
ATOM 5028 N N . ARG A 1 628 ? 15.438 21.859 -19.312 1 85.69 628 ARG A N 1
ATOM 5029 C CA . ARG A 1 628 ? 15.75 20.547 -19.859 1 85.69 628 ARG A CA 1
ATOM 5030 C C . ARG A 1 628 ? 15.844 20.594 -21.375 1 85.69 628 ARG A C 1
ATOM 5032 O O . ARG A 1 628 ? 16.656 19.891 -21.969 1 85.69 628 ARG A O 1
ATOM 5039 N N . LEU A 1 629 ? 14.961 21.312 -21.953 1 77.81 629 LEU A N 1
ATOM 5040 C CA . LEU A 1 629 ? 14.992 21.469 -23.406 1 77.81 629 LEU A CA 1
ATOM 5041 C C . LEU A 1 629 ? 16.266 22.172 -23.844 1 77.81 629 LEU A C 1
ATOM 5043 O O . LEU A 1 629 ? 16.828 21.859 -24.891 1 77.81 629 LEU A O 1
ATOM 5047 N N . ALA A 1 630 ? 16.688 23.047 -23.016 1 66.88 630 ALA A N 1
ATOM 5048 C CA . ALA A 1 630 ? 17.906 23.781 -23.312 1 66.88 630 ALA A CA 1
ATOM 5049 C C . ALA A 1 630 ? 19.125 22.859 -23.234 1 66.88 630 ALA A C 1
ATOM 5051 O O . ALA A 1 630 ? 20.094 23.031 -23.984 1 66.88 630 ALA A O 1
ATOM 5052 N N . GLN A 1 631 ? 19.125 21.906 -22.391 1 64.62 631 GLN A N 1
ATOM 5053 C CA . GLN A 1 631 ? 20.234 20.984 -22.219 1 64.62 631 GLN A CA 1
ATOM 5054 C C . GLN A 1 631 ? 20.328 20 -23.391 1 64.62 631 GLN A C 1
ATOM 5056 O O . GLN A 1 631 ? 21.422 19.609 -23.812 1 64.62 631 GLN A O 1
ATOM 5061 N N . VAL A 1 632 ? 19.172 19.531 -23.891 1 57.78 632 VAL A N 1
ATOM 5062 C CA . VAL A 1 632 ? 19.156 18.609 -25.016 1 57.78 632 VAL A CA 1
ATOM 5063 C C . VAL A 1 632 ? 19.594 19.328 -26.297 1 57.78 632 VAL A C 1
ATOM 5065 O O . VAL A 1 632 ? 20.25 18.734 -27.156 1 57.78 632 VAL A O 1
ATOM 5068 N N . SER A 1 633 ? 19.344 20.672 -26.406 1 48.28 633 SER A N 1
ATOM 5069 C CA . SER A 1 633 ? 19.734 21.422 -27.578 1 48.28 633 SER A CA 1
ATOM 5070 C C . SER A 1 633 ? 21.234 21.75 -27.547 1 48.28 633 SER A C 1
ATOM 5072 O O . SER A 1 633 ? 21.844 22.016 -28.594 1 48.28 633 SER A O 1
ATOM 5074 N N . HIS A 1 634 ? 21.797 21.734 -26.438 1 41.69 634 HIS A N 1
ATOM 5075 C CA . HIS A 1 634 ? 23.234 22 -26.438 1 41.69 634 HIS A CA 1
ATOM 5076 C C . HIS A 1 634 ? 24.031 20.703 -26.516 1 41.69 634 HIS A C 1
ATOM 5078 O O . HIS A 1 634 ? 25.062 20.641 -27.203 1 41.69 634 HIS A O 1
ATOM 5084 N N . MET B 1 1 ? -23.562 -23.328 13.375 1 20.61 1 MET B N 1
ATOM 5085 C CA . MET B 1 1 ? -24.359 -23.578 12.164 1 20.61 1 MET B CA 1
ATOM 5086 C C . MET B 1 1 ? -25.828 -23.328 12.422 1 20.61 1 MET B C 1
ATOM 5088 O O . MET B 1 1 ? -26.688 -23.766 11.656 1 20.61 1 MET B O 1
ATOM 5092 N N . ASP B 1 2 ? -26.125 -22.719 13.523 1 20.73 2 ASP B N 1
ATOM 5093 C CA . ASP B 1 2 ? -27.453 -22.609 14.109 1 20.73 2 ASP B CA 1
ATOM 5094 C C . ASP B 1 2 ? -28.453 -22.031 13.102 1 20.73 2 ASP B C 1
ATOM 5096 O O . ASP B 1 2 ? -28.125 -21.125 12.344 1 20.73 2 ASP B O 1
ATOM 5100 N N . LYS B 1 3 ? -29.5 -22.875 12.867 1 21.7 3 LYS B N 1
ATOM 5101 C CA . LYS B 1 3 ? -30.672 -23.109 12.016 1 21.7 3 LYS B CA 1
ATOM 5102 C C . LYS B 1 3 ? -31.672 -21.969 12.125 1 21.7 3 LYS B C 1
ATOM 5104 O O . LYS B 1 3 ? -32.531 -21.984 13 1 21.7 3 LYS B O 1
ATOM 5109 N N . PHE B 1 4 ? -31.094 -20.781 12.258 1 21.05 4 PHE B N 1
ATOM 5110 C CA . PHE B 1 4 ? -31.953 -19.641 12.539 1 21.05 4 PHE B CA 1
ATOM 5111 C C . PHE B 1 4 ? -33.094 -19.578 11.547 1 21.05 4 PHE B C 1
ATOM 5113 O O . PHE B 1 4 ? -32.906 -19.703 10.336 1 21.05 4 PHE B O 1
ATOM 5120 N N . ILE B 1 5 ? -34.281 -19.828 12.086 1 20.81 5 ILE B N 1
ATOM 5121 C CA . ILE B 1 5 ? -35.719 -20.062 11.812 1 20.81 5 ILE B CA 1
ATOM 5122 C C . ILE B 1 5 ? -36.281 -18.891 11.016 1 20.81 5 ILE B C 1
ATOM 5124 O O . ILE B 1 5 ? -35.969 -17.734 11.312 1 20.81 5 ILE B O 1
ATOM 5128 N N . VAL B 1 6 ? -36.875 -19.203 9.836 1 22.69 6 VAL B N 1
ATOM 5129 C CA . VAL B 1 6 ? -37.594 -18.734 8.656 1 22.69 6 VAL B CA 1
ATOM 5130 C C . VAL B 1 6 ? -38.875 -18.016 9.086 1 22.69 6 VAL B C 1
ATOM 5132 O O . VAL B 1 6 ? -39.812 -18.672 9.539 1 22.69 6 VAL B O 1
ATOM 5135 N N . LYS B 1 7 ? -38.844 -17.141 10 1 17.14 7 LYS B N 1
ATOM 5136 C CA . LYS B 1 7 ? -40.188 -16.828 10.492 1 17.14 7 LYS B CA 1
ATOM 5137 C C . LYS B 1 7 ? -41.094 -16.375 9.359 1 17.14 7 LYS B C 1
ATOM 5139 O O . LYS B 1 7 ? -40.75 -15.469 8.602 1 17.14 7 LYS B O 1
ATOM 5144 N N . LYS B 1 8 ? -42.094 -17.203 9.133 1 20.3 8 LYS B N 1
ATOM 5145 C CA . LYS B 1 8 ? -43.281 -17.25 8.266 1 20.3 8 LYS B CA 1
ATOM 5146 C C . LYS B 1 8 ? -44.219 -16.094 8.57 1 20.3 8 LYS B C 1
ATOM 5148 O O . LYS B 1 8 ? -44.906 -16.094 9.594 1 20.3 8 LYS B O 1
ATOM 5153 N N . ARG B 1 9 ? -43.75 -14.922 8.602 1 17.83 9 ARG B N 1
ATOM 5154 C CA . ARG B 1 9 ? -44.781 -13.961 8.977 1 17.83 9 ARG B CA 1
ATOM 5155 C C . ARG B 1 9 ? -46.062 -14.203 8.188 1 17.83 9 ARG B C 1
ATOM 5157 O O . ARG B 1 9 ? -46.031 -14.398 6.973 1 17.83 9 ARG B O 1
ATOM 5164 N N . LYS B 1 10 ? -47.281 -14.32 8.859 1 18.81 10 LYS B N 1
ATOM 5165 C CA . LYS B 1 10 ? -48.688 -14.703 8.797 1 18.81 10 LYS B CA 1
ATOM 5166 C C . LYS B 1 10 ? -49.469 -13.773 7.887 1 18.81 10 LYS B C 1
ATOM 5168 O O . LYS B 1 10 ? -50.625 -14.055 7.539 1 18.81 10 LYS B O 1
ATOM 5173 N N . LEU B 1 11 ? -49.031 -12.617 7.535 1 18.95 11 LEU B N 1
ATOM 5174 C CA . LEU B 1 11 ? -50.219 -11.75 7.562 1 18.95 11 LEU B CA 1
ATOM 5175 C C . LEU B 1 11 ? -51.375 -12.352 6.77 1 18.95 11 LEU B C 1
ATOM 5177 O O . LEU B 1 11 ? -51.125 -13.07 5.793 1 18.95 11 LEU B O 1
ATOM 5181 N N . GLU B 1 12 ? -52.688 -12.117 7.195 1 17.48 12 GLU B N 1
ATOM 5182 C CA . GLU B 1 12 ? -54.125 -12.469 7.211 1 17.48 12 GLU B CA 1
ATOM 5183 C C . GLU B 1 12 ? -54.719 -12.383 5.812 1 17.48 12 GLU B C 1
ATOM 5185 O O . GLU B 1 12 ? -55.344 -13.344 5.336 1 17.48 12 GLU B O 1
ATOM 5190 N N . ASP B 1 13 ? -55.469 -11.227 5.586 1 18.89 13 ASP B N 1
ATOM 5191 C CA . ASP B 1 13 ? -56.906 -11.117 5.359 1 18.89 13 ASP B CA 1
ATOM 5192 C C . ASP B 1 13 ? -57.25 -11.375 3.893 1 18.89 13 ASP B C 1
ATOM 5194 O O . ASP B 1 13 ? -56.438 -11.109 3.002 1 18.89 13 ASP B O 1
ATOM 5198 N N . GLY B 1 14 ? -58.312 -12.195 3.605 1 18.8 14 GLY B N 1
ATOM 5199 C CA . GLY B 1 14 ? -59.031 -12.977 2.592 1 18.8 14 GLY B CA 1
ATOM 5200 C C . GLY B 1 14 ? -59.656 -12.117 1.514 1 18.8 14 GLY B C 1
ATOM 5201 O O . GLY B 1 14 ? -60.312 -12.641 0.612 1 18.8 14 GLY B O 1
ATOM 5202 N N . VAL B 1 15 ? -59.656 -10.75 1.651 1 19.55 15 VAL B N 1
ATOM 5203 C CA . VAL B 1 15 ? -60.938 -10.227 1.147 1 19.55 15 VAL B CA 1
ATOM 5204 C C . VAL B 1 15 ? -61.125 -10.664 -0.299 1 19.55 15 VAL B C 1
ATOM 5206 O O . VAL B 1 15 ? -60.188 -10.648 -1.099 1 19.55 15 VAL B O 1
ATOM 5209 N N . PRO B 1 16 ? -62.281 -11.234 -0.608 1 19.73 16 PRO B N 1
ATOM 5210 C CA . PRO B 1 16 ? -62.938 -12.039 -1.654 1 19.73 16 PRO B CA 1
ATOM 5211 C C . PRO B 1 16 ? -63.094 -11.281 -2.967 1 19.73 16 PRO B C 1
ATOM 5213 O O . PRO B 1 16 ? -63.562 -11.844 -3.961 1 19.73 16 PRO B O 1
ATOM 5216 N N . LEU B 1 17 ? -62.312 -10.305 -3.271 1 18.56 17 LEU B N 1
ATOM 5217 C CA . LEU B 1 17 ? -63 -9.375 -4.148 1 18.56 17 LEU B CA 1
ATOM 5218 C C . LEU B 1 17 ? -63.625 -10.102 -5.34 1 18.56 17 LEU B C 1
ATOM 5220 O O . LEU B 1 17 ? -62.938 -10.859 -6.023 1 18.56 17 LEU B O 1
ATOM 5224 N N . ASN B 1 18 ? -64.938 -10.117 -5.461 1 18.19 18 ASN B N 1
ATOM 5225 C CA . ASN B 1 18 ? -66 -10.781 -6.191 1 18.19 18 ASN B CA 1
ATOM 5226 C C . ASN B 1 18 ? -65.938 -10.461 -7.684 1 18.19 18 ASN B C 1
ATOM 5228 O O . ASN B 1 18 ? -66.75 -10.992 -8.461 1 18.19 18 ASN B O 1
ATOM 5232 N N . ILE B 1 19 ? -65 -9.703 -8.156 1 19.17 19 ILE B N 1
ATOM 5233 C CA . ILE B 1 19 ? -65.625 -8.922 -9.242 1 19.17 19 ILE B CA 1
ATOM 5234 C C . ILE B 1 19 ? -66.125 -9.867 -10.336 1 19.17 19 ILE B C 1
ATOM 5236 O O . ILE B 1 19 ? -65.438 -10.805 -10.727 1 19.17 19 ILE B O 1
ATOM 5240 N N . SER B 1 20 ? -67.375 -9.68 -10.734 1 18.55 20 SER B N 1
ATOM 5241 C CA . SER B 1 20 ? -68.5 -10.281 -11.461 1 18.55 20 SER B CA 1
ATOM 5242 C C . SER B 1 20 ? -68.125 -10.523 -12.922 1 18.55 20 SER B C 1
ATOM 5244 O O . SER B 1 20 ? -67.5 -9.672 -13.562 1 18.55 20 SER B O 1
ATOM 5246 N N . ILE B 1 21 ? -68 -11.766 -13.32 1 20.38 21 ILE B N 1
ATOM 5247 C CA . ILE B 1 21 ? -67.75 -12.508 -14.562 1 20.38 21 ILE B CA 1
ATOM 5248 C C . ILE B 1 21 ? -68.875 -12.141 -15.578 1 20.38 21 ILE B C 1
ATOM 5250 O O . ILE B 1 21 ? -69 -12.797 -16.625 1 20.38 21 ILE B O 1
ATOM 5254 N N . GLU B 1 22 ? -69.438 -10.898 -15.461 1 17.55 22 GLU B N 1
ATOM 5255 C CA . GLU B 1 22 ? -70.688 -11.102 -16.172 1 17.55 22 GLU B CA 1
ATOM 5256 C C . GLU B 1 22 ? -70.438 -11.734 -17.531 1 17.55 22 GLU B C 1
ATOM 5258 O O . GLU B 1 22 ? -69.312 -11.703 -18.062 1 17.55 22 GLU B O 1
ATOM 5263 N N . LYS B 1 23 ? -71.688 -11.875 -18.203 1 17.47 23 LYS B N 1
ATOM 5264 C CA . LYS B 1 23 ? -72.5 -12.742 -19.047 1 17.47 23 LYS B CA 1
ATOM 5265 C C . LYS B 1 23 ? -72.188 -12.508 -20.531 1 17.47 23 LYS B C 1
ATOM 5267 O O . LYS B 1 23 ? -72.75 -13.203 -21.391 1 17.47 23 LYS B O 1
ATOM 5272 N N . GLU B 1 24 ? -71.375 -11.523 -20.922 1 18.62 24 GLU B N 1
ATOM 5273 C CA . GLU B 1 24 ? -72 -11.031 -22.141 1 18.62 24 GLU B CA 1
ATOM 5274 C C . GLU B 1 24 ? -72.062 -12.117 -23.203 1 18.62 24 GLU B C 1
ATOM 5276 O O . GLU B 1 24 ? -71.125 -12.867 -23.391 1 18.62 24 GLU B O 1
ATOM 5281 N N . ASP B 1 25 ? -73.375 -12.398 -23.578 1 18.84 25 ASP B N 1
ATOM 5282 C CA . ASP B 1 25 ? -74.062 -13.328 -24.453 1 18.84 25 ASP B CA 1
ATOM 5283 C C . ASP B 1 25 ? -73.5 -13.328 -25.859 1 18.84 25 ASP B C 1
ATOM 5285 O O . ASP B 1 25 ? -72.875 -12.336 -26.281 1 18.84 25 ASP B O 1
ATOM 5289 N N . ASP B 1 26 ? -73.375 -14.531 -26.344 1 19.83 26 ASP B N 1
ATOM 5290 C CA . ASP B 1 26 ? -72.875 -15.227 -27.531 1 19.83 26 ASP B CA 1
ATOM 5291 C C . ASP B 1 26 ? -73.562 -14.703 -28.797 1 19.83 26 ASP B C 1
ATOM 5293 O O . ASP B 1 26 ? -73.438 -15.305 -29.859 1 19.83 26 ASP B O 1
ATOM 5297 N N . HIS B 1 27 ? -74.25 -13.461 -28.703 1 20.23 27 HIS B N 1
ATOM 5298 C CA . HIS B 1 27 ? -75.25 -13.508 -29.781 1 20.23 27 HIS B CA 1
ATOM 5299 C C . HIS B 1 27 ? -74.562 -13.773 -31.125 1 20.23 27 HIS B C 1
ATOM 5301 O O . HIS B 1 27 ? -73.5 -13.289 -31.375 1 20.23 27 HIS B O 1
ATOM 5307 N N . VAL B 1 28 ? -75 -14.852 -31.688 1 19.45 28 VAL B N 1
ATOM 5308 C CA . VAL B 1 28 ? -74.812 -15.594 -32.938 1 19.45 28 VAL B CA 1
ATOM 5309 C C . VAL B 1 28 ? -75 -14.68 -34.125 1 19.45 28 VAL B C 1
ATOM 5311 O O . VAL B 1 28 ? -76.125 -14.289 -34.406 1 19.45 28 VAL B O 1
ATOM 5314 N N . ALA B 1 29 ? -74.5 -13.422 -34.094 1 19.83 29 ALA B N 1
ATOM 5315 C CA . ALA B 1 29 ? -75 -12.648 -35.219 1 19.83 29 ALA B CA 1
ATOM 5316 C C . ALA B 1 29 ? -74.875 -13.414 -36.531 1 19.83 29 ALA B C 1
ATOM 5318 O O . ALA B 1 29 ? -73.875 -14.102 -36.719 1 19.83 29 ALA B O 1
ATOM 5319 N N . SER B 1 30 ? -76 -13.656 -37.062 1 19.38 30 SER B N 1
ATOM 5320 C CA . SER B 1 30 ? -76.375 -14.273 -38.344 1 19.38 30 SER B CA 1
ATOM 5321 C C . SER B 1 30 ? -75.562 -13.734 -39.5 1 19.38 30 SER B C 1
ATOM 5323 O O . SER B 1 30 ? -75.188 -12.57 -39.5 1 19.38 30 SER B O 1
ATOM 5325 N N . THR B 1 31 ? -74.875 -14.617 -40.156 1 20.64 31 THR B N 1
ATOM 5326 C CA . THR B 1 31 ? -74 -14.672 -41.312 1 20.64 31 THR B CA 1
ATOM 5327 C C . THR B 1 31 ? -74.625 -14.008 -42.531 1 20.64 31 THR B C 1
ATOM 5329 O O . THR B 1 31 ? -75.5 -14.586 -43.156 1 20.64 31 THR B O 1
ATOM 5332 N N . SER B 1 32 ? -75.25 -12.734 -42.312 1 21.39 32 SER B N 1
ATOM 5333 C CA . SER B 1 32 ? -75.938 -12.305 -43.5 1 21.39 32 SER B CA 1
ATOM 5334 C C . SER B 1 32 ? -75 -12.289 -44.719 1 21.39 32 SER B C 1
ATOM 5336 O O . SER B 1 32 ? -73.812 -12.094 -44.562 1 21.39 32 SER B O 1
ATOM 5338 N N . VAL B 1 33 ? -75.438 -12.883 -45.781 1 22.97 33 VAL B N 1
ATOM 5339 C CA . VAL B 1 33 ? -75 -13.219 -47.125 1 22.97 33 VAL B CA 1
ATOM 5340 C C . VAL B 1 33 ? -74.562 -11.961 -47.875 1 22.97 33 VAL B C 1
ATOM 5342 O O . VAL B 1 33 ? -75.375 -11.047 -48.094 1 22.97 33 VAL B O 1
ATOM 5345 N N . VAL B 1 34 ? -73.5 -11.273 -47.375 1 24.12 34 VAL B N 1
ATOM 5346 C CA . VAL B 1 34 ? -73.188 -10.023 -48.031 1 24.12 34 VAL B CA 1
ATOM 5347 C C . VAL B 1 34 ? -72.938 -10.297 -49.531 1 24.12 34 VAL B C 1
ATOM 5349 O O . VAL B 1 34 ? -72.062 -11.148 -49.844 1 24.12 34 VAL B O 1
ATOM 5352 N N . SER B 1 35 ? -73.938 -10.211 -50.344 1 23.11 35 SER B N 1
ATOM 5353 C CA . SER B 1 35 ? -73.812 -10.258 -51.812 1 23.11 35 SER B CA 1
ATOM 5354 C C . SER B 1 35 ? -72.75 -9.344 -52.312 1 23.11 35 SER B C 1
ATOM 5356 O O . SER B 1 35 ? -72.688 -8.172 -51.938 1 23.11 35 SER B O 1
ATOM 5358 N N . LYS B 1 36 ? -71.562 -9.938 -52.562 1 25.42 36 LYS B N 1
ATOM 5359 C CA . LYS B 1 36 ? -70.312 -9.375 -53.125 1 25.42 36 LYS B CA 1
ATOM 5360 C C . LYS B 1 36 ? -70.625 -8.539 -54.375 1 25.42 36 LYS B C 1
ATOM 5362 O O . LYS B 1 36 ? -70.938 -9.078 -55.438 1 25.42 36 LYS B O 1
ATOM 5367 N N . VAL B 1 37 ? -71.438 -7.465 -54.219 1 26.45 37 VAL B N 1
ATOM 5368 C CA . VAL B 1 37 ? -71.5 -6.648 -55.406 1 26.45 37 VAL B CA 1
ATOM 5369 C C . VAL B 1 37 ? -70.062 -6.359 -55.938 1 26.45 37 VAL B C 1
ATOM 5371 O O . VAL B 1 37 ? -69.188 -5.996 -55.156 1 26.45 37 VAL B O 1
ATOM 5374 N N . VAL B 1 38 ? -69.625 -6.965 -57 1 28.73 38 VAL B N 1
ATOM 5375 C CA . VAL B 1 38 ? -68.438 -6.824 -57.812 1 28.73 38 VAL B CA 1
ATOM 5376 C C . VAL B 1 38 ? -68.062 -5.348 -58 1 28.73 38 VAL B C 1
ATOM 5378 O O . VAL B 1 38 ? -68.875 -4.621 -58.656 1 28.73 38 VAL B O 1
ATOM 5381 N N . GLN B 1 39 ? -67.875 -4.598 -56.906 1 29.78 39 GLN B N 1
ATOM 5382 C CA . GLN B 1 39 ? -67.438 -3.219 -57.156 1 29.78 39 GLN B CA 1
ATOM 5383 C C . GLN B 1 39 ? -66.312 -3.152 -58.156 1 29.78 39 GLN B C 1
ATOM 5385 O O . GLN B 1 39 ? -65.375 -3.941 -58.094 1 29.78 39 GLN B O 1
ATOM 5390 N N . GLU B 1 40 ? -66.5 -2.605 -59.344 1 33 40 GLU B N 1
ATOM 5391 C CA . GLU B 1 40 ? -65.625 -2.258 -60.438 1 33 40 GLU B CA 1
ATOM 5392 C C . GLU B 1 40 ? -64.312 -1.69 -59.906 1 33 40 GLU B C 1
ATOM 5394 O O . GLU B 1 40 ? -64.312 -0.845 -59 1 33 40 GLU B O 1
ATOM 5399 N N . ASN B 1 41 ? -63.281 -2.502 -59.969 1 30.95 41 ASN B N 1
ATOM 5400 C CA . ASN B 1 41 ? -61.875 -2.295 -59.594 1 30.95 41 ASN B CA 1
ATOM 5401 C C . ASN B 1 41 ? -61.344 -0.948 -60.094 1 30.95 41 ASN B C 1
ATOM 5403 O O . ASN B 1 41 ? -61.125 -0.766 -61.281 1 30.95 41 ASN B O 1
ATOM 5407 N N . LYS B 1 42 ? -61.938 0.286 -59.75 1 34.41 42 LYS B N 1
ATOM 5408 C CA . LYS B 1 42 ? -61.281 1.53 -60.125 1 34.41 42 LYS B CA 1
ATOM 5409 C C . LYS B 1 42 ? -59.781 1.419 -59.938 1 34.41 42 LYS B C 1
ATOM 5411 O O . LYS B 1 42 ? -59.281 0.931 -58.906 1 34.41 42 LYS B O 1
ATOM 5416 N N . GLN B 1 43 ? -59.031 1.269 -61.062 1 35.84 43 GLN B N 1
ATOM 5417 C CA . GLN B 1 43 ? -57.562 1.306 -61.094 1 35.84 43 GLN B CA 1
ATOM 5418 C C . GLN B 1 43 ? -57 2.295 -60.062 1 35.84 43 GLN B C 1
ATOM 5420 O O . GLN B 1 43 ? -57.562 3.395 -59.906 1 35.84 43 GLN B O 1
ATOM 5425 N N . PRO B 1 44 ? -56.469 1.781 -59 1 44.06 44 PRO B N 1
ATOM 5426 C CA . PRO B 1 44 ? -55.938 2.758 -58.031 1 44.06 44 PRO B CA 1
ATOM 5427 C C . PRO B 1 44 ? -55.188 3.893 -58.75 1 44.06 44 PRO B C 1
ATOM 5429 O O . PRO B 1 44 ? -54.438 3.652 -59.688 1 44.06 44 PRO B O 1
ATOM 5432 N N . THR B 1 45 ? -55.844 5.035 -59.031 1 46.62 45 THR B N 1
ATOM 5433 C CA . THR B 1 45 ? -55.156 6.234 -59.531 1 46.62 45 THR B CA 1
ATOM 5434 C C . THR B 1 45 ? -53.75 6.316 -59.031 1 46.62 45 THR B C 1
ATOM 5436 O O . THR B 1 45 ? -53.469 6.055 -57.844 1 46.62 45 THR B O 1
ATOM 5439 N N . PRO B 1 46 ? -52.781 6.164 -59.938 1 50.5 46 PRO B N 1
ATOM 5440 C CA . PRO B 1 46 ? -51.375 6.238 -59.562 1 50.5 46 PRO B CA 1
ATOM 5441 C C . PRO B 1 46 ? -51.125 7.301 -58.5 1 50.5 46 PRO B C 1
ATOM 5443 O O . PRO B 1 46 ? -51.594 8.43 -58.594 1 50.5 46 PRO B O 1
ATOM 5446 N N . ILE B 1 47 ? -51 6.867 -57.312 1 57.03 47 ILE B N 1
ATOM 5447 C CA . ILE B 1 47 ? -50.688 7.762 -56.188 1 57.03 47 ILE B CA 1
ATOM 5448 C C . ILE B 1 47 ? -49.5 8.641 -56.562 1 57.03 47 ILE B C 1
ATOM 5450 O O . ILE B 1 47 ? -48.406 8.141 -56.812 1 57.03 47 ILE B O 1
ATOM 5454 N N . LEU B 1 48 ? -49.594 9.711 -57.156 1 67.88 48 LEU B N 1
ATOM 5455 C CA . LEU B 1 48 ? -48.594 10.727 -57.469 1 67.88 48 LEU B CA 1
ATOM 5456 C C . LEU B 1 48 ? -47.719 11.016 -56.25 1 67.88 48 LEU B C 1
ATOM 5458 O O . LEU B 1 48 ? -48.219 11.422 -55.219 1 67.88 48 LEU B O 1
ATOM 5462 N N . VAL B 1 49 ? -46.469 10.516 -56.312 1 77.31 49 VAL B N 1
ATOM 5463 C CA . VAL B 1 49 ? -45.5 10.797 -55.281 1 77.31 49 VAL B CA 1
ATOM 5464 C C . VAL B 1 49 ? -44.938 12.211 -55.5 1 77.31 49 VAL B C 1
ATOM 5466 O O . VAL B 1 49 ? -44.438 12.547 -56.562 1 77.31 49 VAL B O 1
ATOM 5469 N N . ARG B 1 50 ? -45.219 13.078 -54.594 1 83.56 50 ARG B N 1
ATOM 5470 C CA . ARG B 1 50 ? -44.75 14.469 -54.688 1 83.56 50 ARG B CA 1
ATOM 5471 C C . ARG B 1 50 ? -43.344 14.617 -54.125 1 83.56 50 ARG B C 1
ATOM 5473 O O . ARG B 1 50 ? -42.969 13.891 -53.188 1 83.56 50 ARG B O 1
ATOM 5480 N N . LYS B 1 51 ? -42.594 15.414 -54.812 1 85 51 LYS B N 1
ATOM 5481 C CA . LYS B 1 51 ? -41.219 15.672 -54.375 1 85 51 LYS B CA 1
ATOM 5482 C C . LYS B 1 51 ? -41.156 16.906 -53.469 1 85 51 LYS B C 1
ATOM 5484 O O . LYS B 1 51 ? -42 17.797 -53.562 1 85 51 LYS B O 1
ATOM 5489 N N . TYR B 1 52 ? -40.188 16.953 -52.594 1 86.81 52 TYR B N 1
ATOM 5490 C CA . TYR B 1 52 ? -40 18.094 -51.719 1 86.81 52 TYR B CA 1
ATOM 5491 C C . TYR B 1 52 ? -39.375 19.266 -52.469 1 86.81 52 TYR B C 1
ATOM 5493 O O . TYR B 1 52 ? -38.406 19.078 -53.188 1 86.81 52 TYR B O 1
ATOM 5501 N N . LEU B 1 53 ? -39.969 20.406 -52.375 1 83.38 53 LEU B N 1
ATOM 5502 C CA . LEU B 1 53 ? -39.438 21.641 -52.938 1 83.38 53 LEU B CA 1
ATOM 5503 C C . LEU B 1 53 ? -38.844 22.531 -51.844 1 83.38 53 LEU B C 1
ATOM 5505 O O . LEU B 1 53 ? -39.406 22.625 -50.75 1 83.38 53 LEU B O 1
ATOM 5509 N N . ASP B 1 54 ? -37.75 23.188 -52.062 1 83.5 54 ASP B N 1
ATOM 5510 C CA . ASP B 1 54 ? -37.062 24.031 -51.094 1 83.5 54 ASP B CA 1
ATOM 5511 C C . ASP B 1 54 ? -37.969 25.156 -50.594 1 83.5 54 ASP B C 1
ATOM 5513 O O . ASP B 1 54 ? -37.781 25.672 -49.5 1 83.5 54 ASP B O 1
ATOM 5517 N N . ASN B 1 55 ? -38.938 25.516 -51.375 1 85.19 55 ASN B N 1
ATOM 5518 C CA . ASN B 1 55 ? -39.844 26.594 -51.031 1 85.19 55 ASN B CA 1
ATOM 5519 C C . ASN B 1 55 ? -40.719 26.188 -49.844 1 85.19 55 ASN B C 1
A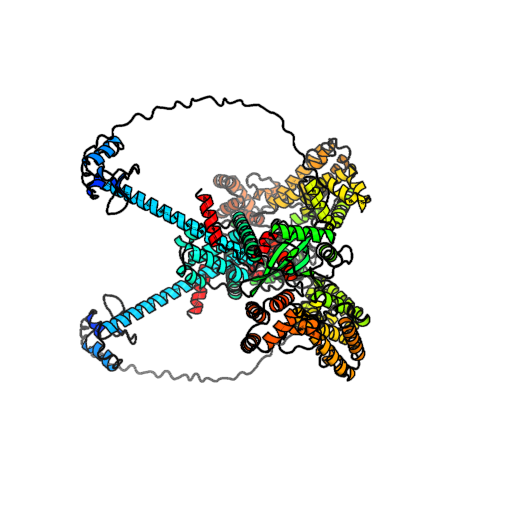TOM 5521 O O . ASN B 1 55 ? -41.312 27.062 -49.188 1 85.19 55 ASN B O 1
ATOM 5525 N N . TYR B 1 56 ? -40.781 24.875 -49.625 1 89 56 TYR B N 1
ATOM 5526 C CA . TYR B 1 56 ? -41.656 24.438 -48.531 1 89 56 TYR B CA 1
ATOM 5527 C C . TYR B 1 56 ? -41.062 24.797 -47.188 1 89 56 TYR B C 1
ATOM 5529 O O . TYR B 1 56 ? -41.75 24.828 -46.156 1 89 56 TYR B O 1
ATOM 5537 N N . LEU B 1 57 ? -39.812 25.188 -47.125 1 87.81 57 LEU B N 1
ATOM 5538 C CA . LEU B 1 57 ? -39.188 25.672 -45.906 1 87.81 57 LEU B CA 1
ATOM 5539 C C . LEU B 1 57 ? -39.781 26.984 -45.469 1 87.81 57 LEU B C 1
ATOM 5541 O O . LEU B 1 57 ? -39.75 27.312 -44.281 1 87.81 57 LEU B O 1
ATOM 5545 N N . ASN B 1 58 ? -40.375 27.734 -46.438 1 85.88 58 ASN B N 1
ATOM 5546 C CA . ASN B 1 58 ? -41.062 28.984 -46.094 1 85.88 58 ASN B CA 1
ATOM 5547 C C . ASN B 1 58 ? -42.281 28.734 -45.219 1 85.88 58 ASN B C 1
ATOM 5549 O O . ASN B 1 58 ? -42.781 29.656 -44.562 1 85.88 58 ASN B O 1
ATOM 5553 N N . PHE B 1 59 ? -42.688 27.484 -45.281 1 88 59 PHE B N 1
ATOM 5554 C CA . PHE B 1 59 ? -43.844 27.125 -44.5 1 88 59 PHE B CA 1
ATOM 5555 C C . PHE B 1 59 ? -43.438 26.312 -43.281 1 88 59 PHE B C 1
ATOM 5557 O O . PHE B 1 59 ? -44.281 25.766 -42.562 1 88 59 PHE B O 1
ATOM 5564 N N . GLY B 1 60 ? -42.094 26.125 -43 1 87.88 60 GLY B N 1
ATOM 5565 C CA . GLY B 1 60 ? -41.562 25.453 -41.812 1 87.88 60 GLY B CA 1
ATOM 5566 C C . GLY B 1 60 ? -41.5 23.938 -41.969 1 87.88 60 GLY B C 1
ATOM 5567 O O . GLY B 1 60 ? -41.562 23.203 -41 1 87.88 60 GLY B O 1
ATOM 5568 N N . PHE B 1 61 ? -41.469 23.484 -43.156 1 89 61 PHE B N 1
ATOM 5569 C CA . PHE B 1 61 ? -41.469 22.047 -43.344 1 89 61 PHE B CA 1
ATOM 5570 C C . PHE B 1 61 ? -40.156 21.578 -43.969 1 89 61 PHE B C 1
ATOM 5572 O O . PHE B 1 61 ? -39.625 22.25 -44.875 1 89 61 PHE B O 1
ATOM 5579 N N . THR B 1 62 ? -39.594 20.547 -43.438 1 88 62 THR B N 1
ATOM 5580 C CA . THR B 1 62 ? -38.531 19.766 -44.031 1 88 62 THR B CA 1
ATOM 5581 C C . THR B 1 62 ? -39 18.375 -44.438 1 88 62 THR B C 1
ATOM 5583 O O . THR B 1 62 ? -40.219 18.109 -44.438 1 88 62 THR B O 1
ATOM 5586 N N . PHE B 1 63 ? -38.219 17.594 -45 1 85.06 63 PHE B N 1
ATOM 5587 C CA . PHE B 1 63 ? -38.688 16.266 -45.406 1 85.06 63 PHE B CA 1
ATOM 5588 C C . PHE B 1 63 ? -37.906 15.18 -44.656 1 85.06 63 PHE B C 1
ATOM 5590 O O . PHE B 1 63 ? -36.812 15.414 -44.188 1 85.06 63 PHE B O 1
ATOM 5597 N N . ASN B 1 64 ? -38.688 14.156 -44.312 1 81 64 ASN B N 1
ATOM 5598 C CA . ASN B 1 64 ? -38.125 12.938 -43.719 1 81 64 ASN B CA 1
ATOM 5599 C C . ASN B 1 64 ? -38.5 11.703 -44.531 1 81 64 ASN B C 1
ATOM 5601 O O . ASN B 1 64 ? -39.406 11.75 -45.375 1 81 64 ASN B O 1
ATOM 5605 N N . GLY B 1 65 ? -37.594 10.672 -44.531 1 70.5 65 GLY B N 1
ATOM 5606 C CA . GLY B 1 65 ? -37.906 9.43 -45.219 1 70.5 65 GLY B CA 1
ATOM 5607 C C . GLY B 1 65 ? -37.062 9.234 -46.469 1 70.5 65 GLY B C 1
ATOM 5608 O O . GLY B 1 65 ? -36.156 10.031 -46.75 1 70.5 65 GLY B O 1
ATOM 5609 N N . PRO B 1 66 ? -37.375 8.211 -47.312 1 76.56 66 PRO B N 1
ATOM 5610 C CA . PRO B 1 66 ? -36.594 7.918 -48.531 1 76.56 66 PRO B CA 1
ATOM 5611 C C . PRO B 1 66 ? -36.812 8.953 -49.625 1 76.56 66 PRO B C 1
ATOM 5613 O O . PRO B 1 66 ? -37.844 9.602 -49.656 1 76.56 66 PRO B O 1
ATOM 5616 N N . GLU B 1 67 ? -35.781 9.242 -50.438 1 76.44 67 GLU B N 1
ATOM 5617 C CA . GLU B 1 67 ? -35.812 10.234 -51.5 1 76.44 67 GLU B CA 1
ATOM 5618 C C . GLU B 1 67 ? -36.938 9.953 -52.5 1 76.44 67 GLU B C 1
ATOM 5620 O O . GLU B 1 67 ? -37.469 10.883 -53.094 1 76.44 67 GLU B O 1
ATOM 5625 N N . ASN B 1 68 ? -37.375 8.742 -52.688 1 77.69 68 ASN B N 1
ATOM 5626 C CA . ASN B 1 68 ? -38.406 8.367 -53.656 1 77.69 68 ASN B CA 1
ATOM 5627 C C . ASN B 1 68 ? -39.812 8.648 -53.125 1 77.69 68 ASN B C 1
ATOM 5629 O O . ASN B 1 68 ? -40.781 8.672 -53.906 1 77.69 68 ASN B O 1
ATOM 5633 N N . ARG B 1 69 ? -39.938 8.773 -51.906 1 79.38 69 ARG B N 1
ATOM 5634 C CA . ARG B 1 69 ? -41.219 9.117 -51.312 1 79.38 69 ARG B CA 1
ATOM 5635 C C . ARG B 1 69 ? -41.062 9.945 -50.031 1 79.38 69 ARG B C 1
ATOM 5637 O O . ARG B 1 69 ? -41.312 9.461 -48.938 1 79.38 69 ARG B O 1
ATOM 5644 N N . PRO B 1 70 ? -40.656 11.234 -50.156 1 85.38 70 PRO B N 1
ATOM 5645 C CA . PRO B 1 70 ? -40.406 12.07 -49 1 85.38 70 PRO B CA 1
ATOM 5646 C C . PRO B 1 70 ? -41.688 12.438 -48.25 1 85.38 70 PRO B C 1
ATOM 5648 O O . PRO B 1 70 ? -42.75 12.594 -48.875 1 85.38 70 PRO B O 1
ATOM 5651 N N . VAL B 1 71 ? -41.625 12.406 -47 1 87.06 71 VAL B N 1
ATOM 5652 C CA . VAL B 1 71 ? -42.75 12.828 -46.188 1 87.06 71 VAL B CA 1
ATOM 5653 C C . VAL B 1 71 ? -42.438 14.172 -45.531 1 87.06 71 VAL B C 1
ATOM 5655 O O . VAL B 1 71 ? -41.375 14.352 -44.938 1 87.06 71 VAL B O 1
ATOM 5658 N N . PRO B 1 72 ? -43.312 15.141 -45.781 1 87.31 72 PRO B N 1
ATOM 5659 C CA . PRO B 1 72 ? -43.062 16.438 -45.156 1 87.31 72 PRO B CA 1
ATOM 5660 C C . PRO B 1 72 ? -43.156 16.391 -43.625 1 87.31 72 PRO B C 1
ATOM 5662 O O . PRO B 1 72 ? -44.062 15.773 -43.094 1 87.31 72 PRO B O 1
ATOM 5665 N N . GLN B 1 73 ? -42.094 16.969 -43 1 88.62 73 GLN B N 1
ATOM 5666 C CA . GLN B 1 73 ? -42.062 17.047 -41.531 1 88.62 73 GLN B CA 1
ATOM 5667 C C . GLN B 1 73 ? -41.969 18.484 -41.062 1 88.62 73 GLN B C 1
ATOM 5669 O O . GLN B 1 73 ? -41.125 19.25 -41.531 1 88.62 73 GLN B O 1
ATOM 5674 N N . CYS B 1 74 ? -42.844 18.891 -40.188 1 86.31 74 CYS B N 1
ATOM 5675 C CA . CYS B 1 74 ? -42.844 20.234 -39.656 1 86.31 74 CYS B CA 1
ATOM 5676 C C . CYS B 1 74 ? -41.656 20.453 -38.719 1 86.31 74 CYS B C 1
ATOM 5678 O O . CYS B 1 74 ? -41.406 19.672 -37.781 1 86.31 74 CYS B O 1
ATOM 5680 N N . ILE B 1 75 ? -40.906 21.453 -38.875 1 85.56 75 ILE B N 1
ATOM 5681 C CA . ILE B 1 75 ? -39.719 21.75 -38.094 1 85.56 75 ILE B CA 1
ATOM 5682 C C . ILE B 1 75 ? -40.094 22.234 -36.688 1 85.56 75 ILE B C 1
ATOM 5684 O O . ILE B 1 75 ? -39.344 22.031 -35.75 1 85.56 75 ILE B O 1
ATOM 5688 N N . VAL B 1 76 ? -41.281 22.75 -36.562 1 79.75 76 VAL B N 1
ATOM 5689 C CA . VAL B 1 76 ? -41.719 23.375 -35.312 1 79.75 76 VAL B CA 1
ATOM 5690 C C . VAL B 1 76 ? -42.312 22.312 -34.375 1 79.75 76 VAL B C 1
ATOM 5692 O O . VAL B 1 76 ? -41.938 22.203 -33.219 1 79.75 76 VAL B O 1
ATOM 5695 N N . CYS B 1 77 ? -43.188 21.609 -34.875 1 79.44 77 CYS B N 1
ATOM 5696 C CA . CYS B 1 77 ? -43.906 20.672 -34 1 79.44 77 CYS B CA 1
ATOM 5697 C C . CYS B 1 77 ? -43.406 19.25 -34.219 1 79.44 77 CYS B C 1
ATOM 5699 O O . CYS B 1 77 ? -43.75 18.344 -33.438 1 79.44 77 CYS B O 1
ATOM 5701 N N . GLY B 1 78 ? -42.688 18.891 -35.281 1 83.19 78 GLY B N 1
ATOM 5702 C CA . GLY B 1 78 ? -42.125 17.578 -35.531 1 83.19 78 GLY B CA 1
ATOM 5703 C C . GLY B 1 78 ? -43.125 16.625 -36.188 1 83.19 78 GLY B C 1
ATOM 5704 O O . GLY B 1 78 ? -42.812 15.469 -36.438 1 83.19 78 GLY B O 1
ATOM 5705 N N . GLU B 1 79 ? -44.281 17.094 -36.531 1 83.12 79 GLU B N 1
ATOM 5706 C CA . GLU B 1 79 ? -45.344 16.25 -37.094 1 83.12 79 GLU B CA 1
ATOM 5707 C C . GLU B 1 79 ? -45.031 15.883 -38.562 1 83.12 79 GLU B C 1
ATOM 5709 O O . GLU B 1 79 ? -44.594 16.734 -39.344 1 83.12 79 GLU B O 1
ATOM 5714 N N . LYS B 1 80 ? -45.156 14.641 -38.906 1 87.25 80 LYS B N 1
ATOM 5715 C CA . LYS B 1 80 ? -44.969 14.117 -40.25 1 87.25 80 LYS B CA 1
ATOM 5716 C C . LYS B 1 80 ? -46.312 13.992 -40.969 1 87.25 80 LYS B C 1
ATOM 5718 O O . LYS B 1 80 ? -47.25 13.461 -40.438 1 87.25 80 LYS B O 1
ATOM 5723 N N . LEU B 1 81 ? -46.406 14.594 -42.062 1 85.69 81 LEU B N 1
ATOM 5724 C CA . LEU B 1 81 ? -47.625 14.516 -42.875 1 85.69 81 LEU B CA 1
ATOM 5725 C C . LEU B 1 81 ? -47.438 13.516 -44 1 85.69 81 LEU B C 1
ATOM 5727 O O . LEU B 1 81 ? -46.344 13.039 -44.25 1 85.69 81 LEU B O 1
ATOM 5731 N N . SER B 1 82 ? -48.531 13.023 -44.594 1 84.75 82 SER B N 1
ATOM 5732 C CA . SER B 1 82 ? -48.469 12.086 -45.719 1 84.75 82 SER B CA 1
ATOM 5733 C C . SER B 1 82 ? -47.875 12.734 -46.938 1 84.75 82 SER B C 1
ATOM 5735 O O . SER B 1 82 ? -47.875 13.961 -47.062 1 84.75 82 SER B O 1
ATOM 5737 N N . ASN B 1 83 ? -47.281 12.031 -47.812 1 87.25 83 ASN B N 1
ATOM 5738 C CA . ASN B 1 83 ? -46.688 12.539 -49.062 1 87.25 83 ASN B CA 1
ATOM 5739 C C . ASN B 1 83 ? -47.719 13.32 -49.875 1 87.25 83 ASN B C 1
ATOM 5741 O O . ASN B 1 83 ? -47.344 14.273 -50.562 1 87.25 83 ASN B O 1
ATOM 5745 N N . GLU B 1 84 ? -49.031 13.023 -49.75 1 84.06 84 GLU B N 1
ATOM 5746 C CA . GLU B 1 84 ? -50.094 13.688 -50.5 1 84.06 84 GLU B CA 1
ATOM 5747 C C . GLU B 1 84 ? -50.281 15.125 -50 1 84.06 84 GLU B C 1
ATOM 5749 O O . GLU B 1 84 ? -50.781 15.969 -50.75 1 84.06 84 GLU B O 1
ATOM 5754 N N . SER B 1 85 ? -49.75 15.352 -48.812 1 87 85 SER B N 1
ATOM 5755 C CA . SER B 1 85 ? -49.906 16.672 -48.219 1 87 85 SER B CA 1
ATOM 5756 C C . SER B 1 85 ? -48.75 17.609 -48.625 1 87 85 SER B C 1
ATOM 5758 O O . SER B 1 85 ? -48.719 18.75 -48.188 1 87 85 SER B O 1
ATOM 5760 N N . MET B 1 86 ? -47.938 17.094 -49.469 1 87.25 86 MET B N 1
ATOM 5761 C CA . MET B 1 86 ? -46.781 17.875 -49.906 1 87.25 86 MET B CA 1
ATOM 5762 C C . MET B 1 86 ? -47.188 18.875 -50.969 1 87.25 86 MET B C 1
ATOM 5764 O O . MET B 1 86 ? -46.656 18.859 -52.094 1 87.25 86 MET B O 1
ATOM 5768 N N . VAL B 1 87 ? -48.188 19.719 -50.781 1 86.94 87 VAL B N 1
ATOM 5769 C CA . VAL B 1 87 ? -48.656 20.828 -51.594 1 86.94 87 VAL B CA 1
ATOM 5770 C C . VAL B 1 87 ? -48.688 22.109 -50.781 1 86.94 87 VAL B C 1
ATOM 5772 O O . VAL B 1 87 ? -48.938 22.094 -49.562 1 86.94 87 VAL B O 1
ATOM 5775 N N . SER B 1 88 ? -48.375 23.234 -51.344 1 88.06 88 SER B N 1
ATOM 5776 C CA . SER B 1 88 ? -48.219 24.531 -50.688 1 88.06 88 SER B CA 1
ATOM 5777 C C . SER B 1 88 ? -49.469 24.891 -49.875 1 88.06 88 SER B C 1
ATOM 5779 O O . SER B 1 88 ? -49.375 25.422 -48.781 1 88.06 88 SER B O 1
ATOM 5781 N N . SER B 1 89 ? -50.594 24.625 -50.406 1 87.88 89 SER B N 1
ATOM 5782 C CA . SER B 1 89 ? -51.844 25.031 -49.75 1 87.88 89 SER B CA 1
ATOM 5783 C C . SER B 1 89 ? -52.031 24.281 -48.438 1 87.88 89 SER B C 1
ATOM 5785 O O . SER B 1 89 ? -52.406 24.875 -47.438 1 87.88 89 SER B O 1
ATOM 5787 N N . LYS B 1 90 ? -51.688 23 -48.5 1 88.19 90 LYS B N 1
ATOM 5788 C CA . LYS B 1 90 ? -51.875 22.188 -47.312 1 88.19 90 LYS B CA 1
ATOM 5789 C C . LYS B 1 90 ? -50.812 22.484 -46.25 1 88.19 90 LYS B C 1
ATOM 5791 O O . LYS B 1 90 ? -51.094 22.516 -45.062 1 88.19 90 LYS B O 1
ATOM 5796 N N . LEU B 1 91 ? -49.625 22.734 -46.594 1 91.5 91 LEU B N 1
ATOM 5797 C CA . LEU B 1 91 ? -48.531 23.047 -45.688 1 91.5 91 LEU B CA 1
ATOM 5798 C C . LEU B 1 91 ? -48.719 24.406 -45.062 1 91.5 91 LEU B C 1
ATOM 5800 O O . LEU B 1 91 ? -48.5 24.578 -43.844 1 91.5 91 LEU B O 1
ATOM 5804 N N . LYS B 1 92 ? -49.25 25.344 -45.844 1 87.19 92 LYS B N 1
ATOM 5805 C CA . LYS B 1 92 ? -49.594 26.672 -45.344 1 87.19 92 LYS B CA 1
ATOM 5806 C C . LYS B 1 92 ? -50.719 26.594 -44.312 1 87.19 92 LYS B C 1
ATOM 5808 O O . LYS B 1 92 ? -50.719 27.312 -43.312 1 87.19 92 LYS B O 1
ATOM 5813 N N . ARG B 1 93 ? -51.594 25.781 -44.594 1 88.19 93 ARG B N 1
ATOM 5814 C CA . ARG B 1 93 ? -52.75 25.594 -43.688 1 88.19 93 ARG B CA 1
ATOM 5815 C C . ARG B 1 93 ? -52.281 25.031 -42.344 1 88.19 93 ARG B C 1
ATOM 5817 O O . ARG B 1 93 ? -52.75 25.469 -41.281 1 88.19 93 ARG B O 1
ATOM 5824 N N . HIS B 1 94 ? -51.375 24.062 -42.438 1 89.81 94 HIS B N 1
ATOM 5825 C CA . HIS B 1 94 ? -50.812 23.516 -41.188 1 89.81 94 HIS B CA 1
ATOM 5826 C C . HIS B 1 94 ? -50.125 24.609 -40.375 1 89.81 94 HIS B C 1
ATOM 5828 O O . HIS B 1 94 ? -50.344 24.703 -39.156 1 89.81 94 HIS B O 1
ATOM 5834 N N . LEU B 1 95 ? -49.344 25.438 -40.969 1 88.5 95 LEU B N 1
ATOM 5835 C CA . LEU B 1 95 ? -48.656 26.531 -40.312 1 88.5 95 LEU B CA 1
ATOM 5836 C C . LEU B 1 95 ? -49.625 27.547 -39.719 1 88.5 95 LEU B C 1
ATOM 5838 O O . LEU B 1 95 ? -49.469 28 -38.594 1 88.5 95 LEU B O 1
ATOM 5842 N N . SER B 1 96 ? -50.688 27.844 -40.438 1 86.81 96 SER B N 1
ATOM 5843 C CA . SER B 1 96 ? -51.656 28.844 -40 1 86.81 96 SER B CA 1
ATOM 5844 C C . SER B 1 96 ? -52.562 28.281 -38.906 1 86.81 96 SER B C 1
ATOM 5846 O O . SER B 1 96 ? -52.969 29.016 -38 1 86.81 96 SER B O 1
ATOM 5848 N N . SER B 1 97 ? -52.75 26.984 -38.938 1 87.81 97 SER B N 1
ATOM 5849 C CA . SER B 1 97 ? -53.656 26.391 -38 1 87.81 97 SER B CA 1
ATOM 5850 C C . SER B 1 97 ? -52.938 25.984 -36.688 1 87.81 97 SER B C 1
ATOM 5852 O O . SER B 1 97 ? -53.438 26.25 -35.594 1 87.81 97 SER B O 1
ATOM 5854 N N . LYS B 1 98 ? -51.781 25.422 -36.875 1 84.56 98 LYS B N 1
ATOM 5855 C CA . LYS B 1 98 ? -51.125 24.875 -35.688 1 84.56 98 LYS B CA 1
ATOM 5856 C C . LYS B 1 98 ? -50.094 25.844 -35.125 1 84.56 98 LYS B C 1
ATOM 5858 O O . LYS B 1 98 ? -49.812 25.844 -33.938 1 84.56 98 LYS B O 1
ATOM 5863 N N . HIS B 1 99 ? -49.531 26.641 -36 1 86.12 99 HIS B N 1
ATOM 5864 C CA . HIS B 1 99 ? -48.469 27.562 -35.562 1 86.12 99 HIS B CA 1
ATOM 5865 C C . HIS B 1 99 ? -48.75 28.984 -36.062 1 86.12 99 HIS B C 1
ATOM 5867 O O . HIS B 1 99 ? -47.906 29.578 -36.719 1 86.12 99 HIS B O 1
ATOM 5873 N N . SER B 1 100 ? -49.906 29.469 -35.688 1 85.25 100 SER B N 1
ATOM 5874 C CA . SER B 1 100 ? -50.344 30.766 -36.156 1 85.25 100 SER B CA 1
ATOM 5875 C C . SER B 1 100 ? -49.375 31.875 -35.75 1 85.25 100 SER B C 1
ATOM 5877 O O . SER B 1 100 ? -49.281 32.906 -36.406 1 85.25 100 SER B O 1
ATOM 5879 N N . HIS B 1 101 ? -48.656 31.609 -34.625 1 81.75 101 HIS B N 1
ATOM 5880 C CA . HIS B 1 101 ? -47.781 32.625 -34.094 1 81.75 101 HIS B CA 1
ATOM 5881 C C . HIS B 1 101 ? -46.531 32.781 -34.969 1 81.75 101 HIS B C 1
ATOM 5883 O O . HIS B 1 101 ? -45.75 33.719 -34.812 1 81.75 101 HIS B O 1
ATOM 5889 N N . LEU B 1 102 ? -46.281 31.906 -35.875 1 82.19 102 LEU B N 1
ATOM 5890 C CA . LEU B 1 102 ? -45.094 31.938 -36.75 1 82.19 102 LEU B CA 1
ATOM 5891 C C . LEU B 1 102 ? -45.469 32.312 -38.156 1 82.19 102 LEU B C 1
ATOM 5893 O O . LEU B 1 102 ? -44.625 32.281 -39.062 1 82.19 102 LEU B O 1
ATOM 5897 N N . LEU B 1 103 ? -46.781 32.781 -38.125 1 79.38 103 LEU B N 1
ATOM 5898 C CA . LEU B 1 103 ? -47.281 33.25 -39.406 1 79.38 103 LEU B CA 1
ATOM 5899 C C . LEU B 1 103 ? -46.594 34.562 -39.812 1 79.38 103 LEU B C 1
ATOM 5901 O O . LEU B 1 103 ? -46.469 35.469 -39 1 79.38 103 LEU B O 1
ATOM 5905 N N . GLY B 1 104 ? -45.781 34.656 -40.969 1 78.75 104 GLY B N 1
ATOM 5906 C CA . GLY B 1 104 ? -45.062 35.844 -41.406 1 78.75 104 GLY B CA 1
ATOM 5907 C C . GLY B 1 104 ? -43.562 35.688 -41.312 1 78.75 104 GLY B C 1
ATOM 5908 O O . GLY B 1 104 ? -42.812 36.531 -41.781 1 78.75 104 GLY B O 1
ATOM 5909 N N . LYS B 1 105 ? -43.188 34.656 -40.594 1 81.12 105 LYS B N 1
ATOM 5910 C CA . LYS B 1 105 ? -41.75 34.438 -40.531 1 81.12 105 LYS B CA 1
ATOM 5911 C C . LYS B 1 105 ? -41.156 34 -41.875 1 81.12 105 LYS B C 1
ATOM 5913 O O . LYS B 1 105 ? -41.875 33.438 -42.688 1 81.12 105 LYS B O 1
ATOM 5918 N N . ASP B 1 106 ? -39.969 34.469 -42.062 1 80.81 106 ASP B N 1
ATOM 5919 C CA . ASP B 1 106 ? -39.375 34.219 -43.375 1 80.81 106 ASP B CA 1
ATOM 5920 C C . ASP B 1 106 ? -38.656 32.875 -43.406 1 80.81 106 ASP B C 1
ATOM 5922 O O . ASP B 1 106 ? -38.531 32.188 -42.406 1 80.81 106 ASP B O 1
ATOM 5926 N N . LYS B 1 107 ? -38.219 32.469 -44.594 1 83.06 107 LYS B N 1
ATOM 5927 C CA . LYS B 1 107 ? -37.5 31.234 -44.875 1 83.06 107 LYS B CA 1
ATOM 5928 C C . LYS B 1 107 ? -36.25 31.125 -44 1 83.06 107 LYS B C 1
ATOM 5930 O O . LYS B 1 107 ? -35.906 30.031 -43.531 1 83.06 107 LYS B O 1
ATOM 5935 N N . ASN B 1 108 ? -35.688 32.219 -43.719 1 81.88 108 ASN B N 1
ATOM 5936 C CA . ASN B 1 108 ? -34.469 32.219 -42.938 1 81.88 108 ASN B CA 1
ATOM 5937 C C . ASN B 1 108 ? -34.719 31.781 -41.5 1 81.88 108 ASN B C 1
ATOM 5939 O O . ASN B 1 108 ? -33.906 31.109 -40.875 1 81.88 108 ASN B O 1
ATOM 5943 N N . TYR B 1 109 ? -35.812 32.125 -41.031 1 84.69 109 TYR B N 1
ATOM 5944 C CA . TYR B 1 109 ? -36.188 31.703 -39.688 1 84.69 109 TYR B CA 1
ATOM 5945 C C . TYR B 1 109 ? -36.281 30.188 -39.594 1 84.69 109 TYR B C 1
ATOM 5947 O O . TYR B 1 109 ? -35.719 29.578 -38.688 1 84.69 109 TYR B O 1
ATOM 5955 N N . PHE B 1 110 ? -36.969 29.625 -40.5 1 84.62 110 PHE B N 1
ATOM 5956 C CA . PHE B 1 110 ? -37.188 28.188 -40.438 1 84.62 110 PHE B CA 1
ATOM 5957 C C . PHE B 1 110 ? -35.906 27.438 -40.781 1 84.62 110 PHE B C 1
ATOM 5959 O O . PHE B 1 110 ? -35.688 26.328 -40.281 1 84.62 110 PHE B O 1
ATOM 5966 N N . SER B 1 111 ? -35.062 28.031 -41.531 1 83.19 111 SER B N 1
ATOM 5967 C CA . SER B 1 111 ? -33.75 27.438 -41.812 1 83.19 111 SER B CA 1
ATOM 5968 C C . SER B 1 111 ? -32.875 27.406 -40.562 1 83.19 111 SER B C 1
ATOM 5970 O O . SER B 1 111 ? -32.156 26.422 -40.344 1 83.19 111 SER B O 1
ATOM 5972 N N . ARG B 1 112 ? -32.938 28.359 -39.812 1 80.56 112 ARG B N 1
ATOM 5973 C CA . ARG B 1 112 ? -32.188 28.391 -38.562 1 80.56 112 ARG B CA 1
ATOM 5974 C C . ARG B 1 112 ? -32.719 27.359 -37.594 1 80.56 112 ARG B C 1
ATOM 5976 O O . ARG B 1 112 ? -31.938 26.703 -36.906 1 80.56 112 ARG B O 1
ATOM 5983 N N . LEU B 1 113 ? -34.031 27.328 -37.562 1 79.44 113 LEU B N 1
ATOM 5984 C CA . LEU B 1 113 ? -34.625 26.344 -36.656 1 79.44 113 LEU B CA 1
ATOM 5985 C C . LEU B 1 113 ? -34.25 24.938 -37.062 1 79.44 113 LEU B C 1
ATOM 5987 O O . LEU B 1 113 ? -33.969 24.094 -36.219 1 79.44 113 LEU B O 1
ATOM 5991 N N . LEU B 1 114 ? -34.281 24.719 -38.312 1 79.56 114 LEU B N 1
ATOM 5992 C CA . LEU B 1 114 ? -33.875 23.406 -38.812 1 79.56 114 LEU B CA 1
ATOM 5993 C C . LEU B 1 114 ? -32.406 23.125 -38.5 1 79.56 114 LEU B C 1
ATOM 5995 O O . LEU B 1 114 ? -32.062 22.031 -38.062 1 79.56 114 LEU B O 1
ATOM 5999 N N . SER B 1 115 ? -31.547 24.125 -38.75 1 78.56 115 SER B N 1
ATOM 6000 C CA . SER B 1 115 ? -30.125 23.969 -38.469 1 78.56 115 SER B CA 1
ATOM 6001 C C . SER B 1 115 ? -29.875 23.734 -37 1 78.56 115 SER B C 1
ATOM 6003 O O . SER B 1 115 ? -29.031 22.922 -36.625 1 78.56 115 SER B O 1
ATOM 6005 N N . SER B 1 116 ? -30.672 24.391 -36.25 1 76.5 116 SER B N 1
ATOM 6006 C CA . SER B 1 116 ? -30.562 24.219 -34.781 1 76.5 116 SER B CA 1
ATOM 6007 C C . SER B 1 116 ? -30.984 22.828 -34.375 1 76.5 116 SER B C 1
ATOM 6009 O O . SER B 1 116 ? -30.359 22.203 -33.5 1 76.5 116 SER B O 1
ATOM 6011 N N . GLU B 1 117 ? -32.125 22.375 -34.938 1 73.75 117 GLU B N 1
ATOM 6012 C CA . GLU B 1 117 ? -32.594 21.031 -34.656 1 73.75 117 GLU B CA 1
ATOM 6013 C C . GLU B 1 117 ? -31.594 19.984 -35.125 1 73.75 117 GLU B C 1
ATOM 6015 O O . GLU B 1 117 ? -31.391 18.969 -34.438 1 73.75 117 GLU B O 1
ATOM 6020 N N . GLU B 1 118 ? -31.047 20.203 -36.25 1 73.69 118 GLU B N 1
ATOM 6021 C CA . GLU B 1 118 ? -30.016 19.281 -36.75 1 73.69 118 GLU B CA 1
ATOM 6022 C C . GLU B 1 118 ? -28.781 19.312 -35.844 1 73.69 118 GLU B C 1
ATOM 6024 O O . GLU B 1 118 ? -28.188 18.266 -35.562 1 73.69 118 GLU B O 1
ATOM 6029 N N . LYS B 1 119 ? -28.438 20.484 -35.5 1 69.31 119 LYS B N 1
ATOM 6030 C CA . LYS B 1 119 ? -27.297 20.625 -34.594 1 69.31 119 LYS B CA 1
ATOM 6031 C C . LYS B 1 119 ? -27.562 19.938 -33.25 1 69.31 119 LYS B C 1
ATOM 6033 O O . LYS B 1 119 ? -26.688 19.266 -32.719 1 69.31 119 LYS B O 1
ATOM 6038 N N . GLN B 1 120 ? -28.812 20.156 -32.844 1 69.44 120 GLN B N 1
ATOM 6039 C CA . GLN B 1 120 ? -29.203 19.5 -31.578 1 69.44 120 GLN B CA 1
ATOM 6040 C C . GLN B 1 120 ? -29.188 17.984 -31.719 1 69.44 120 GLN B C 1
ATOM 6042 O O . GLN B 1 120 ? -28.75 17.281 -30.797 1 69.44 120 GLN B O 1
ATOM 6047 N N . ALA B 1 121 ? -29.734 17.516 -32.812 1 68.88 121 ALA B N 1
ATOM 6048 C CA . ALA B 1 121 ? -29.719 16.078 -33.062 1 68.88 121 ALA B CA 1
ATOM 6049 C C . ALA B 1 121 ? -28.297 15.547 -33.156 1 68.88 121 ALA B C 1
ATOM 6051 O O . ALA B 1 121 ? -27.984 14.484 -32.625 1 68.88 121 ALA B O 1
ATOM 6052 N N . LYS B 1 122 ? -27.469 16.234 -33.812 1 69.19 122 LYS B N 1
ATOM 6053 C CA . LYS B 1 122 ? -26.062 15.836 -33.938 1 69.19 122 LYS B CA 1
ATOM 6054 C C . LYS B 1 122 ? -25.375 15.859 -32.594 1 69.19 122 LYS B C 1
ATOM 6056 O O . LYS B 1 122 ? -24.578 14.969 -32.281 1 69.19 122 LYS B O 1
ATOM 6061 N N . THR B 1 123 ? -25.781 16.844 -31.859 1 69.12 123 THR B N 1
ATOM 6062 C CA . THR B 1 123 ? -25.203 16.953 -30.516 1 69.12 123 THR B CA 1
ATOM 6063 C C . THR B 1 123 ? -25.656 15.797 -29.641 1 69.12 123 THR B C 1
ATOM 6065 O O . THR B 1 123 ? -24.859 15.273 -28.844 1 69.12 123 THR B O 1
ATOM 6068 N N . MET B 1 124 ? -26.891 15.438 -29.891 1 68.44 124 MET B N 1
ATOM 6069 C CA . MET B 1 124 ? -27.406 14.336 -29.078 1 68.44 124 MET B CA 1
ATOM 6070 C C . MET B 1 124 ? -26.719 13.023 -29.453 1 68.44 124 MET B C 1
ATOM 6072 O O . MET B 1 124 ? -26.406 12.219 -28.578 1 68.44 124 MET B O 1
ATOM 6076 N N . VAL B 1 125 ? -26.625 12.844 -30.734 1 68.44 125 VAL B N 1
ATOM 6077 C CA . VAL B 1 125 ? -25.953 11.641 -31.203 1 68.44 125 VAL B CA 1
ATOM 6078 C C . VAL B 1 125 ? -24.5 11.633 -30.688 1 68.44 125 VAL B C 1
ATOM 6080 O O . VAL B 1 125 ? -24 10.602 -30.25 1 68.44 125 VAL B O 1
ATOM 6083 N N . ARG B 1 126 ? -23.953 12.758 -30.75 1 70.12 126 ARG B N 1
ATOM 6084 C CA . ARG B 1 126 ? -22.578 12.867 -30.281 1 70.12 126 ARG B CA 1
ATOM 6085 C C . ARG B 1 126 ? -22.484 12.57 -28.797 1 70.12 126 ARG B C 1
ATOM 6087 O O . ARG B 1 126 ? -21.578 11.867 -28.344 1 70.12 126 ARG B O 1
ATOM 6094 N N . ARG B 1 127 ? -23.406 13.039 -28.125 1 68.88 127 ARG B N 1
ATOM 6095 C CA . ARG B 1 127 ? -23.422 12.812 -26.688 1 68.88 127 ARG B CA 1
ATOM 6096 C C . ARG B 1 127 ? -23.609 11.328 -26.375 1 68.88 127 ARG B C 1
ATOM 6098 O O . ARG B 1 127 ? -22.984 10.805 -25.438 1 68.88 127 ARG B O 1
ATOM 6105 N N . ALA B 1 128 ? -24.484 10.758 -27.125 1 71.69 128 ALA B N 1
ATOM 6106 C CA . ALA B 1 128 ? -24.719 9.328 -26.906 1 71.69 128 ALA B CA 1
ATOM 6107 C C . ALA B 1 128 ? -23.469 8.516 -27.234 1 71.69 128 ALA B C 1
ATOM 6109 O O . ALA B 1 128 ? -23.141 7.562 -26.516 1 71.69 128 ALA B O 1
ATOM 6110 N N . THR B 1 129 ? -22.891 8.859 -28.281 1 77.56 129 THR B N 1
ATOM 6111 C CA . THR B 1 129 ? -21.672 8.156 -28.672 1 77.56 129 THR B CA 1
ATOM 6112 C C . THR B 1 129 ? -20.578 8.352 -27.625 1 77.56 129 THR B C 1
ATOM 6114 O O . THR B 1 129 ? -19.844 7.41 -27.312 1 77.56 129 THR B O 1
ATOM 6117 N N . ILE B 1 130 ? -20.594 9.492 -27.125 1 79.69 130 ILE B N 1
ATOM 6118 C CA . ILE B 1 130 ? -19.578 9.797 -26.125 1 79.69 130 ILE B CA 1
ATOM 6119 C C . ILE B 1 130 ? -19.844 8.992 -24.859 1 79.69 130 ILE B C 1
ATOM 6121 O O . ILE B 1 130 ? -18.906 8.492 -24.234 1 79.69 130 ILE B O 1
ATOM 6125 N N . SER B 1 131 ? -21.062 8.875 -24.625 1 83.88 131 SER B N 1
ATOM 6126 C CA . SER B 1 131 ? -21.422 8.133 -23.422 1 83.88 131 SER B CA 1
ATOM 6127 C C . SER B 1 131 ? -21.062 6.656 -23.547 1 83.88 131 SER B C 1
ATOM 6129 O O . SER B 1 131 ? -20.625 6.031 -22.578 1 83.88 131 SER B O 1
ATOM 6131 N N . GLU B 1 132 ? -21.281 6.172 -24.75 1 88 132 GLU B N 1
ATOM 6132 C CA . GLU B 1 132 ? -20.938 4.777 -25 1 88 132 GLU B CA 1
ATOM 6133 C C . GLU B 1 132 ? -19.438 4.562 -24.922 1 88 132 GLU B C 1
ATOM 6135 O O . GLU B 1 132 ? -18.969 3.564 -24.359 1 88 132 GLU B O 1
ATOM 6140 N N . LYS B 1 133 ? -18.734 5.477 -25.453 1 91.19 133 LYS B N 1
ATOM 6141 C CA . LYS B 1 133 ? -17.281 5.395 -25.406 1 91.19 133 LYS B CA 1
ATOM 6142 C C . LYS B 1 133 ? -16.766 5.543 -23.984 1 91.19 133 LYS B C 1
ATOM 6144 O O . LYS B 1 133 ? -15.812 4.863 -23.578 1 91.19 133 LYS B O 1
ATOM 6149 N N . ALA B 1 134 ? -17.406 6.398 -23.281 1 93.88 134 ALA B N 1
ATOM 6150 C CA . ALA B 1 134 ? -17.031 6.621 -21.891 1 93.88 134 ALA B CA 1
ATOM 6151 C C . ALA B 1 134 ? -17.281 5.379 -21.047 1 93.88 134 ALA B C 1
ATOM 6153 O O . ALA B 1 134 ? -16.516 5.066 -20.141 1 93.88 134 ALA B O 1
ATOM 6154 N N . LEU B 1 135 ? -18.359 4.758 -21.375 1 93.94 135 LEU B N 1
ATOM 6155 C CA . LEU B 1 135 ? -18.688 3.527 -20.656 1 93.94 135 LEU B CA 1
ATOM 6156 C C . LEU B 1 135 ? -17.641 2.451 -20.922 1 93.94 135 LEU B C 1
ATOM 6158 O O . LEU B 1 135 ? -17.203 1.768 -19.984 1 93.94 135 LEU B O 1
ATOM 6162 N N . LEU B 1 136 ? -17.281 2.301 -22.156 1 95.19 136 LEU B N 1
ATOM 6163 C CA . LEU B 1 136 ? -16.25 1.337 -22.531 1 95.19 136 LEU B CA 1
ATOM 6164 C C . LEU B 1 136 ? -14.938 1.645 -21.828 1 95.19 136 LEU B C 1
ATOM 6166 O O . LEU B 1 136 ? -14.289 0.741 -21.297 1 95.19 136 LEU B O 1
ATOM 6170 N N . ALA B 1 137 ? -14.578 2.898 -21.812 1 96.12 137 ALA B N 1
ATOM 6171 C CA . ALA B 1 137 ? -13.352 3.324 -21.141 1 96.12 137 ALA B CA 1
ATOM 6172 C C . ALA B 1 137 ? -13.414 3.021 -19.641 1 96.12 137 ALA B C 1
ATOM 6174 O O . ALA B 1 137 ? -12.422 2.6 -19.047 1 96.12 137 ALA B O 1
ATOM 6175 N N . SER B 1 138 ? -14.547 3.264 -19.062 1 96.5 138 SER B N 1
ATOM 6176 C CA . SER B 1 138 ? -14.742 3.029 -17.625 1 96.5 138 SER B CA 1
ATOM 6177 C C . SER B 1 138 ? -14.508 1.567 -17.266 1 96.5 138 SER B C 1
ATOM 6179 O O . SER B 1 138 ? -13.844 1.268 -16.281 1 96.5 138 SER B O 1
ATOM 6181 N N . TYR B 1 139 ? -15.016 0.623 -18.078 1 96.94 139 TYR B N 1
ATOM 6182 C CA . TYR B 1 139 ? -14.828 -0.804 -17.844 1 96.94 139 TYR B CA 1
ATOM 6183 C C . TYR B 1 139 ? -13.367 -1.196 -18 1 96.94 139 TYR B C 1
ATOM 6185 O O . TYR B 1 139 ? -12.828 -1.955 -17.203 1 96.94 139 TYR B O 1
ATOM 6193 N N . LYS B 1 140 ? -12.766 -0.676 -19.031 1 96.88 140 LYS B N 1
ATOM 6194 C CA . LYS B 1 140 ? -11.383 -1.037 -19.312 1 96.88 140 LYS B CA 1
ATOM 6195 C C . LYS B 1 140 ? -10.453 -0.544 -18.203 1 96.88 140 LYS B C 1
ATOM 6197 O O . LYS B 1 140 ? -9.531 -1.254 -17.797 1 96.88 140 LYS B O 1
ATOM 6202 N N . VAL B 1 141 ? -10.688 0.67 -17.75 1 97.19 141 VAL B N 1
ATOM 6203 C CA . VAL B 1 141 ? -9.883 1.218 -16.656 1 97.19 141 VAL B CA 1
ATOM 6204 C C . VAL B 1 141 ? -10.109 0.398 -15.391 1 97.19 141 VAL B C 1
ATOM 6206 O O . VAL B 1 141 ? -9.156 0.106 -14.656 1 97.19 141 VAL B O 1
ATOM 6209 N N . SER B 1 142 ? -11.344 0.071 -15.102 1 96.5 142 SER B N 1
ATOM 6210 C CA . SER B 1 142 ? -11.656 -0.718 -13.914 1 96.5 142 SER B CA 1
ATOM 6211 C C . SER B 1 142 ? -10.977 -2.08 -13.961 1 96.5 142 SER B C 1
ATOM 6213 O O . SER B 1 142 ? -10.57 -2.613 -12.922 1 96.5 142 SER B O 1
ATOM 6215 N N . GLU B 1 143 ? -10.906 -2.666 -15.125 1 96.31 143 GLU B N 1
ATOM 6216 C CA . GLU B 1 143 ? -10.195 -3.932 -15.281 1 96.31 143 GLU B CA 1
ATOM 6217 C C . GLU B 1 143 ? -8.719 -3.787 -14.906 1 96.31 143 GLU B C 1
ATOM 6219 O O . GLU B 1 143 ? -8.156 -4.648 -14.227 1 96.31 143 GLU B O 1
ATOM 6224 N N . ILE B 1 144 ? -8.125 -2.682 -15.359 1 95.88 144 ILE B N 1
ATOM 6225 C CA . ILE B 1 144 ? -6.719 -2.426 -15.062 1 95.88 144 ILE B CA 1
ATOM 6226 C C . ILE B 1 144 ? -6.527 -2.264 -13.555 1 95.88 144 ILE B C 1
ATOM 6228 O O . ILE B 1 144 ? -5.586 -2.811 -12.984 1 95.88 144 ILE B O 1
ATOM 6232 N N . VAL B 1 145 ? -7.391 -1.532 -12.906 1 94.62 145 VAL B N 1
ATOM 6233 C CA . VAL B 1 145 ? -7.332 -1.287 -11.469 1 94.62 145 VAL B CA 1
ATOM 6234 C C . VAL B 1 145 ? -7.387 -2.615 -10.711 1 94.62 145 VAL B C 1
ATOM 6236 O O . VAL B 1 145 ? -6.605 -2.844 -9.789 1 94.62 145 VAL B O 1
ATOM 6239 N N . ALA B 1 146 ? -8.266 -3.48 -11.109 1 93.38 146 ALA B N 1
ATOM 6240 C CA . ALA B 1 146 ? -8.414 -4.781 -10.461 1 93.38 146 ALA B CA 1
ATOM 6241 C C . ALA B 1 146 ? -7.203 -5.668 -10.727 1 93.38 146 ALA B C 1
ATOM 6243 O O . ALA B 1 146 ? -6.668 -6.293 -9.805 1 93.38 146 ALA B O 1
ATOM 6244 N N . LYS B 1 147 ? -6.77 -5.742 -11.977 1 93.5 147 LYS B N 1
ATOM 6245 C CA . LYS B 1 147 ? -5.66 -6.609 -12.375 1 93.5 147 LYS B CA 1
ATOM 6246 C C . LYS B 1 147 ? -4.367 -6.207 -11.672 1 93.5 147 LYS B C 1
ATOM 6248 O O . LYS B 1 147 ? -3.523 -7.055 -11.383 1 93.5 147 LYS B O 1
ATOM 6253 N N . ARG B 1 148 ? -4.297 -4.926 -11.406 1 91.38 148 ARG B N 1
ATOM 6254 C CA . ARG B 1 148 ? -3.084 -4.43 -10.758 1 91.38 148 ARG B CA 1
ATOM 6255 C C . ARG B 1 148 ? -3.27 -4.332 -9.25 1 91.38 148 ARG B C 1
ATOM 6257 O O . ARG B 1 148 ? -2.434 -3.754 -8.555 1 91.38 148 ARG B O 1
ATOM 6264 N N . MET B 1 149 ? -4.352 -4.793 -8.719 1 89.5 149 MET B N 1
ATOM 6265 C CA . MET B 1 149 ? -4.641 -4.945 -7.293 1 89.5 149 MET B CA 1
ATOM 6266 C C . MET B 1 149 ? -4.613 -3.598 -6.582 1 89.5 149 MET B C 1
ATOM 6268 O O . MET B 1 149 ? -4.094 -3.486 -5.473 1 89.5 149 MET B O 1
ATOM 6272 N N . GLN B 1 150 ? -5.047 -2.555 -7.273 1 89.69 150 GLN B N 1
ATOM 6273 C CA . GLN B 1 150 ? -5.098 -1.219 -6.691 1 89.69 150 GLN B CA 1
ATOM 6274 C C . GLN B 1 150 ? -6.457 -0.947 -6.051 1 89.69 150 GLN B C 1
ATOM 6276 O O . GLN B 1 150 ? -7.465 -1.537 -6.449 1 89.69 150 GLN B O 1
ATOM 6281 N N . PRO B 1 151 ? -6.48 -0.057 -5.039 1 88.94 151 PRO B N 1
ATOM 6282 C CA . PRO B 1 151 ? -7.781 0.349 -4.508 1 88.94 151 PRO B CA 1
ATOM 6283 C C . PRO B 1 151 ? -8.648 1.064 -5.543 1 88.94 151 PRO B C 1
ATOM 6285 O O . PRO B 1 151 ? -8.117 1.679 -6.473 1 88.94 151 PRO B O 1
ATOM 6288 N N . HIS B 1 152 ? -9.922 1.012 -5.332 1 90.06 152 HIS B N 1
ATOM 6289 C CA . HIS B 1 152 ? -10.867 1.583 -6.289 1 90.06 152 HIS B CA 1
ATOM 6290 C C . HIS B 1 152 ? -10.695 3.096 -6.391 1 90.06 152 HIS B C 1
ATOM 6292 O O . HIS B 1 152 ? -10.922 3.68 -7.453 1 90.06 152 HIS B O 1
ATOM 6298 N N . THR B 1 153 ? -10.289 3.74 -5.355 1 91.38 153 THR B N 1
ATOM 6299 C CA . THR B 1 153 ? -10.195 5.195 -5.293 1 91.38 153 THR B CA 1
ATOM 6300 C C . THR B 1 153 ? -9.078 5.707 -6.199 1 91.38 153 THR B C 1
ATOM 6302 O O . THR B 1 153 ? -9.031 6.891 -6.531 1 91.38 153 THR B O 1
ATOM 6305 N N . ILE B 1 154 ? -8.156 4.871 -6.594 1 93.44 154 ILE B N 1
ATOM 6306 C CA . ILE B 1 154 ? -7.004 5.277 -7.391 1 93.44 154 ILE B CA 1
ATOM 6307 C C . ILE B 1 154 ? -7.477 5.828 -8.734 1 93.44 154 ILE B C 1
ATOM 6309 O O . ILE B 1 154 ? -6.824 6.699 -9.32 1 93.44 154 ILE B O 1
ATOM 6313 N N . ALA B 1 155 ? -8.586 5.277 -9.211 1 95.12 155 ALA B N 1
ATOM 6314 C CA . ALA B 1 155 ? -9.102 5.707 -10.508 1 95.12 155 ALA B CA 1
ATOM 6315 C C . ALA B 1 155 ? -9.484 7.188 -10.484 1 95.12 155 ALA B C 1
ATOM 6317 O O . ALA B 1 155 ? -9.125 7.941 -11.391 1 95.12 155 ALA B O 1
ATOM 6318 N N . GLU B 1 156 ? -10.109 7.637 -9.469 1 93.44 156 GLU B N 1
ATOM 6319 C CA . GLU B 1 156 ? -10.578 9.016 -9.352 1 93.44 156 GLU B CA 1
ATOM 6320 C C . GLU B 1 156 ? -9.469 9.93 -8.844 1 93.44 156 GLU B C 1
ATOM 6322 O O . GLU B 1 156 ? -9.367 11.086 -9.273 1 93.44 156 GLU B O 1
ATOM 6327 N N . ASP B 1 157 ? -8.641 9.375 -8.023 1 92.81 157 ASP B N 1
ATOM 6328 C CA . ASP B 1 157 ? -7.699 10.219 -7.305 1 92.81 157 ASP B CA 1
ATOM 6329 C C . ASP B 1 157 ? -6.391 10.367 -8.078 1 92.81 157 ASP B C 1
ATOM 6331 O O . ASP B 1 157 ? -5.684 11.367 -7.93 1 92.81 157 ASP B O 1
ATOM 6335 N N . VAL B 1 158 ? -6.043 9.367 -8.867 1 95 158 VAL B N 1
ATOM 6336 C CA . VAL B 1 158 ? -4.715 9.375 -9.469 1 95 158 VAL B CA 1
ATOM 6337 C C . VAL B 1 158 ? -4.836 9.25 -10.984 1 95 158 VAL B C 1
ATOM 6339 O O . VAL B 1 158 ? -4.352 10.102 -11.727 1 95 158 VAL B O 1
ATOM 6342 N N . ILE B 1 159 ? -5.551 8.258 -11.445 1 96.56 159 ILE B N 1
ATOM 6343 C CA . ILE B 1 159 ? -5.598 7.945 -12.875 1 96.56 159 ILE B CA 1
ATOM 6344 C C . ILE B 1 159 ? -6.262 9.094 -13.633 1 96.56 159 ILE B C 1
ATOM 6346 O O . ILE B 1 159 ? -5.699 9.609 -14.602 1 96.56 159 ILE B O 1
ATOM 6350 N N . LEU B 1 160 ? -7.43 9.492 -13.203 1 95.75 160 LEU B N 1
ATOM 6351 C CA . LEU B 1 160 ? -8.188 10.5 -13.938 1 95.75 160 LEU B CA 1
ATOM 6352 C C . LEU B 1 160 ? -7.445 11.836 -13.953 1 95.75 160 LEU B C 1
ATOM 6354 O O . LEU B 1 160 ? -7.258 12.43 -15.016 1 95.75 160 LEU B O 1
ATOM 6358 N N . PRO B 1 161 ? -6.984 12.32 -12.82 1 95.62 161 PRO B N 1
ATOM 6359 C CA . PRO B 1 161 ? -6.23 13.578 -12.852 1 95.62 161 PRO B CA 1
ATOM 6360 C C . PRO B 1 161 ? -4.965 13.484 -13.703 1 95.62 161 PRO B C 1
ATOM 6362 O O . PRO B 1 161 ? -4.617 14.438 -14.398 1 95.62 161 PRO B O 1
ATOM 6365 N N . ALA B 1 162 ? -4.238 12.414 -13.625 1 96.62 162 ALA B N 1
ATOM 6366 C CA . ALA B 1 162 ? -3.041 12.234 -14.438 1 96.62 162 ALA B CA 1
ATOM 6367 C C . ALA B 1 162 ? -3.383 12.219 -15.922 1 96.62 162 ALA B C 1
ATOM 6369 O O . ALA B 1 162 ? -2.682 12.828 -16.734 1 96.62 162 ALA B O 1
ATOM 6370 N N . CYS B 1 163 ? -4.449 11.516 -16.219 1 96.81 163 CYS B N 1
ATOM 6371 C CA . CYS B 1 163 ? -4.898 11.461 -17.609 1 96.81 163 CYS B CA 1
ATOM 6372 C C . CYS B 1 163 ? -5.289 12.844 -18.109 1 96.81 163 CYS B C 1
ATOM 6374 O O . CYS B 1 163 ? -4.984 13.203 -19.25 1 96.81 163 CYS B O 1
ATOM 6376 N N . LYS B 1 164 ? -5.961 13.602 -17.281 1 95.62 164 LYS B N 1
ATOM 6377 C CA . LYS B 1 164 ? -6.359 14.953 -17.641 1 95.62 164 LYS B CA 1
ATOM 6378 C C . LYS B 1 164 ? -5.137 15.82 -17.953 1 95.62 164 LYS B C 1
ATOM 6380 O O . LYS B 1 164 ? -5.125 16.547 -18.953 1 95.62 164 LYS B O 1
ATOM 6385 N N . GLU B 1 165 ? -4.133 15.695 -17.156 1 95.75 165 GLU B N 1
ATOM 6386 C CA . GLU B 1 165 ? -2.914 16.469 -17.375 1 95.75 165 GLU B CA 1
ATOM 6387 C C . GLU B 1 165 ? -2.191 16.047 -18.641 1 95.75 165 GLU B C 1
ATOM 6389 O O . GLU B 1 165 ? -1.662 16.875 -19.375 1 95.75 165 GLU B O 1
ATOM 6394 N N . ILE B 1 166 ? -2.127 14.742 -18.875 1 95.94 166 ILE B N 1
ATOM 6395 C CA . ILE B 1 166 ? -1.466 14.234 -20.062 1 95.94 166 ILE B CA 1
ATOM 6396 C C . ILE B 1 166 ? -2.197 14.719 -21.312 1 95.94 166 ILE B C 1
ATOM 6398 O O . ILE B 1 166 ? -1.581 15.281 -22.219 1 95.94 166 ILE B O 1
ATOM 6402 N N . VAL B 1 167 ? -3.518 14.586 -21.328 1 95.94 167 VAL B N 1
ATOM 6403 C CA . VAL B 1 167 ? -4.32 14.891 -22.5 1 95.94 167 VAL B CA 1
ATOM 6404 C C . VAL B 1 167 ? -4.367 16.406 -22.719 1 95.94 167 VAL B C 1
ATOM 6406 O O . VAL B 1 167 ? -4.297 16.891 -23.844 1 95.94 167 VAL B O 1
ATOM 6409 N N . LYS B 1 168 ? -4.445 17.141 -21.625 1 94.5 168 LYS B N 1
ATOM 6410 C CA . LYS B 1 168 ? -4.43 18.594 -21.734 1 94.5 168 LYS B CA 1
ATOM 6411 C C . LYS B 1 168 ? -3.117 19.094 -22.328 1 94.5 168 LYS B C 1
ATOM 6413 O O . LYS B 1 168 ? -3.119 19.953 -23.219 1 94.5 168 LYS B O 1
ATOM 6418 N N . SER B 1 169 ? -2.027 18.516 -21.891 1 93.69 169 SER B N 1
ATOM 6419 C CA . SER B 1 169 ? -0.707 18.938 -22.328 1 93.69 169 SER B CA 1
ATOM 6420 C C . SER B 1 169 ? -0.438 18.484 -23.766 1 93.69 169 SER B C 1
ATOM 6422 O O . SER B 1 169 ? 0.135 19.234 -24.562 1 93.69 169 SER B O 1
ATOM 6424 N N . MET B 1 170 ? -0.948 17.328 -24.125 1 93.06 170 MET B N 1
ATOM 6425 C CA . MET B 1 170 ? -0.589 16.734 -25.422 1 93.06 170 MET B CA 1
ATOM 6426 C C . MET B 1 170 ? -1.628 17.078 -26.484 1 93.06 170 MET B C 1
ATOM 6428 O O . MET B 1 170 ? -1.281 17.328 -27.641 1 93.06 170 MET B O 1
ATOM 6432 N N . LEU B 1 171 ? -2.969 17.078 -26.109 1 92.38 171 LEU B N 1
ATOM 6433 C CA . LEU B 1 171 ? -4.023 17.141 -27.109 1 92.38 171 LEU B CA 1
ATOM 6434 C C . LEU B 1 171 ? -4.867 18.391 -26.938 1 92.38 171 LEU B C 1
ATOM 6436 O O . LEU B 1 171 ? -5.676 18.734 -27.812 1 92.38 171 LEU B O 1
ATOM 6440 N N . GLY B 1 172 ? -4.738 19.047 -25.844 1 91.31 172 GLY B N 1
ATOM 6441 C CA . GLY B 1 172 ? -5.414 20.328 -25.688 1 91.31 172 GLY B CA 1
ATOM 6442 C C . GLY B 1 172 ? -6.582 20.281 -24.734 1 91.31 172 GLY B C 1
ATOM 6443 O O . GLY B 1 172 ? -6.922 19.219 -24.203 1 91.31 172 GLY B O 1
ATOM 6444 N N . ASP B 1 173 ? -7.246 21.344 -24.547 1 92.44 173 ASP B N 1
ATOM 6445 C CA . ASP B 1 173 ? -8.273 21.531 -23.531 1 92.44 173 ASP B CA 1
ATOM 6446 C C . ASP B 1 173 ? -9.562 20.812 -23.906 1 92.44 173 ASP B C 1
ATOM 6448 O O . ASP B 1 173 ? -10.273 20.297 -23.047 1 92.44 173 ASP B O 1
ATOM 6452 N N . ASN B 1 174 ? -9.859 20.781 -25.156 1 90.12 174 ASN B N 1
ATOM 6453 C CA . ASN B 1 174 ? -11.094 20.141 -25.609 1 90.12 174 ASN B CA 1
ATOM 6454 C C . ASN B 1 174 ? -11.062 18.641 -25.375 1 90.12 174 ASN B C 1
ATOM 6456 O O . ASN B 1 174 ? -12.062 18.047 -24.938 1 90.12 174 ASN B O 1
ATOM 6460 N N . ALA B 1 175 ? -9.945 18.094 -25.688 1 92.12 175 ALA B N 1
ATOM 6461 C CA . ALA B 1 175 ? -9.781 16.656 -25.453 1 92.12 175 ALA B CA 1
ATOM 6462 C C . ALA B 1 175 ? -9.875 16.328 -23.969 1 92.12 175 ALA B C 1
ATOM 6464 O O . ALA B 1 175 ? -10.43 15.297 -23.578 1 92.12 175 ALA B O 1
ATOM 6465 N N . GLU B 1 176 ? -9.367 17.203 -23.156 1 94 176 GLU B N 1
ATOM 6466 C CA . GLU B 1 176 ? -9.414 17.016 -21.703 1 94 176 GLU B CA 1
ATOM 6467 C C . GLU B 1 176 ? -10.852 17.016 -21.188 1 94 176 GLU B C 1
ATOM 6469 O O . GLU B 1 176 ? -11.203 16.203 -20.328 1 94 176 GLU B O 1
ATOM 6474 N N . LYS B 1 177 ? -11.664 17.906 -21.688 1 90.94 177 LYS B N 1
ATOM 6475 C CA . LYS B 1 177 ? -13.062 17.969 -21.281 1 90.94 177 LYS B CA 1
ATOM 6476 C C . LYS B 1 177 ? -13.805 16.688 -21.656 1 90.94 177 LYS B C 1
ATOM 6478 O O . LYS B 1 177 ? -14.672 16.219 -20.922 1 90.94 177 LYS B O 1
ATOM 6483 N N . GLU B 1 178 ? -13.438 16.156 -22.781 1 90.62 178 GLU B N 1
ATOM 6484 C CA . GLU B 1 178 ? -14.086 14.938 -23.234 1 90.62 178 GLU B CA 1
ATOM 6485 C C . GLU B 1 178 ? -13.75 13.758 -22.328 1 90.62 178 GLU B C 1
ATOM 6487 O O . GLU B 1 178 ? -14.617 12.961 -21.984 1 90.62 178 GLU B O 1
ATOM 6492 N N . ILE B 1 179 ? -12.516 13.633 -21.938 1 93.31 179 ILE B N 1
ATOM 6493 C CA . ILE B 1 179 ? -12.086 12.484 -21.156 1 93.31 179 ILE B CA 1
ATOM 6494 C C . ILE B 1 179 ? -12.602 12.617 -19.719 1 93.31 179 ILE B C 1
ATOM 6496 O O . ILE B 1 179 ? -12.711 11.617 -19 1 93.31 179 ILE B O 1
ATOM 6500 N N . SER B 1 180 ? -12.898 13.898 -19.281 1 92.38 180 SER B N 1
ATOM 6501 C CA . SER B 1 180 ? -13.391 14.148 -17.938 1 92.38 180 SER B CA 1
ATOM 6502 C C . SER B 1 180 ? -14.773 13.539 -17.734 1 92.38 180 SER B C 1
ATOM 6504 O O . SER B 1 180 ? -15.227 13.367 -16.594 1 92.38 180 SER B O 1
ATOM 6506 N N . LEU B 1 181 ? -15.359 13.102 -18.828 1 91.5 181 LEU B N 1
ATOM 6507 C CA . LEU B 1 181 ? -16.719 12.562 -18.766 1 91.5 181 LEU B CA 1
ATOM 6508 C C . LEU B 1 181 ? -16.688 11.078 -18.406 1 91.5 181 LEU B C 1
ATOM 6510 O O . LEU B 1 181 ? -17.734 10.477 -18.141 1 91.5 181 LEU B O 1
ATOM 6514 N N . VAL B 1 182 ? -15.586 10.453 -18.359 1 94.44 182 VAL B N 1
ATOM 6515 C CA . VAL B 1 182 ? -15.477 9.031 -18.031 1 94.44 182 VAL B CA 1
ATOM 6516 C C . VAL B 1 182 ? -15.75 8.836 -16.547 1 94.44 182 VAL B C 1
ATOM 6518 O O . VAL B 1 182 ? -15.047 9.383 -15.695 1 94.44 182 VAL B O 1
ATOM 6521 N N . PRO B 1 183 ? -16.75 8.109 -16.188 1 93.94 183 PRO B N 1
ATOM 6522 C CA . PRO B 1 183 ? -17.047 7.898 -14.766 1 93.94 183 PRO B CA 1
ATOM 6523 C C . PRO B 1 183 ? -16.047 6.949 -14.102 1 93.94 183 PRO B C 1
ATOM 6525 O O . PRO B 1 183 ? -15.953 5.781 -14.484 1 93.94 183 PRO B O 1
ATOM 6528 N N . LEU B 1 184 ? -15.352 7.414 -13.133 1 95.75 184 LEU B N 1
ATOM 6529 C CA . LEU B 1 184 ? -14.328 6.602 -12.484 1 95.75 184 LEU B CA 1
ATOM 6530 C C . LEU B 1 184 ? -14.398 6.762 -10.969 1 95.75 184 LEU B C 1
ATOM 6532 O O . LEU B 1 184 ? -13.375 6.629 -10.281 1 95.75 184 LEU B O 1
ATOM 6536 N N . SER B 1 185 ? -15.562 7.023 -10.453 1 93.12 185 SER B N 1
ATOM 6537 C CA . SER B 1 185 ? -15.711 7.117 -9.008 1 93.12 185 SER B CA 1
ATOM 6538 C C . SER B 1 185 ? -15.5 5.766 -8.336 1 93.12 185 SER B C 1
ATOM 6540 O O . SER B 1 185 ? -15.547 4.727 -9 1 93.12 185 SER B O 1
ATOM 6542 N N . ASN B 1 186 ? -15.258 5.816 -7.109 1 90.94 186 ASN B N 1
ATOM 6543 C CA . ASN B 1 186 ? -15.039 4.602 -6.328 1 90.94 186 ASN B CA 1
ATOM 6544 C C . ASN B 1 186 ? -16.188 3.615 -6.492 1 90.94 186 ASN B C 1
ATOM 6546 O O . ASN B 1 186 ? -15.969 2.428 -6.734 1 90.94 186 ASN B O 1
ATOM 6550 N N . ASP B 1 187 ? -17.375 4.121 -6.398 1 90.44 187 ASP B N 1
ATOM 6551 C CA . ASP B 1 187 ? -18.562 3.268 -6.488 1 90.44 187 ASP B CA 1
ATOM 6552 C C . ASP B 1 187 ? -18.734 2.719 -7.906 1 90.44 187 ASP B C 1
ATOM 6554 O O . ASP B 1 187 ? -19.125 1.562 -8.086 1 90.44 187 ASP B O 1
ATOM 6558 N N . THR B 1 188 ? -18.484 3.543 -8.875 1 93.25 188 THR B N 1
ATOM 6559 C CA . THR B 1 188 ? -18.609 3.111 -10.266 1 93.25 188 THR B CA 1
ATOM 6560 C C . THR B 1 188 ? -17.609 1.996 -10.57 1 93.25 188 THR B C 1
ATOM 6562 O O . THR B 1 188 ? -17.969 0.983 -11.172 1 93.25 188 THR B O 1
ATOM 6565 N N . VAL B 1 189 ? -16.406 2.197 -10.172 1 94.44 189 VAL B N 1
ATOM 6566 C CA . VAL B 1 189 ? -15.359 1.206 -10.414 1 94.44 189 VAL B CA 1
ATOM 6567 C C . VAL B 1 189 ? -15.719 -0.104 -9.711 1 94.44 189 VAL B C 1
ATOM 6569 O O . VAL B 1 189 ? -15.547 -1.186 -10.281 1 94.44 189 VAL B O 1
ATOM 6572 N N . SER B 1 190 ? -16.234 -0 -8.477 1 92.69 190 SER B N 1
ATOM 6573 C CA . SER B 1 190 ? -16.656 -1.182 -7.73 1 92.69 190 SER B CA 1
ATOM 6574 C C . SER B 1 190 ? -17.734 -1.948 -8.477 1 92.69 190 SER B C 1
ATOM 6576 O O . SER B 1 190 ? -17.688 -3.176 -8.578 1 92.69 190 SER B O 1
ATOM 6578 N N . ARG B 1 191 ? -18.672 -1.212 -9.008 1 93.12 191 ARG B N 1
ATOM 6579 C CA . ARG B 1 191 ? -19.766 -1.834 -9.75 1 93.12 191 ARG B CA 1
ATOM 6580 C C . ARG B 1 191 ? -19.266 -2.504 -11.023 1 93.12 191 ARG B C 1
ATOM 6582 O O . ARG B 1 191 ? -19.719 -3.59 -11.383 1 93.12 191 ARG B O 1
ATOM 6589 N N . ARG B 1 192 ? -18.375 -1.845 -11.75 1 96.12 192 ARG B N 1
ATOM 6590 C CA . ARG B 1 192 ? -17.828 -2.41 -12.977 1 96.12 192 ARG B CA 1
ATOM 6591 C C . ARG B 1 192 ? -17.078 -3.711 -12.688 1 96.12 192 ARG B C 1
ATOM 6593 O O . ARG B 1 192 ? -17.188 -4.676 -13.445 1 96.12 192 ARG B O 1
ATOM 6600 N N . ILE B 1 193 ? -16.328 -3.723 -11.602 1 94.94 193 ILE B N 1
ATOM 6601 C CA . ILE B 1 193 ? -15.578 -4.918 -11.227 1 94.94 193 ILE B CA 1
ATOM 6602 C C . ILE B 1 193 ? -16.547 -6.043 -10.867 1 94.94 193 ILE B C 1
ATOM 6604 O O . ILE B 1 193 ? -16.344 -7.199 -11.242 1 94.94 193 ILE B O 1
ATOM 6608 N N . GLY B 1 194 ? -17.625 -5.664 -10.164 1 94.94 194 GLY B N 1
ATOM 6609 C CA . GLY B 1 194 ? -18.656 -6.645 -9.883 1 94.94 194 GLY B CA 1
ATOM 6610 C C . GLY B 1 194 ? -19.266 -7.246 -11.133 1 94.94 194 GLY B C 1
ATOM 6611 O O . GLY B 1 194 ? -19.453 -8.461 -11.219 1 94.94 194 GLY B O 1
ATOM 6612 N N . ASP B 1 195 ? -19.531 -6.391 -12.117 1 95.31 195 ASP B N 1
ATOM 6613 C CA . ASP B 1 195 ? -20.078 -6.844 -13.398 1 95.31 195 ASP B CA 1
ATOM 6614 C C . ASP B 1 195 ? -19.094 -7.789 -14.102 1 95.31 195 ASP B C 1
ATOM 6616 O O . ASP B 1 195 ? -19.5 -8.828 -14.625 1 95.31 195 ASP B O 1
ATOM 6620 N N . MET B 1 196 ? -17.938 -7.398 -14.133 1 97.12 196 MET B N 1
ATOM 6621 C CA . MET B 1 196 ? -16.922 -8.195 -14.812 1 97.12 196 MET B CA 1
ATOM 6622 C C . MET B 1 196 ? -16.734 -9.547 -14.125 1 97.12 196 MET B C 1
ATOM 6624 O O . MET B 1 196 ? -16.578 -10.57 -14.789 1 97.12 196 MET B O 1
ATOM 6628 N N . SER B 1 197 ? -16.719 -9.5 -12.805 1 95.62 197 SER B N 1
ATOM 6629 C CA . SER B 1 197 ? -16.609 -10.742 -12.047 1 95.62 197 SER B CA 1
ATOM 6630 C C . SER B 1 197 ? -17.75 -11.695 -12.383 1 95.62 197 SER B C 1
ATOM 6632 O O . SER B 1 197 ? -17.516 -12.883 -12.625 1 95.62 197 SER B O 1
ATOM 6634 N N . SER B 1 198 ? -18.953 -11.141 -12.422 1 94.62 198 SER B N 1
ATOM 6635 C CA . SER B 1 198 ? -20.125 -11.961 -12.75 1 94.62 198 SER B CA 1
ATOM 6636 C C . SER B 1 198 ? -20.031 -12.5 -14.172 1 94.62 198 SER B C 1
ATOM 6638 O O . SER B 1 198 ? -20.484 -13.625 -14.445 1 94.62 198 SER B O 1
ATOM 6640 N N . ASP B 1 199 ? -19.578 -11.695 -15.031 1 95.94 199 ASP B N 1
ATOM 6641 C CA . ASP B 1 199 ? -19.438 -12.125 -16.422 1 95.94 199 ASP B CA 1
ATOM 6642 C C . ASP B 1 199 ? -18.422 -13.258 -16.547 1 95.94 199 ASP B C 1
ATOM 6644 O O . ASP B 1 199 ? -18.641 -14.211 -17.297 1 95.94 199 ASP B O 1
ATOM 6648 N N . ILE B 1 200 ? -17.328 -13.164 -15.875 1 96.12 200 ILE B N 1
ATOM 6649 C CA . ILE B 1 200 ? -16.312 -14.203 -15.891 1 96.12 200 ILE B CA 1
ATOM 6650 C C . ILE B 1 200 ? -16.891 -15.516 -15.359 1 96.12 200 ILE B C 1
ATOM 6652 O O . ILE B 1 200 ? -16.672 -16.578 -15.938 1 96.12 200 ILE B O 1
ATOM 6656 N N . GLN B 1 201 ? -17.625 -15.406 -14.266 1 93.94 201 GLN B N 1
ATOM 6657 C CA . GLN B 1 201 ? -18.266 -16.578 -13.68 1 93.94 201 GLN B CA 1
ATOM 6658 C C . GLN B 1 201 ? -19.203 -17.25 -14.68 1 93.94 201 GLN B C 1
ATOM 6660 O O . GLN B 1 201 ? -19.203 -18.484 -14.805 1 93.94 201 GLN B O 1
ATOM 6665 N N . CYS B 1 202 ? -19.906 -16.438 -15.398 1 92.75 202 CYS B N 1
ATOM 6666 C CA . CYS B 1 202 ? -20.828 -16.953 -16.406 1 92.75 202 CYS B CA 1
ATOM 6667 C C . CYS B 1 202 ? -20.078 -17.625 -17.547 1 92.75 202 CYS B C 1
ATOM 6669 O O . CYS B 1 202 ? -20.484 -18.672 -18.031 1 92.75 202 CYS B O 1
ATOM 6671 N N . HIS B 1 203 ? -19.062 -17 -17.922 1 92.44 203 HIS B N 1
ATOM 6672 C CA . HIS B 1 203 ? -18.25 -17.531 -19 1 92.44 203 HIS B CA 1
ATOM 6673 C C . HIS B 1 203 ? -17.641 -18.875 -18.641 1 92.44 203 HIS B C 1
ATOM 6675 O O . HIS B 1 203 ? -17.562 -19.781 -19.469 1 92.44 203 HIS B O 1
ATOM 6681 N N . VAL B 1 204 ? -17.156 -19.016 -17.422 1 91.69 204 VAL B N 1
ATOM 6682 C CA . VAL B 1 204 ? -16.594 -20.266 -16.938 1 91.69 204 VAL B CA 1
ATOM 6683 C C . VAL B 1 204 ? -17.672 -21.359 -16.922 1 91.69 204 VAL B C 1
ATOM 6685 O O . VAL B 1 204 ? -17.438 -22.484 -17.359 1 91.69 204 VAL B O 1
ATOM 6688 N N . HIS B 1 205 ? -18.828 -21.016 -16.547 1 91.06 205 HIS B N 1
ATOM 6689 C CA . HIS B 1 205 ? -19.953 -21.938 -16.531 1 91.06 205 HIS B CA 1
ATOM 6690 C C . HIS B 1 205 ? -20.281 -22.422 -17.938 1 91.06 205 HIS B C 1
ATOM 6692 O O . HIS B 1 205 ? -20.547 -23.609 -18.156 1 91.06 205 HIS B O 1
ATOM 6698 N N . GLU B 1 206 ? -20.281 -21.484 -18.828 1 90.06 206 GLU B N 1
ATOM 6699 C CA . GLU B 1 206 ? -20.578 -21.828 -20.219 1 90.06 206 GLU B CA 1
ATOM 6700 C C . GLU B 1 206 ? -19.531 -22.797 -20.781 1 90.06 206 GLU B C 1
ATOM 6702 O O . GLU B 1 206 ? -19.859 -23.719 -21.531 1 90.06 206 GLU B O 1
ATOM 6707 N N . LYS B 1 207 ? -18.359 -22.641 -20.406 1 89.31 207 LYS B N 1
ATOM 6708 C CA . LYS B 1 207 ? -17.281 -23.469 -20.922 1 89.31 207 LYS B CA 1
ATOM 6709 C C . LYS B 1 207 ? -17.297 -24.859 -20.281 1 89.31 207 LYS B C 1
ATOM 6711 O O . LYS B 1 207 ? -16.891 -25.844 -20.906 1 89.31 207 LYS B O 1
ATOM 6716 N N . LEU B 1 208 ? -17.828 -24.984 -19.109 1 89.69 208 LEU B N 1
ATOM 6717 C CA . LEU B 1 208 ? -17.812 -26.25 -18.375 1 89.69 208 LEU B CA 1
ATOM 6718 C C . LEU B 1 208 ? -19.156 -26.953 -18.438 1 89.69 208 LEU B C 1
ATOM 6720 O O . LEU B 1 208 ? -19.328 -28.047 -17.906 1 89.69 208 LEU B O 1
ATOM 6724 N N . SER B 1 209 ? -20.156 -26.328 -19.031 1 79.56 209 SER B N 1
ATOM 6725 C CA . SER B 1 209 ? -21.516 -26.875 -19.078 1 79.56 209 SER B CA 1
ATOM 6726 C C . SER B 1 209 ? -21.562 -28.203 -19.812 1 79.56 209 SER B C 1
ATOM 6728 O O . SER B 1 209 ? -22.344 -29.094 -19.453 1 79.56 209 SER B O 1
ATOM 6730 N N . ASP B 1 210 ? -20.828 -28.516 -20.766 1 67.62 210 ASP B N 1
ATOM 6731 C CA . ASP B 1 210 ? -20.969 -29.703 -21.594 1 67.62 210 ASP B CA 1
ATOM 6732 C C . ASP B 1 210 ? -20.266 -30.906 -20.938 1 67.62 210 ASP B C 1
ATOM 6734 O O . ASP B 1 210 ? -19.734 -31.766 -21.625 1 67.62 210 ASP B O 1
ATOM 6738 N N . SER B 1 211 ? -20.469 -31.078 -19.688 1 65.81 211 SER B N 1
ATOM 6739 C CA . SER B 1 211 ? -20.016 -32.25 -18.953 1 65.81 211 SER B CA 1
ATOM 6740 C C . SER B 1 211 ? -18.5 -32.406 -19.062 1 65.81 211 SER B C 1
ATOM 6742 O O . SER B 1 211 ? -18 -33.531 -19.156 1 65.81 211 SER B O 1
ATOM 6744 N N . ARG B 1 212 ? -17.922 -31.359 -19.125 1 83.25 212 ARG B N 1
ATOM 6745 C CA . ARG B 1 212 ? -16.453 -31.391 -19.156 1 83.25 212 ARG B CA 1
ATOM 6746 C C . ARG B 1 212 ? -15.883 -31.625 -17.766 1 83.25 212 ARG B C 1
ATOM 6748 O O . ARG B 1 212 ? -16.438 -31.156 -16.766 1 83.25 212 ARG B O 1
ATOM 6755 N N . LEU B 1 213 ? -14.914 -32.469 -17.812 1 92.12 213 LEU B N 1
ATOM 6756 C CA . LEU B 1 213 ? -14.25 -32.844 -16.562 1 92.12 213 LEU B CA 1
ATOM 6757 C C . LEU B 1 213 ? -13.266 -31.734 -16.141 1 92.12 213 LEU B C 1
ATOM 6759 O O . LEU B 1 213 ? -12.766 -31 -16.984 1 92.12 213 LEU B O 1
ATOM 6763 N N . PHE B 1 214 ? -13.125 -31.562 -14.82 1 95.81 214 PHE B N 1
ATOM 6764 C CA . PHE B 1 214 ? -12.211 -30.547 -14.312 1 95.81 214 PHE B CA 1
ATOM 6765 C C . PHE B 1 214 ? -11.492 -31.031 -13.062 1 95.81 214 PHE B C 1
ATOM 6767 O O . PHE B 1 214 ? -11.883 -32.031 -12.469 1 95.81 214 PHE B O 1
ATOM 6774 N N . ALA B 1 215 ? -10.406 -30.453 -12.805 1 96.44 215 ALA B N 1
ATOM 6775 C CA . ALA B 1 215 ? -9.656 -30.703 -11.578 1 96.44 215 ALA B CA 1
ATOM 6776 C C . ALA B 1 215 ? -9.641 -29.469 -10.688 1 96.44 215 ALA B C 1
ATOM 6778 O O . ALA B 1 215 ? -9.789 -28.344 -11.172 1 96.44 215 ALA B O 1
ATOM 6779 N N . LEU B 1 216 ? -9.469 -29.703 -9.312 1 96.75 216 LEU B N 1
ATOM 6780 C CA . LEU B 1 216 ? -9.539 -28.594 -8.367 1 96.75 216 LEU B CA 1
ATOM 6781 C C . LEU B 1 216 ? -8.289 -28.547 -7.496 1 96.75 216 LEU B C 1
ATOM 6783 O O . LEU B 1 216 ? -7.691 -29.578 -7.195 1 96.75 216 LEU B O 1
ATOM 6787 N N . GLN B 1 217 ? -7.863 -27.406 -7.191 1 96.25 217 GLN B N 1
ATOM 6788 C CA . GLN B 1 217 ? -6.922 -27.188 -6.094 1 96.25 217 GLN B CA 1
ATOM 6789 C C . GLN B 1 217 ? -7.48 -26.203 -5.074 1 96.25 217 GLN B C 1
ATOM 6791 O O . GLN B 1 217 ? -8.156 -25.25 -5.438 1 96.25 217 GLN B O 1
ATOM 6796 N N . LEU B 1 218 ? -7.301 -26.516 -3.809 1 94.62 218 LEU B N 1
ATOM 6797 C CA . LEU B 1 218 ? -7.824 -25.672 -2.744 1 94.62 218 LEU B CA 1
ATOM 6798 C C . LEU B 1 218 ? -6.82 -25.547 -1.6 1 94.62 218 LEU B C 1
ATOM 6800 O O . LEU B 1 218 ? -6.039 -26.469 -1.355 1 94.62 218 LEU B O 1
ATOM 6804 N N . ASP B 1 219 ? -6.828 -24.438 -1.015 1 91.69 219 ASP B N 1
ATOM 6805 C CA . ASP B 1 219 ? -6.012 -24.172 0.161 1 91.69 219 ASP B CA 1
ATOM 6806 C C . ASP B 1 219 ? -6.652 -23.094 1.033 1 91.69 219 ASP B C 1
ATOM 6808 O O . ASP B 1 219 ? -7.461 -22.297 0.55 1 91.69 219 ASP B O 1
ATOM 6812 N N . GLU B 1 220 ? -6.371 -23.156 2.328 1 89.12 220 GLU B N 1
ATOM 6813 C CA . GLU B 1 220 ? -6.941 -22.188 3.264 1 89.12 220 GLU B CA 1
ATOM 6814 C C . GLU B 1 220 ? -5.859 -21.297 3.865 1 89.12 220 GLU B C 1
ATOM 6816 O O . GLU B 1 220 ? -4.723 -21.75 4.059 1 89.12 220 GLU B O 1
ATOM 6821 N N . SER B 1 221 ? -6.191 -20.016 3.994 1 82.62 221 SER B N 1
ATOM 6822 C CA . SER B 1 221 ? -5.285 -19.094 4.66 1 82.62 221 SER B CA 1
ATOM 6823 C C . SER B 1 221 ? -6.059 -18.047 5.461 1 82.62 221 SER B C 1
ATOM 6825 O O . SER B 1 221 ? -7.258 -17.859 5.25 1 82.62 221 SER B O 1
ATOM 6827 N N . THR B 1 222 ? -5.379 -17.453 6.391 1 78.88 222 THR B N 1
ATOM 6828 C CA . THR B 1 222 ? -5.992 -16.391 7.195 1 78.88 222 THR B CA 1
ATOM 6829 C C . THR B 1 222 ? -5.617 -15.016 6.66 1 78.88 222 THR B C 1
ATOM 6831 O O . THR B 1 222 ? -4.441 -14.742 6.398 1 78.88 222 THR B O 1
ATOM 6834 N N . ASP B 1 223 ? -6.512 -14.219 6.438 1 76.31 223 ASP B N 1
ATOM 6835 C CA . ASP B 1 223 ? -6.246 -12.891 5.91 1 76.31 223 ASP B CA 1
ATOM 6836 C C . ASP B 1 223 ? -5.891 -11.914 7.031 1 76.31 223 ASP B C 1
ATOM 6838 O O . ASP B 1 223 ? -5.801 -12.305 8.195 1 76.31 223 ASP B O 1
ATOM 6842 N N . ILE B 1 224 ? -5.547 -10.68 6.668 1 72.62 224 ILE B N 1
ATOM 6843 C CA . ILE B 1 224 ? -5.086 -9.656 7.594 1 72.62 224 ILE B CA 1
ATOM 6844 C C . ILE B 1 224 ? -6.16 -9.383 8.641 1 72.62 224 ILE B C 1
ATOM 6846 O O . ILE B 1 224 ? -5.852 -9 9.773 1 72.62 224 ILE B O 1
ATOM 6850 N N . SER B 1 225 ? -7.43 -9.562 8.281 1 69.44 225 SER B N 1
ATOM 6851 C CA . SER B 1 225 ? -8.531 -9.367 9.219 1 69.44 225 SER B CA 1
ATOM 6852 C C . SER B 1 225 ? -8.758 -10.617 10.07 1 69.44 225 SER B C 1
ATOM 6854 O O . SER B 1 225 ? -9.789 -10.742 10.727 1 69.44 225 SER B O 1
ATOM 6856 N N . LYS B 1 226 ? -7.879 -11.633 9.914 1 72.19 226 LYS B N 1
ATOM 6857 C CA . LYS B 1 226 ? -7.887 -12.875 10.68 1 72.19 226 LYS B CA 1
ATOM 6858 C C . LYS B 1 226 ? -9.07 -13.758 10.297 1 72.19 226 LYS B C 1
ATOM 6860 O O . LYS B 1 226 ? -9.578 -14.516 11.117 1 72.19 226 LYS B O 1
ATOM 6865 N N . LYS B 1 227 ? -9.57 -13.492 9.242 1 78.25 227 LYS B N 1
ATOM 6866 C CA . LYS B 1 227 ? -10.609 -14.359 8.68 1 78.25 227 LYS B CA 1
ATOM 6867 C C . LYS B 1 227 ? -9.992 -15.477 7.844 1 78.25 227 LYS B C 1
ATOM 6869 O O . LYS B 1 227 ? -9.016 -15.258 7.129 1 78.25 227 LYS B O 1
ATOM 6874 N N . CYS B 1 228 ? -10.555 -16.703 8.047 1 83.69 228 CYS B N 1
ATOM 6875 C CA . CYS B 1 228 ? -10.078 -17.828 7.266 1 83.69 228 CYS B CA 1
ATOM 6876 C C . CYS B 1 228 ? -10.695 -17.828 5.871 1 83.69 228 CYS B C 1
ATOM 6878 O O . CYS B 1 228 ? -11.914 -17.812 5.727 1 83.69 228 CYS B O 1
ATOM 6880 N N . GLN B 1 229 ? -9.859 -17.781 4.898 1 88.75 229 GLN B N 1
ATOM 6881 C CA . GLN B 1 229 ? -10.297 -17.75 3.512 1 88.75 229 GLN B CA 1
ATOM 6882 C C . GLN B 1 229 ? -9.93 -19.031 2.779 1 88.75 229 GLN B C 1
ATOM 6884 O O . GLN B 1 229 ? -8.82 -19.531 2.93 1 88.75 229 GLN B O 1
ATOM 6889 N N . LEU B 1 230 ? -10.898 -19.609 2.078 1 92.56 230 LEU B N 1
ATOM 6890 C CA . LEU B 1 230 ? -10.672 -20.766 1.226 1 92.56 230 LEU B CA 1
ATOM 6891 C C . LEU B 1 230 ? -10.539 -20.344 -0.235 1 92.56 230 LEU B C 1
ATOM 6893 O O . LEU B 1 230 ? -11.453 -19.75 -0.798 1 92.56 230 LEU B O 1
ATOM 6897 N N . LEU B 1 231 ? -9.414 -20.641 -0.8 1 94.25 231 LEU B N 1
ATOM 6898 C CA . LEU B 1 231 ? -9.188 -20.344 -2.209 1 94.25 231 LEU B CA 1
ATOM 6899 C C . LEU B 1 231 ? -9.281 -21.609 -3.055 1 94.25 231 LEU B C 1
ATOM 6901 O O . LEU B 1 231 ? -8.82 -22.672 -2.639 1 94.25 231 LEU B O 1
ATOM 6905 N N . SER B 1 232 ? -9.844 -21.453 -4.188 1 96.25 232 SER B N 1
ATOM 6906 C CA . SER B 1 232 ? -9.977 -22.594 -5.078 1 96.25 232 SER B CA 1
ATOM 6907 C C . SER B 1 232 ? -9.719 -22.203 -6.527 1 96.25 232 SER B C 1
ATOM 6909 O O . SER B 1 232 ? -10.094 -21.109 -6.957 1 96.25 232 SER B O 1
ATOM 6911 N N . TYR B 1 233 ? -9.055 -23.016 -7.262 1 96.69 233 TYR B N 1
ATOM 6912 C CA . TYR B 1 233 ? -8.789 -22.891 -8.688 1 96.69 233 TYR B CA 1
ATOM 6913 C C . TYR B 1 233 ? -9.266 -24.125 -9.445 1 96.69 233 TYR B C 1
ATOM 6915 O O . TYR B 1 233 ? -9.336 -25.219 -8.875 1 96.69 233 TYR B O 1
ATOM 6923 N N . ILE B 1 234 ? -9.602 -23.938 -10.641 1 96 234 ILE B N 1
ATOM 6924 C CA . ILE B 1 234 ? -10.109 -25.031 -11.469 1 96 234 ILE B CA 1
ATOM 6925 C C . ILE B 1 234 ? -9.266 -25.141 -12.742 1 96 234 ILE B C 1
ATOM 6927 O O . ILE B 1 234 ? -8.789 -24.141 -13.266 1 96 234 ILE B O 1
ATOM 6931 N N . ARG B 1 235 ? -9.008 -26.297 -13.102 1 95.56 235 ARG B N 1
ATOM 6932 C CA . ARG B 1 235 ? -8.273 -26.594 -14.32 1 95.56 235 ARG B CA 1
ATOM 6933 C C . ARG B 1 235 ? -9.117 -27.438 -15.281 1 95.56 235 ARG B C 1
ATOM 6935 O O . ARG B 1 235 ? -9.711 -28.438 -14.883 1 95.56 235 ARG B O 1
ATOM 6942 N N . PHE B 1 236 ? -9.25 -27.062 -16.547 1 94 236 PHE B N 1
ATOM 6943 C CA . PHE B 1 236 ? -10.023 -27.781 -17.547 1 94 236 PHE B CA 1
ATOM 6944 C C . PHE B 1 236 ? -9.5 -27.516 -18.938 1 94 236 PHE B C 1
ATOM 6946 O O . PHE B 1 236 ? -8.594 -26.688 -19.125 1 94 236 PHE B O 1
ATOM 6953 N N . ILE B 1 237 ? -9.984 -28.281 -19.859 1 91.69 237 ILE B N 1
ATOM 6954 C CA . ILE B 1 237 ? -9.547 -28.141 -21.25 1 91.69 237 ILE B CA 1
ATOM 6955 C C . ILE B 1 237 ? -10.531 -27.266 -22.016 1 91.69 237 ILE B C 1
ATOM 6957 O O . ILE B 1 237 ? -11.742 -27.469 -21.938 1 91.69 237 ILE B O 1
ATOM 6961 N N . ASP B 1 238 ? -9.969 -26.188 -22.594 1 88.31 238 ASP B N 1
ATOM 6962 C CA . ASP B 1 238 ? -10.742 -25.328 -23.5 1 88.31 238 ASP B CA 1
ATOM 6963 C C . ASP B 1 238 ? -10.008 -25.125 -24.812 1 88.31 238 ASP B C 1
ATOM 6965 O O . ASP B 1 238 ? -8.906 -24.578 -24.844 1 88.31 238 ASP B O 1
ATOM 6969 N N . ASP B 1 239 ? -10.648 -25.391 -25.938 1 81.19 239 ASP B N 1
ATOM 6970 C CA . ASP B 1 239 ? -10.109 -25.203 -27.281 1 81.19 239 ASP B CA 1
ATOM 6971 C C . ASP B 1 239 ? -8.688 -25.75 -27.375 1 81.19 239 ASP B C 1
ATOM 6973 O O . ASP B 1 239 ? -7.773 -25.031 -27.797 1 81.19 239 ASP B O 1
ATOM 6977 N N . ASP B 1 240 ? -8.375 -26.922 -26.938 1 80.06 240 ASP B N 1
ATOM 6978 C CA . ASP B 1 240 ? -7.133 -27.672 -27.078 1 80.06 240 ASP B CA 1
ATOM 6979 C C . ASP B 1 240 ? -6.047 -27.094 -26.156 1 80.06 240 ASP B C 1
ATOM 6981 O O . ASP B 1 240 ? -4.855 -27.219 -26.453 1 80.06 240 ASP B O 1
ATOM 6985 N N . SER B 1 241 ? -6.5 -26.297 -25.219 1 86.5 241 SER B N 1
ATOM 6986 C CA . SER B 1 241 ? -5.539 -25.766 -24.25 1 86.5 241 SER B CA 1
ATOM 6987 C C . SER B 1 241 ? -6.023 -25.984 -22.812 1 86.5 241 SER B C 1
ATOM 6989 O O . SER B 1 241 ? -7.227 -26.109 -22.578 1 86.5 241 SER B O 1
ATOM 6991 N N . VAL B 1 242 ? -5.055 -26.109 -21.984 1 91.31 242 VAL B N 1
ATOM 6992 C CA . VAL B 1 242 ? -5.375 -26.25 -20.562 1 91.31 242 VAL B CA 1
ATOM 6993 C C . VAL B 1 242 ? -5.586 -24.875 -19.953 1 91.31 242 VAL B C 1
ATOM 6995 O O . VAL B 1 242 ? -4.75 -23.984 -20.109 1 91.31 242 VAL B O 1
ATOM 6998 N N . ILE B 1 243 ? -6.699 -24.672 -19.312 1 92.81 243 ILE B N 1
ATOM 6999 C CA . ILE B 1 243 ? -7 -23.391 -18.672 1 92.81 243 ILE B CA 1
ATOM 7000 C C . ILE B 1 243 ? -6.984 -23.562 -17.156 1 92.81 243 ILE B C 1
ATOM 7002 O O . ILE B 1 243 ? -7.582 -24.484 -16.625 1 92.81 243 ILE B O 1
ATOM 7006 N N . GLU B 1 244 ? -6.215 -22.797 -16.562 1 94.81 244 GLU B N 1
ATOM 7007 C CA . GLU B 1 244 ? -6.238 -22.672 -15.102 1 94.81 244 GLU B CA 1
ATOM 7008 C C . GLU B 1 244 ? -6.965 -21.406 -14.672 1 94.81 244 GLU B C 1
ATOM 7010 O O . GLU B 1 244 ? -6.527 -20.297 -14.992 1 94.81 244 GLU B O 1
ATOM 7015 N N . GLN B 1 245 ? -8.039 -21.609 -13.961 1 94.88 245 GLN B N 1
ATOM 7016 C CA . GLN B 1 245 ? -8.961 -20.516 -13.711 1 94.88 245 GLN B CA 1
ATOM 7017 C C . GLN B 1 245 ? -9.258 -20.375 -12.219 1 94.88 245 GLN B C 1
ATOM 7019 O O . GLN B 1 245 ? -9.43 -21.359 -11.523 1 94.88 245 GLN B O 1
ATOM 7024 N N . PHE B 1 246 ? -9.219 -19.094 -11.844 1 95.88 246 PHE B N 1
ATOM 7025 C CA . PHE B 1 246 ? -9.664 -18.797 -10.492 1 95.88 246 PHE B CA 1
ATOM 7026 C C . PHE B 1 246 ? -11.148 -19.109 -10.328 1 95.88 246 PHE B C 1
ATOM 7028 O O . PHE B 1 246 ? -11.977 -18.672 -11.133 1 95.88 246 PHE B O 1
ATOM 7035 N N . LEU B 1 247 ? -11.469 -19.812 -9.273 1 95.25 247 LEU B N 1
ATOM 7036 C CA . LEU B 1 247 ? -12.867 -20.188 -9.094 1 95.25 247 LEU B CA 1
ATOM 7037 C C . LEU B 1 247 ? -13.531 -19.312 -8.047 1 95.25 247 LEU B C 1
ATOM 7039 O O . LEU B 1 247 ? -14.5 -18.609 -8.344 1 95.25 247 LEU B O 1
ATOM 7043 N N . ALA B 1 248 ? -12.93 -19.375 -6.766 1 94.38 248 ALA B N 1
ATOM 7044 C CA . ALA B 1 248 ? -13.594 -18.578 -5.727 1 94.38 248 ALA B CA 1
ATOM 7045 C C . ALA B 1 248 ? -12.672 -18.391 -4.523 1 94.38 248 ALA B C 1
ATOM 7047 O O . ALA B 1 248 ? -11.703 -19.125 -4.344 1 94.38 248 ALA B O 1
ATOM 7048 N N . CYS B 1 249 ? -12.898 -17.391 -3.873 1 93 249 CYS B N 1
ATOM 7049 C CA . CYS B 1 249 ? -12.391 -17.125 -2.535 1 93 249 CYS B CA 1
ATOM 7050 C C . CYS B 1 249 ? -13.523 -16.984 -1.531 1 93 249 CYS B C 1
ATOM 7052 O O . CYS B 1 249 ? -14.297 -16.031 -1.581 1 93 249 CYS B O 1
ATOM 7054 N N . SER B 1 250 ? -13.672 -17.906 -0.685 1 90 250 SER B N 1
ATOM 7055 C CA . SER B 1 250 ? -14.812 -17.922 0.229 1 90 250 SER B CA 1
ATOM 7056 C C . SER B 1 250 ? -14.352 -17.906 1.684 1 90 250 SER B C 1
ATOM 7058 O O . SER B 1 250 ? -13.375 -18.562 2.039 1 90 250 SER B O 1
ATOM 7060 N N . GLU B 1 251 ? -15.039 -17.141 2.441 1 87.12 251 GLU B N 1
ATOM 7061 C CA . GLU B 1 251 ? -14.75 -17.078 3.871 1 87.12 251 GLU B CA 1
ATOM 7062 C C . GLU B 1 251 ? -15.289 -18.312 4.594 1 87.12 251 GLU B C 1
ATOM 7064 O O . GLU B 1 251 ? -16.422 -18.719 4.367 1 87.12 251 GLU B O 1
ATOM 7069 N N . LEU B 1 252 ? -14.406 -18.984 5.293 1 85.25 252 LEU B N 1
ATOM 7070 C CA . LEU B 1 252 ? -14.82 -20.141 6.078 1 85.25 252 LEU B CA 1
ATOM 7071 C C . LEU B 1 252 ? -15.312 -19.719 7.457 1 85.25 252 LEU B C 1
ATOM 7073 O O . LEU B 1 252 ? -14.859 -18.703 8 1 85.25 252 LEU B O 1
ATOM 7077 N N . PRO B 1 253 ? -16.297 -20.469 7.836 1 71 253 PRO B N 1
ATOM 7078 C CA . PRO B 1 253 ? -16.75 -20.156 9.195 1 71 253 PRO B CA 1
ATOM 7079 C C . PRO B 1 253 ? -15.664 -20.359 10.242 1 71 253 PRO B C 1
ATOM 7081 O O . PRO B 1 253 ? -14.578 -20.859 9.922 1 71 253 PRO B O 1
ATOM 7084 N N . THR B 1 254 ? -15.883 -20.109 11.406 1 64.44 254 THR B N 1
ATOM 7085 C CA . THR B 1 254 ? -14.969 -20 12.539 1 64.44 254 THR B CA 1
ATOM 7086 C C . THR B 1 254 ? -14.219 -21.312 12.766 1 64.44 254 THR B C 1
ATOM 7088 O O . THR B 1 254 ? -13.031 -21.297 13.086 1 64.44 254 THR B O 1
ATOM 7091 N N . THR B 1 255 ? -14.695 -22.516 12.531 1 64.12 255 THR B N 1
ATOM 7092 C CA . THR B 1 255 ? -14.039 -23.75 12.945 1 64.12 255 THR B CA 1
ATOM 7093 C C . THR B 1 255 ? -13.172 -24.297 11.82 1 64.12 255 THR B C 1
ATOM 7095 O O . THR B 1 255 ? -12.219 -25.047 12.078 1 64.12 255 THR B O 1
ATOM 7098 N N . SER B 1 256 ? -13.172 -23.844 10.758 1 67.62 256 SER B N 1
ATOM 7099 C CA . SER B 1 256 ? -12.445 -24.266 9.562 1 67.62 256 SER B CA 1
ATOM 7100 C C . SER B 1 256 ? -12.195 -25.766 9.562 1 67.62 256 SER B C 1
ATOM 7102 O O . SER B 1 256 ? -11.062 -26.219 9.344 1 67.62 256 SER B O 1
ATOM 7104 N N . THR B 1 257 ? -13.242 -26.625 9.914 1 80.12 257 THR B N 1
ATOM 7105 C CA . THR B 1 257 ? -13.133 -28.078 9.914 1 80.12 257 THR B CA 1
ATOM 7106 C C . THR B 1 257 ? -13.266 -28.641 8.492 1 80.12 257 THR B C 1
ATOM 7108 O O . THR B 1 257 ? -13.602 -27.891 7.562 1 80.12 257 THR B O 1
ATOM 7111 N N . GLY B 1 258 ? -12.93 -29.922 8.359 1 86.44 258 GLY B N 1
ATOM 7112 C CA . GLY B 1 258 ? -13.07 -30.562 7.07 1 86.44 258 GLY B CA 1
ATOM 7113 C C . GLY B 1 258 ? -14.484 -30.5 6.52 1 86.44 258 GLY B C 1
ATOM 7114 O O . GLY B 1 258 ? -14.68 -30.297 5.32 1 86.44 258 GLY B O 1
ATOM 7115 N N . ALA B 1 259 ? -15.422 -30.578 7.414 1 87.75 259 ALA B N 1
ATOM 7116 C CA . ALA B 1 259 ? -16.828 -30.5 7.012 1 87.75 259 ALA B CA 1
ATOM 7117 C C . ALA B 1 259 ? -17.172 -29.094 6.52 1 87.75 259 ALA B C 1
ATOM 7119 O O . ALA B 1 259 ? -17.922 -28.938 5.555 1 87.75 259 ALA B O 1
ATOM 7120 N N . ASP B 1 260 ? -16.625 -28.141 7.223 1 87.81 260 ASP B N 1
ATOM 7121 C CA . ASP B 1 260 ? -16.875 -26.75 6.824 1 87.81 260 ASP B CA 1
ATOM 7122 C C . ASP B 1 260 ? -16.312 -26.484 5.434 1 87.81 260 ASP B C 1
ATOM 7124 O O . ASP B 1 260 ? -16.953 -25.812 4.621 1 87.81 260 ASP B O 1
ATOM 7128 N N . VAL B 1 261 ? -15.141 -27.016 5.203 1 91.81 261 VAL B N 1
ATOM 7129 C CA . VAL B 1 261 ? -14.492 -26.828 3.908 1 91.81 261 VAL B CA 1
ATOM 7130 C C . VAL B 1 261 ? -15.312 -27.516 2.816 1 91.81 261 VAL B C 1
ATOM 7132 O O . VAL B 1 261 ? -15.516 -26.953 1.737 1 91.81 261 VAL B O 1
ATOM 7135 N N . TYR B 1 262 ? -15.766 -28.719 3.117 1 93.56 262 TYR B N 1
ATOM 7136 C CA . TYR B 1 262 ? -16.562 -29.469 2.156 1 93.56 262 TYR B CA 1
ATOM 7137 C C . TYR B 1 262 ? -17.844 -28.719 1.803 1 93.56 262 TYR B C 1
ATOM 7139 O O . TYR B 1 262 ? -18.203 -28.609 0.628 1 93.56 262 TYR B O 1
ATOM 7147 N N . ASP B 1 263 ? -18.516 -28.219 2.801 1 92.25 263 ASP B N 1
ATOM 7148 C CA . ASP B 1 263 ? -19.766 -27.484 2.576 1 92.25 263 ASP B CA 1
ATOM 7149 C C . ASP B 1 263 ? -19.516 -26.219 1.763 1 92.25 263 ASP B C 1
ATOM 7151 O O . ASP B 1 263 ? -20.281 -25.906 0.842 1 92.25 263 ASP B O 1
ATOM 7155 N N . SER B 1 264 ? -18.5 -25.547 2.146 1 92.56 264 SER B N 1
ATOM 7156 C CA . SER B 1 264 ? -18.172 -24.312 1.441 1 92.56 264 SER B CA 1
ATOM 7157 C C . SER B 1 264 ? -17.844 -24.594 -0.023 1 92.56 264 SER B C 1
ATOM 7159 O O . SER B 1 264 ? -18.328 -23.875 -0.912 1 92.56 264 SER B O 1
ATOM 7161 N N . MET B 1 265 ? -17.047 -25.594 -0.277 1 94.25 265 MET B N 1
ATOM 7162 C CA . MET B 1 265 ? -16.656 -25.938 -1.644 1 94.25 265 MET B CA 1
ATOM 7163 C C . MET B 1 265 ? -17.844 -26.438 -2.445 1 94.25 265 MET B C 1
ATOM 7165 O O . MET B 1 265 ? -17.984 -26.125 -3.629 1 94.25 265 MET B O 1
ATOM 7169 N N . SER B 1 266 ? -18.688 -27.234 -1.822 1 94.94 266 SER B N 1
ATOM 7170 C CA . SER B 1 266 ? -19.875 -27.734 -2.502 1 94.94 266 SER B CA 1
ATOM 7171 C C . SER B 1 266 ? -20.797 -26.594 -2.904 1 94.94 266 SER B C 1
ATOM 7173 O O . SER B 1 266 ? -21.359 -26.594 -4.004 1 94.94 266 SER B O 1
ATOM 7175 N N . ASN B 1 267 ? -20.922 -25.688 -1.989 1 93.5 267 ASN B N 1
ATOM 7176 C CA . ASN B 1 267 ? -21.719 -24.5 -2.307 1 93.5 267 ASN B CA 1
ATOM 7177 C C . ASN B 1 267 ? -21.109 -23.719 -3.465 1 93.5 267 ASN B C 1
ATOM 7179 O O . ASN B 1 267 ? -21.844 -23.234 -4.34 1 93.5 267 ASN B O 1
ATOM 7183 N N . THR B 1 268 ? -19.828 -23.594 -3.42 1 93.94 268 THR B N 1
ATOM 7184 C CA . THR B 1 268 ? -19.125 -22.875 -4.477 1 93.94 268 THR B CA 1
ATOM 7185 C C . THR B 1 268 ? -19.344 -23.562 -5.828 1 93.94 268 THR B C 1
ATOM 7187 O O . THR B 1 268 ? -19.578 -22.875 -6.836 1 93.94 268 THR B O 1
ATOM 7190 N N . LEU B 1 269 ? -19.266 -24.875 -5.883 1 94.25 269 LEU B N 1
ATOM 7191 C CA . LEU B 1 269 ? -19.484 -25.625 -7.117 1 94.25 269 LEU B CA 1
ATOM 7192 C C . LEU B 1 269 ? -20.922 -25.422 -7.617 1 94.25 269 LEU B C 1
ATOM 7194 O O . LEU B 1 269 ? -21.141 -25.141 -8.797 1 94.25 269 LEU B O 1
ATOM 7198 N N . THR B 1 270 ? -21.828 -25.438 -6.707 1 92.56 270 THR B N 1
ATOM 7199 C CA . THR B 1 270 ? -23.219 -25.281 -7.07 1 92.56 270 THR B CA 1
ATOM 7200 C C . THR B 1 270 ? -23.5 -23.875 -7.598 1 92.56 270 THR B C 1
ATOM 7202 O O . THR B 1 270 ? -24.203 -23.719 -8.594 1 92.56 270 THR B O 1
ATOM 7205 N N . GLU B 1 271 ? -22.953 -22.953 -6.918 1 90 271 GLU B N 1
ATOM 7206 C CA . GLU B 1 271 ? -23.141 -21.562 -7.32 1 90 271 GLU B CA 1
ATOM 7207 C C . GLU B 1 271 ? -22.578 -21.312 -8.711 1 90 271 GLU B C 1
ATOM 7209 O O . GLU B 1 271 ? -23.047 -20.438 -9.438 1 90 271 GLU B O 1
ATOM 7214 N N . ASN B 1 272 ? -21.578 -22.047 -9.094 1 89.94 272 ASN B N 1
ATOM 7215 C CA . ASN B 1 272 ? -20.953 -21.875 -10.398 1 89.94 272 ASN B CA 1
ATOM 7216 C C . ASN B 1 272 ? -21.5 -22.859 -11.43 1 89.94 272 ASN B C 1
ATOM 7218 O O . ASN B 1 272 ? -20.969 -22.969 -12.539 1 89.94 272 ASN B O 1
ATOM 7222 N N . GLY B 1 273 ? -22.531 -23.609 -11 1 87.88 273 GLY B N 1
ATOM 7223 C CA . GLY B 1 273 ? -23.172 -24.562 -11.898 1 87.88 273 GLY B CA 1
ATOM 7224 C C . GLY B 1 273 ? -22.344 -25.812 -12.148 1 87.88 273 GLY B C 1
ATOM 7225 O O . GLY B 1 273 ? -22.438 -26.406 -13.219 1 87.88 273 GLY B O 1
ATOM 7226 N N . LEU B 1 274 ? -21.5 -26.094 -11.25 1 92.81 274 LEU B N 1
ATOM 7227 C CA . LEU B 1 274 ? -20.641 -27.25 -11.375 1 92.81 274 LEU B CA 1
ATOM 7228 C C . LEU B 1 274 ? -21.062 -28.359 -10.406 1 92.81 274 LEU B C 1
ATOM 7230 O O . LEU B 1 274 ? -21.828 -28.109 -9.477 1 92.81 274 LEU B O 1
ATOM 7234 N N . SER B 1 275 ? -20.594 -29.562 -10.719 1 92.5 275 SER B N 1
ATOM 7235 C CA . SER B 1 275 ? -20.922 -30.703 -9.875 1 92.5 275 SER B CA 1
ATOM 7236 C C . SER B 1 275 ? -19.688 -31.531 -9.531 1 92.5 275 SER B C 1
ATOM 7238 O O . SER B 1 275 ? -18.766 -31.625 -10.336 1 92.5 275 SER B O 1
ATOM 7240 N N . TRP B 1 276 ? -19.75 -32.188 -8.406 1 94.25 276 TRP B N 1
ATOM 7241 C CA . TRP B 1 276 ? -18.672 -33.062 -7.977 1 94.25 276 TRP B CA 1
ATOM 7242 C C . TRP B 1 276 ? -18.547 -34.281 -8.914 1 94.25 276 TRP B C 1
ATOM 7244 O O . TRP B 1 276 ? -17.484 -34.875 -9.008 1 94.25 276 TRP B O 1
ATOM 7254 N N . LYS B 1 277 ? -19.547 -34.594 -9.617 1 91.81 277 LYS B N 1
ATOM 7255 C CA . LYS B 1 277 ? -19.547 -35.719 -10.531 1 91.81 277 LYS B CA 1
ATOM 7256 C C . LYS B 1 277 ? -18.547 -35.531 -11.664 1 91.81 277 LYS B C 1
ATOM 7258 O O . LYS B 1 277 ? -18.016 -36.5 -12.211 1 91.81 277 LYS B O 1
ATOM 7263 N N . ASN B 1 278 ? -18.344 -34.312 -11.961 1 93.81 278 ASN B N 1
ATOM 7264 C CA . ASN B 1 278 ? -17.438 -34 -13.055 1 93.81 278 ASN B CA 1
ATOM 7265 C C . ASN B 1 278 ? -16.047 -33.656 -12.547 1 93.81 278 ASN B C 1
ATOM 7267 O O . ASN B 1 278 ? -15.172 -33.281 -13.328 1 93.81 278 ASN B O 1
ATOM 7271 N N . CYS B 1 279 ? -15.836 -33.812 -11.25 1 95.69 279 CYS B N 1
ATOM 7272 C CA . CYS B 1 279 ? -14.547 -33.469 -10.656 1 95.69 279 CYS B CA 1
ATOM 7273 C C . CYS B 1 279 ? -13.602 -34.688 -10.711 1 95.69 279 CYS B C 1
ATOM 7275 O O . CYS B 1 279 ? -13.93 -35.75 -10.195 1 95.69 279 CYS B O 1
ATOM 7277 N N . LEU B 1 280 ? -12.508 -34.469 -11.336 1 94.44 280 LEU B N 1
ATOM 7278 C CA . LEU B 1 280 ? -11.531 -35.562 -11.508 1 94.44 280 LEU B CA 1
ATOM 7279 C C . LEU B 1 280 ? -10.719 -35.75 -10.242 1 94.44 280 LEU B C 1
ATOM 7281 O O . LEU B 1 280 ? -10.461 -36.906 -9.828 1 94.44 280 LEU B O 1
ATOM 7285 N N . SER B 1 281 ? -10.266 -34.625 -9.727 1 94.75 281 SER B N 1
ATOM 7286 C CA . SER B 1 281 ? -9.375 -34.719 -8.578 1 94.75 281 SER B CA 1
ATOM 7287 C C . SER B 1 281 ? -9.328 -33.406 -7.809 1 94.75 281 SER B C 1
ATOM 7289 O O . SER B 1 281 ? -9.656 -32.344 -8.352 1 94.75 281 SER B O 1
ATOM 7291 N N . VAL B 1 282 ? -8.914 -33.562 -6.508 1 95 282 VAL B N 1
ATOM 7292 C CA . VAL B 1 282 ? -8.734 -32.375 -5.645 1 95 282 VAL B CA 1
ATOM 7293 C C . VAL B 1 282 ? -7.32 -32.375 -5.074 1 95 282 VAL B C 1
ATOM 7295 O O . VAL B 1 282 ? -6.832 -33.406 -4.598 1 95 282 VAL B O 1
ATOM 7298 N N . CYS B 1 283 ? -6.676 -31.266 -5.246 1 94.56 283 CYS B N 1
ATOM 7299 C CA . CYS B 1 283 ? -5.344 -31.094 -4.676 1 94.56 283 CYS B CA 1
ATOM 7300 C C . CYS B 1 283 ? -5.379 -30.156 -3.484 1 94.56 283 CYS B C 1
ATOM 7302 O O . CYS B 1 283 ? -5.891 -29.031 -3.588 1 94.56 283 CYS B O 1
ATOM 7304 N N . THR B 1 284 ? -4.949 -30.516 -2.307 1 92.75 284 THR B N 1
ATOM 7305 C CA . THR B 1 284 ? -4.969 -29.703 -1.092 1 92.75 284 THR B CA 1
ATOM 7306 C C . THR B 1 284 ? -3.619 -29.75 -0.385 1 92.75 284 THR B C 1
ATOM 7308 O O . THR B 1 284 ? -2.713 -30.469 -0.816 1 92.75 284 THR B O 1
ATOM 7311 N N . ASP B 1 285 ? -3.682 -28.938 0.6 1 83.38 285 ASP B N 1
ATOM 7312 C CA . ASP B 1 285 ? -2.455 -29 1.391 1 83.38 285 ASP B CA 1
ATOM 7313 C C . ASP B 1 285 ? -2.5 -30.141 2.396 1 83.38 285 ASP B C 1
ATOM 7315 O O . ASP B 1 285 ? -3.502 -30.859 2.49 1 83.38 285 ASP B O 1
ATOM 7319 N N . GLY B 1 286 ? -1.645 -30.688 2.982 1 73.88 286 GLY B N 1
ATOM 7320 C CA . GLY B 1 286 ? -1.542 -31.828 3.879 1 73.88 286 GLY B CA 1
ATOM 7321 C C . GLY B 1 286 ? -2.025 -31.531 5.285 1 73.88 286 GLY B C 1
ATOM 7322 O O . GLY B 1 286 ? -1.865 -32.344 6.191 1 73.88 286 GLY B O 1
ATOM 7323 N N . ALA B 1 287 ? -2.803 -30.359 5.445 1 76.56 287 ALA B N 1
ATOM 7324 C CA . ALA B 1 287 ? -3.291 -30.016 6.781 1 76.56 287 ALA B CA 1
ATOM 7325 C C . ALA B 1 287 ? -4.379 -31 7.23 1 76.56 287 ALA B C 1
ATOM 7327 O O . ALA B 1 287 ? -5.109 -31.547 6.402 1 76.56 287 ALA B O 1
ATOM 7328 N N . PRO B 1 288 ? -4.477 -31.219 8.461 1 74.25 288 PRO B N 1
ATOM 7329 C CA . PRO B 1 288 ? -5.434 -32.219 8.969 1 74.25 288 PRO B CA 1
ATOM 7330 C C . PRO B 1 288 ? -6.871 -31.906 8.562 1 74.25 288 PRO B C 1
ATOM 7332 O O . PRO B 1 288 ? -7.645 -32.812 8.281 1 74.25 288 PRO B O 1
ATOM 7335 N N . ALA B 1 289 ? -7.227 -30.656 8.562 1 75.31 289 ALA B N 1
ATOM 7336 C CA . ALA B 1 289 ? -8.586 -30.281 8.172 1 75.31 289 ALA B CA 1
ATOM 7337 C C . ALA B 1 289 ? -8.867 -30.688 6.727 1 75.31 289 ALA B C 1
ATOM 7339 O O . ALA B 1 289 ? -10.016 -30.953 6.363 1 75.31 289 ALA B O 1
ATOM 7340 N N . MET B 1 290 ? -7.852 -30.797 5.965 1 80.88 290 MET B N 1
ATOM 7341 C CA . MET B 1 290 ? -7.996 -31.094 4.543 1 80.88 290 MET B CA 1
ATOM 7342 C C . MET B 1 290 ? -7.891 -32.594 4.293 1 80.88 290 MET B C 1
ATOM 7344 O O . MET B 1 290 ? -8.711 -33.188 3.57 1 80.88 290 MET B O 1
ATOM 7348 N N . THR B 1 291 ? -6.871 -33.219 4.938 1 75.69 291 THR B N 1
ATOM 7349 C CA . THR B 1 291 ? -6.562 -34.594 4.531 1 75.69 291 THR B CA 1
ATOM 7350 C C . THR B 1 291 ? -6.824 -35.562 5.68 1 75.69 291 THR B C 1
ATOM 7352 O O . THR B 1 291 ? -6.496 -36.75 5.582 1 75.69 291 THR B O 1
ATOM 7355 N N . GLY B 1 292 ? -7.426 -35.094 6.734 1 71.19 292 GLY B N 1
ATOM 7356 C CA . GLY B 1 292 ? -7.727 -36 7.824 1 71.19 292 GLY B CA 1
ATOM 7357 C C . GLY B 1 292 ? -8.5 -37.219 7.371 1 71.19 292 GLY B C 1
ATOM 7358 O O . GLY B 1 292 ? -9.383 -37.125 6.516 1 71.19 292 GLY B O 1
ATOM 7359 N N . LYS B 1 293 ? -8.195 -38.375 7.793 1 73.06 293 LYS B N 1
ATOM 7360 C CA . LYS B 1 293 ? -8.703 -39.656 7.324 1 73.06 293 LYS B CA 1
ATOM 7361 C C . LYS B 1 293 ? -10.203 -39.781 7.551 1 73.06 293 LYS B C 1
ATOM 7363 O O . LYS B 1 293 ? -10.93 -40.281 6.695 1 73.06 293 LYS B O 1
ATOM 7368 N N . PHE B 1 294 ? -10.664 -39.188 8.586 1 73.38 294 PHE B N 1
ATOM 7369 C CA . PHE B 1 294 ? -12.07 -39.406 8.898 1 73.38 294 PHE B CA 1
ATOM 7370 C C . PHE B 1 294 ? -12.867 -38.125 8.805 1 73.38 294 PHE B C 1
ATOM 7372 O O . PHE B 1 294 ? -13.977 -38.094 8.266 1 73.38 294 PHE B O 1
ATOM 7379 N N . LYS B 1 295 ? -12.242 -37.062 9.18 1 76.81 295 LYS B N 1
ATOM 7380 C CA . LYS B 1 295 ? -13.016 -35.812 9.305 1 76.81 295 LYS B CA 1
ATOM 7381 C C . LYS B 1 295 ? -12.484 -34.75 8.367 1 76.81 295 LYS B C 1
ATOM 7383 O O . LYS B 1 295 ? -12.984 -33.625 8.352 1 76.81 295 LYS B O 1
ATOM 7388 N N . GLY B 1 296 ? -11.578 -35.188 7.543 1 86.25 296 GLY B N 1
ATOM 7389 C CA . GLY B 1 296 ? -10.984 -34.219 6.656 1 86.25 296 GLY B CA 1
ATOM 7390 C C . GLY B 1 296 ? -11.844 -33.906 5.438 1 86.25 296 GLY B C 1
ATOM 7391 O O . GLY B 1 296 ? -12.773 -34.656 5.133 1 86.25 296 GLY B O 1
ATOM 7392 N N . PHE B 1 297 ? -11.617 -32.875 4.797 1 91.38 297 PHE B N 1
ATOM 7393 C CA . PHE B 1 297 ? -12.312 -32.438 3.586 1 91.38 297 PHE B CA 1
ATOM 7394 C C . PHE B 1 297 ? -12.273 -33.531 2.529 1 91.38 297 PHE B C 1
ATOM 7396 O O . PHE B 1 297 ? -13.305 -33.906 1.958 1 91.38 297 PHE B O 1
ATOM 7403 N N . VAL B 1 298 ? -11.086 -34.125 2.281 1 91.38 298 VAL B N 1
ATOM 7404 C CA . VAL B 1 298 ? -10.898 -35.156 1.253 1 91.38 298 VAL B CA 1
ATOM 7405 C C . VAL B 1 298 ? -11.703 -36.406 1.608 1 91.38 298 VAL B C 1
ATOM 7407 O O . VAL B 1 298 ? -12.297 -37.031 0.733 1 91.38 298 VAL B O 1
ATOM 7410 N N . ALA B 1 299 ? -11.695 -36.688 2.869 1 91.06 299 ALA B N 1
ATOM 7411 C CA . ALA B 1 299 ? -12.461 -37.844 3.32 1 91.06 299 ALA B CA 1
ATOM 7412 C C . ALA B 1 299 ? -13.953 -37.656 3.057 1 91.06 299 ALA B C 1
ATOM 7414 O O . ALA B 1 299 ? -14.633 -38.594 2.623 1 91.06 299 ALA B O 1
ATOM 7415 N N . LYS B 1 300 ? -14.414 -36.562 3.277 1 92.44 300 LYS B N 1
ATOM 7416 C CA . LYS B 1 300 ? -15.82 -36.25 3.049 1 92.44 300 LYS B CA 1
ATOM 7417 C C . LYS B 1 300 ? -16.156 -36.312 1.563 1 92.44 300 LYS B C 1
ATOM 7419 O O . LYS B 1 300 ? -17.234 -36.781 1.187 1 92.44 300 LYS B O 1
ATOM 7424 N N . VAL B 1 301 ? -15.312 -35.812 0.756 1 93.62 301 VAL B N 1
ATOM 7425 C CA . VAL B 1 301 ? -15.523 -35.844 -0.687 1 93.62 301 VAL B CA 1
ATOM 7426 C C . VAL B 1 301 ? -15.578 -37.281 -1.167 1 93.62 301 VAL B C 1
ATOM 7428 O O . VAL B 1 301 ? -16.469 -37.656 -1.926 1 93.62 301 VAL B O 1
ATOM 7431 N N . LYS B 1 302 ? -14.641 -38.094 -0.712 1 92 302 LYS B N 1
ATOM 7432 C CA . LYS B 1 302 ? -14.547 -39.5 -1.153 1 92 302 LYS B CA 1
ATOM 7433 C C . LYS B 1 302 ? -15.727 -40.312 -0.648 1 92 302 LYS B C 1
ATOM 7435 O O . LYS B 1 302 ? -16.141 -41.281 -1.292 1 92 302 LYS B O 1
ATOM 7440 N N . GLN B 1 303 ? -16.266 -39.938 0.485 1 91.5 303 GLN B N 1
ATOM 7441 C CA . GLN B 1 303 ? -17.438 -40.594 1.021 1 91.5 303 GLN B CA 1
ATOM 7442 C C . GLN B 1 303 ? -18.656 -40.438 0.102 1 91.5 303 GLN B C 1
ATOM 7444 O O . GLN B 1 303 ? -19.422 -41.375 -0.11 1 91.5 303 GLN B O 1
ATOM 7449 N N . ASN B 1 304 ? -18.766 -39.312 -0.439 1 92.12 304 ASN B N 1
ATOM 7450 C CA . ASN B 1 304 ? -19.891 -39 -1.304 1 92.12 304 ASN B CA 1
ATOM 7451 C C . ASN B 1 304 ? -19.578 -39.281 -2.768 1 92.12 304 ASN B C 1
ATOM 7453 O O . ASN B 1 304 ? -20.469 -39.656 -3.537 1 92.12 304 ASN B O 1
ATOM 7457 N N . PHE B 1 305 ? -18.297 -39.062 -3.109 1 94.38 305 PHE B N 1
ATOM 7458 C CA . PHE B 1 305 ? -17.859 -39.281 -4.484 1 94.38 305 PHE B CA 1
ATOM 7459 C C . PHE B 1 305 ? -16.531 -40.031 -4.516 1 94.38 305 PHE B C 1
ATOM 7461 O O . PHE B 1 305 ? -15.477 -39.438 -4.727 1 94.38 305 PHE B O 1
ATOM 7468 N N . PRO B 1 306 ? -16.547 -41.281 -4.48 1 91.88 306 PRO B N 1
ATOM 7469 C CA . PRO B 1 306 ? -15.344 -42.094 -4.352 1 91.88 306 PRO B CA 1
ATOM 7470 C C . PRO B 1 306 ? -14.445 -42.031 -5.586 1 91.88 306 PRO B C 1
ATOM 7472 O O . PRO B 1 306 ? -13.25 -42.344 -5.504 1 91.88 306 PRO B O 1
ATOM 7475 N N . ASN B 1 307 ? -14.93 -41.656 -6.691 1 90.31 307 ASN B N 1
ATOM 7476 C CA . ASN B 1 307 ? -14.156 -41.625 -7.93 1 90.31 307 ASN B CA 1
ATOM 7477 C C . ASN B 1 307 ? -13.266 -40.406 -8.023 1 90.31 307 ASN B C 1
ATOM 7479 O O . ASN B 1 307 ? -12.391 -40.312 -8.883 1 90.31 307 ASN B O 1
ATOM 7483 N N . VAL B 1 308 ? -13.5 -39.469 -7.145 1 92.69 308 VAL B N 1
ATOM 7484 C CA . VAL B 1 308 ? -12.703 -38.25 -7.156 1 92.69 308 VAL B CA 1
ATOM 7485 C C . VAL B 1 308 ? -11.32 -38.5 -6.566 1 92.69 308 VAL B C 1
ATOM 7487 O O . VAL B 1 308 ? -11.211 -39 -5.441 1 92.69 308 VAL B O 1
ATOM 7490 N N . GLY B 1 309 ? -10.312 -38.281 -7.391 1 89.25 309 GLY B N 1
ATOM 7491 C CA . GLY B 1 309 ? -8.953 -38.469 -6.91 1 89.25 309 GLY B CA 1
ATOM 7492 C C . GLY B 1 309 ? -8.492 -37.375 -5.957 1 89.25 309 GLY B C 1
ATOM 7493 O O . GLY B 1 309 ? -9.117 -36.312 -5.871 1 89.25 309 GLY B O 1
ATOM 7494 N N . SER B 1 310 ? -7.492 -37.688 -5.156 1 89.69 310 SER B N 1
ATOM 7495 C CA . SER B 1 310 ? -6.93 -36.719 -4.234 1 89.69 310 SER B CA 1
ATOM 7496 C C . SER B 1 310 ? -5.406 -36.688 -4.324 1 89.69 310 SER B C 1
ATOM 7498 O O . SER B 1 310 ? -4.762 -37.719 -4.461 1 89.69 310 SER B O 1
ATOM 7500 N N . THR B 1 311 ? -4.898 -35.531 -4.406 1 88.38 311 THR B N 1
ATOM 7501 C CA . THR B 1 311 ? -3.453 -35.344 -4.426 1 88.38 311 THR B CA 1
ATOM 7502 C C . THR B 1 311 ? -3.012 -34.406 -3.293 1 88.38 311 THR B C 1
ATOM 7504 O O . THR B 1 311 ? -3.617 -33.375 -3.068 1 88.38 311 THR B O 1
ATOM 7507 N N . HIS B 1 312 ? -2.041 -34.875 -2.52 1 88.5 312 HIS B N 1
ATOM 7508 C CA . HIS B 1 312 ? -1.387 -34 -1.543 1 88.5 312 HIS B CA 1
ATOM 7509 C C . HIS B 1 312 ? -0.313 -33.156 -2.201 1 88.5 312 HIS B C 1
ATOM 7511 O O . HIS B 1 312 ? 0.591 -33.688 -2.857 1 88.5 312 HIS B O 1
ATOM 7517 N N . CYS B 1 313 ? -0.4 -31.906 -2.027 1 89.94 313 CYS B N 1
ATOM 7518 C CA . CYS B 1 313 ? 0.468 -30.938 -2.695 1 89.94 313 CYS B CA 1
ATOM 7519 C C . CYS B 1 313 ? 1.934 -31.328 -2.529 1 89.94 313 CYS B C 1
ATOM 7521 O O . CYS B 1 313 ? 2.428 -31.438 -1.406 1 89.94 313 CYS B O 1
ATOM 7523 N N . PHE B 1 314 ? 2.617 -31.484 -3.645 1 87.12 314 PHE B N 1
ATOM 7524 C CA . PHE B 1 314 ? 4.004 -31.938 -3.658 1 87.12 314 PHE B CA 1
ATOM 7525 C C . PHE B 1 314 ? 4.91 -30.922 -2.977 1 87.12 314 PHE B C 1
ATOM 7527 O O . PHE B 1 314 ? 5.902 -31.297 -2.344 1 87.12 314 PHE B O 1
ATOM 7534 N N . ILE B 1 315 ? 4.602 -29.688 -3.102 1 84.5 315 ILE B N 1
ATOM 7535 C CA . ILE B 1 315 ? 5.402 -28.625 -2.498 1 84.5 315 ILE B CA 1
ATOM 7536 C C . ILE B 1 315 ? 5.324 -28.719 -0.976 1 84.5 315 ILE B C 1
ATOM 7538 O O . ILE B 1 315 ? 6.324 -28.547 -0.282 1 84.5 315 ILE B O 1
ATOM 7542 N N . HIS B 1 316 ? 4.227 -29.016 -0.469 1 81.12 316 HIS B N 1
ATOM 7543 C CA . HIS B 1 316 ? 4.055 -29.172 0.972 1 81.12 316 HIS B CA 1
ATOM 7544 C C . HIS B 1 316 ? 4.734 -30.438 1.479 1 81.12 316 HIS B C 1
ATOM 7546 O O . HIS B 1 316 ? 5.277 -30.453 2.588 1 81.12 316 HIS B O 1
ATOM 7552 N N . ARG B 1 317 ? 4.598 -31.422 0.713 1 81.44 317 ARG B N 1
ATOM 7553 C CA . ARG B 1 317 ? 5.27 -32.656 1.075 1 81.44 317 ARG B CA 1
ATOM 7554 C C . ARG B 1 317 ? 6.781 -32.469 1.138 1 81.44 317 ARG B C 1
ATOM 7556 O O . ARG B 1 317 ? 7.445 -33 2.035 1 81.44 317 ARG B O 1
ATOM 7563 N N . GLU B 1 318 ? 7.227 -31.766 0.139 1 82.5 318 GLU B N 1
ATOM 7564 C CA . GLU B 1 318 ? 8.648 -31.438 0.141 1 82.5 318 GLU B CA 1
ATOM 7565 C C . GLU B 1 318 ? 9.039 -30.672 1.403 1 82.5 318 GLU B C 1
ATOM 7567 O O . GLU B 1 318 ? 10.094 -30.938 1.99 1 82.5 318 GLU B O 1
ATOM 7572 N N . ALA B 1 319 ? 8.25 -29.766 1.783 1 77.75 319 ALA B N 1
ATOM 7573 C CA . ALA B 1 319 ? 8.516 -28.969 2.977 1 77.75 319 ALA B CA 1
ATOM 7574 C C . ALA B 1 319 ? 8.547 -29.828 4.227 1 77.75 319 ALA B C 1
ATOM 7576 O O . ALA B 1 319 ? 9.352 -29.609 5.129 1 77.75 319 ALA B O 1
ATOM 7577 N N . LEU B 1 320 ? 7.699 -30.828 4.312 1 73.75 320 LEU B N 1
ATOM 7578 C CA . LEU B 1 320 ? 7.645 -31.75 5.438 1 73.75 320 LEU B CA 1
ATOM 7579 C C . LEU B 1 320 ? 8.906 -32.594 5.5 1 73.75 320 LEU B C 1
ATOM 7581 O O . LEU B 1 320 ? 9.406 -32.906 6.59 1 73.75 320 LEU B O 1
ATOM 7585 N N . MET B 1 321 ? 9.352 -32.969 4.355 1 76.25 321 MET B N 1
ATOM 7586 C CA . MET B 1 321 ? 10.57 -33.75 4.266 1 76.25 321 MET B CA 1
ATOM 7587 C C . MET B 1 321 ? 11.758 -33 4.844 1 76.25 321 MET B C 1
ATOM 7589 O O . MET B 1 321 ? 12.609 -33.594 5.516 1 76.25 321 MET B O 1
ATOM 7593 N N . VAL B 1 322 ? 11.773 -31.734 4.664 1 74.06 322 VAL B N 1
ATOM 7594 C CA . VAL B 1 322 ? 12.898 -30.906 5.059 1 74.06 322 VAL B CA 1
ATOM 7595 C C . VAL B 1 322 ? 12.836 -30.625 6.559 1 74.06 322 VAL B C 1
ATOM 7597 O O . VAL B 1 322 ? 13.859 -30.344 7.191 1 74.06 322 VAL B O 1
ATOM 7600 N N . LYS B 1 323 ? 11.688 -30.797 7.152 1 71.19 323 LYS B N 1
ATOM 7601 C CA . LYS B 1 323 ? 11.531 -30.531 8.578 1 71.19 323 LYS B CA 1
ATOM 7602 C C . LYS B 1 323 ? 12.305 -31.547 9.414 1 71.19 323 LYS B C 1
ATOM 7604 O O . LYS B 1 323 ? 12.664 -31.266 10.562 1 71.19 323 LYS B O 1
ATOM 7609 N N . THR B 1 324 ? 12.625 -32.656 8.828 1 73.44 324 THR B N 1
ATOM 7610 C CA . THR B 1 324 ? 13.336 -33.688 9.57 1 73.44 324 THR B CA 1
ATOM 7611 C C . THR B 1 324 ? 14.844 -33.469 9.492 1 73.44 324 THR B C 1
ATOM 7613 O O . THR B 1 324 ? 15.594 -34.406 9.172 1 73.44 324 THR B O 1
ATOM 7616 N N . ILE B 1 325 ? 15.242 -32.344 9.805 1 79.94 325 ILE B N 1
ATOM 7617 C CA . ILE B 1 325 ? 16.672 -32.031 9.844 1 79.94 325 ILE B CA 1
ATOM 7618 C C . ILE B 1 325 ? 17.281 -32.562 11.125 1 79.94 325 ILE B C 1
ATOM 7620 O O . ILE B 1 325 ? 16.641 -32.562 12.18 1 79.94 325 ILE B O 1
ATOM 7624 N N . PRO B 1 326 ? 18.438 -33.125 10.961 1 86.62 326 PRO B N 1
ATOM 7625 C CA . PRO B 1 326 ? 19.109 -33.625 12.164 1 86.62 326 PRO B CA 1
ATOM 7626 C C . PRO B 1 326 ? 19.219 -32.594 13.266 1 86.62 326 PRO B C 1
ATOM 7628 O O . PRO B 1 326 ? 19.281 -31.391 12.977 1 86.62 326 PRO B O 1
ATOM 7631 N N . ALA B 1 327 ? 19.281 -33.062 14.453 1 88.12 327 ALA B N 1
ATOM 7632 C CA . ALA B 1 327 ? 19.266 -32.219 15.633 1 88.12 327 ALA B CA 1
ATOM 7633 C C . ALA B 1 327 ? 20.438 -31.234 15.602 1 88.12 327 ALA B C 1
ATOM 7635 O O . ALA B 1 327 ? 20.297 -30.078 16 1 88.12 327 ALA B O 1
ATOM 7636 N N . GLU B 1 328 ? 21.516 -31.75 15.195 1 91 328 GLU B N 1
ATOM 7637 C CA . GLU B 1 328 ? 22.719 -30.922 15.172 1 91 328 GLU B CA 1
ATOM 7638 C C . GLU B 1 328 ? 22.531 -29.719 14.234 1 91 328 GLU B C 1
ATOM 7640 O O . GLU B 1 328 ? 22.938 -28.609 14.562 1 91 328 GLU B O 1
ATOM 7645 N N . LEU B 1 329 ? 22.016 -29.984 13.148 1 90.75 329 LEU B N 1
ATOM 7646 C CA . LEU B 1 329 ? 21.797 -28.922 12.18 1 90.75 329 LEU B CA 1
ATOM 7647 C C . LEU B 1 329 ? 20.625 -28.031 12.602 1 90.75 329 LEU B C 1
ATOM 7649 O O . LEU B 1 329 ? 20.625 -26.828 12.344 1 90.75 329 LEU B O 1
ATOM 7653 N N . LYS B 1 330 ? 19.641 -28.578 13.211 1 87.38 330 LYS B N 1
ATOM 7654 C CA . LYS B 1 330 ? 18.484 -27.828 13.703 1 87.38 330 LYS B CA 1
ATOM 7655 C C . LYS B 1 330 ? 18.906 -26.797 14.75 1 87.38 330 LYS B C 1
ATOM 7657 O O . LYS B 1 330 ? 18.406 -25.688 14.766 1 87.38 330 LYS B O 1
ATOM 7662 N N . ASN B 1 331 ? 19.781 -27.25 15.578 1 89.56 331 ASN B N 1
ATOM 7663 C CA . ASN B 1 331 ? 20.297 -26.344 16.594 1 89.56 331 ASN B CA 1
ATOM 7664 C C . ASN B 1 331 ? 21.016 -25.156 15.977 1 89.56 331 ASN B C 1
ATOM 7666 O O . ASN B 1 331 ? 20.891 -24.016 16.453 1 89.56 331 ASN B O 1
ATOM 7670 N N . VAL B 1 332 ? 21.781 -25.5 15 1 91.31 332 VAL B N 1
ATOM 7671 C CA . VAL B 1 332 ? 22.5 -24.438 14.297 1 91.31 332 VAL B CA 1
ATOM 7672 C C . VAL B 1 332 ? 21.5 -23.469 13.672 1 91.31 332 VAL B C 1
ATOM 7674 O O . VAL B 1 332 ? 21.656 -22.25 13.789 1 91.31 332 VAL B O 1
ATOM 7677 N N . LEU B 1 333 ? 20.516 -24 13.062 1 88.19 333 LEU B N 1
ATOM 7678 C CA . LEU B 1 333 ? 19.5 -23.172 12.414 1 88.19 333 LEU B CA 1
ATOM 7679 C C . LEU B 1 333 ? 18.766 -22.312 13.438 1 88.19 333 LEU B C 1
ATOM 7681 O O . LEU B 1 333 ? 18.531 -21.125 13.195 1 88.19 333 LEU B O 1
ATOM 7685 N N . ASN B 1 334 ? 18.391 -22.844 14.5 1 85 334 ASN B N 1
ATOM 7686 C CA . ASN B 1 334 ? 17.703 -22.109 15.547 1 85 334 ASN B CA 1
ATOM 7687 C C . ASN B 1 334 ? 18.547 -20.953 16.078 1 85 334 ASN B C 1
ATOM 7689 O O . ASN B 1 334 ? 18.031 -19.875 16.391 1 85 334 ASN B O 1
ATOM 7693 N N . LEU B 1 335 ? 19.75 -21.266 16.25 1 89.44 335 LEU B N 1
ATOM 7694 C CA . LEU B 1 335 ? 20.656 -20.234 16.734 1 89.44 335 LEU B CA 1
ATOM 7695 C C . LEU B 1 335 ? 20.781 -19.094 15.727 1 89.44 335 LEU B C 1
ATOM 7697 O O . LEU B 1 335 ? 20.859 -17.922 16.109 1 89.44 335 LEU B O 1
ATOM 7701 N N . VAL B 1 336 ? 20.859 -19.438 14.469 1 88.44 336 VAL B N 1
ATOM 7702 C CA . VAL B 1 336 ? 20.922 -18.422 13.43 1 88.44 336 VAL B CA 1
ATOM 7703 C C . VAL B 1 336 ? 19.672 -17.547 13.492 1 88.44 336 VAL B C 1
ATOM 7705 O O . VAL B 1 336 ? 19.75 -16.312 13.422 1 88.44 336 VAL B O 1
ATOM 7708 N N . VAL B 1 337 ? 18.5 -18.141 13.625 1 83.44 337 VAL B N 1
ATOM 7709 C CA . VAL B 1 337 ? 17.234 -17.422 13.695 1 83.44 337 VAL B CA 1
ATOM 7710 C C . VAL B 1 337 ? 17.219 -16.5 14.914 1 83.44 337 VAL B C 1
ATOM 7712 O O . VAL B 1 337 ? 16.766 -15.367 14.836 1 83.44 337 VAL B O 1
ATOM 7715 N N . ASN B 1 338 ? 17.734 -17 15.953 1 84.88 338 ASN B N 1
ATOM 7716 C CA . ASN B 1 338 ? 17.812 -16.188 17.172 1 84.88 338 ASN B CA 1
ATOM 7717 C C . ASN B 1 338 ? 18.703 -14.961 16.969 1 84.88 338 ASN B C 1
ATOM 7719 O O . ASN B 1 338 ? 18.375 -13.875 17.438 1 84.88 338 ASN B O 1
ATOM 7723 N N . MET B 1 339 ? 19.797 -15.18 16.359 1 87.12 339 MET B N 1
ATOM 7724 C CA . MET B 1 339 ? 20.719 -14.078 16.094 1 87.12 339 MET B CA 1
ATOM 7725 C C . MET B 1 339 ? 20.062 -13.016 15.211 1 87.12 339 MET B C 1
ATOM 7727 O O . MET B 1 339 ? 20.172 -11.82 15.477 1 87.12 339 MET B O 1
ATOM 7731 N N . VAL B 1 340 ? 19.391 -13.469 14.18 1 83.38 340 VAL B N 1
ATOM 7732 C CA . VAL B 1 340 ? 18.75 -12.562 13.234 1 83.38 340 VAL B CA 1
ATOM 7733 C C . VAL B 1 340 ? 17.641 -11.789 13.93 1 83.38 340 VAL B C 1
ATOM 7735 O O . VAL B 1 340 ? 17.5 -10.578 13.734 1 83.38 340 VAL B O 1
ATOM 7738 N N . ASN B 1 341 ? 16.906 -12.516 14.742 1 78.5 341 ASN B N 1
ATOM 7739 C CA . ASN B 1 341 ? 15.828 -11.875 15.477 1 78.5 341 ASN B CA 1
ATOM 7740 C C . ASN B 1 341 ? 16.359 -10.836 16.469 1 78.5 341 ASN B C 1
ATOM 7742 O O . ASN B 1 341 ? 15.727 -9.805 16.688 1 78.5 341 ASN B O 1
ATOM 7746 N N . PHE B 1 342 ? 17.453 -11.148 17.078 1 83.75 342 PHE B N 1
ATOM 7747 C CA . PHE B 1 342 ? 18.094 -10.227 18.016 1 83.75 342 PHE B CA 1
ATOM 7748 C C . PHE B 1 342 ? 18.453 -8.914 17.312 1 83.75 342 PHE B C 1
ATOM 7750 O O . PHE B 1 342 ? 18.297 -7.84 17.891 1 83.75 342 PHE B O 1
ATOM 7757 N N . VAL B 1 343 ? 18.922 -9.031 16.109 1 82.38 343 VAL B N 1
ATOM 7758 C CA . VAL B 1 343 ? 19.344 -7.852 15.359 1 82.38 343 VAL B CA 1
ATOM 7759 C C . VAL B 1 343 ? 18.109 -7.09 14.875 1 82.38 343 VAL B C 1
ATOM 7761 O O . VAL B 1 343 ? 18.047 -5.867 15 1 82.38 343 VAL B O 1
ATOM 7764 N N . LYS B 1 344 ? 17.062 -7.801 14.398 1 76.31 344 LYS B N 1
ATOM 7765 C CA . LYS B 1 344 ? 15.914 -7.191 13.742 1 76.31 344 LYS B CA 1
ATOM 7766 C C . LYS B 1 344 ? 14.969 -6.57 14.773 1 76.31 344 LYS B C 1
ATOM 7768 O O . LYS B 1 344 ? 14.195 -5.668 14.445 1 76.31 344 LYS B O 1
ATOM 7773 N N . SER B 1 345 ? 15 -7.043 15.961 1 73.56 345 SER B N 1
ATOM 7774 C CA . SER B 1 345 ? 14.109 -6.535 17 1 73.56 345 SER B CA 1
ATOM 7775 C C . SER B 1 345 ? 14.531 -5.145 17.469 1 73.56 345 SER B C 1
ATOM 7777 O O . SER B 1 345 ? 13.727 -4.402 18.031 1 73.56 345 SER B O 1
ATOM 7779 N N . ARG B 1 346 ? 15.781 -4.855 17.297 1 71.94 346 ARG B N 1
ATOM 7780 C CA . ARG B 1 346 ? 16.297 -3.568 17.734 1 71.94 346 ARG B CA 1
ATOM 7781 C C . ARG B 1 346 ? 16.688 -2.695 16.562 1 71.94 346 ARG B C 1
ATOM 7783 O O . ARG B 1 346 ? 17.609 -3.037 15.805 1 71.94 346 ARG B O 1
ATOM 7790 N N . ALA B 1 347 ? 16.016 -1.646 16.453 1 65.31 347 ALA B N 1
ATOM 7791 C CA . ALA B 1 347 ? 16.25 -0.744 15.32 1 65.31 347 ALA B CA 1
ATOM 7792 C C . ALA B 1 347 ? 17.703 -0.275 15.297 1 65.31 347 ALA B C 1
ATOM 7794 O O . ALA B 1 347 ? 18.312 -0.185 14.227 1 65.31 347 ALA B O 1
ATOM 7795 N N . LEU B 1 348 ? 18.188 0.037 16.438 1 68.94 348 LEU B N 1
ATOM 7796 C CA . LEU B 1 348 ? 19.562 0.538 16.531 1 68.94 348 LEU B CA 1
ATOM 7797 C C . LEU B 1 348 ? 20.547 -0.48 15.984 1 68.94 348 LEU B C 1
ATOM 7799 O O . LEU B 1 348 ? 21.469 -0.121 15.242 1 68.94 348 LEU B O 1
ATOM 7803 N N . LYS B 1 349 ? 20.375 -1.659 16.266 1 73.56 349 LYS B N 1
ATOM 7804 C CA . LYS B 1 349 ? 21.297 -2.705 15.82 1 73.56 349 LYS B CA 1
ATOM 7805 C C . LYS B 1 349 ? 21.234 -2.887 14.312 1 73.56 349 LYS B C 1
ATOM 7807 O O . LYS B 1 349 ? 22.25 -3.125 13.664 1 73.56 349 LYS B O 1
ATOM 7812 N N . THR B 1 350 ? 20.109 -2.771 13.883 1 73.38 350 THR B N 1
ATOM 7813 C CA . THR B 1 350 ? 19.938 -2.889 12.438 1 73.38 350 THR B CA 1
ATOM 7814 C C . THR B 1 350 ? 20.688 -1.771 11.719 1 73.38 350 THR B C 1
ATOM 7816 O O . THR B 1 350 ? 21.328 -2.006 10.688 1 73.38 350 THR B O 1
ATOM 7819 N N . ARG B 1 351 ? 20.672 -0.74 12.328 1 72.25 351 ARG B N 1
ATOM 7820 C CA . ARG B 1 351 ? 21.344 0.4 11.727 1 72.25 351 ARG B CA 1
ATOM 7821 C C . ARG B 1 351 ? 22.859 0.229 11.797 1 72.25 351 ARG B C 1
ATOM 7823 O O . ARG B 1 351 ? 23.562 0.528 10.828 1 72.25 351 ARG B O 1
ATOM 7830 N N . ILE B 1 352 ? 23.25 -0.205 12.828 1 72.75 352 ILE B N 1
ATOM 7831 C CA . ILE B 1 352 ? 24.688 -0.406 13.023 1 72.75 352 ILE B CA 1
ATOM 7832 C C . ILE B 1 352 ? 25.188 -1.457 12.039 1 72.75 352 ILE B C 1
ATOM 7834 O O . ILE B 1 352 ? 26.25 -1.279 11.422 1 72.75 352 ILE B O 1
ATOM 7838 N N . LEU B 1 353 ? 24.422 -2.461 11.875 1 77.31 353 LEU B N 1
ATOM 7839 C CA . LEU B 1 353 ? 24.828 -3.521 10.953 1 77.31 353 LEU B CA 1
ATOM 7840 C C . LEU B 1 353 ? 24.906 -3 9.523 1 77.31 353 LEU B C 1
ATOM 7842 O O . LEU B 1 353 ? 25.828 -3.324 8.789 1 77.31 353 LEU B O 1
ATOM 7846 N N . LYS B 1 354 ? 23.922 -2.312 9.211 1 74.75 354 LYS B N 1
ATOM 7847 C CA . LYS B 1 354 ? 23.906 -1.747 7.867 1 74.75 354 LYS B CA 1
ATOM 7848 C C . LYS B 1 354 ? 25.141 -0.888 7.621 1 74.75 354 LYS B C 1
ATOM 7850 O O . LYS B 1 354 ? 25.75 -0.975 6.559 1 74.75 354 LYS B O 1
ATOM 7855 N N . GLU B 1 355 ? 25.438 -0.079 8.562 1 71.69 355 GLU B N 1
ATOM 7856 C CA . GLU B 1 355 ? 26.594 0.786 8.445 1 71.69 355 GLU B CA 1
ATOM 7857 C C . GLU B 1 355 ? 27.891 -0.033 8.375 1 71.69 355 GLU B C 1
ATOM 7859 O O . GLU B 1 355 ? 28.797 0.297 7.605 1 71.69 355 GLU B O 1
ATOM 7864 N N . MET B 1 356 ? 27.953 -1.007 9.109 1 74.56 356 MET B N 1
ATOM 7865 C CA . MET B 1 356 ? 29.125 -1.872 9.109 1 74.56 356 MET B CA 1
ATOM 7866 C C . MET B 1 356 ? 29.297 -2.561 7.758 1 74.56 356 MET B C 1
ATOM 7868 O O . MET B 1 356 ? 30.422 -2.682 7.258 1 74.56 356 MET B O 1
ATOM 7872 N N . CYS B 1 357 ? 28.188 -2.947 7.246 1 76 357 CYS B N 1
ATOM 7873 C CA . CYS B 1 357 ? 28.234 -3.631 5.961 1 76 357 CYS B CA 1
ATOM 7874 C C . CYS B 1 357 ? 28.656 -2.68 4.848 1 76 357 CYS B C 1
ATOM 7876 O O . CYS B 1 357 ? 29.422 -3.057 3.957 1 76 357 CYS B O 1
ATOM 7878 N N . ARG B 1 358 ? 28.141 -1.529 4.945 1 72.69 358 ARG B N 1
ATOM 7879 C CA . ARG B 1 358 ? 28.5 -0.521 3.953 1 72.69 358 ARG B CA 1
ATOM 7880 C C . ARG B 1 358 ? 29.984 -0.185 4.02 1 72.69 358 ARG B C 1
ATOM 7882 O O . ARG B 1 358 ? 30.656 -0.089 2.986 1 72.69 358 ARG B O 1
ATOM 7889 N N . GLU B 1 359 ? 30.438 0.037 5.23 1 67.44 359 GLU B N 1
ATOM 7890 C CA . GLU B 1 359 ? 31.844 0.354 5.434 1 67.44 359 GLU B CA 1
ATOM 7891 C C . GLU B 1 359 ? 32.75 -0.78 4.945 1 67.44 359 GLU B C 1
ATOM 7893 O O . GLU B 1 359 ? 33.812 -0.534 4.375 1 67.44 359 GLU B O 1
ATOM 7898 N N . ALA B 1 360 ? 32.281 -1.944 5.168 1 70.94 360 ALA B N 1
ATOM 7899 C CA . ALA B 1 360 ? 33.062 -3.115 4.812 1 70.94 360 ALA B CA 1
ATOM 7900 C C . ALA B 1 360 ? 32.875 -3.477 3.342 1 70.94 360 ALA B C 1
ATOM 7902 O O . ALA B 1 360 ? 33.625 -4.289 2.795 1 70.94 360 ALA B O 1
ATOM 7903 N N . GLY B 1 361 ? 31.875 -2.697 2.686 1 65.56 361 GLY B N 1
ATOM 7904 C CA . GLY B 1 361 ? 31.578 -3.025 1.299 1 65.56 361 GLY B CA 1
ATOM 7905 C C . GLY B 1 361 ? 30.938 -4.391 1.131 1 65.56 361 GLY B C 1
ATOM 7906 O O . GLY B 1 361 ? 31.219 -5.09 0.155 1 65.56 361 GLY B O 1
ATOM 7907 N N . SER B 1 362 ? 30.266 -4.738 2.135 1 70.06 362 SER B N 1
ATOM 7908 C CA . SER B 1 362 ? 29.625 -6.055 2.088 1 70.06 362 SER B CA 1
ATOM 7909 C C . SER B 1 362 ? 28.562 -6.113 1 1 70.06 362 SER B C 1
ATOM 7911 O O . SER B 1 362 ? 28.047 -5.078 0.574 1 70.06 362 SER B O 1
ATOM 7913 N N . LYS B 1 363 ? 28.312 -7.297 0.446 1 68.5 363 LYS B N 1
ATOM 7914 C CA . LYS B 1 363 ? 27.375 -7.543 -0.637 1 68.5 363 LYS B CA 1
ATOM 7915 C C . LYS B 1 363 ? 25.938 -7.203 -0.204 1 68.5 363 LYS B C 1
ATOM 7917 O O . LYS B 1 363 ? 25.109 -6.82 -1.03 1 68.5 363 LYS B O 1
ATOM 7922 N N . HIS B 1 364 ? 25.75 -7.527 1.096 1 69.81 364 HIS B N 1
ATOM 7923 C CA . HIS B 1 364 ? 24.422 -7.312 1.63 1 69.81 364 HIS B CA 1
ATOM 7924 C C . HIS B 1 364 ? 24.438 -6.309 2.777 1 69.81 364 HIS B C 1
ATOM 7926 O O . HIS B 1 364 ? 25.453 -6.152 3.455 1 69.81 364 HIS B O 1
ATOM 7932 N N . ASP B 1 365 ? 23.328 -5.613 2.85 1 62.22 365 ASP B N 1
ATOM 7933 C CA . ASP B 1 365 ? 23.328 -4.613 3.91 1 62.22 365 ASP B CA 1
ATOM 7934 C C . ASP B 1 365 ? 22.203 -4.871 4.91 1 62.22 365 ASP B C 1
ATOM 7936 O O . ASP B 1 365 ? 22.047 -4.129 5.883 1 62.22 365 ASP B O 1
ATOM 7940 N N . THR B 1 366 ? 21.328 -5.875 4.535 1 63.88 366 THR B N 1
ATOM 7941 C CA . THR B 1 366 ? 20.234 -6.141 5.465 1 63.88 366 THR B CA 1
ATOM 7942 C C . THR B 1 366 ? 20 -7.641 5.605 1 63.88 366 THR B C 1
ATOM 7944 O O . THR B 1 366 ? 20.391 -8.422 4.738 1 63.88 366 THR B O 1
ATOM 7947 N N . LEU B 1 367 ? 19.547 -8.078 6.789 1 67 367 LEU B N 1
ATOM 7948 C CA . LEU B 1 367 ? 19.156 -9.461 7.039 1 67 367 LEU B CA 1
ATOM 7949 C C . LEU B 1 367 ? 17.672 -9.656 6.789 1 67 367 LEU B C 1
ATOM 7951 O O . LEU B 1 367 ? 16.875 -8.727 6.949 1 67 367 LEU B O 1
ATOM 7955 N N . VAL B 1 368 ? 17.172 -10.609 6.02 1 57.66 368 VAL B N 1
ATOM 7956 C CA . VAL B 1 368 ? 15.773 -10.859 5.715 1 57.66 368 VAL B CA 1
ATOM 7957 C C . VAL B 1 368 ? 15.281 -12.07 6.508 1 57.66 368 VAL B C 1
ATOM 7959 O O . VAL B 1 368 ? 15.938 -13.109 6.527 1 57.66 368 VAL B O 1
ATOM 7962 N N . LEU B 1 369 ? 15.039 -12.164 7.812 1 53.28 369 LEU B N 1
ATOM 7963 C CA . LEU B 1 369 ? 14.609 -13.445 8.359 1 53.28 369 LEU B CA 1
ATOM 7964 C C . LEU B 1 369 ? 13.148 -13.391 8.781 1 53.28 369 LEU B C 1
ATOM 7966 O O . LEU B 1 369 ? 12.727 -12.453 9.469 1 53.28 369 LEU B O 1
ATOM 7970 N N . HIS B 1 370 ? 12.164 -13.836 8.109 1 47.88 370 HIS B N 1
ATOM 7971 C CA . HIS B 1 370 ? 10.852 -13.922 8.742 1 47.88 370 HIS B CA 1
ATOM 7972 C C . HIS B 1 370 ? 10.75 -15.156 9.633 1 47.88 370 HIS B C 1
ATOM 7974 O O . HIS B 1 370 ? 11.672 -15.969 9.68 1 47.88 370 HIS B O 1
ATOM 7980 N N . THR B 1 371 ? 9.445 -15.836 9.734 1 46.16 371 THR B N 1
ATOM 7981 C CA . THR B 1 371 ? 8.836 -16.781 10.672 1 46.16 371 THR B CA 1
ATOM 7982 C C . THR B 1 371 ? 9.469 -18.156 10.531 1 46.16 371 THR B C 1
ATOM 7984 O O . THR B 1 371 ? 10.031 -18.484 9.484 1 46.16 371 THR B O 1
ATOM 7987 N N . GLU B 1 372 ? 9.719 -18.875 11.602 1 45.19 372 GLU B N 1
ATOM 7988 C CA . GLU B 1 372 ? 10.133 -20.266 11.766 1 45.19 372 GLU B CA 1
ATOM 7989 C C . GLU B 1 372 ? 9.609 -21.141 10.633 1 45.19 372 GLU B C 1
ATOM 7991 O O . GLU B 1 372 ? 10.289 -22.062 10.203 1 45.19 372 GLU B O 1
ATOM 7996 N N . ILE B 1 373 ? 8.484 -20.906 10.242 1 45.22 373 ILE B N 1
ATOM 7997 C CA . ILE B 1 373 ? 7.832 -21.969 9.477 1 45.22 373 ILE B CA 1
ATOM 7998 C C . ILE B 1 373 ? 8.328 -21.938 8.031 1 45.22 373 ILE B C 1
ATOM 8000 O O . ILE B 1 373 ? 8.305 -22.953 7.344 1 45.22 373 ILE B O 1
ATOM 8004 N N . ARG B 1 374 ? 8.695 -20.766 7.473 1 53.31 374 ARG B N 1
ATOM 8005 C CA . ARG B 1 374 ? 8.906 -20.922 6.035 1 53.31 374 ARG B CA 1
ATOM 8006 C C . ARG B 1 374 ? 10.383 -21.078 5.711 1 53.31 374 ARG B C 1
ATOM 8008 O O . ARG B 1 374 ? 11.031 -20.125 5.266 1 53.31 374 ARG B O 1
ATOM 8015 N N . TRP B 1 375 ? 10.922 -22.188 6.074 1 51.72 375 TRP B N 1
ATOM 8016 C CA . TRP B 1 375 ? 12.328 -22.516 5.879 1 51.72 375 TRP B CA 1
ATOM 8017 C C . TRP B 1 375 ? 12.727 -22.344 4.418 1 51.72 375 TRP B C 1
ATOM 8019 O O . TRP B 1 375 ? 13.859 -21.953 4.117 1 51.72 375 TRP B O 1
ATOM 8029 N N . LEU B 1 376 ? 11.781 -22.75 3.549 1 53.25 376 LEU B N 1
ATOM 8030 C CA . LEU B 1 376 ? 12.18 -22.812 2.148 1 53.25 376 LEU B CA 1
ATOM 8031 C C . LEU B 1 376 ? 12.461 -21.422 1.594 1 53.25 376 LEU B C 1
ATOM 8033 O O . LEU B 1 376 ? 13.281 -21.266 0.688 1 53.25 376 LEU B O 1
ATOM 8037 N N . SER B 1 377 ? 11.883 -20.422 2.145 1 55.72 377 SER B N 1
ATOM 8038 C CA . SER B 1 377 ? 12.242 -19.078 1.716 1 55.72 377 SER B CA 1
ATOM 8039 C C . SER B 1 377 ? 13.523 -18.609 2.389 1 55.72 377 SER B C 1
ATOM 8041 O O . SER B 1 377 ? 14.078 -17.562 2.018 1 55.72 377 SER B O 1
ATOM 8043 N N . LYS B 1 378 ? 14.266 -19.609 3.109 1 58.44 378 LYS B N 1
ATOM 8044 C CA . LYS B 1 378 ? 15.352 -19.266 4.02 1 58.44 378 LYS B CA 1
ATOM 8045 C C . LYS B 1 378 ? 16.703 -19.422 3.338 1 58.44 378 LYS B C 1
ATOM 8047 O O . LYS B 1 378 ? 17.719 -18.891 3.818 1 58.44 378 LYS B O 1
ATOM 8052 N N . GLY B 1 379 ? 16.688 -20.125 2.184 1 59.91 379 GLY B N 1
ATOM 8053 C CA . GLY B 1 379 ? 18 -20.359 1.573 1 59.91 379 GLY B CA 1
ATOM 8054 C C . GLY B 1 379 ? 18.75 -19.062 1.293 1 59.91 379 GLY B C 1
ATOM 8055 O O . GLY B 1 379 ? 19.938 -18.953 1.624 1 59.91 379 GLY B O 1
ATOM 8056 N N . LYS B 1 380 ? 18.078 -18.172 0.803 1 72.06 380 LYS B N 1
ATOM 8057 C CA . LYS B 1 380 ? 18.734 -16.906 0.461 1 72.06 380 LYS B CA 1
ATOM 8058 C C . LYS B 1 380 ? 19.062 -16.109 1.715 1 72.06 380 LYS B C 1
ATOM 8060 O O . LYS B 1 380 ? 20.109 -15.453 1.776 1 72.06 380 LYS B O 1
ATOM 8065 N N . ASP B 1 381 ? 18.312 -16.391 2.66 1 77.81 381 ASP B N 1
ATOM 8066 C CA . ASP B 1 381 ? 18.531 -15.672 3.908 1 77.81 381 ASP B CA 1
ATOM 8067 C C . ASP B 1 381 ? 19.734 -16.219 4.668 1 77.81 381 ASP B C 1
ATOM 8069 O O . ASP B 1 381 ? 20.5 -15.461 5.258 1 77.81 381 ASP B O 1
ATOM 8073 N N . LEU B 1 382 ? 19.922 -17.516 4.574 1 84.56 382 LEU B N 1
ATOM 8074 C CA . LEU B 1 382 ? 21.047 -18.141 5.25 1 84.56 382 LEU B CA 1
ATOM 8075 C C . LEU B 1 382 ? 22.359 -17.781 4.551 1 84.56 382 LEU B C 1
ATOM 8077 O O . LEU B 1 382 ? 23.391 -17.594 5.207 1 84.56 382 LEU B O 1
ATOM 8081 N N . GLN B 1 383 ? 22.266 -17.797 3.26 1 85.19 383 GLN B N 1
ATOM 8082 C CA . GLN B 1 383 ? 23.453 -17.406 2.504 1 85.19 383 GLN B CA 1
ATOM 8083 C C . GLN B 1 383 ? 23.875 -15.977 2.85 1 85.19 383 GLN B C 1
ATOM 8085 O O . GLN B 1 383 ? 25.062 -15.703 3.018 1 85.19 383 GLN B O 1
ATOM 8090 N N . ARG B 1 384 ? 22.938 -15.133 2.965 1 82.56 384 ARG B N 1
ATOM 8091 C CA . ARG B 1 384 ? 23.203 -13.742 3.334 1 82.56 384 ARG B CA 1
ATOM 8092 C C . ARG B 1 384 ? 23.797 -13.664 4.734 1 82.56 384 ARG B C 1
ATOM 8094 O O . ARG B 1 384 ? 24.734 -12.898 4.973 1 82.56 384 ARG B O 1
ATOM 8101 N N . PHE B 1 385 ? 23.297 -14.359 5.684 1 87.75 385 PHE B N 1
ATOM 8102 C CA . PHE B 1 385 ? 23.812 -14.414 7.047 1 87.75 385 PHE B CA 1
ATOM 8103 C C . PHE B 1 385 ? 25.266 -14.867 7.055 1 87.75 385 PHE B C 1
ATOM 8105 O O . PHE B 1 385 ? 26.109 -14.266 7.734 1 87.75 385 PHE B O 1
ATOM 8112 N N . TYR B 1 386 ? 25.484 -15.891 6.27 1 89 386 TYR B N 1
ATOM 8113 C CA . TYR B 1 386 ? 26.828 -16.453 6.215 1 89 386 TYR B CA 1
ATOM 8114 C C . TYR B 1 386 ? 27.812 -15.453 5.629 1 89 386 TYR B C 1
ATOM 8116 O O . TYR B 1 386 ? 28.938 -15.336 6.105 1 89 386 TYR B O 1
ATOM 8124 N N . GLU B 1 387 ? 27.406 -14.727 4.68 1 86.94 387 GLU B N 1
ATOM 8125 C CA . GLU B 1 387 ? 28.281 -13.75 4.027 1 86.94 387 GLU B CA 1
ATOM 8126 C C . GLU B 1 387 ? 28.547 -12.555 4.938 1 86.94 387 GLU B C 1
ATOM 8128 O O . GLU B 1 387 ? 29.578 -11.898 4.809 1 86.94 387 GLU B O 1
ATOM 8133 N N . LEU B 1 388 ? 27.656 -12.32 5.898 1 87.62 388 LEU B N 1
ATOM 8134 C CA . LEU B 1 388 ? 27.781 -11.18 6.797 1 87.62 388 LEU B CA 1
ATOM 8135 C C . LEU B 1 388 ? 28.312 -11.617 8.156 1 87.62 388 LEU B C 1
ATOM 8137 O O . LEU B 1 388 ? 28.203 -10.875 9.141 1 87.62 388 LEU B O 1
ATOM 8141 N N . LYS B 1 389 ? 28.875 -12.742 8.297 1 89 389 LYS B N 1
ATOM 8142 C CA . LYS B 1 389 ? 29.25 -13.32 9.578 1 89 389 LYS B CA 1
ATOM 8143 C C . LYS B 1 389 ? 30.297 -12.461 10.273 1 89 389 LYS B C 1
ATOM 8145 O O . LYS B 1 389 ? 30.281 -12.305 11.5 1 89 389 LYS B O 1
ATOM 8150 N N . ASN B 1 390 ? 31.125 -11.82 9.539 1 87.56 390 ASN B N 1
ATOM 8151 C CA . ASN B 1 390 ? 32.156 -10.992 10.141 1 87.56 390 ASN B CA 1
ATOM 8152 C C . ASN B 1 390 ? 31.594 -9.703 10.711 1 87.56 390 ASN B C 1
ATOM 8154 O O . ASN B 1 390 ? 31.953 -9.289 11.812 1 87.56 390 ASN B O 1
ATOM 8158 N N . GLU B 1 391 ? 30.75 -9.102 9.961 1 87.44 391 GLU B N 1
ATOM 8159 C CA . GLU B 1 391 ? 30.078 -7.883 10.43 1 87.44 391 GLU B CA 1
ATOM 8160 C C . GLU B 1 391 ? 29.219 -8.156 11.656 1 87.44 391 GLU B C 1
ATOM 8162 O O . GLU B 1 391 ? 29.172 -7.344 12.578 1 87.44 391 GLU B O 1
ATOM 8167 N N . LEU B 1 392 ? 28.656 -9.297 11.641 1 89.44 392 LEU B N 1
ATOM 8168 C CA . LEU B 1 392 ? 27.812 -9.672 12.773 1 89.44 392 LEU B CA 1
ATOM 8169 C C . LEU B 1 392 ? 28.672 -9.93 14.016 1 89.44 392 LEU B C 1
ATOM 8171 O O . LEU B 1 392 ? 28.266 -9.586 15.125 1 89.44 392 LEU B O 1
ATOM 8175 N N . SER B 1 393 ? 29.766 -10.523 13.805 1 90.75 393 SER B N 1
ATOM 8176 C CA . SER B 1 393 ? 30.688 -10.773 14.914 1 90.75 393 SER B CA 1
ATOM 8177 C C . SER B 1 393 ? 31.125 -9.477 15.586 1 90.75 393 SER B C 1
ATOM 8179 O O . SER B 1 393 ? 31.188 -9.398 16.812 1 90.75 393 SER B O 1
ATOM 8181 N N . LYS B 1 394 ? 31.344 -8.508 14.797 1 87.56 394 LYS B N 1
ATOM 8182 C CA . LYS B 1 394 ? 31.734 -7.199 15.32 1 87.56 394 LYS B CA 1
ATOM 8183 C C . LYS B 1 394 ? 30.578 -6.543 16.062 1 87.56 394 LYS B C 1
ATOM 8185 O O . LYS B 1 394 ? 30.781 -5.926 17.109 1 87.56 394 LYS B O 1
ATOM 8190 N N . LEU B 1 395 ? 29.469 -6.723 15.539 1 87.38 395 LEU B N 1
ATOM 8191 C CA . LEU B 1 395 ? 28.281 -6.117 16.125 1 87.38 395 LEU B CA 1
ATOM 8192 C C . LEU B 1 395 ? 27.984 -6.727 17.5 1 87.38 395 LEU B C 1
ATOM 8194 O O . LEU B 1 395 ? 27.578 -6.023 18.422 1 87.38 395 LEU B O 1
ATOM 8198 N N . PHE B 1 396 ? 28.219 -8.039 17.609 1 90.12 396 PHE B N 1
ATOM 8199 C CA . PHE B 1 396 ? 27.844 -8.766 18.812 1 90.12 396 PHE B CA 1
ATOM 8200 C C . PHE B 1 396 ? 28.969 -8.703 19.844 1 90.12 396 PHE B C 1
ATOM 8202 O O . PHE B 1 396 ? 28.797 -9.125 20.984 1 90.12 396 PHE B O 1
ATOM 8209 N N . SER B 1 397 ? 30.047 -8.234 19.594 1 87.12 397 SER B N 1
ATOM 8210 C CA . SER B 1 397 ? 31.25 -8.32 20.406 1 87.12 397 SER B CA 1
ATOM 8211 C C . SER B 1 397 ? 31.016 -7.773 21.812 1 87.12 397 SER B C 1
ATOM 8213 O O . SER B 1 397 ? 31.516 -8.328 22.781 1 87.12 397 SER B O 1
ATOM 8215 N N . THR B 1 398 ? 30.141 -6.762 21.859 1 82.38 398 THR B N 1
ATOM 8216 C CA . THR B 1 398 ? 29.984 -6.113 23.156 1 82.38 398 THR B CA 1
ATOM 8217 C C . THR B 1 398 ? 28.766 -6.668 23.891 1 82.38 398 THR B C 1
ATOM 8219 O O . THR B 1 398 ? 28.812 -6.875 25.109 1 82.38 398 THR B O 1
ATOM 8222 N N . GLU B 1 399 ? 27.766 -7.031 23.281 1 85.56 399 GLU B N 1
ATOM 8223 C CA . GLU B 1 399 ? 26.484 -7.312 23.938 1 85.56 399 GLU B CA 1
ATOM 8224 C C . GLU B 1 399 ? 26.234 -8.812 24.047 1 85.56 399 GLU B C 1
ATOM 8226 O O . GLU B 1 399 ? 25.609 -9.273 24.984 1 85.56 399 GLU B O 1
ATOM 8231 N N . LYS B 1 400 ? 26.719 -9.547 23.062 1 88.62 400 LYS B N 1
ATOM 8232 C CA . LYS B 1 400 ? 26.438 -10.984 23.031 1 88.62 400 LYS B CA 1
ATOM 8233 C C . LYS B 1 400 ? 27.688 -11.781 22.719 1 88.62 400 LYS B C 1
ATOM 8235 O O . LYS B 1 400 ? 27.812 -12.359 21.641 1 88.62 400 LYS B O 1
ATOM 8240 N N . PRO B 1 401 ? 28.562 -11.898 23.656 1 88.5 401 PRO B N 1
ATOM 8241 C CA . PRO B 1 401 ? 29.812 -12.625 23.406 1 88.5 401 PRO B CA 1
ATOM 8242 C C . PRO B 1 401 ? 29.578 -14.086 23.047 1 88.5 401 PRO B C 1
ATOM 8244 O O . PRO B 1 401 ? 30.375 -14.672 22.297 1 88.5 401 PRO B O 1
ATOM 8247 N N . ASP B 1 402 ? 28.516 -14.633 23.516 1 92.5 402 ASP B N 1
ATOM 8248 C CA . ASP B 1 402 ? 28.188 -16.016 23.172 1 92.5 402 ASP B CA 1
ATOM 8249 C C . ASP B 1 402 ? 27.969 -16.188 21.672 1 92.5 402 ASP B C 1
ATOM 8251 O O . ASP B 1 402 ? 28.391 -17.172 21.078 1 92.5 402 ASP B O 1
ATOM 8255 N N . PHE B 1 403 ? 27.344 -15.234 21.109 1 93.75 403 PHE B N 1
ATOM 8256 C CA . PHE B 1 403 ? 27.109 -15.25 19.656 1 93.75 403 PHE B CA 1
ATOM 8257 C C . PHE B 1 403 ? 28.422 -15.172 18.891 1 93.75 403 PHE B C 1
ATOM 8259 O O . PHE B 1 403 ? 28.594 -15.859 17.891 1 93.75 403 PHE B O 1
ATOM 8266 N N . VAL B 1 404 ? 29.312 -14.391 19.406 1 93.75 404 VAL B N 1
ATOM 8267 C CA . VAL B 1 404 ? 30.594 -14.18 18.734 1 93.75 404 VAL B CA 1
ATOM 8268 C C . VAL B 1 404 ? 31.406 -15.469 18.766 1 93.75 404 VAL B C 1
ATOM 8270 O O . VAL B 1 404 ? 32.094 -15.781 17.797 1 93.75 404 VAL B O 1
ATOM 8273 N N . ALA B 1 405 ? 31.312 -16.141 19.797 1 94.12 405 ALA B N 1
ATOM 8274 C CA . ALA B 1 405 ? 32.031 -17.406 19.922 1 94.12 405 ALA B CA 1
ATOM 8275 C C . ALA B 1 405 ? 31.609 -18.375 18.812 1 94.12 405 ALA B C 1
ATOM 8277 O O . ALA B 1 405 ? 32.438 -19.078 18.234 1 94.12 405 ALA B O 1
ATOM 8278 N N . TYR B 1 406 ? 30.391 -18.422 18.531 1 94.44 406 TYR B N 1
ATOM 8279 C CA . TYR B 1 406 ? 29.891 -19.297 17.484 1 94.44 406 TYR B CA 1
ATOM 8280 C C . TYR B 1 406 ? 30.312 -18.797 16.109 1 94.44 406 TYR B C 1
ATOM 8282 O O . TYR B 1 406 ? 30.719 -19.594 15.25 1 94.44 406 TYR B O 1
ATOM 8290 N N . LEU B 1 407 ? 30.297 -17.562 15.891 1 94.25 407 LEU B N 1
ATOM 8291 C CA . LEU B 1 407 ? 30.625 -16.984 14.594 1 94.25 407 LEU B CA 1
ATOM 8292 C C . LEU B 1 407 ? 32.094 -17.156 14.273 1 94.25 407 LEU B C 1
ATOM 8294 O O . LEU B 1 407 ? 32.5 -17.125 13.102 1 94.25 407 LEU B O 1
ATOM 8298 N N . ASN B 1 408 ? 32.844 -17.344 15.336 1 92.94 408 ASN B N 1
ATOM 8299 C CA . ASN B 1 408 ? 34.281 -17.547 15.133 1 92.94 408 ASN B CA 1
ATOM 8300 C C . ASN B 1 408 ? 34.656 -19.016 15.133 1 92.94 408 ASN B C 1
ATOM 8302 O O . ASN B 1 408 ? 35.812 -19.391 14.875 1 92.94 408 ASN B O 1
ATOM 8306 N N . ASP B 1 409 ? 33.688 -19.828 15.383 1 93.75 409 ASP B N 1
ATOM 8307 C CA . ASP B 1 409 ? 33.906 -21.266 15.359 1 93.75 409 ASP B CA 1
ATOM 8308 C C . ASP B 1 409 ? 33.812 -21.828 13.945 1 93.75 409 ASP B C 1
ATOM 8310 O O . ASP B 1 409 ? 32.75 -21.797 13.328 1 93.75 409 ASP B O 1
ATOM 8314 N N . THR B 1 410 ? 34.812 -22.344 13.453 1 93.19 410 THR B N 1
ATOM 8315 C CA . THR B 1 410 ? 34.906 -22.828 12.078 1 93.19 410 THR B CA 1
ATOM 8316 C C . THR B 1 410 ? 33.938 -24 11.859 1 93.19 410 THR B C 1
ATOM 8318 O O . THR B 1 410 ? 33.344 -24.109 10.789 1 93.19 410 THR B O 1
ATOM 8321 N N . GLU B 1 411 ? 33.844 -24.828 12.773 1 94.38 411 GLU B N 1
ATOM 8322 C CA . GLU B 1 411 ? 32.906 -25.969 12.664 1 94.38 411 GLU B CA 1
ATOM 8323 C C . GLU B 1 411 ? 31.469 -25.5 12.578 1 94.38 411 GLU B C 1
ATOM 8325 O O . GLU B 1 411 ? 30.688 -26.016 11.758 1 94.38 411 GLU B O 1
ATOM 8330 N N . TRP B 1 412 ? 31.172 -24.594 13.406 1 95.31 412 TRP B N 1
ATOM 8331 C CA . TRP B 1 412 ? 29.812 -24.062 13.398 1 95.31 412 TRP B CA 1
ATOM 8332 C C . TRP B 1 412 ? 29.516 -23.344 12.078 1 95.31 412 TRP B C 1
ATOM 8334 O O . TRP B 1 412 ? 28.438 -23.531 11.5 1 95.31 412 TRP B O 1
ATOM 8344 N N . CYS B 1 413 ? 30.453 -22.641 11.609 1 95.19 413 CYS B N 1
ATOM 8345 C CA . CYS B 1 413 ? 30.297 -21.906 10.352 1 95.19 413 CYS B CA 1
ATOM 8346 C C . CYS B 1 413 ? 30.172 -22.859 9.172 1 95.19 413 CYS B C 1
ATOM 8348 O O . CYS B 1 413 ? 29.469 -22.578 8.211 1 95.19 413 CYS B O 1
ATOM 8350 N N . ALA B 1 414 ? 30.859 -23.906 9.289 1 95.56 414 ALA B N 1
ATOM 8351 C CA . ALA B 1 414 ? 30.766 -24.922 8.234 1 95.56 414 ALA B CA 1
ATOM 8352 C C . ALA B 1 414 ? 29.359 -25.516 8.172 1 95.56 414 ALA B C 1
ATOM 8354 O O . ALA B 1 414 ? 28.859 -25.797 7.086 1 95.56 414 ALA B O 1
ATOM 8355 N N . LYS B 1 415 ? 28.844 -25.734 9.281 1 95.12 415 LYS B N 1
ATOM 8356 C CA . LYS B 1 415 ? 27.484 -26.25 9.336 1 95.12 415 LYS B CA 1
ATOM 8357 C C . LYS B 1 415 ? 26.484 -25.234 8.773 1 95.12 415 LYS B C 1
ATOM 8359 O O . LYS B 1 415 ? 25.516 -25.609 8.102 1 95.12 415 LYS B O 1
ATOM 8364 N N . VAL B 1 416 ? 26.703 -23.984 9.016 1 93.75 416 VAL B N 1
ATOM 8365 C CA . VAL B 1 416 ? 25.859 -22.922 8.469 1 93.75 416 VAL B CA 1
ATOM 8366 C C . VAL B 1 416 ? 25.984 -22.891 6.945 1 93.75 416 VAL B C 1
ATOM 8368 O O . VAL B 1 416 ? 25 -22.75 6.23 1 93.75 416 VAL B O 1
ATOM 8371 N N . ALA B 1 417 ? 27.156 -22.984 6.543 1 94.31 417 ALA B N 1
ATOM 8372 C CA . ALA B 1 417 ? 27.422 -23 5.105 1 94.31 417 ALA B CA 1
ATOM 8373 C C . ALA B 1 417 ? 26.688 -24.156 4.43 1 94.31 417 ALA B C 1
ATOM 8375 O O . ALA B 1 417 ? 26.078 -23.984 3.365 1 94.31 417 ALA B O 1
ATOM 8376 N N . TYR B 1 418 ? 26.719 -25.297 5.004 1 94.56 418 TYR B N 1
ATOM 8377 C CA . TYR B 1 418 ? 26.031 -26.453 4.445 1 94.56 418 TYR B CA 1
ATOM 8378 C C . TYR B 1 418 ? 24.516 -26.219 4.395 1 94.56 418 TYR B C 1
ATOM 8380 O O . TYR B 1 418 ? 23.875 -26.531 3.4 1 94.56 418 TYR B O 1
ATOM 8388 N N . LEU B 1 419 ? 24.047 -25.703 5.477 1 91.44 419 LEU B N 1
ATOM 8389 C CA . LEU B 1 419 ? 22.625 -25.391 5.52 1 91.44 419 LEU B CA 1
ATOM 8390 C C . LEU B 1 419 ? 22.234 -24.438 4.402 1 91.44 419 LEU B C 1
ATOM 8392 O O . LEU B 1 419 ? 21.203 -24.609 3.762 1 91.44 419 LEU B O 1
ATOM 8396 N N . ALA B 1 420 ? 23.031 -23.469 4.199 1 90.38 420 ALA B N 1
ATOM 8397 C CA . ALA B 1 420 ? 22.766 -22.516 3.135 1 90.38 420 ALA B CA 1
ATOM 8398 C C . ALA B 1 420 ? 22.766 -23.188 1.77 1 90.38 420 ALA B C 1
ATOM 8400 O O . ALA B 1 420 ? 21.891 -22.922 0.936 1 90.38 420 ALA B O 1
ATOM 8401 N N . ASP B 1 421 ? 23.656 -24.062 1.568 1 92.31 421 ASP B N 1
ATOM 8402 C CA . ASP B 1 421 ? 23.797 -24.75 0.289 1 92.31 421 ASP B CA 1
ATOM 8403 C C . ASP B 1 421 ? 22.625 -25.703 0.05 1 92.31 421 ASP B C 1
ATOM 8405 O O . ASP B 1 421 ? 22.016 -25.688 -1.022 1 92.31 421 ASP B O 1
ATOM 8409 N N . ILE B 1 422 ? 22.344 -26.547 0.971 1 91.06 422 ILE B N 1
ATOM 8410 C CA . ILE B 1 422 ? 21.312 -27.562 0.791 1 91.06 422 ILE B CA 1
ATOM 8411 C C . ILE B 1 422 ? 19.953 -26.891 0.626 1 91.06 422 ILE B C 1
ATOM 8413 O O . ILE B 1 422 ? 19.125 -27.344 -0.162 1 91.06 422 ILE B O 1
ATOM 8417 N N . PHE B 1 423 ? 19.719 -25.859 1.395 1 88.19 423 PHE B N 1
ATOM 8418 C CA . PHE B 1 423 ? 18.453 -25.156 1.28 1 88.19 423 PHE B CA 1
ATOM 8419 C C . PHE B 1 423 ? 18.328 -24.453 -0.069 1 88.19 423 PHE B C 1
ATOM 8421 O O . PHE B 1 423 ? 17.234 -24.328 -0.613 1 88.19 423 PHE B O 1
ATOM 8428 N N . TYR B 1 424 ? 19.422 -24.031 -0.559 1 86.5 424 TYR B N 1
ATOM 8429 C CA . TYR B 1 424 ? 19.406 -23.484 -1.909 1 86.5 424 TY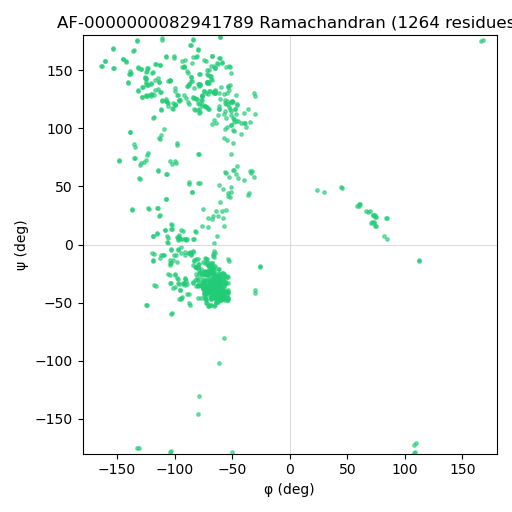R B CA 1
ATOM 8430 C C . TYR B 1 424 ? 18.922 -24.516 -2.916 1 86.5 424 TYR B C 1
ATOM 8432 O O . TYR B 1 424 ? 18.078 -24.234 -3.758 1 86.5 424 TYR B O 1
ATOM 8440 N N . HIS B 1 425 ? 19.469 -25.703 -2.834 1 89.5 425 HIS B N 1
ATOM 8441 C CA . HIS B 1 425 ? 19.078 -26.781 -3.74 1 89.5 425 HIS B CA 1
ATOM 8442 C C . HIS B 1 425 ? 17.625 -27.156 -3.553 1 89.5 425 HIS B C 1
ATOM 8444 O O . HIS B 1 425 ? 16.906 -27.406 -4.531 1 89.5 425 HIS B O 1
ATOM 8450 N N . LEU B 1 426 ? 17.25 -27.188 -2.365 1 87.56 426 LEU B N 1
ATOM 8451 C CA . LEU B 1 426 ? 15.859 -27.547 -2.07 1 87.56 426 LEU B CA 1
ATOM 8452 C C . LEU B 1 426 ? 14.906 -26.469 -2.57 1 87.56 426 LEU B C 1
ATOM 8454 O O . LEU B 1 426 ? 13.805 -26.766 -3.037 1 87.56 426 LEU B O 1
ATOM 8458 N N . ASN B 1 427 ? 15.32 -25.25 -2.479 1 86 427 ASN B N 1
ATOM 8459 C CA . ASN B 1 427 ? 14.516 -24.156 -2.998 1 86 427 ASN B CA 1
ATOM 8460 C C . ASN B 1 427 ? 14.375 -24.219 -4.516 1 86 427 ASN B C 1
ATOM 8462 O O . ASN B 1 427 ? 13.312 -23.922 -5.062 1 86 427 ASN B O 1
ATOM 8466 N N . CYS B 1 428 ? 15.406 -24.578 -5.137 1 86.94 428 CYS B N 1
ATOM 8467 C CA . CYS B 1 428 ? 15.367 -24.734 -6.586 1 86.94 428 CYS B CA 1
ATOM 8468 C C . CYS B 1 428 ? 14.367 -25.812 -6.984 1 86.94 428 CYS B C 1
ATOM 8470 O O . CYS B 1 428 ? 13.617 -25.641 -7.945 1 86.94 428 CYS B O 1
ATOM 8472 N N . LEU B 1 429 ? 14.383 -26.859 -6.285 1 88.31 429 LEU B N 1
ATOM 8473 C CA . LEU B 1 429 ? 13.414 -27.922 -6.535 1 88.31 429 LEU B CA 1
ATOM 8474 C C . LEU B 1 429 ? 11.992 -27.438 -6.32 1 88.31 429 LEU B C 1
ATOM 8476 O O . LEU B 1 429 ? 11.117 -27.672 -7.152 1 88.31 429 LEU B O 1
ATOM 8480 N N . ASN B 1 430 ? 11.781 -26.75 -5.262 1 85.94 430 ASN B N 1
ATOM 8481 C CA . ASN B 1 430 ? 10.469 -26.219 -4.934 1 85.94 430 ASN B CA 1
ATOM 8482 C C . ASN B 1 430 ? 9.953 -25.297 -6.039 1 85.94 430 ASN B C 1
ATOM 8484 O O . ASN B 1 430 ? 8.805 -25.422 -6.48 1 85.94 430 ASN B O 1
ATOM 8488 N N . GLU B 1 431 ? 10.773 -24.422 -6.504 1 86.94 431 GLU B N 1
ATOM 8489 C CA . GLU B 1 431 ? 10.391 -23.453 -7.527 1 86.94 431 GLU B CA 1
ATOM 8490 C C . GLU B 1 431 ? 10.109 -24.141 -8.859 1 86.94 431 GLU B C 1
ATOM 8492 O O . GLU B 1 431 ? 9.25 -23.688 -9.625 1 86.94 431 GLU B O 1
ATOM 8497 N N . SER B 1 432 ? 10.82 -25.172 -9.102 1 89.56 432 SER B N 1
ATOM 8498 C CA . SER B 1 432 ? 10.664 -25.891 -10.367 1 89.56 432 SER B CA 1
ATOM 8499 C C . SER B 1 432 ? 9.289 -26.562 -10.461 1 89.56 432 SER B C 1
ATOM 8501 O O . SER B 1 432 ? 8.797 -26.828 -11.562 1 89.56 432 SER B O 1
ATOM 8503 N N . MET B 1 433 ? 8.727 -26.828 -9.32 1 90.12 433 MET B N 1
ATOM 8504 C CA . MET B 1 433 ? 7.43 -27.516 -9.312 1 90.12 433 MET B CA 1
ATOM 8505 C C . MET B 1 433 ? 6.289 -26.5 -9.312 1 90.12 433 MET B C 1
ATOM 8507 O O . MET B 1 433 ? 5.125 -26.875 -9.133 1 90.12 433 MET B O 1
ATOM 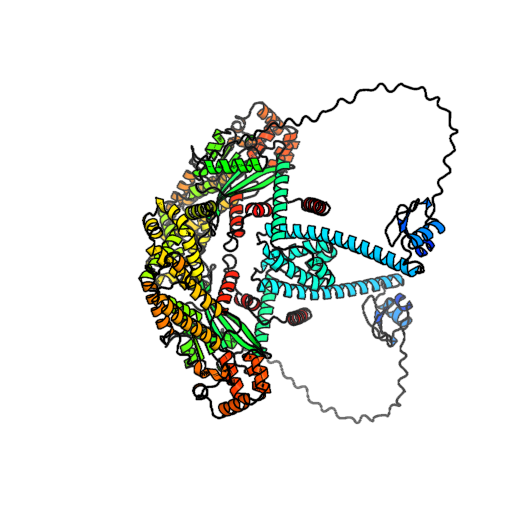8511 N N . GLN B 1 434 ? 6.727 -25.281 -9.414 1 87.5 434 GLN B N 1
ATOM 8512 C CA . GLN B 1 434 ? 5.719 -24.234 -9.477 1 87.5 434 GLN B CA 1
ATOM 8513 C C . GLN B 1 434 ? 5.598 -23.672 -10.898 1 87.5 434 GLN B C 1
ATOM 8515 O O . GLN B 1 434 ? 6.582 -23.609 -11.633 1 87.5 434 GLN B O 1
ATOM 8520 N N . GLY B 1 435 ? 4.461 -23.734 -11.586 1 83.06 435 GLY B N 1
ATOM 8521 C CA . GLY B 1 435 ? 4.316 -23.156 -12.922 1 83.06 435 GLY B CA 1
ATOM 8522 C C . GLY B 1 435 ? 3.039 -23.594 -13.617 1 83.06 435 GLY B C 1
ATOM 8523 O O . GLY B 1 435 ? 2.324 -24.469 -13.125 1 83.06 435 GLY B O 1
ATOM 8524 N N . LYS B 1 436 ? 2.953 -22.969 -14.75 1 84.44 436 LYS B N 1
ATOM 8525 C CA . LYS B 1 436 ? 1.754 -23.266 -15.531 1 84.44 436 LYS B CA 1
ATOM 8526 C C . LYS B 1 436 ? 1.796 -24.688 -16.078 1 84.44 436 LYS B C 1
ATOM 8528 O O . LYS B 1 436 ? 2.846 -25.156 -16.531 1 84.44 436 LYS B O 1
ATOM 8533 N N . GLU B 1 437 ? 0.8 -25.438 -15.953 1 84.44 437 GLU B N 1
ATOM 8534 C CA . GLU B 1 437 ? 0.574 -26.766 -16.531 1 84.44 437 GLU B CA 1
ATOM 8535 C C . GLU B 1 437 ? 1.433 -27.812 -15.836 1 84.44 437 GLU B C 1
ATOM 8537 O O . GLU B 1 437 ? 1.745 -28.859 -16.422 1 84.44 437 GLU B O 1
ATOM 8542 N N . GLU B 1 438 ? 1.857 -27.422 -14.672 1 88.56 438 GLU B N 1
ATOM 8543 C CA . GLU B 1 438 ? 2.504 -28.438 -13.852 1 88.56 438 GLU B CA 1
ATOM 8544 C C . GLU B 1 438 ? 1.515 -29.531 -13.445 1 88.56 438 GLU B C 1
ATOM 8546 O O . GLU B 1 438 ? 0.376 -29.234 -13.07 1 88.56 438 GLU B O 1
ATOM 8551 N N . ASN B 1 439 ? 1.888 -30.766 -13.617 1 88.44 439 ASN B N 1
ATOM 8552 C CA . ASN B 1 439 ? 1.006 -31.875 -13.266 1 88.44 439 ASN B CA 1
ATOM 8553 C C . ASN B 1 439 ? 1.736 -32.938 -12.445 1 88.44 439 ASN B C 1
ATOM 8555 O O . ASN B 1 439 ? 2.904 -32.75 -12.094 1 88.44 439 ASN B O 1
ATOM 8559 N N . VAL B 1 440 ? 1.106 -33.969 -12.164 1 86.56 440 VAL B N 1
ATOM 8560 C CA . VAL B 1 440 ? 1.611 -35 -11.258 1 86.56 440 VAL B CA 1
ATOM 8561 C C . VAL B 1 440 ? 2.799 -35.719 -11.891 1 86.56 440 VAL B C 1
ATOM 8563 O O . VAL B 1 440 ? 3.762 -36.062 -11.211 1 86.56 440 VAL B O 1
ATOM 8566 N N . LEU B 1 441 ? 2.779 -35.875 -13.188 1 86.31 441 LEU B N 1
ATOM 8567 C CA . LEU B 1 441 ? 3.84 -36.594 -13.883 1 86.31 441 LEU B CA 1
ATOM 8568 C C . LEU B 1 441 ? 5.125 -35.781 -13.922 1 86.31 441 LEU B C 1
ATOM 8570 O O . LEU B 1 441 ? 6.199 -36.281 -13.594 1 86.31 441 LEU B O 1
ATOM 8574 N N . THR B 1 442 ? 4.98 -34.531 -14.297 1 87.38 442 THR B N 1
ATOM 8575 C CA . THR B 1 442 ? 6.16 -33.688 -14.383 1 87.38 442 THR B CA 1
ATOM 8576 C C . THR B 1 442 ? 6.766 -33.469 -13 1 87.38 442 THR B C 1
ATOM 8578 O O . THR B 1 442 ? 7.988 -33.469 -12.836 1 87.38 442 THR B O 1
ATOM 8581 N N . SER B 1 443 ? 5.973 -33.25 -12.008 1 88.44 443 SER B N 1
ATOM 8582 C CA . SER B 1 443 ? 6.461 -33.062 -10.641 1 88.44 443 SER B CA 1
ATOM 8583 C C . SER B 1 443 ? 7.156 -34.312 -10.117 1 88.44 443 SER B C 1
ATOM 8585 O O . SER B 1 443 ? 8.18 -34.219 -9.43 1 88.44 443 SER B O 1
ATOM 8587 N N . SER B 1 444 ? 6.594 -35.406 -10.445 1 85.06 444 SER B N 1
ATOM 8588 C CA . SER B 1 444 ? 7.207 -36.656 -10.023 1 85.06 444 SER B CA 1
ATOM 8589 C C . SER B 1 444 ? 8.57 -36.844 -10.672 1 85.06 444 SER B C 1
ATOM 8591 O O . SER B 1 444 ? 9.492 -37.375 -10.047 1 85.06 444 SER B O 1
ATOM 8593 N N . ASP B 1 445 ? 8.656 -36.5 -11.906 1 84.56 445 ASP B N 1
ATOM 8594 C CA . ASP B 1 445 ? 9.938 -36.594 -12.602 1 84.56 445 ASP B CA 1
ATOM 8595 C C . ASP B 1 445 ? 10.984 -35.688 -11.93 1 84.56 445 ASP B C 1
ATOM 8597 O O . ASP B 1 445 ? 12.148 -36.094 -11.797 1 84.56 445 ASP B O 1
ATOM 8601 N N . LYS B 1 446 ? 10.578 -34.562 -11.602 1 88.19 446 LYS B N 1
ATOM 8602 C CA . LYS B 1 446 ? 11.492 -33.656 -10.953 1 88.19 446 LYS B CA 1
ATOM 8603 C C . LYS B 1 446 ? 11.945 -34.188 -9.594 1 88.19 446 LYS B C 1
ATOM 8605 O O . LYS B 1 446 ? 13.117 -34.062 -9.234 1 88.19 446 LYS B O 1
ATOM 8610 N N . LEU B 1 447 ? 11.07 -34.781 -8.891 1 86 447 LEU B N 1
ATOM 8611 C CA . LEU B 1 447 ? 11.398 -35.375 -7.598 1 86 447 LEU B CA 1
ATOM 8612 C C . LEU B 1 447 ? 12.344 -36.531 -7.766 1 86 447 LEU B C 1
ATOM 8614 O O . LEU B 1 447 ? 13.305 -36.688 -7.004 1 86 447 LEU B O 1
ATOM 8618 N N . LYS B 1 448 ? 12.055 -37.312 -8.742 1 84.25 448 LYS B N 1
ATOM 8619 C CA . LYS B 1 448 ? 12.93 -38.438 -9.023 1 84.25 448 LYS B CA 1
ATOM 8620 C C . LYS B 1 448 ? 14.32 -37.969 -9.445 1 84.25 448 LYS B C 1
ATOM 8622 O O . LYS B 1 448 ? 15.32 -38.594 -9.07 1 84.25 448 LYS B O 1
ATOM 8627 N N . GLY B 1 449 ? 14.273 -37 -10.273 1 87.44 449 GLY B N 1
ATOM 8628 C CA . GLY B 1 449 ? 15.555 -36.406 -10.641 1 87.44 449 GLY B CA 1
ATOM 8629 C C . GLY B 1 449 ? 16.344 -35.906 -9.445 1 87.44 449 GLY B C 1
ATOM 8630 O O . GLY B 1 449 ? 17.562 -36.125 -9.383 1 87.44 449 GLY B O 1
ATOM 8631 N N . PHE B 1 450 ? 15.695 -35.344 -8.539 1 90.38 450 PHE B N 1
ATOM 8632 C CA . PHE B 1 450 ? 16.359 -34.875 -7.332 1 90.38 450 PHE B CA 1
ATOM 8633 C C . PHE B 1 450 ? 16.859 -36.031 -6.48 1 90.38 450 PHE B C 1
ATOM 8635 O O . PHE B 1 450 ? 17.922 -35.938 -5.883 1 90.38 450 PHE B O 1
ATOM 8642 N N . LEU B 1 451 ? 16.109 -37.094 -6.441 1 87.81 451 LEU B N 1
ATOM 8643 C CA . LEU B 1 451 ? 16.516 -38.281 -5.715 1 87.81 451 LEU B CA 1
ATOM 8644 C C . LEU B 1 451 ? 17.812 -38.844 -6.289 1 87.81 451 LEU B C 1
ATOM 8646 O O . LEU B 1 451 ? 18.703 -39.25 -5.543 1 87.81 451 LEU B O 1
ATOM 8650 N N . LYS B 1 452 ? 17.859 -38.844 -7.559 1 89.75 452 LYS B N 1
ATOM 8651 C CA . LYS B 1 452 ? 19.078 -39.344 -8.203 1 89.75 452 LYS B CA 1
ATOM 8652 C C . LYS B 1 452 ? 20.266 -38.438 -7.898 1 89.75 452 LYS B C 1
ATOM 8654 O O . LYS B 1 452 ? 21.391 -38.906 -7.73 1 89.75 452 LYS B O 1
ATOM 8659 N N . LYS B 1 453 ? 20 -37.188 -7.879 1 92.12 453 LYS B N 1
ATOM 8660 C CA . LYS B 1 453 ? 21.047 -36.25 -7.516 1 92.12 453 LYS B CA 1
ATOM 8661 C C . LYS B 1 453 ? 21.562 -36.5 -6.102 1 92.12 453 LYS B C 1
ATOM 8663 O O . LYS B 1 453 ? 22.766 -36.438 -5.852 1 92.12 453 LYS B O 1
ATOM 8668 N N . LEU B 1 454 ? 20.641 -36.781 -5.238 1 91.94 454 LEU B N 1
ATOM 8669 C CA . LEU B 1 454 ? 21.016 -37.062 -3.857 1 91.94 454 LEU B CA 1
ATOM 8670 C C . LEU B 1 454 ? 21.938 -38.281 -3.791 1 91.94 454 LEU B C 1
ATOM 8672 O O . LEU B 1 454 ? 22.922 -38.281 -3.035 1 91.94 454 LEU B O 1
ATOM 8676 N N . GLN B 1 455 ? 21.688 -39.219 -4.617 1 92.75 455 GLN B N 1
ATOM 8677 C CA . GLN B 1 455 ? 22.516 -40.438 -4.652 1 92.75 455 GLN B CA 1
ATOM 8678 C C . GLN B 1 455 ? 23.906 -40.125 -5.199 1 92.75 455 GLN B C 1
ATOM 8680 O O . GLN B 1 455 ? 24.906 -40.625 -4.684 1 92.75 455 GLN B O 1
ATOM 8685 N N . VAL B 1 456 ? 23.891 -39.312 -6.18 1 94.81 456 VAL B N 1
ATOM 8686 C CA . VAL B 1 456 ? 25.172 -38.906 -6.746 1 94.81 456 VAL B CA 1
ATOM 8687 C C . VAL B 1 456 ? 25.969 -38.125 -5.711 1 94.81 456 VAL B C 1
ATOM 8689 O O . VAL B 1 456 ? 27.156 -38.344 -5.539 1 94.81 456 VAL B O 1
ATOM 8692 N N . TRP B 1 457 ? 25.297 -37.219 -5.023 1 95.5 457 TRP B N 1
ATOM 8693 C CA . TRP B 1 457 ? 25.969 -36.406 -4.016 1 95.5 457 TRP B CA 1
ATOM 8694 C C . TRP B 1 457 ? 26.516 -37.281 -2.885 1 95.5 457 TRP B C 1
ATOM 8696 O O . TRP B 1 457 ? 27.641 -37.062 -2.42 1 95.5 457 TRP B O 1
ATOM 8706 N N . LYS B 1 458 ? 25.797 -38.219 -2.482 1 94.19 458 LYS B N 1
ATOM 8707 C CA . LYS B 1 458 ? 26.219 -39.125 -1.413 1 94.19 458 LYS B CA 1
ATOM 8708 C C . LYS B 1 458 ? 27.516 -39.844 -1.79 1 94.19 458 LYS B C 1
ATOM 8710 O O . LYS B 1 458 ? 28.422 -39.969 -0.973 1 94.19 458 LYS B O 1
ATOM 8715 N N . ARG B 1 459 ? 27.594 -40.281 -3 1 94.25 459 ARG B N 1
ATOM 8716 C CA . ARG B 1 459 ? 28.781 -40.969 -3.467 1 94.25 459 ARG B CA 1
ATOM 8717 C C . ARG B 1 459 ? 30 -40.062 -3.469 1 94.25 459 ARG B C 1
ATOM 8719 O O . ARG B 1 459 ? 31.094 -40.469 -3.092 1 94.25 459 ARG B O 1
ATOM 8726 N N . HIS B 1 460 ? 29.812 -38.906 -3.84 1 94.38 460 HIS B N 1
ATOM 8727 C CA . HIS B 1 460 ? 30.906 -37.938 -3.867 1 94.38 460 HIS B CA 1
ATOM 8728 C C . HIS B 1 460 ? 31.344 -37.562 -2.457 1 94.38 460 HIS B C 1
ATOM 8730 O O . HIS B 1 460 ? 32.531 -37.406 -2.189 1 94.38 460 HIS B O 1
ATOM 8736 N N . VAL B 1 461 ? 30.359 -37.406 -1.579 1 95.06 461 VAL B N 1
ATOM 8737 C CA . VAL B 1 461 ? 30.672 -37 -0.206 1 95.06 461 VAL B CA 1
ATOM 8738 C C . VAL B 1 461 ? 31.391 -38.156 0.505 1 95.06 461 VAL B C 1
ATOM 8740 O O . VAL B 1 461 ? 32.25 -37.906 1.345 1 95.06 461 VAL B O 1
ATOM 8743 N N . GLU B 1 462 ? 31 -39.375 0.153 1 93.31 462 GLU B N 1
ATOM 8744 C CA . GLU B 1 462 ? 31.703 -40.531 0.7 1 93.31 462 GLU B CA 1
ATOM 8745 C C . GLU B 1 462 ? 33.188 -40.5 0.363 1 93.31 462 GLU B C 1
ATOM 8747 O O . GLU B 1 462 ? 34.031 -40.969 1.142 1 93.31 462 GLU B O 1
ATOM 8752 N N . ASN B 1 463 ? 33.5 -39.906 -0.764 1 91.81 463 ASN B N 1
ATOM 8753 C CA . ASN B 1 463 ? 34.875 -39.719 -1.177 1 91.81 463 ASN B CA 1
ATOM 8754 C C . ASN B 1 463 ? 35.438 -38.375 -0.736 1 91.81 463 ASN B C 1
ATOM 8756 O O . ASN B 1 463 ? 36.406 -37.906 -1.294 1 91.81 463 ASN B O 1
ATOM 8760 N N . LYS B 1 464 ? 34.719 -37.719 0.114 1 89.81 464 LYS B N 1
ATOM 8761 C CA . LYS B 1 464 ? 35.094 -36.469 0.775 1 89.81 464 LYS B CA 1
ATOM 8762 C C . LYS B 1 464 ? 35.125 -35.312 -0.209 1 89.81 464 LYS B C 1
ATOM 8764 O O . LYS B 1 464 ? 35.906 -34.375 -0.071 1 89.81 464 LYS B O 1
ATOM 8769 N N . SER B 1 465 ? 34.312 -35.5 -1.149 1 91.44 465 SER B N 1
ATOM 8770 C CA . SER B 1 465 ? 34.188 -34.406 -2.096 1 91.44 465 SER B CA 1
ATOM 8771 C C . SER B 1 465 ? 32.906 -33.594 -1.813 1 91.44 465 SER B C 1
ATOM 8773 O O . SER B 1 465 ? 31.812 -34.156 -1.804 1 91.44 465 SER B O 1
ATOM 8775 N N . LEU B 1 466 ? 33.062 -32.344 -1.565 1 94 466 LEU B N 1
ATOM 8776 C CA . LEU B 1 466 ? 31.922 -31.469 -1.252 1 94 466 LEU B CA 1
ATOM 8777 C C . LEU B 1 466 ? 31.734 -30.406 -2.33 1 94 466 LEU B C 1
ATOM 8779 O O . LEU B 1 466 ? 31.219 -29.312 -2.057 1 94 466 LEU B O 1
ATOM 8783 N N . LYS B 1 467 ? 32.031 -30.641 -3.553 1 91.19 467 LYS B N 1
ATOM 8784 C CA . LYS B 1 467 ? 32.062 -29.672 -4.641 1 91.19 467 LYS B CA 1
ATOM 8785 C C . LYS B 1 467 ? 30.641 -29.219 -5.004 1 91.19 467 LYS B C 1
ATOM 8787 O O . LYS B 1 467 ? 30.453 -28.125 -5.535 1 91.19 467 LYS B O 1
ATOM 8792 N N . MET B 1 468 ? 29.656 -30.016 -4.723 1 93.38 468 MET B N 1
ATOM 8793 C CA . MET B 1 468 ? 28.281 -29.672 -5.07 1 93.38 468 MET B CA 1
ATOM 8794 C C . MET B 1 468 ? 27.734 -28.625 -4.117 1 93.38 468 MET B C 1
ATOM 8796 O O . MET B 1 468 ? 26.688 -28.016 -4.391 1 93.38 468 MET B O 1
ATOM 8800 N N . PHE B 1 469 ? 28.453 -28.469 -3.014 1 95 469 PHE B N 1
ATOM 8801 C CA . PHE B 1 469 ? 28.109 -27.453 -2.021 1 95 469 PHE B CA 1
ATOM 8802 C C . PHE B 1 469 ? 29.188 -26.391 -1.958 1 95 469 PHE B C 1
ATOM 8804 O O . PHE B 1 469 ? 30.078 -26.438 -1.104 1 95 469 PHE B O 1
ATOM 8811 N N . PRO B 1 470 ? 29.031 -25.359 -2.723 1 93.44 470 PRO B N 1
ATOM 8812 C CA . PRO B 1 470 ? 30.125 -24.406 -2.932 1 93.44 470 PRO B CA 1
ATOM 8813 C C . PRO B 1 470 ? 30.547 -23.703 -1.643 1 93.44 470 PRO B C 1
ATOM 8815 O O . PRO B 1 470 ? 31.75 -23.547 -1.388 1 93.44 470 PRO B O 1
ATOM 8818 N N . LEU B 1 471 ? 29.656 -23.234 -0.838 1 93.88 471 LEU B N 1
ATOM 8819 C CA . LEU B 1 471 ? 30 -22.547 0.396 1 93.88 471 LEU B CA 1
ATOM 8820 C C . LEU B 1 471 ? 30.688 -23.484 1.371 1 93.88 471 LEU B C 1
ATOM 8822 O O . LEU B 1 471 ? 31.656 -23.109 2.045 1 93.88 471 LEU B O 1
ATOM 8826 N N . THR B 1 472 ? 30.172 -24.703 1.468 1 94.62 472 THR B N 1
ATOM 8827 C CA . THR B 1 472 ? 30.766 -25.719 2.34 1 94.62 472 THR B CA 1
ATOM 8828 C C . THR B 1 472 ? 32.156 -26.094 1.863 1 94.62 472 THR B C 1
ATOM 8830 O O . THR B 1 472 ? 33.062 -26.281 2.676 1 94.62 472 THR B O 1
ATOM 8833 N N . PHE B 1 473 ? 32.281 -26.188 0.554 1 94 473 PHE B N 1
ATOM 8834 C CA . PHE B 1 473 ? 33.562 -26.547 -0.037 1 94 473 PHE B CA 1
ATOM 8835 C C . PHE B 1 473 ? 34.625 -25.469 0.236 1 94 473 PHE B C 1
ATOM 8837 O O . PHE B 1 473 ? 35.781 -25.766 0.438 1 94 473 PHE B O 1
ATOM 8844 N N . ASP B 1 474 ? 34.188 -24.297 0.257 1 93.69 474 ASP B N 1
ATOM 8845 C CA . ASP B 1 474 ? 35.094 -23.188 0.489 1 93.69 474 ASP B CA 1
ATOM 8846 C C . ASP B 1 474 ? 35.688 -23.219 1.906 1 93.69 474 ASP B C 1
ATOM 8848 O O . ASP B 1 474 ? 36.844 -22.938 2.117 1 93.69 474 ASP B O 1
ATOM 8852 N N . ILE B 1 475 ? 34.906 -23.547 2.891 1 93.31 475 ILE B N 1
ATOM 8853 C CA . ILE B 1 475 ? 35.344 -23.516 4.289 1 93.31 475 ILE B CA 1
ATOM 8854 C C . ILE B 1 475 ? 35.938 -24.859 4.676 1 93.31 475 ILE B C 1
ATOM 8856 O O . ILE B 1 475 ? 36.812 -24.922 5.555 1 93.31 475 ILE B O 1
ATOM 8860 N N . ASP B 1 476 ? 35.438 -25.953 4.07 1 93.12 476 ASP B N 1
ATOM 8861 C CA . ASP B 1 476 ? 35.875 -27.297 4.363 1 93.12 476 ASP B CA 1
ATOM 8862 C C . ASP B 1 476 ? 36.219 -28.062 3.082 1 93.12 476 ASP B C 1
ATOM 8864 O O . ASP B 1 476 ? 35.594 -29.062 2.754 1 93.12 476 ASP B O 1
ATOM 8868 N N . PRO B 1 477 ? 37.25 -27.672 2.426 1 91.81 477 PRO B N 1
ATOM 8869 C CA . PRO B 1 477 ? 37.594 -28.25 1.123 1 91.81 477 PRO B CA 1
ATOM 8870 C C . PRO B 1 477 ? 37.906 -29.734 1.207 1 91.81 477 PRO B C 1
ATOM 8872 O O . PRO B 1 477 ? 37.688 -30.484 0.254 1 91.81 477 PRO B O 1
ATOM 8875 N N . GLN B 1 478 ? 38.5 -30.156 2.322 1 90.81 478 GLN B N 1
ATOM 8876 C CA . GLN B 1 478 ? 38.938 -31.547 2.426 1 90.81 478 GLN B CA 1
ATOM 8877 C C . GLN B 1 478 ? 37.844 -32.406 3.033 1 90.81 478 GLN B C 1
ATOM 8879 O O . GLN B 1 478 ? 37.938 -33.656 3.057 1 90.81 478 GLN B O 1
ATOM 8884 N N . GLY B 1 479 ? 36.781 -31.844 3.488 1 88.75 479 GLY B N 1
ATOM 8885 C CA . GLY B 1 479 ? 35.625 -32.562 4.012 1 88.75 479 GLY B CA 1
ATOM 8886 C C . GLY B 1 479 ? 35.906 -33.188 5.367 1 88.75 479 GLY B C 1
ATOM 8887 O O . GLY B 1 479 ? 35.25 -34.188 5.738 1 88.75 479 GLY B O 1
ATOM 8888 N N . ASP B 1 480 ? 36.781 -32.656 6.055 1 89.19 480 ASP B N 1
ATOM 8889 C CA . ASP B 1 480 ? 37.188 -33.25 7.328 1 89.19 480 ASP B CA 1
ATOM 8890 C C . ASP B 1 480 ? 36.219 -32.875 8.438 1 89.19 480 ASP B C 1
ATOM 8892 O O . ASP B 1 480 ? 36 -33.688 9.367 1 89.19 480 ASP B O 1
ATOM 8896 N N . ILE B 1 481 ? 35.562 -31.844 8.344 1 87.88 481 ILE B N 1
ATOM 8897 C CA . ILE B 1 481 ? 34.719 -31.328 9.398 1 87.88 481 ILE B CA 1
ATOM 8898 C C . ILE B 1 481 ? 33.281 -31.766 9.164 1 87.88 481 ILE B C 1
ATOM 8900 O O . ILE B 1 481 ? 32.625 -32.281 10.07 1 87.88 481 ILE B O 1
ATOM 8904 N N . THR B 1 482 ? 32.781 -31.625 7.938 1 91 482 THR B N 1
ATOM 8905 C CA . THR B 1 482 ? 31.359 -31.672 7.715 1 91 482 THR B CA 1
ATOM 8906 C C . THR B 1 482 ? 30.969 -32.906 6.918 1 91 482 THR B C 1
ATOM 8908 O O . THR B 1 482 ? 29.781 -33.25 6.836 1 91 482 THR B O 1
ATOM 8911 N N . ALA B 1 483 ? 31.891 -33.656 6.332 1 93.12 483 ALA B N 1
ATOM 8912 C CA . ALA B 1 483 ? 31.578 -34.719 5.383 1 93.12 483 ALA B CA 1
ATOM 8913 C C . ALA B 1 483 ? 30.641 -35.75 5.996 1 93.12 483 ALA B C 1
ATOM 8915 O O . ALA B 1 483 ? 29.656 -36.156 5.367 1 93.12 483 ALA B O 1
ATOM 8916 N N . GLN B 1 484 ? 30.969 -36.125 7.191 1 93.5 484 GLN B N 1
ATOM 8917 C CA . GLN B 1 484 ? 30.125 -37.156 7.84 1 93.5 484 GLN B CA 1
ATOM 8918 C C . GLN B 1 484 ? 28.734 -36.594 8.133 1 93.5 484 GLN B C 1
ATOM 8920 O O . GLN B 1 484 ? 27.734 -37.281 7.965 1 93.5 484 GLN B O 1
ATOM 8925 N N . LEU B 1 485 ? 28.672 -35.438 8.562 1 93.69 485 LEU B N 1
ATOM 8926 C CA . LEU B 1 485 ? 27.391 -34.781 8.852 1 93.69 485 LEU B CA 1
ATOM 8927 C C . LEU B 1 485 ? 26.562 -34.656 7.586 1 93.69 485 LEU B C 1
ATOM 8929 O O . LEU B 1 485 ? 25.344 -34.906 7.609 1 93.69 485 LEU B O 1
ATOM 8933 N N . VAL B 1 486 ? 27.219 -34.281 6.559 1 94.81 486 VAL B N 1
ATOM 8934 C CA . VAL B 1 486 ? 26.547 -34.094 5.277 1 94.81 486 VAL B CA 1
ATOM 8935 C C . VAL B 1 486 ? 26.016 -35.438 4.77 1 94.81 486 VAL B C 1
ATOM 8937 O O . VAL B 1 486 ? 24.875 -35.531 4.316 1 94.81 486 VAL B O 1
ATOM 8940 N N . LEU B 1 487 ? 26.859 -36.375 4.883 1 94.56 487 LEU B N 1
ATOM 8941 C CA . LEU B 1 487 ? 26.469 -37.688 4.426 1 94.56 487 LEU B CA 1
ATOM 8942 C C . LEU B 1 487 ? 25.266 -38.219 5.207 1 94.56 487 LEU B C 1
ATOM 8944 O O . LEU B 1 487 ? 24.344 -38.781 4.621 1 94.56 487 LEU B O 1
ATOM 8948 N N . ASN B 1 488 ? 25.297 -38 6.461 1 93.56 488 ASN B N 1
ATOM 8949 C CA . ASN B 1 488 ? 24.188 -38.438 7.297 1 93.56 488 ASN B CA 1
ATOM 8950 C C . ASN B 1 488 ? 22.891 -37.75 6.914 1 93.56 488 ASN B C 1
ATOM 8952 O O . ASN B 1 488 ? 21.844 -38.375 6.828 1 93.56 488 ASN B O 1
ATOM 8956 N N . HIS B 1 489 ? 22.969 -36.5 6.703 1 93.19 489 HIS B N 1
ATOM 8957 C CA . HIS B 1 489 ? 21.781 -35.75 6.367 1 93.19 489 HIS B CA 1
ATOM 8958 C C . HIS B 1 489 ? 21.234 -36.156 4.992 1 93.19 489 HIS B C 1
ATOM 8960 O O . HIS B 1 489 ? 20.031 -36.281 4.809 1 93.19 489 HIS B O 1
ATOM 8966 N N . LEU B 1 490 ? 22.141 -36.312 4.078 1 93.25 490 LEU B N 1
ATOM 8967 C CA . LEU B 1 490 ? 21.734 -36.688 2.738 1 93.25 490 LEU B CA 1
ATOM 8968 C C . LEU B 1 490 ? 21.062 -38.062 2.756 1 93.25 490 LEU B C 1
ATOM 8970 O O . LEU B 1 490 ? 20.094 -38.312 2.027 1 93.25 490 LEU B O 1
ATOM 8974 N N . THR B 1 491 ? 21.594 -38.875 3.539 1 91.56 491 THR B N 1
ATOM 8975 C CA . THR B 1 491 ? 21 -40.219 3.68 1 91.56 491 THR B CA 1
ATOM 8976 C C . THR B 1 491 ? 19.609 -40.125 4.285 1 91.56 491 THR B C 1
ATOM 8978 O O . THR B 1 491 ? 18.688 -40.812 3.848 1 91.56 491 THR B O 1
ATOM 8981 N N . ASP B 1 492 ? 19.516 -39.312 5.234 1 88.94 492 ASP B N 1
ATOM 8982 C CA . ASP B 1 492 ? 18.203 -39.094 5.848 1 88.94 492 ASP B CA 1
ATOM 8983 C C . ASP B 1 492 ? 17.203 -38.531 4.836 1 88.94 492 ASP B C 1
ATOM 8985 O O . ASP B 1 492 ? 16.031 -38.906 4.832 1 88.94 492 ASP B O 1
ATOM 8989 N N . LEU B 1 493 ? 17.656 -37.594 4.066 1 88.5 493 LEU B N 1
ATOM 8990 C CA . LEU B 1 493 ? 16.797 -37 3.057 1 88.5 493 LEU B CA 1
ATOM 8991 C C . LEU B 1 493 ? 16.359 -38 2.016 1 88.5 493 LEU B C 1
ATOM 8993 O O . LEU B 1 493 ? 15.203 -38.031 1.603 1 88.5 493 LEU B O 1
ATOM 8997 N N . GLU B 1 494 ? 17.266 -38.781 1.616 1 87.75 494 GLU B N 1
ATOM 8998 C CA . GLU B 1 494 ? 16.969 -39.844 0.659 1 87.75 494 GLU B CA 1
ATOM 8999 C C . GLU B 1 494 ? 15.945 -40.844 1.22 1 87.75 494 GLU B C 1
ATOM 9001 O O . GLU B 1 494 ? 15 -41.219 0.521 1 87.75 494 GLU B O 1
ATOM 9006 N N . ASP B 1 495 ? 16.125 -41.156 2.395 1 85.12 495 ASP B N 1
ATOM 9007 C CA . ASP B 1 495 ? 15.203 -42.094 3.045 1 85.12 495 ASP B CA 1
ATOM 9008 C C . ASP B 1 495 ? 13.812 -41.5 3.174 1 85.12 495 ASP B C 1
ATOM 9010 O O . ASP B 1 495 ? 12.805 -42.188 2.984 1 85.12 495 ASP B O 1
ATOM 9014 N N . SER B 1 496 ? 13.812 -40.312 3.521 1 81.88 496 SER B N 1
ATOM 9015 C CA . SER B 1 496 ? 12.539 -39.625 3.664 1 81.88 496 SER B CA 1
ATOM 9016 C C . SER B 1 496 ? 11.805 -39.531 2.33 1 81.88 496 SER B C 1
ATOM 9018 O O . SER B 1 496 ? 10.57 -39.562 2.289 1 81.88 496 SER B O 1
ATOM 9020 N N . MET B 1 497 ? 12.5 -39.375 1.304 1 81.69 497 MET B N 1
ATOM 9021 C CA . MET B 1 497 ? 11.898 -39.25 -0.02 1 81.69 497 MET B CA 1
ATOM 9022 C C . MET B 1 497 ? 11.414 -40.594 -0.525 1 81.69 497 MET B C 1
ATOM 9024 O O . MET B 1 497 ? 10.422 -40.688 -1.259 1 81.69 497 MET B O 1
ATOM 9028 N N . THR B 1 498 ? 12.195 -41.531 -0.188 1 75.38 498 THR B N 1
ATOM 9029 C CA . THR B 1 498 ? 11.859 -42.875 -0.672 1 75.38 498 THR B CA 1
ATOM 9030 C C . THR B 1 498 ? 10.773 -43.5 0.189 1 75.38 498 THR B C 1
ATOM 9032 O O . THR B 1 498 ? 10.008 -44.344 -0.286 1 75.38 498 THR B O 1
ATOM 9035 N N . GLN B 1 499 ? 10.906 -43.125 1.44 1 64.75 499 GLN B N 1
ATOM 9036 C CA . GLN B 1 499 ? 9.906 -43.719 2.312 1 64.75 499 GLN B CA 1
ATOM 9037 C C . GLN B 1 499 ? 8.5 -43.25 1.953 1 64.75 499 GLN B C 1
ATOM 9039 O O . GLN B 1 499 ? 8.32 -42.094 1.542 1 64.75 499 GLN B O 1
ATOM 9044 N N . TYR B 1 500 ? 7.715 -44.062 1.318 1 52.97 500 TYR B N 1
ATOM 9045 C CA . TYR B 1 500 ? 6.375 -44.031 0.74 1 52.97 500 TYR B CA 1
ATOM 9046 C C . TYR B 1 500 ? 5.496 -43 1.444 1 52.97 500 TYR B C 1
ATOM 9048 O O . TYR B 1 500 ? 4.539 -42.5 0.861 1 52.97 500 TYR B O 1
ATOM 9056 N N . GLN B 1 501 ? 5.93 -42.656 2.592 1 54.81 501 GLN B N 1
ATOM 9057 C CA . GLN B 1 501 ? 4.926 -41.938 3.365 1 54.81 501 GLN B CA 1
ATOM 9058 C C . GLN B 1 501 ? 4.707 -40.531 2.812 1 54.81 501 GLN B C 1
ATOM 9060 O O . GLN B 1 501 ? 3.58 -40.031 2.791 1 54.81 501 GLN B O 1
ATOM 9065 N N . TYR B 1 502 ? 5.762 -39.938 2.33 1 57.56 502 TYR B N 1
ATOM 9066 C CA . TYR B 1 502 ? 5.539 -38.562 1.935 1 57.56 502 TYR B CA 1
ATOM 9067 C C . TYR B 1 502 ? 5.176 -38.469 0.458 1 57.56 502 TYR B C 1
ATOM 9069 O O . TYR B 1 502 ? 4.414 -37.594 0.054 1 57.56 502 TYR B O 1
ATOM 9077 N N . PHE B 1 503 ? 5.695 -39.281 -0.244 1 58.94 503 PHE B N 1
ATOM 9078 C CA . PHE B 1 503 ? 5.352 -39.25 -1.66 1 58.94 503 PHE B CA 1
ATOM 9079 C C . PHE B 1 503 ? 4.828 -40.625 -2.115 1 58.94 503 PHE B C 1
ATOM 9081 O O . PHE B 1 503 ? 5.609 -41.531 -2.346 1 58.94 503 PHE B O 1
ATOM 9088 N N . PRO B 1 504 ? 3.531 -40.875 -1.608 1 52.78 504 PRO B N 1
ATOM 9089 C CA . PRO B 1 504 ? 3.014 -42.188 -2.002 1 52.78 504 PRO B CA 1
ATOM 9090 C C . PRO B 1 504 ? 3.535 -42.625 -3.363 1 52.78 504 PRO B C 1
ATOM 9092 O O . PRO B 1 504 ? 3.848 -41.812 -4.219 1 52.78 504 PRO B O 1
ATOM 9095 N N . ARG B 1 505 ? 3.99 -43.75 -3.369 1 48.59 505 ARG B N 1
ATOM 9096 C CA . ARG B 1 505 ? 4.402 -44.438 -4.59 1 48.59 505 ARG B CA 1
ATOM 9097 C C . ARG B 1 505 ? 3.473 -44.094 -5.75 1 48.59 505 ARG B C 1
ATOM 9099 O O . ARG B 1 505 ? 2.395 -44.656 -5.879 1 48.59 505 ARG B O 1
ATOM 9106 N N . ILE B 1 506 ? 3.109 -42.938 -5.918 1 50.31 506 ILE B N 1
ATOM 9107 C CA . ILE B 1 506 ? 2.457 -42.719 -7.203 1 50.31 506 ILE B CA 1
ATOM 9108 C C . ILE B 1 506 ? 3.104 -43.594 -8.273 1 50.31 506 ILE B C 1
ATOM 9110 O O . ILE B 1 506 ? 4.273 -43.406 -8.617 1 50.31 506 ILE B O 1
ATOM 9114 N N . SER B 1 507 ? 2.967 -44.844 -8.047 1 57.19 507 SER B N 1
ATOM 9115 C CA . SER B 1 507 ? 3.512 -45.688 -9.086 1 57.19 507 SER B CA 1
ATOM 9116 C C . SER B 1 507 ? 3.383 -45.062 -10.469 1 57.19 507 SER B C 1
ATOM 9118 O O . SER B 1 507 ? 2.395 -45.281 -11.172 1 57.19 507 SER B O 1
ATOM 9120 N N . VAL B 1 508 ? 4.027 -43.906 -10.609 1 63.53 508 VAL B N 1
ATOM 9121 C CA . VAL B 1 508 ? 4.012 -43.094 -11.828 1 63.53 508 VAL B CA 1
ATOM 9122 C C . VAL B 1 508 ? 4.426 -43.938 -13.023 1 63.53 508 VAL B C 1
ATOM 9124 O O . VAL B 1 508 ? 4.137 -43.594 -14.172 1 63.53 508 VAL B O 1
ATOM 9127 N N . ASP B 1 509 ? 4.949 -45.094 -12.609 1 72.62 509 ASP B N 1
ATOM 9128 C CA . ASP B 1 509 ? 5.324 -45.969 -13.719 1 72.62 509 ASP B CA 1
ATOM 9129 C C . ASP B 1 509 ? 4.086 -46.5 -14.453 1 72.62 509 ASP B C 1
ATOM 9131 O O . ASP B 1 509 ? 4.152 -46.812 -15.641 1 72.62 509 ASP B O 1
ATOM 9135 N N . LYS B 1 510 ? 3.096 -46.438 -13.594 1 76.12 510 LYS B N 1
ATOM 9136 C CA . LYS B 1 510 ? 1.843 -46.906 -14.188 1 76.12 510 LYS B CA 1
ATOM 9137 C C . LYS B 1 510 ? 1.369 -45.938 -15.281 1 76.12 510 LYS B C 1
ATOM 9139 O O . LYS B 1 510 ? 0.582 -46.344 -16.156 1 76.12 510 LYS B O 1
ATOM 9144 N N . TYR B 1 511 ? 1.934 -44.75 -15.289 1 82.88 511 TYR B N 1
ATOM 9145 C CA . TYR B 1 511 ? 1.459 -43.781 -16.25 1 82.88 511 TYR B CA 1
ATOM 9146 C C . TYR B 1 511 ? 2.523 -43.469 -17.297 1 82.88 511 TYR B C 1
ATOM 9148 O O . TYR B 1 511 ? 2.48 -42.438 -17.953 1 82.88 511 TYR B O 1
ATOM 9156 N N . ASP B 1 512 ? 3.404 -44.406 -17.5 1 85.19 512 ASP B N 1
ATOM 9157 C CA . ASP B 1 512 ? 4.473 -44.188 -18.469 1 85.19 512 ASP B CA 1
ATOM 9158 C C . ASP B 1 512 ? 3.918 -44.094 -19.891 1 85.19 512 ASP B C 1
ATOM 9160 O O . ASP B 1 512 ? 4.461 -43.375 -20.734 1 85.19 512 ASP B O 1
ATOM 9164 N N . TRP B 1 513 ? 2.867 -44.875 -20.078 1 88.75 513 TRP B N 1
ATOM 9165 C CA . TRP B 1 513 ? 2.271 -44.844 -21.406 1 88.75 513 TRP B CA 1
ATOM 9166 C C . TRP B 1 513 ? 1.7 -43.469 -21.719 1 88.75 513 TRP B C 1
ATOM 9168 O O . TRP B 1 513 ? 1.588 -43.094 -22.891 1 88.75 513 TRP B O 1
ATOM 9178 N N . VAL B 1 514 ? 1.31 -42.75 -20.719 1 90.06 514 VAL B N 1
ATOM 9179 C CA . VAL B 1 514 ? 0.804 -41.406 -20.922 1 90.06 514 VAL B CA 1
ATOM 9180 C C . VAL B 1 514 ? 1.949 -40.469 -21.312 1 90.06 514 VAL B C 1
ATOM 9182 O O . VAL B 1 514 ? 1.804 -39.656 -22.219 1 90.06 514 VAL B O 1
ATOM 9185 N N . ARG B 1 515 ? 3.047 -40.688 -20.734 1 88.06 515 ARG B N 1
ATOM 9186 C CA . ARG B 1 515 ? 4.215 -39.844 -20.984 1 88.06 515 ARG B CA 1
ATOM 9187 C C . ARG B 1 515 ? 4.793 -40.094 -22.375 1 88.06 515 ARG B C 1
ATOM 9189 O O . ARG B 1 515 ? 5.145 -39.156 -23.094 1 88.06 515 ARG B O 1
ATOM 9196 N N . ASN B 1 516 ? 4.953 -41.375 -22.516 1 87.69 516 ASN B N 1
ATOM 9197 C CA . ASN B 1 516 ? 5.488 -41.812 -23.797 1 87.69 516 ASN B CA 1
ATOM 9198 C C . ASN B 1 516 ? 4.773 -43.062 -24.297 1 87.69 516 ASN B C 1
ATOM 9200 O O . ASN B 1 516 ? 5.172 -44.188 -23.984 1 87.69 516 ASN B O 1
ATOM 9204 N N . PRO B 1 517 ? 3.809 -42.812 -25.156 1 89.5 517 PRO B N 1
ATOM 9205 C CA . PRO B 1 517 ? 3.059 -43.969 -25.656 1 89.5 517 PRO B CA 1
ATOM 9206 C C . PRO B 1 517 ? 3.914 -44.906 -26.516 1 89.5 517 PRO B C 1
ATOM 9208 O O . PRO B 1 517 ? 3.514 -46.031 -26.781 1 89.5 517 PRO B O 1
ATOM 9211 N N . TYR B 1 518 ? 5.152 -44.531 -26.812 1 86.38 518 TYR B N 1
ATOM 9212 C CA . TYR B 1 518 ? 5.98 -45.281 -27.734 1 86.38 518 TYR B CA 1
ATOM 9213 C C . TYR B 1 518 ? 7.035 -46.094 -26.984 1 86.38 518 TYR B C 1
ATOM 9215 O O . TYR B 1 518 ? 7.711 -46.938 -27.562 1 86.38 518 TYR B O 1
ATOM 9223 N N . ALA B 1 519 ? 7.246 -45.719 -25.75 1 79.44 519 ALA B N 1
ATOM 9224 C CA . ALA B 1 519 ? 8.188 -46.438 -24.906 1 79.44 519 ALA B CA 1
ATOM 9225 C C . ALA B 1 519 ? 7.473 -47.125 -23.734 1 79.44 519 ALA B C 1
ATOM 9227 O O . ALA B 1 519 ? 7.621 -46.688 -22.578 1 79.44 519 ALA B O 1
ATOM 9228 N N . THR B 1 520 ? 6.605 -48.062 -24.109 1 74.88 520 THR B N 1
ATOM 9229 C CA . THR B 1 520 ? 5.793 -48.625 -23.031 1 74.88 520 THR B CA 1
ATOM 9230 C C . THR B 1 520 ? 6.363 -49.969 -22.578 1 74.88 520 THR B C 1
ATOM 9232 O O . THR B 1 520 ? 6.953 -50.719 -23.375 1 74.88 520 THR B O 1
ATOM 9235 N N . SER B 1 521 ? 6.406 -50.062 -21.266 1 72 521 SER B N 1
ATOM 9236 C CA . SER B 1 521 ? 6.766 -51.344 -20.672 1 72 521 SER B CA 1
ATOM 9237 C C . SER B 1 521 ? 5.527 -52.156 -20.344 1 72 521 SER B C 1
ATOM 9239 O O . SER B 1 521 ? 4.414 -51.625 -20.281 1 72 521 SER B O 1
ATOM 9241 N N . SER B 1 522 ? 5.715 -53.438 -20.25 1 69.69 522 SER B N 1
ATOM 9242 C CA . SER B 1 522 ? 4.621 -54.344 -19.938 1 69.69 522 SER B CA 1
ATOM 9243 C C . SER B 1 522 ? 3.947 -53.969 -18.625 1 69.69 522 SER B C 1
ATOM 9245 O O . SER B 1 522 ? 2.736 -54.156 -18.469 1 69.69 522 SER B O 1
ATOM 9247 N N . GLU B 1 523 ? 4.629 -53.375 -17.812 1 69.19 523 GLU B N 1
ATOM 9248 C CA . GLU B 1 523 ? 4.109 -53 -16.484 1 69.19 523 GLU B CA 1
ATOM 9249 C C . GLU B 1 523 ? 3.162 -51.812 -16.562 1 69.19 523 GLU B C 1
ATOM 9251 O O . GLU B 1 523 ? 2.152 -51.781 -15.859 1 69.19 523 GLU B O 1
ATOM 9256 N N . SER B 1 524 ? 3.42 -51 -17.453 1 70.56 524 SER B N 1
ATOM 9257 C CA . SER B 1 524 ? 2.635 -49.781 -17.547 1 70.56 524 SER B CA 1
ATOM 9258 C C . SER B 1 524 ? 1.298 -50.031 -18.234 1 70.56 524 SER B C 1
ATOM 9260 O O . SER B 1 524 ? 0.352 -49.25 -18.078 1 70.56 524 SER B O 1
ATOM 9262 N N . THR B 1 525 ? 1.211 -51.156 -18.922 1 76.44 525 THR B N 1
ATOM 9263 C CA . THR B 1 525 ? -0.005 -51.406 -19.688 1 76.44 525 THR B CA 1
ATOM 9264 C C . THR B 1 525 ? -0.864 -52.469 -19 1 76.44 525 THR B C 1
ATOM 9266 O O . THR B 1 525 ? -1.953 -52.781 -19.484 1 76.44 525 THR B O 1
ATOM 9269 N N . ALA B 1 526 ? -0.327 -52.875 -17.875 1 75.94 526 ALA B N 1
ATOM 9270 C CA . ALA B 1 526 ? -1 -53.969 -17.203 1 75.94 526 ALA B CA 1
ATOM 9271 C C . ALA B 1 526 ? -2.381 -53.562 -16.703 1 75.94 526 ALA B C 1
ATOM 9273 O O . ALA B 1 526 ? -3.311 -54.375 -16.688 1 75.94 526 ALA B O 1
ATOM 9274 N N . ASP B 1 527 ? -2.5 -52.344 -16.422 1 79.31 527 ASP B N 1
ATOM 9275 C CA . ASP B 1 527 ? -3.742 -51.906 -15.805 1 79.31 527 ASP B CA 1
ATOM 9276 C C . ASP B 1 527 ? -4.715 -51.375 -16.859 1 79.31 527 ASP B C 1
ATOM 9278 O O . ASP B 1 527 ? -5.84 -50.969 -16.531 1 79.31 527 ASP B O 1
ATOM 9282 N N . LEU B 1 528 ? -4.379 -51.469 -18.094 1 86.38 528 LEU B N 1
ATOM 9283 C CA . LEU B 1 528 ? -5.234 -50.938 -19.141 1 86.38 528 LEU B CA 1
ATOM 9284 C C . LEU B 1 528 ? -6.27 -52 -19.578 1 86.38 528 LEU B C 1
ATOM 9286 O O . LEU B 1 528 ? -5.98 -53.188 -19.609 1 86.38 528 LEU B O 1
ATOM 9290 N N . SER B 1 529 ? -7.402 -51.594 -19.766 1 88.38 529 SER B N 1
ATOM 9291 C CA . SER B 1 529 ? -8.406 -52.469 -20.344 1 88.38 529 SER B CA 1
ATOM 9292 C C . SER B 1 529 ? -8 -52.938 -21.75 1 88.38 529 SER B C 1
ATOM 9294 O O . SER B 1 529 ? -7.141 -52.312 -22.375 1 88.38 529 SER B O 1
ATOM 9296 N N . LEU B 1 530 ? -8.578 -53.938 -22.141 1 89.19 530 LEU B N 1
ATOM 9297 C CA . LEU B 1 530 ? -8.266 -54.5 -23.453 1 89.19 530 LEU B CA 1
ATOM 9298 C C . LEU B 1 530 ? -8.469 -53.469 -24.547 1 89.19 530 LEU B C 1
ATOM 9300 O O . LEU B 1 530 ? -7.648 -53.344 -25.453 1 89.19 530 LEU B O 1
ATOM 9304 N N . GLU B 1 531 ? -9.5 -52.75 -24.406 1 90.94 531 GLU B N 1
ATOM 9305 C CA . GLU B 1 531 ? -9.805 -51.75 -25.391 1 90.94 531 GLU B CA 1
ATOM 9306 C C . GLU B 1 531 ? -8.727 -50.656 -25.438 1 90.94 531 GLU B C 1
ATOM 9308 O O . GLU B 1 531 ? -8.336 -50.219 -26.516 1 90.94 531 GLU B O 1
ATOM 9313 N N . LYS B 1 532 ? -8.289 -50.281 -24.344 1 91.94 532 LYS B N 1
ATOM 9314 C CA . LYS B 1 532 ? -7.262 -49.25 -24.25 1 91.94 532 LYS B CA 1
ATOM 9315 C C . LYS B 1 532 ? -5.918 -49.75 -24.766 1 91.94 532 LYS B C 1
ATOM 9317 O O . LYS B 1 532 ? -5.18 -49.031 -25.422 1 91.94 532 LYS B O 1
ATOM 9322 N N . GLU B 1 533 ? -5.691 -50.969 -24.5 1 89.69 533 GLU B N 1
ATOM 9323 C CA . GLU B 1 533 ? -4.445 -51.562 -24.969 1 89.69 533 GLU B CA 1
ATOM 9324 C C . GLU B 1 533 ? -4.414 -51.656 -26.484 1 89.69 533 GLU B C 1
ATOM 9326 O O . GLU B 1 533 ? -3.369 -51.469 -27.109 1 89.69 533 GLU B O 1
ATOM 9331 N N . GLU B 1 534 ? -5.555 -51.969 -26.984 1 90.69 534 GLU B N 1
ATOM 9332 C CA . GLU B 1 534 ? -5.648 -52.062 -28.453 1 90.69 534 GLU B CA 1
ATOM 9333 C C . GLU B 1 534 ? -5.441 -50.719 -29.094 1 90.69 534 GLU B C 1
ATOM 9335 O O . GLU B 1 534 ? -4.734 -50.594 -30.094 1 90.69 534 GLU B O 1
ATOM 9340 N N . GLN B 1 535 ? -6.012 -49.781 -28.469 1 92.44 535 GLN B N 1
ATOM 9341 C CA . GLN B 1 535 ? -5.855 -48.438 -29 1 92.44 535 GLN B CA 1
ATOM 9342 C C . GLN B 1 535 ? -4.41 -47.969 -28.891 1 92.44 535 GLN B C 1
ATOM 9344 O O . GLN B 1 535 ? -3.893 -47.312 -29.797 1 92.44 535 GLN B O 1
ATOM 9349 N N . LEU B 1 536 ? -3.83 -48.312 -27.844 1 92.19 536 LEU B N 1
ATOM 9350 C CA . LEU B 1 536 ? -2.436 -47.938 -27.625 1 92.19 536 LEU B CA 1
ATOM 9351 C C . LEU B 1 536 ? -1.533 -48.562 -28.672 1 92.19 536 LEU B C 1
ATOM 9353 O O . LEU B 1 536 ? -0.603 -47.938 -29.172 1 92.19 536 LEU B O 1
ATOM 9357 N N . ALA B 1 537 ? -1.871 -49.75 -28.969 1 89.94 537 ALA B N 1
ATOM 9358 C CA . ALA B 1 537 ? -1.089 -50.469 -29.969 1 89.94 537 ALA B CA 1
ATOM 9359 C C . ALA B 1 537 ? -1.206 -49.812 -31.344 1 89.94 537 ALA B C 1
ATOM 9361 O O . ALA B 1 537 ? -0.226 -49.719 -32.094 1 89.94 537 ALA B O 1
ATOM 9362 N N . GLU B 1 538 ? -2.346 -49.344 -31.594 1 91.88 538 GLU B N 1
ATOM 9363 C CA . GLU B 1 538 ? -2.568 -48.688 -32.875 1 91.88 538 GLU B CA 1
ATOM 9364 C C . GLU B 1 538 ? -1.831 -47.344 -32.906 1 91.88 538 GLU B C 1
ATOM 9366 O O . GLU B 1 538 ? -1.285 -46.969 -33.938 1 91.88 538 GLU B O 1
ATOM 9371 N N . ILE B 1 539 ? -1.87 -46.656 -31.828 1 92.62 539 ILE B N 1
ATOM 9372 C CA . ILE B 1 539 ? -1.185 -45.375 -31.734 1 92.62 539 ILE B CA 1
ATOM 9373 C C . ILE B 1 539 ? 0.311 -45.562 -31.969 1 92.62 539 ILE B C 1
ATOM 9375 O O . ILE B 1 539 ? 0.947 -44.75 -32.656 1 92.62 539 ILE B O 1
ATOM 9379 N N . GLN B 1 540 ? 0.874 -46.625 -31.516 1 90.81 540 GLN B N 1
ATOM 9380 C CA . GLN B 1 540 ? 2.305 -46.875 -31.594 1 90.81 540 GLN B CA 1
ATOM 9381 C C . GLN B 1 540 ? 2.738 -47.125 -33.031 1 90.81 540 GLN B C 1
ATOM 9383 O O . GLN B 1 540 ? 3.896 -46.906 -33.375 1 90.81 540 GLN B O 1
ATOM 9388 N N . GLU B 1 541 ? 1.753 -47.531 -33.781 1 89.25 541 GLU B N 1
ATOM 9389 C CA . GLU B 1 541 ? 2.09 -47.875 -35.156 1 89.25 541 GLU B CA 1
ATOM 9390 C C . GLU B 1 541 ? 1.715 -46.719 -36.125 1 89.25 541 GLU B C 1
ATOM 9392 O O . GLU B 1 541 ? 2.055 -46.75 -37.281 1 89.25 541 GLU B O 1
ATOM 9397 N N . ASP B 1 542 ? 1.05 -45.812 -35.594 1 88.31 542 ASP B N 1
ATOM 9398 C CA . ASP B 1 542 ? 0.63 -44.688 -36.375 1 88.31 542 ASP B CA 1
ATOM 9399 C C . ASP B 1 542 ? 1.77 -43.688 -36.562 1 88.31 542 ASP B C 1
ATOM 9401 O O . ASP B 1 542 ? 2.143 -43 -35.594 1 88.31 542 ASP B O 1
ATOM 9405 N N . ARG B 1 543 ? 2.266 -43.406 -37.688 1 86.38 543 ARG B N 1
ATOM 9406 C CA . ARG B 1 543 ? 3.414 -42.562 -37.969 1 86.38 543 ARG B CA 1
ATOM 9407 C C . ARG B 1 543 ? 3.039 -41.094 -37.812 1 86.38 543 ARG B C 1
ATOM 9409 O O . ARG B 1 543 ? 3.855 -40.281 -37.406 1 86.38 543 ARG B O 1
ATOM 9416 N N . THR B 1 544 ? 1.844 -40.812 -38.188 1 87.56 544 THR B N 1
ATOM 9417 C CA . THR B 1 544 ? 1.384 -39.438 -38.094 1 87.56 544 THR B CA 1
ATOM 9418 C C . THR B 1 544 ? 1.324 -39 -36.625 1 87.56 544 THR B C 1
ATOM 9420 O O . THR B 1 544 ? 1.74 -37.906 -36.281 1 87.56 544 THR B O 1
ATOM 9423 N N . LEU B 1 545 ? 0.832 -39.812 -35.844 1 90.75 545 LEU B N 1
ATOM 9424 C CA . LEU B 1 545 ? 0.73 -39.5 -34.406 1 90.75 545 LEU B CA 1
ATOM 9425 C C . LEU B 1 545 ? 2.113 -39.438 -33.781 1 90.75 545 LEU B C 1
ATOM 9427 O O . LEU B 1 545 ? 2.328 -38.656 -32.844 1 90.75 545 LEU B O 1
ATOM 9431 N N . ARG B 1 546 ? 3.006 -40.219 -34.281 1 89.44 546 ARG B N 1
ATOM 9432 C CA . ARG B 1 546 ? 4.371 -40.156 -33.781 1 89.44 546 ARG B CA 1
ATOM 9433 C C . ARG B 1 546 ? 5.02 -38.812 -34.062 1 89.44 546 ARG B C 1
ATOM 9435 O O . ARG B 1 546 ? 5.742 -38.25 -33.219 1 89.44 546 ARG B O 1
ATOM 9442 N N . MET B 1 547 ? 4.797 -38.312 -35.156 1 87.62 547 MET B N 1
ATOM 9443 C CA . MET B 1 547 ? 5.312 -37 -35.5 1 87.62 547 MET B CA 1
ATOM 9444 C C . MET B 1 547 ? 4.699 -35.906 -34.625 1 87.62 547 MET B C 1
ATOM 9446 O O . MET B 1 547 ? 5.402 -35 -34.188 1 87.62 547 MET B O 1
ATOM 9450 N N . LYS B 1 548 ? 3.424 -36 -34.406 1 89.69 548 LYS B N 1
ATOM 9451 C CA . LYS B 1 548 ? 2.727 -35.031 -33.562 1 89.69 548 LYS B CA 1
ATOM 9452 C C . LYS B 1 548 ? 3.256 -35.062 -32.125 1 89.69 548 LYS B C 1
ATOM 9454 O O . LYS B 1 548 ? 3.344 -34.031 -31.469 1 89.69 548 LYS B O 1
ATOM 9459 N N . TYR B 1 549 ? 3.551 -36.188 -31.656 1 91.5 549 TYR B N 1
ATOM 9460 C CA . TYR B 1 549 ? 4.086 -36.375 -30.312 1 91.5 549 TYR B CA 1
ATOM 9461 C C . TYR B 1 549 ? 5.406 -35.625 -30.141 1 91.5 549 TYR B C 1
ATOM 9463 O O . TYR B 1 549 ? 5.672 -35.031 -29.094 1 91.5 549 TYR B O 1
ATOM 9471 N N . ASN B 1 550 ? 6.156 -35.562 -31.141 1 87.31 550 ASN B N 1
ATOM 9472 C CA . ASN B 1 550 ? 7.473 -34.938 -31.094 1 87.31 550 ASN B CA 1
ATOM 9473 C C . ASN B 1 550 ? 7.379 -33.406 -31.234 1 87.31 550 ASN B C 1
ATOM 9475 O O . ASN B 1 550 ? 8.273 -32.688 -30.812 1 87.31 550 ASN B O 1
ATOM 9479 N N . GLU B 1 551 ? 6.328 -32.938 -31.734 1 87.5 551 GLU B N 1
ATOM 9480 C CA . GLU B 1 551 ? 6.23 -31.531 -32.094 1 87.5 551 GLU B CA 1
ATOM 9481 C C . GLU B 1 551 ? 5.402 -30.766 -31.062 1 87.5 551 GLU B C 1
ATOM 9483 O O . GLU B 1 551 ? 5.539 -29.547 -30.938 1 87.5 551 GLU B O 1
ATOM 9488 N N . SER B 1 552 ? 4.617 -31.438 -30.484 1 86.75 552 SER B N 1
ATOM 9489 C CA . SER B 1 552 ? 3.648 -30.75 -29.641 1 86.75 552 SER B CA 1
ATOM 9490 C C . SER B 1 552 ? 3.816 -31.125 -28.172 1 86.75 552 SER B C 1
ATOM 9492 O O . SER B 1 552 ? 4.375 -32.188 -27.859 1 86.75 552 SER B O 1
ATOM 9494 N N . PRO B 1 553 ? 3.377 -30.219 -27.359 1 86.38 553 PRO B N 1
ATOM 9495 C CA . PRO B 1 553 ? 3.334 -30.609 -25.938 1 86.38 553 PRO B CA 1
ATOM 9496 C C . PRO B 1 553 ? 2.453 -31.828 -25.703 1 86.38 553 PRO B C 1
ATOM 9498 O O . PRO B 1 553 ? 1.525 -32.094 -26.469 1 86.38 553 PRO B O 1
ATOM 9501 N N . LEU B 1 554 ? 2.703 -32.5 -24.672 1 88.88 554 LEU B N 1
ATOM 9502 C CA . LEU B 1 554 ? 2.111 -33.812 -24.391 1 88.88 554 LEU B CA 1
ATOM 9503 C C . LEU B 1 554 ? 0.589 -33.719 -24.375 1 88.88 554 LEU B C 1
ATOM 9505 O O . LEU B 1 554 ? -0.092 -34.562 -24.953 1 88.88 554 LEU B O 1
ATOM 9509 N N . ILE B 1 555 ? 0.084 -32.719 -23.734 1 88.12 555 ILE B N 1
ATOM 9510 C CA . ILE B 1 555 ? -1.365 -32.656 -23.594 1 88.12 555 ILE B CA 1
ATOM 9511 C C . ILE B 1 555 ? -1.998 -32.375 -24.953 1 88.12 555 ILE B C 1
ATOM 9513 O O . ILE B 1 555 ? -3.078 -32.906 -25.266 1 88.12 555 ILE B O 1
ATOM 9517 N N . ARG B 1 556 ? -1.409 -31.594 -25.781 1 87.94 556 ARG B N 1
ATOM 9518 C CA . ARG B 1 556 ? -1.92 -31.328 -27.125 1 87.94 556 ARG B CA 1
ATOM 9519 C C . ARG B 1 556 ? -1.877 -32.594 -27.984 1 87.94 556 ARG B C 1
ATOM 9521 O O . ARG B 1 556 ? -2.76 -32.812 -28.828 1 87.94 556 ARG B O 1
ATOM 9528 N N . PHE B 1 557 ? -0.853 -33.406 -27.844 1 92.75 557 PHE B N 1
ATOM 9529 C CA . PHE B 1 557 ? -0.745 -34.688 -28.531 1 92.75 557 PHE B CA 1
ATOM 9530 C C . PHE B 1 557 ? -1.945 -35.594 -28.234 1 92.75 557 PHE B C 1
ATOM 9532 O O . PHE B 1 557 ? -2.588 -36.094 -29.141 1 92.75 557 PHE B O 1
ATOM 9539 N N . TRP B 1 558 ? -2.215 -35.656 -26.969 1 93.25 558 TRP B N 1
ATOM 9540 C CA . TRP B 1 558 ? -3.299 -36.531 -26.578 1 93.25 558 TRP B CA 1
ATOM 9541 C C . TRP B 1 558 ? -4.648 -36 -27.016 1 93.25 558 TRP B C 1
ATOM 9543 O O . TRP B 1 558 ? -5.566 -36.75 -27.344 1 93.25 558 TRP B O 1
ATOM 9553 N N . MET B 1 559 ? -4.746 -34.688 -27.062 1 90.5 559 MET B N 1
ATOM 9554 C CA . MET B 1 559 ? -5.973 -34.094 -27.578 1 90.5 559 MET B CA 1
ATOM 9555 C C . MET B 1 559 ? -6.152 -34.375 -29.062 1 90.5 559 MET B C 1
ATOM 9557 O O . MET B 1 559 ? -7.27 -34.625 -29.516 1 90.5 559 MET B O 1
ATOM 9561 N N . TYR B 1 560 ? -5.109 -34.312 -29.719 1 90.06 560 TYR B N 1
ATOM 9562 C CA . TYR B 1 560 ? -5.137 -34.656 -31.141 1 90.06 560 TYR B CA 1
ATOM 9563 C C . TYR B 1 560 ? -5.484 -36.125 -31.344 1 90.06 560 TYR B C 1
ATOM 9565 O O . TYR B 1 560 ? -6.277 -36.469 -32.219 1 90.06 560 TYR B O 1
ATOM 9573 N N . ALA B 1 561 ? -4.93 -37 -30.562 1 93.31 561 ALA B N 1
ATOM 9574 C CA . ALA B 1 561 ? -5.133 -38.438 -30.656 1 93.31 561 ALA B CA 1
ATOM 9575 C C . ALA B 1 561 ? -6.562 -38.812 -30.281 1 93.31 561 ALA B C 1
ATOM 9577 O O . ALA B 1 561 ? -7.055 -39.875 -30.672 1 93.31 561 ALA B O 1
ATOM 9578 N N . LYS B 1 562 ? -7.25 -38 -29.562 1 92 562 LYS B N 1
ATOM 9579 C CA . LYS B 1 562 ? -8.594 -38.25 -29.062 1 92 562 LYS B CA 1
ATOM 9580 C C . LYS B 1 562 ? -9.594 -38.406 -30.203 1 92 562 LYS B C 1
ATOM 9582 O O . LYS B 1 562 ? -10.578 -39.125 -30.094 1 92 562 LYS B O 1
ATOM 9587 N N . THR B 1 563 ? -9.367 -37.781 -31.25 1 90.44 563 THR B N 1
ATOM 9588 C CA . THR B 1 563 ? -10.273 -37.812 -32.406 1 90.44 563 THR B CA 1
ATOM 9589 C C . THR B 1 563 ? -10.398 -39.25 -32.938 1 90.44 563 THR B C 1
ATOM 9591 O O . THR B 1 563 ? -11.492 -39.688 -33.281 1 90.44 563 THR B O 1
ATOM 9594 N N . GLU B 1 564 ? -9.297 -39.969 -32.938 1 92.44 564 GLU B N 1
ATOM 9595 C CA . GLU B 1 564 ? -9.273 -41.312 -33.5 1 92.44 564 GLU B CA 1
ATOM 9596 C C . GLU B 1 564 ? -9.336 -42.344 -32.375 1 92.44 564 GLU B C 1
ATOM 9598 O O . GLU B 1 564 ? -9.922 -43.438 -32.562 1 92.44 564 GLU B O 1
ATOM 9603 N N . TYR B 1 565 ? -8.664 -41.969 -31.328 1 94.06 565 TYR B N 1
ATOM 9604 C CA . TYR B 1 565 ? -8.578 -42.906 -30.203 1 94.06 565 TYR B CA 1
ATOM 9605 C C . TYR B 1 565 ? -9.102 -42.25 -28.922 1 94.06 565 TYR B C 1
ATOM 9607 O O . TYR B 1 565 ? -8.344 -42.031 -27.984 1 94.06 565 TYR B O 1
ATOM 9615 N N . PRO B 1 566 ? -10.359 -42.156 -28.734 1 92.88 566 PRO B N 1
ATOM 9616 C CA . PRO B 1 566 ? -10.953 -41.344 -27.656 1 92.88 566 PRO B CA 1
ATOM 9617 C C . PRO B 1 566 ? -10.812 -42 -26.281 1 92.88 566 PRO B C 1
ATOM 9619 O O . PRO B 1 566 ? -10.625 -41.312 -25.281 1 92.88 566 PRO B O 1
ATOM 9622 N N . VAL B 1 567 ? -10.828 -43.25 -26.172 1 92.81 567 VAL B N 1
ATOM 9623 C CA . VAL B 1 567 ? -10.883 -43.938 -24.891 1 92.81 567 VAL B CA 1
ATOM 9624 C C . VAL B 1 567 ? -9.555 -43.781 -24.156 1 92.81 567 VAL B C 1
ATOM 9626 O O . VAL B 1 567 ? -9.523 -43.281 -23.016 1 92.81 567 VAL B O 1
ATOM 9629 N N . ILE B 1 568 ? -8.477 -44.125 -24.859 1 93.25 568 ILE B N 1
ATOM 9630 C CA . ILE B 1 568 ? -7.172 -44.062 -24.203 1 93.25 568 ILE B CA 1
ATOM 9631 C C . ILE B 1 568 ? -6.75 -42.594 -24.062 1 93.25 568 ILE B C 1
ATOM 9633 O O . ILE B 1 568 ? -6.102 -42.219 -23.078 1 93.25 568 ILE B O 1
ATOM 9637 N N . ALA B 1 569 ? -7.105 -41.844 -25.031 1 93.88 569 ALA B N 1
ATOM 9638 C CA . ALA B 1 569 ? -6.742 -40.406 -25 1 93.88 569 ALA B CA 1
ATOM 9639 C C . ALA B 1 569 ? -7.453 -39.688 -23.859 1 93.88 569 ALA B C 1
ATOM 9641 O O . ALA B 1 569 ? -6.859 -38.844 -23.188 1 93.88 569 ALA B O 1
ATOM 9642 N N . ASP B 1 570 ? -8.648 -40.062 -23.656 1 92.25 570 ASP B N 1
ATOM 9643 C CA . ASP B 1 570 ? -9.414 -39.438 -22.578 1 92.25 570 ASP B CA 1
ATOM 9644 C C . ASP B 1 570 ? -8.789 -39.781 -21.219 1 92.25 570 ASP B C 1
ATOM 9646 O O . ASP B 1 570 ? -8.734 -38.938 -20.328 1 92.25 570 ASP B O 1
ATOM 9650 N N . GLU B 1 571 ? -8.414 -40.938 -21.141 1 91.88 571 GLU B N 1
ATOM 9651 C CA . GLU B 1 571 ? -7.773 -41.344 -19.891 1 91.88 571 GLU B CA 1
ATOM 9652 C C . GLU B 1 571 ? -6.469 -40.594 -19.672 1 91.88 571 GLU B C 1
ATOM 9654 O O . GLU B 1 571 ? -6.172 -40.156 -18.547 1 91.88 571 GLU B O 1
ATOM 9659 N N . ALA B 1 572 ? -5.715 -40.5 -20.734 1 92.62 572 ALA B N 1
ATOM 9660 C CA . ALA B 1 572 ? -4.449 -39.781 -20.656 1 92.62 572 ALA B CA 1
ATOM 9661 C C . ALA B 1 572 ? -4.688 -38.312 -20.281 1 92.62 572 ALA B C 1
ATOM 9663 O O . ALA B 1 572 ? -4.004 -37.781 -19.406 1 92.62 572 ALA B O 1
ATOM 9664 N N . ILE B 1 573 ? -5.645 -37.719 -20.891 1 92.25 573 ILE B N 1
ATOM 9665 C CA . ILE B 1 573 ? -5.965 -36.312 -20.641 1 92.25 573 ILE B CA 1
ATOM 9666 C C . ILE B 1 573 ? -6.43 -36.125 -19.188 1 92.25 573 ILE B C 1
ATOM 9668 O O . ILE B 1 573 ? -6.035 -35.188 -18.516 1 92.25 573 ILE B O 1
ATOM 9672 N N . ASN B 1 574 ? -7.18 -37.031 -18.734 1 91.62 574 ASN B N 1
ATOM 9673 C CA . ASN B 1 574 ? -7.676 -36.969 -17.359 1 91.62 574 ASN B CA 1
ATOM 9674 C C . ASN B 1 574 ? -6.535 -37.031 -16.344 1 91.62 574 ASN B C 1
ATOM 9676 O O . ASN B 1 574 ? -6.57 -36.312 -15.344 1 91.62 574 ASN B O 1
ATOM 9680 N N . ILE B 1 575 ? -5.59 -37.781 -16.641 1 89.25 575 ILE B N 1
ATOM 9681 C CA . ILE B 1 575 ? -4.445 -37.906 -15.742 1 89.25 575 ILE B CA 1
ATOM 9682 C C . ILE B 1 575 ? -3.625 -36.594 -15.773 1 89.25 575 ILE B C 1
ATOM 9684 O O . ILE B 1 575 ? -3.168 -36.125 -14.727 1 89.25 575 ILE B O 1
ATOM 9688 N N . LEU B 1 576 ? -3.482 -36.062 -16.922 1 91.25 576 LEU B N 1
ATOM 9689 C CA . LEU B 1 576 ? -2.656 -34.875 -17.109 1 91.25 576 LEU B CA 1
ATOM 9690 C C . LEU B 1 576 ? -3.33 -33.625 -16.5 1 91.25 576 LEU B C 1
ATOM 9692 O O . LEU B 1 576 ? -2.668 -32.625 -16.234 1 91.25 576 LEU B O 1
ATOM 9696 N N . LEU B 1 577 ? -4.578 -33.656 -16.25 1 93.06 577 LEU B N 1
ATOM 9697 C CA . LEU B 1 577 ? -5.336 -32.531 -15.734 1 93.06 577 LEU B CA 1
ATOM 9698 C C . LEU B 1 577 ? -5.199 -32.438 -14.219 1 93.06 577 LEU B C 1
ATOM 9700 O O . LEU B 1 577 ? -5.496 -31.375 -13.641 1 93.06 577 LEU B O 1
ATOM 9704 N N . HIS B 1 578 ? -4.699 -33.438 -13.57 1 92.69 578 HIS B N 1
ATOM 9705 C CA . HIS B 1 578 ? -4.562 -33.438 -12.125 1 92.69 578 HIS B CA 1
ATOM 9706 C C . HIS B 1 578 ? -3.545 -32.375 -11.68 1 92.69 578 HIS B C 1
ATOM 9708 O O . HIS B 1 578 ? -2.438 -32.312 -12.219 1 92.69 578 HIS B O 1
ATOM 9714 N N . PHE B 1 579 ? -3.928 -31.547 -10.68 1 93.88 579 PHE B N 1
ATOM 9715 C CA . PHE B 1 579 ? -2.961 -30.641 -10.062 1 93.88 579 PHE B CA 1
ATOM 9716 C C . PHE B 1 579 ? -1.964 -31.422 -9.211 1 93.88 579 PHE B C 1
ATOM 9718 O O . PHE B 1 579 ? -2.338 -32.375 -8.516 1 93.88 579 PHE B O 1
ATOM 9725 N N . SER B 1 580 ? -0.766 -31.016 -9.312 1 91.25 580 SER B N 1
ATOM 9726 C CA . SER B 1 580 ? 0.231 -31.625 -8.438 1 91.25 580 SER B CA 1
ATOM 9727 C C . SER B 1 580 ? 0.536 -30.734 -7.238 1 91.25 580 SER B C 1
ATOM 9729 O O . SER B 1 580 ? 1.04 -31.219 -6.219 1 91.25 580 SER B O 1
ATOM 9731 N N . THR B 1 581 ? 0.311 -29.484 -7.434 1 92.19 581 THR B N 1
ATOM 9732 C CA . THR B 1 581 ? 0.639 -28.531 -6.379 1 92.19 581 THR B CA 1
ATOM 9733 C C . THR B 1 581 ? -0.483 -27.516 -6.203 1 92.19 581 THR B C 1
ATOM 9735 O O . THR B 1 581 ? -1.409 -27.453 -7.012 1 92.19 581 THR B O 1
ATOM 9738 N N . THR B 1 582 ? -0.397 -26.781 -5.082 1 92.88 582 THR B N 1
ATOM 9739 C CA . THR B 1 582 ? -1.351 -25.703 -4.816 1 92.88 582 THR B CA 1
ATOM 9740 C C . THR B 1 582 ? -0.693 -24.344 -4.996 1 92.88 582 THR B C 1
ATOM 9742 O O . THR B 1 582 ? -0.917 -23.438 -4.195 1 92.88 582 THR B O 1
ATOM 9745 N N . TYR B 1 583 ? 0.152 -24.234 -6 1 89.19 583 TYR B N 1
ATOM 9746 C CA . TYR B 1 583 ? 0.942 -23.016 -6.184 1 89.19 583 TYR B CA 1
ATOM 9747 C C . TYR B 1 583 ? 0.05 -21.828 -6.535 1 89.19 583 TYR B C 1
ATOM 9749 O O . TYR B 1 583 ? 0.339 -20.703 -6.156 1 89.19 583 TYR B O 1
ATOM 9757 N N . LEU B 1 584 ? -1.041 -22.078 -7.273 1 93.06 584 LEU B N 1
ATOM 9758 C CA . LEU B 1 584 ? -1.954 -21 -7.637 1 93.06 584 LEU B CA 1
ATOM 9759 C C . LEU B 1 584 ? -2.609 -20.391 -6.398 1 93.06 584 LEU B C 1
ATOM 9761 O O . LEU B 1 584 ? -2.838 -19.188 -6.336 1 93.06 584 LEU B O 1
ATOM 9765 N N . CYS B 1 585 ? -2.875 -21.25 -5.438 1 92.31 585 CYS B N 1
ATOM 9766 C CA . CYS B 1 585 ? -3.453 -20.75 -4.191 1 92.31 585 CYS B CA 1
ATOM 9767 C C . CYS B 1 585 ? -2.467 -19.859 -3.449 1 92.31 585 CYS B C 1
ATOM 9769 O O . CYS B 1 585 ? -2.857 -18.844 -2.869 1 92.31 585 CYS B O 1
ATOM 9771 N N . GLU B 1 586 ? -1.228 -20.219 -3.52 1 86.75 586 GLU B N 1
ATOM 9772 C CA . GLU B 1 586 ? -0.204 -19.375 -2.906 1 86.75 586 GLU B CA 1
ATOM 9773 C C . GLU B 1 586 ? -0.145 -18 -3.572 1 86.75 586 GLU B C 1
ATOM 9775 O O . GLU B 1 586 ? -0.003 -16.984 -2.893 1 86.75 586 GLU B O 1
ATOM 9780 N N . LEU B 1 587 ? -0.215 -18.047 -4.84 1 86.31 587 LEU B N 1
ATOM 9781 C CA . LEU B 1 587 ? -0.264 -16.781 -5.582 1 86.31 587 LEU B CA 1
ATOM 9782 C C . LEU B 1 587 ? -1.511 -15.984 -5.219 1 86.31 587 LEU B C 1
ATOM 9784 O O . LEU B 1 587 ? -1.454 -14.766 -5.098 1 86.31 587 LEU B O 1
ATOM 9788 N N . GLY B 1 588 ? -2.551 -16.734 -5.137 1 91.12 588 GLY B N 1
ATOM 9789 C CA . GLY B 1 588 ? -3.799 -16.109 -4.746 1 91.12 588 GLY B CA 1
ATOM 9790 C C . GLY B 1 588 ? -3.736 -15.461 -3.373 1 91.12 588 GLY B C 1
ATOM 9791 O O . GLY B 1 588 ? -4.277 -14.367 -3.168 1 91.12 588 GLY B O 1
ATOM 9792 N N . PHE B 1 589 ? -3.08 -16.094 -2.43 1 88.31 589 PHE B N 1
ATOM 9793 C CA . PHE B 1 589 ? -2.949 -15.547 -1.085 1 88.31 589 PHE B CA 1
ATOM 9794 C C . PHE B 1 589 ? -2.107 -14.281 -1.096 1 88.31 589 PHE B C 1
ATOM 9796 O O . PHE B 1 589 ? -2.383 -13.336 -0.349 1 88.31 589 PHE B O 1
ATOM 9803 N N . SER B 1 590 ? -1.082 -14.328 -1.902 1 84.25 590 SER B N 1
ATOM 9804 C CA . SER B 1 590 ? -0.273 -13.125 -2.066 1 84.25 590 SER B CA 1
ATOM 9805 C C . SER B 1 590 ? -1.105 -11.969 -2.605 1 84.25 590 SER B C 1
ATOM 9807 O O . SER B 1 590 ? -1.003 -10.844 -2.115 1 84.25 590 SER B O 1
ATOM 9809 N N . ALA B 1 591 ? -1.893 -12.281 -3.547 1 87.62 591 ALA B N 1
ATOM 9810 C CA . ALA B 1 591 ? -2.787 -11.273 -4.109 1 87.62 591 ALA B CA 1
ATOM 9811 C C . ALA B 1 591 ? -3.781 -10.773 -3.064 1 87.62 591 ALA B C 1
ATOM 9813 O O . ALA B 1 591 ? -4.035 -9.57 -2.961 1 87.62 591 ALA B O 1
ATOM 9814 N N . LEU B 1 592 ? -4.285 -11.695 -2.309 1 88.25 592 LEU B N 1
ATOM 9815 C CA . LEU B 1 592 ? -5.246 -11.359 -1.265 1 88.25 592 LEU B CA 1
ATOM 9816 C C . LEU B 1 592 ? -4.637 -10.391 -0.254 1 88.25 592 LEU B C 1
ATOM 9818 O O . LEU B 1 592 ? -5.285 -9.43 0.155 1 88.25 592 LEU B O 1
ATOM 9822 N N . THR B 1 593 ? -3.428 -10.641 0.061 1 83.06 593 THR B N 1
ATOM 9823 C CA . THR B 1 593 ? -2.73 -9.797 1.026 1 83.06 593 THR B CA 1
ATOM 9824 C C . THR B 1 593 ? -2.508 -8.398 0.461 1 83.06 593 THR B C 1
ATOM 9826 O O . THR B 1 593 ? -2.549 -7.41 1.199 1 83.06 593 THR B O 1
ATOM 9829 N N . ASN B 1 594 ? -2.285 -8.328 -0.769 1 81.25 594 ASN B N 1
ATOM 9830 C CA . ASN B 1 594 ? -2.074 -7.039 -1.418 1 81.25 594 ASN B CA 1
ATOM 9831 C C . ASN B 1 594 ? -3.379 -6.258 -1.554 1 81.25 594 ASN B C 1
ATOM 9833 O O . ASN B 1 594 ? -3.389 -5.031 -1.432 1 81.25 594 ASN B O 1
ATOM 9837 N N . ILE B 1 595 ? -4.371 -6.977 -1.846 1 84.62 595 ILE B N 1
ATOM 9838 C CA . ILE B 1 595 ? -5.672 -6.352 -2.055 1 84.62 595 ILE B CA 1
ATOM 9839 C C . ILE B 1 595 ? -6.254 -5.914 -0.712 1 84.62 595 ILE B C 1
ATOM 9841 O O . ILE B 1 595 ? -6.734 -4.785 -0.578 1 84.62 595 ILE B O 1
ATOM 9845 N N . LYS B 1 596 ? -6.176 -6.82 0.228 1 80.06 596 LYS B N 1
ATOM 9846 C CA . LYS B 1 596 ? -6.691 -6.527 1.562 1 80.06 596 LYS B CA 1
ATOM 9847 C C . LYS B 1 596 ? -5.566 -6.102 2.502 1 80.06 596 LYS B C 1
ATOM 9849 O O . LYS B 1 596 ? -4.953 -6.941 3.164 1 80.06 596 LYS B O 1
ATOM 9854 N N . ASN B 1 597 ? -5.281 -4.887 2.471 1 71.12 597 ASN B N 1
ATOM 9855 C CA . ASN B 1 597 ? -4.254 -4.371 3.369 1 71.12 597 ASN B CA 1
ATOM 9856 C C . ASN B 1 597 ? -4.867 -3.623 4.551 1 71.12 597 ASN B C 1
ATOM 9858 O O . ASN B 1 597 ? -6.09 -3.602 4.711 1 71.12 597 ASN B O 1
ATOM 9862 N N . LYS B 1 598 ? -4.07 -3.09 5.391 1 62.78 598 LYS B N 1
ATOM 9863 C CA . LYS B 1 598 ? -4.535 -2.455 6.621 1 62.78 598 LYS B CA 1
ATOM 9864 C C . LYS B 1 598 ? -5.555 -1.361 6.32 1 62.78 598 LYS B C 1
ATOM 9866 O O . LYS B 1 598 ? -6.535 -1.203 7.055 1 62.78 598 LYS B O 1
ATOM 9871 N N . LYS B 1 599 ? -5.359 -0.715 5.188 1 60.66 599 LYS B N 1
ATOM 9872 C CA . LYS B 1 599 ? -6.246 0.39 4.832 1 60.66 599 LYS B CA 1
ATOM 9873 C C . LYS B 1 599 ? -7.543 -0.123 4.215 1 60.66 599 LYS B C 1
ATOM 9875 O O . LYS B 1 599 ? -8.562 0.566 4.242 1 60.66 599 LYS B O 1
ATOM 9880 N N . ARG B 1 600 ? -7.484 -1.406 3.729 1 66.56 600 ARG B N 1
ATOM 9881 C CA . ARG B 1 600 ? -8.633 -1.974 3.025 1 66.56 600 ARG B CA 1
ATOM 9882 C C . ARG B 1 600 ? -9.109 -3.254 3.703 1 66.56 600 ARG B C 1
ATOM 9884 O O . ARG B 1 600 ? -9.547 -4.191 3.033 1 66.56 600 ARG B O 1
ATOM 9891 N N . GLU B 1 601 ? -8.922 -3.277 4.93 1 60.69 601 GLU B N 1
ATOM 9892 C CA . GLU B 1 601 ? -9.227 -4.48 5.699 1 60.69 601 GLU B CA 1
ATOM 9893 C C . GLU B 1 601 ? -10.703 -4.832 5.609 1 60.69 601 GLU B C 1
ATOM 9895 O O . GLU B 1 601 ? -11.078 -6.008 5.66 1 60.69 601 GLU B O 1
ATOM 9900 N N . ARG B 1 602 ? -11.508 -3.803 5.258 1 52.94 602 ARG B N 1
ATOM 9901 C CA . ARG B 1 602 ? -12.953 -4 5.34 1 52.94 602 ARG B CA 1
ATOM 9902 C C . ARG B 1 602 ? -13.555 -4.238 3.959 1 52.94 602 ARG B C 1
ATOM 9904 O O . ARG B 1 602 ? -14.773 -4.266 3.803 1 52.94 602 ARG B O 1
ATOM 9911 N N . LEU B 1 603 ? -12.672 -4.473 3.107 1 67.5 603 LEU B N 1
ATOM 9912 C CA . LEU B 1 603 ? -13.188 -4.688 1.76 1 67.5 603 LEU B CA 1
ATOM 9913 C C . LEU B 1 603 ? -14.109 -5.898 1.719 1 67.5 603 LEU B C 1
ATOM 9915 O O . LEU B 1 603 ? -13.703 -7.008 2.078 1 67.5 603 LEU B O 1
ATOM 9919 N N . LEU B 1 604 ? -15.352 -5.715 1.408 1 58.38 604 LEU B N 1
ATOM 9920 C CA . LEU B 1 604 ? -16.391 -6.738 1.471 1 58.38 604 LEU B CA 1
ATOM 9921 C C . LEU B 1 604 ? -16.344 -7.629 0.233 1 58.38 604 LEU B C 1
ATOM 9923 O O . LEU B 1 604 ? -16.594 -8.836 0.322 1 58.38 604 LEU B O 1
ATOM 9927 N N . SER B 1 605 ? -16.047 -7.113 -0.891 1 76.56 605 SER B N 1
ATOM 9928 C CA . SER B 1 605 ? -16.141 -7.898 -2.117 1 76.56 605 SER B CA 1
ATOM 9929 C C . SER B 1 605 ? -14.758 -8.281 -2.641 1 76.56 605 SER B C 1
ATOM 9931 O O . SER B 1 605 ? -14.469 -8.086 -3.822 1 76.56 605 SER B O 1
ATOM 9933 N N . VAL B 1 606 ? -14.125 -9.023 -1.699 1 84.62 606 VAL B N 1
ATOM 9934 C CA . VAL B 1 606 ? -12.75 -9.367 -2.055 1 84.62 606 VAL B CA 1
ATOM 9935 C C . VAL B 1 606 ? -12.75 -10.445 -3.137 1 84.62 606 VAL B C 1
ATOM 9937 O O . VAL B 1 606 ? -11.883 -10.453 -4.016 1 84.62 606 VAL B O 1
ATOM 9940 N N . ASP B 1 607 ? -13.797 -11.297 -3.113 1 89.38 607 ASP B N 1
ATOM 9941 C CA . ASP B 1 607 ? -13.898 -12.383 -4.082 1 89.38 607 ASP B CA 1
ATOM 9942 C C . ASP B 1 607 ? -14.047 -11.844 -5.5 1 89.38 607 ASP B C 1
ATOM 9944 O O . ASP B 1 607 ? -13.438 -12.367 -6.434 1 89.38 607 ASP B O 1
ATOM 9948 N N . GLN B 1 608 ? -14.852 -10.852 -5.672 1 91.25 608 GLN B N 1
ATOM 9949 C CA . GLN B 1 608 ? -15.062 -10.258 -6.992 1 91.25 608 GLN B CA 1
ATOM 9950 C C . GLN B 1 608 ? -13.781 -9.633 -7.523 1 91.25 608 GLN B C 1
ATOM 9952 O O . GLN B 1 608 ? -13.453 -9.789 -8.703 1 91.25 608 GLN B O 1
ATOM 9957 N N . GLU B 1 609 ? -13.117 -8.953 -6.621 1 91.88 609 GLU B N 1
ATOM 9958 C CA . GLU B 1 609 ? -11.844 -8.344 -7 1 91.88 609 GLU B CA 1
ATOM 9959 C C . GLU B 1 609 ? -10.828 -9.398 -7.422 1 91.88 609 GLU B C 1
ATOM 9961 O O . GLU B 1 609 ? -10.141 -9.242 -8.43 1 91.88 609 GLU B O 1
ATOM 9966 N N . MET B 1 610 ? -10.766 -10.438 -6.664 1 93.88 610 MET B N 1
ATOM 9967 C CA . MET B 1 610 ? -9.797 -11.492 -6.93 1 93.88 610 MET B CA 1
ATOM 9968 C C . MET B 1 610 ? -10.117 -12.211 -8.234 1 93.88 610 MET B C 1
ATOM 9970 O O . MET B 1 610 ? -9.203 -12.594 -8.977 1 93.88 610 MET B O 1
ATOM 9974 N N . ARG B 1 611 ? -11.367 -12.398 -8.484 1 94.69 611 ARG B N 1
ATOM 9975 C CA . ARG B 1 611 ? -11.758 -13.086 -9.711 1 94.69 611 ARG B CA 1
ATOM 9976 C C . ARG B 1 611 ? -11.289 -12.32 -10.938 1 94.69 611 ARG B C 1
ATOM 9978 O O . ARG B 1 611 ? -10.727 -12.906 -11.867 1 94.69 611 ARG B O 1
ATOM 9985 N N . VAL B 1 612 ? -11.508 -11.031 -10.938 1 95.19 612 VAL B N 1
ATOM 9986 C CA . VAL B 1 612 ? -11.086 -10.227 -12.078 1 95.19 612 VAL B CA 1
ATOM 9987 C C . VAL B 1 612 ? -9.555 -10.188 -12.141 1 95.19 612 VAL B C 1
ATOM 9989 O O . VAL B 1 612 ? -8.977 -10.227 -13.227 1 95.19 612 VAL B O 1
ATOM 9992 N N . CYS B 1 613 ? -8.914 -10.156 -11.008 1 94.12 613 CYS B N 1
ATOM 9993 C CA . CYS B 1 613 ? -7.469 -10.023 -10.891 1 94.12 613 CYS B CA 1
ATOM 9994 C C . CYS B 1 613 ? -6.762 -11.297 -11.336 1 94.12 613 CYS B C 1
ATOM 9996 O O . CYS B 1 613 ? -5.766 -11.234 -12.062 1 94.12 613 CYS B O 1
ATOM 9998 N N . LEU B 1 614 ? -7.277 -12.469 -10.984 1 94.31 614 LEU B N 1
ATOM 9999 C CA . LEU B 1 614 ? -6.5 -13.695 -11.078 1 94.31 614 LEU B CA 1
ATOM 10000 C C . LEU B 1 614 ? -7.027 -14.594 -12.195 1 94.31 614 LEU B C 1
ATOM 10002 O O . LEU B 1 614 ? -6.387 -15.578 -12.562 1 94.31 614 LEU B O 1
ATOM 10006 N N . SER B 1 615 ? -8.156 -14.242 -12.75 1 93.69 615 SER B N 1
ATOM 10007 C CA . SER B 1 615 ? -8.758 -15.094 -13.773 1 93.69 615 SER B CA 1
ATOM 10008 C C . SER B 1 615 ? -7.965 -15.039 -15.078 1 93.69 615 SER B C 1
ATOM 10010 O O . SER B 1 615 ? -7.477 -13.977 -15.469 1 93.69 615 SER B O 1
ATOM 10012 N N . SER B 1 616 ? -7.844 -16.188 -15.672 1 91.62 616 SER B N 1
ATOM 10013 C CA . SER B 1 616 ? -7.246 -16.266 -17 1 91.62 616 SER B CA 1
ATOM 10014 C C . SER B 1 616 ? -8.25 -15.883 -18.078 1 91.62 616 SER B C 1
ATOM 10016 O O . SER B 1 616 ? -7.879 -15.328 -19.125 1 91.62 616 SER B O 1
ATOM 10018 N N . ILE B 1 617 ? -9.484 -16.234 -17.828 1 92.81 617 ILE B N 1
ATOM 10019 C CA . ILE B 1 617 ? -10.562 -15.867 -18.734 1 92.81 617 ILE B CA 1
ATOM 10020 C C . ILE B 1 617 ? -10.922 -14.398 -18.547 1 92.81 617 ILE B C 1
ATOM 10022 O O . ILE B 1 617 ? -11.227 -13.969 -17.422 1 92.81 617 ILE B O 1
ATOM 10026 N N . ARG B 1 618 ? -10.945 -13.648 -19.578 1 93 618 ARG B N 1
ATOM 10027 C CA . ARG B 1 618 ? -11.195 -12.211 -19.484 1 93 618 ARG B CA 1
ATOM 10028 C C . ARG B 1 618 ? -12.695 -11.922 -19.578 1 93 618 ARG B C 1
ATOM 10030 O O . ARG B 1 618 ? -13.438 -12.656 -20.219 1 93 618 ARG B O 1
ATOM 10037 N N . PRO B 1 619 ? -13.047 -10.852 -18.906 1 95.75 619 PRO B N 1
ATOM 10038 C CA . PRO B 1 619 ? -14.445 -10.453 -19.047 1 95.75 619 PRO B CA 1
ATOM 10039 C C . PRO B 1 619 ? -14.773 -9.945 -20.453 1 95.75 619 PRO B C 1
ATOM 10041 O O . PRO B 1 619 ? -13.914 -9.367 -21.125 1 95.75 619 PRO B O 1
ATOM 10044 N N . ARG B 1 620 ? -15.992 -10.25 -21.031 1 94.31 620 ARG B N 1
ATOM 10045 C CA . ARG B 1 620 ? -16.484 -9.742 -22.312 1 94.31 620 ARG B CA 1
ATOM 10046 C C . ARG B 1 620 ? -17.031 -8.328 -22.172 1 94.31 620 ARG B C 1
ATOM 10048 O O . ARG B 1 620 ? -18.234 -8.125 -22.109 1 94.31 620 ARG B O 1
ATOM 10055 N N . ILE B 1 621 ? -16.141 -7.34 -22.109 1 95.81 621 ILE B N 1
ATOM 10056 C CA . ILE B 1 621 ? -16.438 -5.949 -21.766 1 95.81 621 ILE B CA 1
ATOM 10057 C C . ILE B 1 621 ? -17.422 -5.367 -22.781 1 95.81 621 ILE B C 1
ATOM 10059 O O . ILE B 1 621 ? -18.312 -4.613 -22.406 1 95.81 621 ILE B O 1
ATOM 10063 N N . GLU B 1 622 ? -17.266 -5.699 -24.047 1 92.44 622 GLU B N 1
ATOM 10064 C CA . GLU B 1 622 ? -18.172 -5.199 -25.078 1 92.44 622 GLU B CA 1
ATOM 10065 C C . GLU B 1 622 ? -19.594 -5.656 -24.828 1 92.44 622 GLU B C 1
ATOM 10067 O O . GLU B 1 622 ? -20.547 -4.887 -25 1 92.44 622 GLU B O 1
ATOM 10072 N N . LEU B 1 623 ? -19.672 -6.887 -24.438 1 91.94 623 LEU B N 1
ATOM 10073 C CA . LEU B 1 623 ? -20.984 -7.426 -24.125 1 91.94 623 LEU B CA 1
ATOM 10074 C C . LEU B 1 623 ? -21.578 -6.723 -22.906 1 91.94 623 LEU B C 1
ATOM 10076 O O . LEU B 1 623 ? -22.781 -6.438 -22.875 1 91.94 623 LEU B O 1
ATOM 10080 N N . LEU B 1 624 ? -20.797 -6.457 -21.922 1 94.25 624 LEU B N 1
ATOM 10081 C CA . LEU B 1 624 ? -21.25 -5.785 -20.703 1 94.25 624 LEU B CA 1
ATOM 10082 C C . LEU B 1 624 ? -21.719 -4.367 -21.016 1 94.25 624 LEU B C 1
ATOM 10084 O O . LEU B 1 624 ? -22.719 -3.904 -20.453 1 94.25 624 LEU B O 1
ATOM 10088 N N . CYS B 1 625 ? -21 -3.693 -21.906 1 92.56 625 CYS B N 1
ATOM 10089 C CA . CYS B 1 625 ? -21.391 -2.35 -22.312 1 92.56 625 CYS B CA 1
ATOM 10090 C C . CYS B 1 625 ? -22.75 -2.363 -23.016 1 92.56 625 CYS B C 1
ATOM 10092 O O . CYS B 1 625 ? -23.594 -1.505 -22.75 1 92.56 625 CYS B O 1
ATOM 10094 N N . MET B 1 626 ? -22.984 -3.352 -23.844 1 88.94 626 MET B N 1
ATOM 10095 C CA . MET B 1 626 ? -24.234 -3.475 -24.578 1 88.94 626 MET B CA 1
ATOM 10096 C C . MET B 1 626 ? -25.406 -3.711 -23.609 1 88.94 626 MET B C 1
ATOM 10098 O O . MET B 1 626 ? -26.469 -3.125 -23.781 1 88.94 626 MET B O 1
ATOM 10102 N N . LYS B 1 627 ? -25.141 -4.488 -22.656 1 87 627 LYS B N 1
ATOM 10103 C CA . LYS B 1 627 ? -26.188 -4.805 -21.672 1 87 627 LYS B CA 1
ATOM 10104 C C . LYS B 1 627 ? -26.562 -3.572 -20.859 1 87 627 LYS B C 1
ATOM 10106 O O . LYS B 1 627 ? -27.734 -3.371 -20.531 1 87 627 LYS B O 1
ATOM 10111 N N . ARG B 1 628 ? -25.641 -2.781 -20.516 1 85.5 628 ARG B N 1
ATOM 10112 C CA . ARG B 1 628 ? -25.891 -1.604 -19.688 1 85.5 628 ARG B CA 1
ATOM 10113 C C . ARG B 1 628 ? -26.594 -0.512 -20.484 1 85.5 628 ARG B C 1
ATOM 10115 O O . ARG B 1 628 ? -27.438 0.212 -19.938 1 85.5 628 ARG B O 1
ATOM 10122 N N . LEU B 1 629 ? -26.172 -0.355 -21.688 1 77.62 629 LEU B N 1
ATOM 10123 C CA . LEU B 1 629 ? -26.812 0.626 -22.547 1 77.62 629 LEU B CA 1
ATOM 10124 C C . LEU B 1 629 ? -28.266 0.247 -22.797 1 77.62 629 LEU B C 1
ATOM 10126 O O . LEU B 1 629 ? -29.141 1.12 -22.891 1 77.62 629 LEU B O 1
ATOM 10130 N N . ALA B 1 630 ? -28.484 -1.014 -22.859 1 66.5 630 ALA B N 1
ATOM 10131 C CA . ALA B 1 630 ? -29.844 -1.499 -23.062 1 66.5 630 ALA B CA 1
ATOM 10132 C C . ALA B 1 630 ? -30.719 -1.223 -21.844 1 66.5 630 ALA B C 1
ATOM 10134 O O . ALA B 1 630 ? -31.922 -0.953 -21.984 1 66.5 630 ALA B O 1
ATOM 10135 N N . GLN B 1 631 ? -30.188 -1.228 -20.672 1 64.06 631 GLN B N 1
ATOM 10136 C CA . GLN B 1 631 ? -30.938 -0.986 -19.453 1 64.06 631 GLN B CA 1
ATOM 10137 C C . GLN B 1 631 ? -31.281 0.491 -19.297 1 64.06 631 GLN B C 1
ATOM 10139 O O . GLN B 1 631 ? -32.344 0.832 -18.781 1 64.06 631 GLN B O 1
ATOM 10144 N N . VAL B 1 632 ? -30.359 1.394 -19.688 1 57.25 632 VAL B N 1
ATOM 10145 C CA . VAL B 1 632 ? -30.609 2.826 -19.594 1 57.25 632 VAL B CA 1
ATOM 10146 C C . VAL B 1 632 ? -31.672 3.238 -20.625 1 57.25 632 VAL B C 1
ATOM 10148 O O . VAL B 1 632 ? -32.469 4.125 -20.359 1 57.25 632 VAL B O 1
ATOM 10151 N N . SER B 1 633 ? -31.734 2.529 -21.812 1 47.72 633 SER B N 1
ATOM 10152 C CA . SER B 1 633 ? -32.719 2.857 -22.844 1 47.72 633 SER B CA 1
ATOM 10153 C C . SER B 1 633 ? -34.094 2.326 -22.469 1 47.72 633 SER B C 1
ATOM 10155 O O . SER B 1 633 ? -35.125 2.816 -22.984 1 47.72 633 SER B O 1
ATOM 10157 N N . HIS B 1 634 ? -34.156 1.396 -21.625 1 41.09 634 HIS B N 1
ATOM 10158 C CA . HIS B 1 634 ? -35.469 0.952 -21.25 1 41.09 634 HIS B CA 1
ATOM 10159 C C . HIS B 1 634 ? -35.969 1.689 -20 1 41.09 634 HIS B C 1
ATOM 10161 O O . HIS B 1 634 ? -37.156 2.037 -19.906 1 41.09 634 HIS B O 1
#

Solvent-accessible surface area (backbone atoms only — not comparable to full-atom values): 68849 Å² total; per-residue (Å²): 139,80,81,80,65,87,74,75,83,68,85,73,88,69,81,67,77,65,76,72,72,72,72,77,75,77,76,76,76,75,76,74,79,74,79,78,74,82,72,81,81,74,72,80,72,81,78,74,74,38,72,88,54,81,68,42,30,50,48,33,33,48,70,44,77,54,90,85,54,31,23,39,22,31,67,82,81,62,53,71,47,57,38,82,48,57,42,70,71,55,40,44,46,47,31,53,70,76,38,49,88,58,62,84,52,50,46,65,56,36,49,48,52,44,50,46,50,49,49,47,50,50,47,46,52,48,48,51,52,47,49,53,24,24,49,50,20,32,47,55,36,30,49,50,36,33,53,67,48,47,65,50,51,44,41,51,69,45,37,47,55,38,37,38,45,38,33,32,47,66,67,28,65,68,53,23,59,59,60,66,64,39,64,36,43,43,67,52,31,50,50,44,37,45,50,37,24,53,45,31,52,49,49,52,30,63,69,44,59,80,75,46,58,32,18,32,28,38,43,75,48,65,46,86,76,34,44,42,33,38,32,36,35,36,30,37,76,54,93,83,35,81,44,64,32,54,68,50,56,43,77,45,64,88,76,62,40,8,61,53,49,42,52,53,50,51,49,52,32,49,76,49,73,44,59,75,87,39,34,49,26,41,16,29,52,79,46,57,40,39,54,23,80,75,60,4,22,51,33,51,46,35,72,78,38,66,81,40,41,76,34,65,14,50,61,57,39,51,53,57,56,60,66,71,53,53,67,74,58,45,52,53,51,51,51,52,51,48,54,51,49,59,35,69,73,33,38,63,49,42,46,50,47,26,50,47,18,57,75,68,62,46,96,56,56,75,85,67,75,81,69,87,80,56,55,63,74,32,16,64,33,40,44,51,51,62,75,40,39,66,56,48,33,62,67,24,55,80,82,34,53,72,58,26,54,46,65,68,28,63,69,56,45,38,52,49,27,38,52,19,38,53,32,41,55,51,34,52,54,52,53,68,56,47,62,88,87,50,15,48,66,61,43,48,49,52,51,50,52,48,52,51,48,49,53,52,50,46,58,38,27,74,71,30,40,41,75,91,29,59,60,26,24,70,75,37,61,71,24,79,80,51,27,66,59,50,43,52,49,51,49,49,50,50,48,48,57,63,39,45,81,63,48,56,70,63,61,55,60,52,46,34,40,65,77,33,62,76,67,61,52,76,72,28,52,62,82,46,51,70,69,38,48,52,47,47,55,50,52,58,69,32,64,70,56,50,52,42,50,74,72,38,59,68,68,49,32,34,57,61,42,26,80,83,37,44,71,50,23,48,53,40,50,57,56,60,48,29,46,28,43,48,56,67,43,54,52,47,50,55,49,47,50,58,54,33,31,89,91,34,56,75,60,80,62,52,44,37,43,45,38,57,36,60,30,66,66,71,53,63,60,69,59,54,48,53,54,51,54,52,58,74,73,101,130,83,80,80,76,78,79,74,79,69,88,80,87,72,82,70,80,71,82,76,76,75,71,85,73,75,77,72,74,74,82,72,78,74,76,76,70,80,70,79,79,69,71,76,70,78,77,72,72,38,70,86,55,81,72,42,29,51,49,32,34,47,72,43,78,55,90,85,55,30,21,39,22,31,66,83,82,62,52,70,46,58,37,83,47,59,41,71,70,53,40,42,46,49,31,52,69,75,39,48,89,57,62,84,52,52,45,66,56,37,49,49,51,47,51,48,49,49,48,48,51,51,47,48,52,50,49,51,52,47,48,52,25,25,50,50,18,31,46,54,37,28,49,50,36,33,53,66,48,48,64,51,53,44,41,51,70,44,36,48,55,39,36,39,45,37,34,32,48,66,66,28,66,69,55,25,58,58,60,68,64,38,65,36,44,42,66,52,31,49,50,44,37,45,52,38,24,52,44,31,50,50,50,53,29,63,69,43,59,81,76,46,59,31,17,32,29,39,42,75,47,66,46,86,76,32,43,40,34,37,32,35,36,36,31,36,76,53,95,85,34,81,42,66,32,54,67,49,55,42,78,46,63,89,76,62,39,9,61,53,50,42,52,52,51,52,50,52,32,51,75,49,74,44,58,75,87,39,36,49,27,40,15,32,52,80,48,57,42,39,55,23,80,76,60,3,22,52,33,51,46,36,72,78,39,67,78,39,41,76,35,67,15,48,60,55,38,50,55,56,57,62,66,70,53,53,67,73,59,45,50,52,50,51,51,51,51,48,52,50,48,61,36,69,73,33,37,61,48,43,47,51,47,26,52,46,18,55,75,69,61,46,95,55,55,74,84,68,77,82,66,88,79,56,55,65,74,34,18,67,35,41,43,50,51,62,75,40,39,66,57,48,33,62,68,25,53,82,81,35,52,71,59,27,55,46,64,69,29,64,69,55,46,38,52,48,29,40,50,20,39,54,32,40,53,51,34,52,54,51,53,68,58,46,62,89,88,52,14,49,65,62,44,48,49,53,51,50,52,49,52,53,47,50,54,53,49,44,57,37,25,73,71,30,42,41,75,90,30,59,59,26,23,70,76,37,59,71,24,79,80,51,27,66,60,50,43,52,49,51,50,52,50,51,47,49,59,62,39,44,80,61,48,57,71,64,60,56,59,53,46,35,40,65,77,32,61,77,68,61,52,75,72,29,51,63,80,46,51,69,69,39,49,52,47,46,54,51,51,60,68,32,64,70,56,51,53,41,50,75,73,37,58,70,68,49,30,35,58,61,43,26,79,84,38,45,71,50,22,46,52,40,50,57,57,62,48,30,44,28,43,48,54,66,44,53,52,47,50,53,49,46,49,59,52,34,32,89,92,34,56,76,59,78,62,52,42,35,43,46,38,56,36,61,31,67,65,72,52,63,60,69,59,53,48,53,55,52,53,52,58,74,73,100

InterPro domains:
  IPR012337 Ribonuclease H-like superfamily [SSF53098] (206-614)

Radius of gyration: 43.42 Å; Cα contacts (8 Å, |Δi|>4): 1692; chains: 2; bounding box: 136×116×111 Å

Foldseek 3Di:
DDPPCPDDPPPDDPPPPPPCPPPPDPPPPDPPPPDPPPPDPPDPDPPDADAADLCLLQLQWDWDDDRRHTWIAHLVPRDTDGSVQRDNVNSNVCCCPVPVVCPPPGSVVSVVSNVVVVVVVVVVVVVVVLVLVLLLVQLVVLLVCLQVLHQLQCVVPPVLVVVLVVCCVPPNDVSSVSNNPRDRHNVSSVVSLLLLLVQLLQVVLVQCVPLWAKEKEWEWDAAPLRWIKIWMWIWTDDPLDIFIFTQWIDTFPDPLALVRVLVVVCVSCVVSVHDLQRYAEYEYEPDCRAVPCPTHVVNVSCVVPVNYYYAHALLNLLLVLVVPADPVLVVLVVVLLVLLCVQVVDPVSLVQQLVLCVVVVQPDRGQDDDDPRPCLVCLVRLVSCLSSLVSSLVSCVPPPVVSNVLSPDLLSSLSSLQSSQVSVVSNVLSVVQDDDLRAPLNNVVSLVVVLVVLVVCLVCLVVVCDVSRPSSCVSRVSNPRCSVVSNVRSVSSSCSSPVCPSPNCPVCLLCVCLVPLQDHDPNNCVPPDPLLVVLSVVCNPDVVLVVVCVVDDSSSSLVVSCVVRVPNSVVSNSRSNYHNHNNLVVVLSVSSNSSCDPVNVPPDPSGSSSNSNSGPDGGPSVVVSVVVVVVVVD/DDPPDPPPPDDDDDPPPPPDPDDPDPPPPDPPPPPPPVPDPPPPPPPDQDAADLCLLQLQWDWDDDRRHTWIAHLVPRDTDGSSQRDPVSSNCCCCPVPVVCPPPGSVVSVVSNVVVVVVVVVVVVVVVLVLVLLLVQLVVLLVCLQVLHQLQCVVPPVLVVVLVVCCVPPNDVSSVSNNPRDRHNVSSVVSLLLLLVQLLQVVLVQCVVLFAKEKEWEWDAAPLRWIKIWMWIWGDDPLDIFIFTQWIDTFPDPLALVRVLVVVCVSCVVSVHDLQRYAEYEYEPDCRAPPCPTHVVNVSCVVPVNYYYAHALLNLLLVLVVPADPVLVVLVVLLLVLLCVQVVDPVSLVQQLVLCVVVVQPDRGQDDDDPRPCLVCLVRLVSCLSSLVSSLVSCVPPPVVSNVLSPDLLSSLSSLQSSQVSVVSNVLSVVQDDPLRADLVNVVSLVVVLVVLVVCLVCLVVVCPVSRPSSCVSRVSNPRCSVVSNVRSVSSSCSSPVCPSPPCPVCLLVVCLVPLQDHDPNNCVPPDPLLVVLSVVCNVDVVLVVVCVVDPSSSSLVVSCVVRVPNSVVSNSRSNYRNHNNLVVVLSVSSNSSCDPVNVPPDPSGSSSNSNSGPDGGPSVVVSVVVVVVVVD

Sequence (1268 aa):
MDKFIVKKRKLEDGVPLNISIEKEDDHVASTSVVSKVVQENKQPTPILVRKYLDNYLNFGFTFNGPENRPVPQCIVCGEKLSNESMVSSKLKRHLSSKHSHLLGKDKNYFSRLLSSEEKQAKTMVRRATISEKALLASYKVSEIVAKRMQPHTIAEDVILPACKEIVKSMLGDNAEKEISLVPLSNDTVSRRIGDMSSDIQCHVHEKLSDSRLFALQLDESTDISKKCQLLSYIRFIDDDSVIEQFLACSELPTTSTGADVYDSMSNTLTENGLSWKNCLSVCTDGAPAMTGKFKGFVAKVKQNFPNVGSTHCFIHREALMVKTIPAELKNVLNLVVNMVNFVKSRALKTRILKEMCREAGSKHDTLVLHTEIRWLSKGKDLQRFYELKNELSKLFSTEKPDFVAYLNDTEWCAKVAYLADIFYHLNCLNESMQGKEENVLTSSDKLKGFLKKLQVWKRHVENKSLKMFPLTFDIDPQGDITAQLVLNHLTDLEDSMTQYQYFPRISVDKYDWVRNPYATSSESTADLSLEKEEQLAEIQEDRTLRMKYNESPLIRFWMYAKTEYPVIADEAINILLHFSTTYLCELGFSALTNIKNKKRERLLSVDQEMRVCLSSIRPRIELLCMKRLAQVSHMDKFIVKKRKLEDGVPLNISIEKEDDHVASTSVVSKVVQENKQPTPILVRKYLDNYLNFGFTFNGPENRPVPQCIVCGEKLSNESMVSSKLKRHLSSKHSHLLGKDKNYFSRLLSSEEKQAKTMVRRATISEKALLASYKVSEIVAKRMQPHTIAEDVILPACKEIVKSMLGDNAEKEISLVPLSNDTVSRRIGDMSSDIQCHVHEKLSDSRLFALQLDESTDISKKCQLLSYIRFIDDDSVIEQFLACSELPTTSTGADVYDSMSNTLTENGLSWKNCLSVCTDGAPAMTGKFKGFVAKVKQNFPNVGSTHCFIHREALMVKTIPAELKNVLNLVVNMVNFVKSRALKTRILKEMCREAGSKHDTLVLHTEIRWLSKGKDLQRFYELKNELSKLFSTEKPDFVAYLNDTEWCAKVAYLADIFYHLNCLNESMQGKEENVLTSSDKLKGFLKKLQVWKRHVENKSLKMFPLTFDIDPQGDITAQLVLNHLTDLEDSMTQYQYFPRISVDKYDWVRNPYATSSESTADLSLEKEEQLAEIQEDRTLRMKYNESPLIRFWMYAKTEYPVIADEAINILLHFSTTYLCELGFSALTNIKNKKRERLLSVDQEMRVCLSSIRPRIELLCMKRLAQVSH